Protein 9X2O (pdb70)

Nearest PDB structures (foldseek):
  3ctk-assembly1_A  TM=8.981E-01  e=2.128E-22  unclassified
  2z4u-assembly1_A  TM=8.796E-01  e=2.138E-20  Phytolacca dioica
  1apa-assembly1_A  TM=8.685E-01  e=1.406E-20  Phytolacca americana
  2z53-assembly1_A  TM=8.702E-01  e=8.470E-20  Phytolacca dioica
  1pum-assembly1_A  TM=8.357E-01  e=5.942E-18  Viscum album

B-factor: mean 19.68, std 6.94, range [8.72, 80.98]

Radius of gyration: 30.32 Å; Cα contacts (8 Å, |Δi|>4): 2015; chains: 4; bounding box: 67×70×90 Å

Sequence (1004 aa):
TLETIASLDLNNPTTYLSFITNIRTKVADKTEQCTIQKISKTFTQRYSYIDLIVSSTQKITLAIDMADLYVLGYSDIANNKGRAFFFKDVTEAVANNFFPGATGTNRIKLTFTGSYGDLEKNGGLRKDNPLGIFRLENSIVNIYGKAGDVKKQAKFFLLAIQMVSQAAQFKYISDKIPSEKYEEVTVDEYMTALENNWAKLSTAVYNSKPSTTTATKCQLATSPVTISPWIFKTVEEIKLVMGLLKSSAPTLETIASLDLNNPTTYLSFITNIRTKVADKTEQCTIQKISKTFTQRYSYIDLIVSSTQKITLAIDMADLYVLGYSDIANNKGRAFFFKDVTEAVANNFFPGATGTNRIKLTFTGSYGDLEKNGGLRKDNPLGIFRLENSIVNIYGKAGDVKKQAKFFLLAIQMVSQAAQFKYISDKIPSEKYEEVTVDEYMTALENNWAKLSTAVYNSKPSTTTATKCQLATSPVTISPWIFKTVEEIKLVMGLLKSSHHHHHHAPTLETIASLDLNNPTTYLSFITNIRTKVADKTEQCTIQKISKTFTQRYSYIDLIVSSTQKITLAIDMADLYVLGYSDIANNKGRAFFFKDVTEAVANNFFPGATGTNRIKLTFTGSYGDLEKNGGLRKDNPLGIFRLENSIVNIYGKAGDVKKQAKFFLLAIQMVSQAAQFKYISDKIPSEKYEEVTVDEYMTALENNWAKLSTAVYNSKPSTTTATKCQLATSPVTISPWIFKTVEEIKLVMGLLKSSAPTLETIASLDLNNPTTYLSFITNIRTKVADKTEQCTIQKISKTFTQRYSYIDLIVSSTQKITLAIDMADLYVLGYSDIANNKGRAFFFKDVTEAVANNFFPGATGTNRIKLTFTGSYGDLEKNGGLRKDNPLGIFRLENSIVNIYGKAGDVKKQAKFFLLAIQMVSQAAQFKYISDKIPSEKYEEVTVDEYMTALENNWAKLSTAVYNSKPSTTTATKCQLATSPVTISPWIFKTVEEIKLVMGLLKSS

Solvent-accessible surface area: 41643 Å² total; per-residue (Å²): 183,23,90,65,16,6,56,0,59,0,78,67,15,29,46,7,37,30,5,0,39,76,0,20,98,81,0,19,21,192,78,93,52,14,52,5,64,28,1,15,124,98,51,158,72,102,27,1,20,0,9,0,49,16,45,122,116,48,95,0,17,0,0,0,11,5,30,26,2,117,10,18,0,1,17,4,85,7,126,148,113,21,22,0,5,10,3,110,102,13,81,114,83,39,8,111,64,2,13,118,60,2,91,67,129,28,76,65,102,10,104,5,25,26,60,37,50,37,0,19,102,45,2,28,9,18,48,66,12,28,0,0,0,54,88,0,11,44,10,0,65,67,9,37,34,114,89,55,57,55,105,74,4,0,67,0,0,0,9,0,20,0,0,0,3,14,0,0,5,0,87,12,0,1,17,12,10,10,7,52,40,140,39,75,25,56,2,12,14,6,3,26,8,0,10,91,38,16,49,97,0,3,72,15,0,58,83,18,111,115,10,126,127,35,87,4,121,16,88,17,53,108,63,70,19,49,5,30,19,7,80,4,133,48,0,39,43,0,70,42,6,3,4,0,0,60,31,100,105,61,136,19,88,60,17,6,56,0,50,0,71,69,16,41,51,6,32,28,4,0,50,78,0,25,94,94,0,14,29,182,93,87,50,12,46,5,58,27,1,12,119,106,50,158,57,98,27,0,28,0,8,0,43,17,46,120,110,69,90,0,18,0,0,0,12,6,25,28,1,109,12,19,0,2,14,4,94,16,146,147,120,19,27,0,6,11,4,105,101,17,79,126,77,35,9,96,29,2,13,92,48,3,70,62,134,31,73,55,117,10,109,5,27,24,62,33,55,38,0,37,166,35,2,30,90,15,107,30,5,1,0,0,0,10,74,0,11,40,11,0,44,68,8,30,32,118,91,57,54,53,105,81,6,0,70,0,0,0,8,0,18,0,0,0,4,17,0,0,3,0,53,17,1,0,22,12,8,10,9,4,28,16,38,32,19,21,0,14,101,25,0,28,10,0,7,92,37,15,45,113,0,2,40,12,0,48,57,18,106,116,12,153,128,36,74,2,132,17,95,18,55,99,68,65,20,73,8,88,45,17,100,4,128,54,0,42,47,0,65,40,4,3,5,0,0,72,19,20,104,138,137,153,173,124,72,67,139,13,94,63,18,7,52,1,62,0,78,69,20,50,39,9,47,30,5,0,51,81,0,20,94,76,0,17,40,206,90,96,60,14,45,5,62,26,1,15,138,112,49,153,68,102,26,0,21,0,10,0,47,17,46,120,118,39,95,0,16,0,0,0,11,3,26,26,4,123,12,15,0,1,17,6,87,7,138,148,124,20,24,0,6,13,4,99,102,20,84,134,76,36,10,77,34,0,11,78,58,2,85,69,126,34,75,61,138,10,107,6,17,21,62,34,51,30,0,23,130,38,1,26,13,25,45,63,6,17,0,0,0,68,92,0,11,52,10,0,66,52,6,40,30,104,89,58,61,73,117,81,6,0,63,0,0,0,9,0,20,0,0,1,4,13,0,0,8,0,88,12,0,1,17,17,12,11,12,43,41,155,70,76,30,68,2,10,6,9,2,19,7,0,11,90,40,21,50,105,0,2,70,16,1,54,83,15,102,121,22,125,121,32,72,1,124,13,92,14,57,101,64,63,22,57,5,24,19,4,91,0,134,53,1,40,13,0,62,38,7,3,2,0,0,67,32,85,79,56,142,17,101,59,16,7,57,1,47,0,78,69,13,25,34,7,33,24,5,0,43,77,0,22,95,80,0,15,30,174,83,86,45,12,60,4,60,40,2,14,147,108,46,158,67,99,29,0,23,1,12,0,46,15,39,123,106,78,92,0,18,0,0,0,10,4,23,26,4,121,11,17,0,2,13,2,81,8,142,153,110,16,26,0,6,12,4,103,96,20,82,133,77,37,10,74,28,0,15,85,54,2,74,66,130,37,68,59,143,6,88,2,24,25,63,33,52,42,0,37,172,23,1,30,70,19,87,29,0,6,0,0,0,18,56,0,17,34,9,1,55,62,8,36,36,114,91,62,64,68,104,62,11,0,53,0,0,0,2,0,18,0,0,1,3,14,0,0,7,0,64,25,0,0,28,34,9,9,8,3,49,29,48,35,13,43,0,28,96,27,2,29,8,0,9,88,39,18,44,102,0,2,70,13,0,50,90,16,118,110,17,128,122,42,87,2,114,14,92,16,50,99,75,57,18,64,5,88,40,16,105,4,116,49,0,40,46,0,59,49,7,0,2,0,0,70,33,88

Structure (mmCIF, N/CA/C/O backbone):
data_9X2O
#
_entry.id   9X2O
#
_cell.length_a   214.312
_cell.length_b   60.645
_cell.length_c   79.254
_cell.angle_alpha   90.000
_cell.angle_beta   109.020
_cell.angle_gamma   90.000
#
_symmetry.space_group_name_H-M   'C 1 2 1'
#
loop_
_entity.id
_entity.type
_entity.pdbx_description
1 polymer 'Antiviral protein MAP'
2 non-polymer 'SULFATE ION'
3 water water
#
loop_
_atom_site.group_PDB
_atom_site.id
_atom_site.type_symbol
_atom_site.label_atom_id
_atom_site.label_alt_id
_atom_site.label_comp_id
_atom_site.label_asym_id
_atom_site.label_entity_id
_atom_site.label_seq_id
_atom_site.pdbx_PDB_ins_code
_atom_site.Cartn_x
_atom_site.Cartn_y
_atom_site.Cartn_z
_atom_site.occupancy
_atom_site.B_iso_or_equiv
_atom_site.auth_seq_id
_atom_site.auth_comp_id
_atom_site.auth_asym_id
_atom_site.auth_atom_id
_atom_site.pdbx_PDB_model_num
ATOM 1 N N . THR A 1 3 ? 22.67200 41.58900 -69.67700 1.000 38.63781 3 THR A N 1
ATOM 2 C CA . THR A 1 3 ? 22.32700 40.21100 -69.35600 1.000 38.48990 3 THR A CA 1
ATOM 3 C C . THR A 1 3 ? 23.59100 39.43100 -68.98200 1.000 38.95893 3 THR A C 1
ATOM 4 O O . THR A 1 3 ? 24.62400 39.50600 -69.65500 1.000 39.33265 3 THR A O 1
ATOM 8 N N . LEU A 1 4 ? 23.51900 38.71600 -67.86700 1.000 31.12525 4 LEU A N 1
ATOM 9 C CA . LEU A 1 4 ? 24.67500 38.03000 -67.31700 1.000 24.88366 4 LEU A CA 1
ATOM 10 C C . LEU A 1 4 ? 24.52400 36.53100 -67.50400 1.000 22.55763 4 LEU A C 1
ATOM 11 O O . LEU A 1 4 ? 23.41800 35.98800 -67.45600 1.000 24.15461 4 LEU A O 1
ATOM 16 N N . GLU A 1 5 ? 25.64800 35.86800 -67.71400 1.000 19.70449 5 GLU A N 1
ATOM 17 C CA . GLU A 1 5 ? 25.66000 34.42400 -67.85600 1.000 19.07488 5 GLU A CA 1
ATOM 18 C C . GLU A 1 5 ? 25.50200 33.74400 -66.49800 1.000 17.23561 5 GLU A C 1
ATOM 19 O O . GLU A 1 5 ? 25.89400 34.27700 -65.45900 1.000 16.16667 5 GLU A O 1
ATOM 25 N N . THR A 1 6 ? 24.89000 32.56600 -66.50700 1.000 19.97910 6 THR A N 1
ATOM 26 C CA . THR A 1 6 ? 24.89700 31.68700 -65.34300 1.000 18.05198 6 THR A CA 1
ATOM 27 C C . THR A 1 6 ? 25.97300 30.64600 -65.63300 1.000 18.00660 6 THR A C 1
ATOM 28 O O . THR A 1 6 ? 25.75300 29.71400 -66.40700 1.000 18.50168 6 THR A O 1
ATOM 32 N N . ILE A 1 7 ? 27.15100 30.83200 -65.03200 1.000 18.24653 7 ILE A N 1
ATOM 33 C CA . ILE A 1 7 ? 28.33000 30.04700 -65.40100 1.000 17.29137 7 ILE A CA 1
ATOM 34 C C . ILE A 1 7 ? 28.37200 28.65600 -64.77000 1.000 17.68169 7 ILE A C 1
ATOM 35 O O . ILE A 1 7 ? 29.10100 27.78300 -65.26900 1.000 18.52466 7 ILE A O 1
ATOM 40 N N . ALA A 1 8 ? 27.63600 28.41600 -63.68400 1.000 16.44791 8 ALA A N 1
ATOM 41 C CA . ALA A 1 8 ? 27.56000 27.07500 -63.11300 1.000 17.35443 8 ALA A CA 1
ATOM 42 C C . ALA A 1 8 ? 26.30400 26.97500 -62.25800 1.000 17.34608 8 ALA A C 1
ATOM 43 O O . ALA A 1 8 ? 25.79900 27.98400 -61.75700 1.000 16.32053 8 ALA A O 1
ATOM 45 N N . SER A 1 9 ? 25.80800 25.74900 -62.09800 1.000 16.80071 9 SER A N 1
ATOM 46 C CA . SER A 1 9 ? 24.61000 25.47400 -61.30800 1.000 18.07028 9 SER A CA 1
ATOM 47 C C . SER A 1 9 ? 24.79400 24.15600 -60.56700 1.000 16.04446 9 SER A C 1
ATOM 48 O O . SER A 1 9 ? 25.20200 23.16300 -61.16700 1.000 18.25454 9 SER A O 1
ATOM 51 N N . LEU A 1 10 ? 24.47800 24.14200 -59.27700 1.000 14.50351 10 LEU A N 1
ATOM 52 C CA . LEU A 1 10 ? 24.69000 22.97400 -58.42900 1.000 16.49277 10 LEU A CA 1
ATOM 53 C C . LEU A 1 10 ? 23.34300 22.38400 -58.02500 1.000 16.82502 10 LEU A C 1
ATOM 54 O O . LEU A 1 10 ? 22.57900 23.00900 -57.27900 1.000 14.41948 10 LEU A O 1
ATOM 59 N N . ASP A 1 11 ? 23.05400 21.18300 -58.52100 1.000 15.09727 11 ASP A N 1
ATOM 60 C CA . ASP A 1 11 ? 21.91400 20.41000 -58.04400 1.000 14.96405 11 ASP A CA 1
ATOM 61 C C . ASP A 1 11 ? 22.32200 19.79000 -56.71700 1.000 14.99538 11 ASP A C 1
ATOM 62 O O . ASP A 1 11 ? 23.02400 18.77500 -56.67900 1.000 17.10490 11 ASP A O 1
ATOM 67 N N . LEU A 1 12 ? 21.86400 20.40300 -55.62200 1.000 14.15866 12 LEU A N 1
ATOM 68 C CA . LEU A 1 12 ? 22.18800 19.96800 -54.26700 1.000 16.62744 12 LEU A CA 1
ATOM 69 C C . LEU A 1 12 ? 21.72900 18.54700 -53.96800 1.000 18.82530 12 LEU A C 1
ATOM 70 O O . LEU A 1 12 ? 22.19500 17.95800 -52.98800 1.000 19.24121 12 LEU A O 1
ATOM 75 N N . ASN A 1 13 ? 20.83900 17.98600 -54.78100 1.000 17.04164 13 ASN A N 1
ATOM 76 C CA . ASN A 1 13 ? 20.34500 16.63600 -54.58100 1.000 17.44262 13 ASN A CA 1
ATOM 77 C C . ASN A 1 13 ? 21.07200 15.60300 -55.43900 1.000 18.29294 13 ASN A C 1
ATOM 78 O O . ASN A 1 13 ? 20.82100 14.40100 -55.28300 1.000 18.18325 13 ASN A O 1
ATOM 83 N N . ASN A 1 14 ? 21.95600 16.04500 -56.33900 1.000 17.98020 14 ASN A N 1
ATOM 84 C CA . ASN A 1 14 ? 22.81600 15.17700 -57.14100 1.000 18.43734 14 ASN A CA 1
ATOM 85 C C . ASN A 1 14 ? 24.27200 15.46900 -56.76400 1.000 18.70601 14 ASN A C 1
ATOM 86 O O . ASN A 1 14 ? 25.00800 16.13700 -57.50500 1.000 18.37532 14 ASN A O 1
ATOM 91 N N . PRO A 1 15 ? 24.71400 14.99800 -55.59500 1.000 18.86531 15 PRO A N 1
ATOM 92 C CA . PRO A 1 15 ? 25.99900 15.48100 -55.04700 1.000 19.92925 15 PRO A CA 1
ATOM 93 C C . PRO A 1 15 ? 27.23200 15.01900 -55.81400 1.000 20.87774 15 PRO A C 1
ATOM 94 O O . PRO A 1 15 ? 28.28500 15.65200 -55.69100 1.000 18.93635 15 PRO A O 1
ATOM 98 N N . THR A 1 16 ? 27.14500 13.95300 -56.60900 1.000 21.32444 16 THR A N 1
ATOM 99 C CA . THR A 1 16 ? 28.29500 13.55100 -57.40500 1.000 21.05576 16 THR A CA 1
ATOM 100 C C . THR A 1 16 ? 28.72900 14.64200 -58.37100 1.000 18.69007 16 THR A C 1
ATOM 101 O O . THR A 1 16 ? 29.89600 14.67300 -58.76300 1.000 21.16293 16 THR A O 1
ATOM 105 N N . THR A 1 17 ? 27.83400 15.55300 -58.74300 1.000 18.55170 17 THR A N 1
ATOM 106 C CA . THR A 1 17 ? 28.15700 16.55700 -59.74500 1.000 17.85633 17 THR A CA 1
ATOM 107 C C . THR A 1 17 ? 29.00800 17.70600 -59.20100 1.000 18.06204 17 THR A C 1
ATOM 108 O O . THR A 1 17 ? 29.33400 18.62500 -59.95900 1.000 16.96866 17 THR A O 1
ATOM 112 N N . TYR A 1 18 ? 29.39900 17.66700 -57.92700 1.000 16.21177 18 TYR A N 1
ATOM 113 C CA . TYR A 1 18 ? 29.98000 18.85200 -57.30400 1.000 16.36576 18 TYR A CA 1
ATOM 114 C C . TYR A 1 18 ? 31.31500 19.23700 -57.93200 1.000 15.19363 18 TYR A C 1
ATOM 115 O O . TYR A 1 18 ? 31.55700 20.41900 -58.19000 1.000 15.40687 18 TYR A O 1
ATOM 124 N N . LEU A 1 19 ? 32.19200 18.26700 -58.19800 1.000 16.67889 19 LEU A N 1
ATOM 125 C CA . LEU A 1 19 ? 33.48100 18.61300 -58.80000 1.000 16.72297 19 LEU A CA 1
ATOM 126 C C . LEU A 1 19 ? 33.33800 19.04500 -60.25600 1.000 14.87891 19 LEU A C 1
ATOM 127 O O . LEU A 1 19 ? 34.13900 19.84200 -60.73900 1.000 15.31144 19 LEU A O 1
ATOM 132 N N . SER A 1 20 ? 32.33000 18.55100 -60.96900 1.000 15.93283 20 SER A N 1
ATOM 133 C CA . SER A 1 20 ? 32.01100 19.14000 -62.26800 1.000 17.48416 20 SER A CA 1
ATOM 134 C C . SER A 1 20 ? 31.59800 20.60400 -62.12300 1.000 16.61181 20 SER A C 1
ATOM 135 O O . SER A 1 20 ? 31.98300 21.45400 -62.93500 1.000 14.17989 20 SER A O 1
ATOM 138 N N . PHE A 1 21 ? 30.80800 20.90800 -61.09400 1.000 15.22736 21 PHE A N 1
ATOM 139 C CA . PHE A 1 21 ? 30.34300 22.27100 -60.86600 1.000 15.53377 21 PHE A CA 1
ATOM 140 C C . PHE A 1 21 ? 31.50600 23.19100 -60.49400 1.000 16.09521 21 PHE A C 1
ATOM 141 O O . PHE A 1 21 ? 31.63300 24.29500 -61.04100 1.000 15.30954 21 PHE A O 1
ATOM 149 N N . ILE A 1 22 ? 32.38500 22.74200 -59.60000 1.000 15.94133 22 ILE A N 1
ATOM 150 C CA . ILE A 1 22 ? 33.58900 23.51200 -59.30700 1.000 15.88355 22 ILE A CA 1
ATOM 151 C C . ILE A 1 22 ? 34.44000 23.66600 -60.56600 1.000 15.57511 22 ILE A C 1
ATOM 152 O O . ILE A 1 22 ? 34.91800 24.76400 -60.87500 1.000 14.00919 22 ILE A O 1
ATOM 157 N N . THR A 1 23 ? 34.61400 22.57800 -61.33100 1.000 15.90220 23 THR A N 1
ATOM 158 C CA . THR A 1 23 ? 35.43100 22.65100 -62.54300 1.000 16.78388 23 THR A CA 1
ATOM 159 C C . THR A 1 23 ? 34.84700 23.62100 -63.57100 1.000 15.28624 23 THR A C 1
ATOM 160 O O . THR A 1 23 ? 35.59500 24.27000 -64.30400 1.000 15.07993 23 THR A O 1
ATOM 164 N N . ASN A 1 24 ? 33.51500 23.70600 -63.67000 1.000 16.56097 24 ASN A N 1
ATOM 165 C CA . ASN A 1 24 ? 32.91200 24.68800 -64.57200 1.000 14.59501 24 ASN A CA 1
ATOM 166 C C . ASN A 1 24 ? 33.25900 26.10800 -64.14500 1.000 16.32319 24 ASN A C 1
ATOM 167 O O . ASN A 1 24 ? 33.49000 26.97600 -64.99400 1.000 18.48838 24 ASN A O 1
ATOM 172 N N . ILE A 1 25 ? 33.29600 26.36700 -62.83600 1.000 14.23115 25 ILE A N 1
ATOM 173 C CA . ILE A 1 25 ? 33.70800 27.68700 -62.35500 1.000 15.29585 25 ILE A CA 1
ATOM 174 C C . ILE A 1 25 ? 35.14100 27.97700 -62.78300 1.000 16.50107 25 ILE A C 1
ATOM 175 O O . ILE A 1 25 ? 35.43100 29.01800 -63.38700 1.000 15.93230 25 ILE A O 1
ATOM 180 N N . ARG A 1 26 ? 36.05500 27.04500 -62.48600 1.000 15.38784 26 ARG A N 1
ATOM 181 C CA . ARG A 1 26 ? 37.46100 27.22000 -62.83900 1.000 16.90035 26 ARG A CA 1
ATOM 182 C C . ARG A 1 26 ? 37.64400 27.36100 -64.34500 1.000 16.14640 26 ARG A C 1
ATOM 183 O O . ARG A 1 26 ? 38.45500 28.16900 -64.80200 1.000 15.63235 26 ARG A O 1
ATOM 191 N N . THR A 1 27 ? 36.90900 26.57300 -65.12900 1.000 16.03783 27 THR A N 1
ATOM 192 C CA . THR A 1 27 ? 37.04100 26.65600 -66.57800 1.000 15.97388 27 THR A CA 1
ATOM 193 C C . THR A 1 27 ? 36.53800 27.99600 -67.09400 1.000 17.01814 27 THR A C 1
ATOM 194 O O . THR A 1 27 ? 37.10100 28.55600 -68.04100 1.000 17.53594 27 THR A O 1
ATOM 198 N N . LYS A 1 28 ? 35.49600 28.54000 -66.46600 1.000 17.84512 28 LYS A N 1
ATOM 199 C CA . LYS A 1 28 ? 34.95400 29.81600 -66.92300 1.000 16.02020 28 LYS A CA 1
ATOM 200 C C . LYS A 1 28 ? 35.89100 30.98000 -66.61000 1.000 18.41971 28 LYS A C 1
ATOM 201 O O . LYS A 1 28 ? 36.01100 31.91500 -67.41300 1.000 19.38874 28 LYS A O 1
ATOM 207 N N . VAL A 1 29 ? 36.54600 30.96600 -65.44800 1.000 16.91000 29 VAL A N 1
ATOM 208 C CA . VAL A 1 29 ? 37.29500 32.14300 -65.01600 1.000 19.15089 29 VAL A CA 1
ATOM 209 C C . VAL A 1 29 ? 38.78300 32.06500 -65.31600 1.000 19.18567 29 VAL A C 1
ATOM 210 O O . VAL A 1 29 ? 39.46200 33.10300 -65.27900 1.000 19.42627 29 VAL A O 1
ATOM 214 N N . ALA A 1 30 ? 39.31300 30.89000 -65.62000 1.000 16.76389 30 ALA A N 1
ATOM 215 C CA . ALA A 1 30 ? 40.75300 30.75700 -65.76900 1.000 23.22924 30 ALA A CA 1
ATOM 216 C C . ALA A 1 30 ? 41.21700 31.27800 -67.11900 1.000 25.88098 30 ALA A C 1
ATOM 217 O O . ALA A 1 30 ? 40.55800 31.07300 -68.14400 1.000 23.98019 30 ALA A O 1
ATOM 219 N N . ASP A 1 31 ? 42.37500 31.94400 -67.10500 1.000 27.53151 31 ASP A N 1
ATOM 220 C CA . ASP A 1 31 ? 43.16500 32.21700 -68.30100 1.000 30.53481 31 ASP A CA 1
ATOM 221 C C . ASP A 1 31 ? 43.43600 30.94400 -69.09500 1.000 34.85487 31 ASP A C 1
ATOM 222 O O . ASP A 1 31 ? 43.41500 29.83600 -68.54800 1.000 33.73549 31 ASP A O 1
ATOM 227 N N . LYS A 1 32 ? 43.69600 31.09400 -70.39400 1.000 42.81877 32 LYS A N 1
ATOM 228 C CA . LYS A 1 32 ? 44.01100 29.94700 -71.23600 1.000 42.60242 32 LYS A CA 1
ATOM 229 C C . LYS A 1 32 ? 45.29900 29.25800 -70.81400 1.000 42.05136 32 LYS A C 1
ATOM 230 O O . LYS A 1 32 ? 45.51800 28.09200 -71.16300 1.000 44.61249 32 LYS A O 1
ATOM 236 N N . THR A 1 33 ? 46.16100 29.94800 -70.08300 1.000 36.93866 33 THR A N 1
ATOM 237 C CA . THR A 1 33 ? 47.46100 29.41300 -69.73300 1.000 37.44898 33 THR A CA 1
ATOM 238 C C . THR A 1 33 ? 47.69400 29.52600 -68.24100 1.000 36.75155 33 THR A C 1
ATOM 239 O O . THR A 1 33 ? 47.08100 30.33900 -67.54400 1.000 35.07724 33 THR A O 1
ATOM 243 N N . GLU A 1 34 ? 48.62800 28.70900 -67.78300 1.000 30.80935 34 GLU A N 1
ATOM 244 C CA . GLU A 1 34 ? 48.93300 28.51200 -66.38200 1.000 23.89706 34 GLU A CA 1
ATOM 245 C C . GLU A 1 34 ? 50.20000 29.26300 -66.00300 1.000 24.66011 34 GLU A C 1
ATOM 246 O O . GLU A 1 34 ? 51.04500 29.57700 -66.84700 1.000 23.92352 34 GLU A O 1
ATOM 252 N N . GLN A 1 35 ? 50.30300 29.57700 -64.71700 1.000 22.13745 35 GLN A N 1
ATOM 253 C CA . GLN A 1 35 ? 51.53100 30.08800 -64.12500 1.000 19.87136 35 GLN A CA 1
ATOM 254 C C . GLN A 1 35 ? 52.17700 28.95000 -63.34600 1.000 19.01958 35 GLN A C 1
ATOM 255 O O . GLN A 1 35 ? 51.58100 28.44100 -62.38700 1.000 17.07270 35 GLN A O 1
ATOM 261 N N . CYS A 1 36 ? 53.39200 28.55800 -63.74500 1.000 17.39177 36 CYS A N 1
ATOM 262 C CA . CYS A 1 36 ? 54.09200 27.45300 -63.08800 1.000 18.50224 36 CYS A CA 1
ATOM 263 C C . CYS A 1 36 ? 53.22300 26.20300 -63.09100 1.000 17.48637 36 CYS A C 1
ATOM 264 O O . CYS A 1 36 ? 53.17500 25.46400 -62.10800 1.000 16.91872 36 CYS A O 1
ATOM 267 N N . THR A 1 37 ? 52.49300 26.01500 -64.19500 1.000 18.19370 37 THR A N 1
ATOM 268 C CA . THR A 1 37 ? 51.57000 24.91300 -64.45400 1.000 21.06145 37 THR A CA 1
ATOM 269 C C . THR A 1 37 ? 50.34800 24.93200 -63.53200 1.000 20.30309 37 THR A C 1
ATOM 270 O O . THR A 1 37 ? 49.66300 23.91300 -63.38800 1.000 20.91696 37 THR A O 1
ATOM 274 N N . ILE A 1 38 ? 50.03300 26.07600 -62.92900 1.000 19.09281 38 ILE A N 1
ATOM 275 C CA . ILE A 1 38 ? 48.86100 26.23400 -62.06900 1.000 19.52290 38 ILE A CA 1
ATOM 276 C C . ILE A 1 38 ? 47.85800 27.14400 -62.77100 1.000 19.97192 38 ILE A C 1
ATOM 277 O O . ILE A 1 38 ? 48.22800 28.20700 -63.28300 1.000 19.82057 38 ILE A O 1
ATOM 282 N N . GLN A 1 39 ? 46.58600 26.76000 -62.75800 1.000 18.74433 39 GLN A N 1
ATOM 283 C CA . GLN A 1 39 ? 45.55700 27.64800 -63.29100 1.000 20.08882 39 GLN A CA 1
ATOM 284 C C . GLN A 1 39 ? 45.47000 28.95900 -62.51100 1.000 19.49786 39 GLN A C 1
ATOM 285 O O . GLN A 1 39 ? 45.66000 29.00900 -61.29400 1.000 19.28209 39 GLN A O 1
ATOM 291 N N . LYS A 1 40 ? 45.14600 30.02500 -63.22900 1.000 20.20348 40 LYS A N 1
ATOM 292 C CA . LYS A 1 40 ? 45.04700 31.35500 -62.65400 1.000 19.86456 40 LYS A CA 1
ATOM 293 C C . LYS A 1 40 ? 43.80900 32.04500 -63.21100 1.000 19.82744 40 LYS A C 1
ATOM 294 O O . LYS A 1 40 ? 43.37700 31.76600 -64.33200 1.000 19.80293 40 LYS A O 1
ATOM 300 N N . ILE A 1 41 ? 43.24000 32.95500 -62.41700 1.000 21.55091 41 ILE A N 1
ATOM 301 C CA . ILE A 1 41 ? 42.09400 33.72500 -62.89100 1.000 20.94637 41 ILE A CA 1
ATOM 302 C C . ILE A 1 41 ? 42.53000 34.61700 -64.04200 1.000 22.02227 41 ILE A C 1
ATOM 303 O O . ILE A 1 41 ? 43.65600 35.13000 -64.06700 1.000 23.55101 41 ILE A O 1
ATOM 308 N N . SER A 1 42 ? 41.64700 34.78300 -65.02100 1.000 24.54792 42 SER A N 1
ATOM 309 C CA . SER A 1 42 ? 41.95400 35.63500 -66.15800 1.000 27.31747 42 SER A CA 1
ATOM 310 C C . SER A 1 42 ? 42.03100 37.10300 -65.74000 1.000 27.63766 42 SER A C 1
ATOM 311 O O . SER A 1 42 ? 41.23600 37.58400 -64.92300 1.000 24.33692 42 SER A O 1
ATOM 314 N N . LYS A 1 43 ? 42.99200 37.82200 -66.32600 1.000 28.78464 43 LYS A N 1
ATOM 315 C CA . LYS A 1 43 ? 43.24300 39.20400 -65.92600 1.000 31.82276 43 LYS A CA 1
ATOM 316 C C . LYS A 1 43 ? 42.11500 40.14300 -66.35400 1.000 30.16662 43 LYS A C 1
ATOM 317 O O . LYS A 1 43 ? 41.86700 41.15700 -65.69200 1.000 31.87319 43 LYS A O 1
ATOM 323 N N . THR A 1 44 ? 41.41300 39.81800 -67.43300 1.000 28.86544 44 THR A N 1
ATOM 324 C CA . THR A 1 44 ? 40.34000 40.65500 -67.95200 1.000 32.30061 44 THR A CA 1
ATOM 325 C C . THR A 1 44 ? 39.17100 39.77000 -68.35900 1.000 30.08034 44 THR A C 1
ATOM 326 O O . THR A 1 44 ? 39.32600 38.56700 -68.58100 1.000 29.73385 44 THR A O 1
ATOM 330 N N . PHE A 1 45 ? 37.99400 40.39100 -68.46700 1.000 27.67442 45 PHE A N 1
ATOM 331 C CA . PHE A 1 45 ? 36.75900 39.71400 -68.84700 1.000 28.65013 45 PHE A CA 1
ATOM 332 C C . PHE A 1 45 ? 35.93400 40.64300 -69.72500 1.000 29.28475 45 PHE A C 1
ATOM 333 O O . PHE A 1 45 ? 35.86400 41.84900 -69.46400 1.000 27.20506 45 PHE A O 1
ATOM 341 N N . THR A 1 46 ? 35.28900 40.08600 -70.75400 1.000 26.72851 46 THR A N 1
ATOM 342 C CA . THR A 1 46 ? 34.28400 40.86900 -71.46500 1.000 28.69660 46 THR A CA 1
ATOM 343 C C . THR A 1 46 ? 33.20600 41.33600 -70.49500 1.000 28.45666 46 THR A C 1
ATOM 344 O O . THR A 1 46 ? 32.89300 42.53100 -70.41700 1.000 28.36666 46 THR A O 1
ATOM 348 N N . GLN A 1 47 ? 32.65900 40.40700 -69.71500 1.000 24.93288 47 GLN A N 1
ATOM 349 C CA . GLN A 1 47 ? 31.74800 40.71700 -68.62200 1.000 25.59543 47 GLN A CA 1
ATOM 350 C C . GLN A 1 47 ? 32.27100 40.02900 -67.37000 1.000 23.64237 47 GLN A C 1
ATOM 351 O O . GLN A 1 47 ? 32.32600 38.79800 -67.31900 1.000 23.20879 47 GLN A O 1
ATOM 357 N N . ARG A 1 48 ? 32.65800 40.81400 -66.37000 1.000 21.76337 48 ARG A N 1
ATOM 358 C CA . ARG A 1 48 ? 33.24300 40.21400 -65.18300 1.000 21.45237 48 ARG A CA 1
ATOM 359 C C . ARG A 1 48 ? 32.20700 39.71300 -64.18700 1.000 18.96000 48 ARG A C 1
ATOM 360 O O . ARG A 1 48 ? 32.57100 38.95000 -63.28800 1.000 17.94477 48 ARG A O 1
ATOM 368 N N . TYR A 1 49 ? 30.93700 40.08900 -64.32300 1.000 17.82614 49 TYR A N 1
ATOM 369 C CA . TYR A 1 49 ? 29.90500 39.66200 -63.38400 1.000 17.31073 49 TYR A CA 1
ATOM 370 C C . TYR A 1 49 ? 29.06900 38.52000 -63.95500 1.000 18.93780 49 TYR A C 1
ATOM 371 O O . TYR A 1 49 ? 28.72400 38.51600 -65.13800 1.000 19.07815 49 TYR A O 1
ATOM 380 N N . SER A 1 50 ? 28.73300 37.55200 -63.10600 1.000 15.95265 50 SER A N 1
ATOM 381 C CA . SER A 1 50 ? 27.93200 36.42400 -63.55600 1.000 16.49980 50 SER A CA 1
ATOM 382 C C . SER A 1 50 ? 27.14000 35.87600 -62.37600 1.000 16.06352 50 SER A C 1
ATOM 383 O O . SER A 1 50 ? 27.20800 36.40600 -61.26300 1.000 15.14661 50 SER A O 1
ATOM 386 N N . TYR A 1 51 ? 26.38200 34.80300 -62.63100 1.000 13.84742 51 TYR A N 1
ATOM 387 C CA . TYR A 1 51 ? 25.60700 34.11300 -61.60400 1.000 15.44672 51 TYR A CA 1
ATOM 388 C C . TYR A 1 51 ? 26.09600 32.68600 -61.39000 1.000 15.86915 51 TYR A C 1
ATOM 389 O O . TYR A 1 51 ? 26.61300 32.03600 -62.30700 1.000 15.24192 51 TYR A O 1
ATOM 398 N N . ILE A 1 52 ? 25.85200 32.17900 -60.18200 1.000 14.63785 52 ILE A N 1
ATOM 399 C CA . ILE A 1 52 ? 26.01900 30.76600 -59.87200 1.000 13.82280 52 ILE A CA 1
ATOM 400 C C . ILE A 1 52 ? 24.77200 30.31200 -59.13000 1.000 14.25636 52 ILE A C 1
ATOM 401 O O . ILE A 1 52 ? 24.39100 30.92000 -58.12400 1.000 16.17039 52 ILE A O 1
ATOM 406 N N . ASP A 1 53 ? 24.12500 29.26300 -59.63000 1.000 15.62392 53 ASP A N 1
ATOM 407 C CA . ASP A 1 53 ? 22.88400 28.77700 -59.03800 1.000 15.21456 53 ASP A CA 1
ATOM 408 C C . ASP A 1 53 ? 23.14500 27.65900 -58.04000 1.000 14.98824 53 ASP A C 1
ATOM 409 O O . ASP A 1 53 ? 24.00700 26.80000 -58.25300 1.000 15.46645 53 ASP A O 1
ATOM 414 N N . LEU A 1 54 ? 22.39300 27.69100 -56.94300 1.000 14.80962 54 LEU A N 1
ATOM 415 C CA . LEU A 1 54 ? 22.38300 26.65300 -55.92000 1.000 14.75745 54 LEU A CA 1
ATOM 416 C C . LEU A 1 54 ? 20.95100 26.12300 -55.86100 1.000 15.10096 54 LEU A C 1
ATOM 417 O O . LEU A 1 54 ? 20.07100 26.76200 -55.27700 1.000 14.69178 54 LEU A O 1
ATOM 422 N N . ILE A 1 55 ? 20.72400 24.95600 -56.45800 1.000 14.61473 55 ILE A N 1
ATOM 423 C CA . ILE A 1 55 ? 19.38500 24.45300 -56.75500 1.000 14.68681 55 ILE A CA 1
ATOM 424 C C . ILE A 1 55 ? 18.96900 23.47300 -55.66600 1.000 15.41565 55 ILE A C 1
ATOM 425 O O . ILE A 1 55 ? 19.63600 22.45600 -55.44000 1.000 16.15945 55 ILE A O 1
ATOM 430 N N . VAL A 1 56 ? 17.87600 23.78900 -54.97800 1.000 15.79577 56 VAL A N 1
ATOM 431 C CA . VAL A 1 56 ? 17.31700 22.88000 -53.98700 1.000 15.81931 56 VAL A CA 1
ATOM 432 C C . VAL A 1 56 ? 16.26400 21.96300 -54.61100 1.000 16.99700 56 VAL A C 1
ATOM 433 O O . VAL A 1 56 ? 16.13900 20.80100 -54.21400 1.000 14.21154 56 VAL A O 1
ATOM 437 N N . SER A 1 57 ? 15.50200 22.46000 -55.57700 1.000 15.24231 57 SER A N 1
ATOM 438 C CA . SER A 1 57 ? 14.45700 21.66900 -56.20800 1.000 17.30704 57 SER A CA 1
ATOM 439 C C . SER A 1 57 ? 14.10100 22.32500 -57.53100 1.000 16.71527 57 SER A C 1
ATOM 440 O O . SER A 1 57 ? 14.60600 23.39600 -57.87400 1.000 18.42852 57 SER A O 1
ATOM 443 N N . SER A 1 58 ? 13.20100 21.67600 -58.26500 1.000 16.69723 58 SER A N 1
ATOM 444 C CA . SER A 1 58 ? 12.69400 22.24000 -59.51100 1.000 18.13761 58 SER A CA 1
ATOM 445 C C . SER A 1 58 ? 12.06400 23.61800 -59.31100 1.000 17.18360 58 SER A C 1
ATOM 446 O O . SER A 1 58 ? 12.01300 24.41200 -60.25600 1.000 19.41234 58 SER A O 1
ATOM 449 N N . THR A 1 59 ? 11.55800 23.91200 -58.11400 1.000 15.18319 59 THR A N 1
ATOM 450 C CA . THR A 1 59 ? 10.90900 25.19000 -57.84300 1.000 18.57541 59 THR A CA 1
ATOM 451 C C . THR A 1 59 ? 11.67800 26.07300 -56.86300 1.000 19.15885 59 THR A C 1
ATOM 452 O O . THR A 1 59 ? 11.14700 27.10400 -56.44200 1.000 22.15539 59 THR A O 1
ATOM 456 N N . GLN A 1 60 ? 12.90800 25.71600 -56.49300 1.000 16.67477 60 GLN A N 1
ATOM 457 C CA . GLN A 1 60 ? 13.59300 26.44100 -55.42700 1.000 18.21171 60 GLN A CA 1
ATOM 458 C C . GLN A 1 60 ? 15.08500 26.51700 -55.69900 1.000 17.68803 60 GLN A C 1
ATOM 459 O O . GLN A 1 60 ? 15.74700 25.48100 -55.81500 1.000 15.25224 60 GLN A O 1
ATOM 465 N N . LYS A 1 61 ? 15.61900 27.73600 -55.75300 1.000 17.42386 61 LYS A N 1
ATOM 466 C CA . LYS A 1 61 ? 17.05300 27.91300 -55.91700 1.000 16.30247 61 LYS A CA 1
ATOM 467 C C . LYS A 1 61 ? 17.45200 29.28200 -55.39000 1.000 18.37898 61 LYS A C 1
ATOM 468 O O . LYS A 1 61 ? 16.63200 30.19700 -55.29000 1.000 16.05937 61 LYS A O 1
ATOM 474 N N . ILE A 1 62 ? 18.72900 29.41000 -55.05400 1.000 17.72416 62 ILE A N 1
ATOM 475 C CA . ILE A 1 62 ? 19.31800 30.69500 -54.71100 1.000 14.94059 62 ILE A CA 1
ATOM 476 C C . ILE A 1 62 ? 20.41500 30.98200 -55.72500 1.000 15.11266 62 ILE A C 1
ATOM 477 O O . ILE A 1 62 ? 21.21800 30.10000 -56.04900 1.000 13.84141 62 ILE A O 1
ATOM 482 N N . THR A 1 63 ? 20.41700 32.19700 -56.26100 1.000 16.43763 63 THR A N 1
ATOM 483 C CA . THR A 1 63 ? 21.42200 32.62700 -57.22000 1.000 14.55285 63 THR A CA 1
ATOM 484 C C . THR A 1 63 ? 22.39200 33.58700 -56.55100 1.000 14.33351 63 THR A C 1
ATOM 485 O O . THR A 1 63 ? 21.97300 34.61600 -56.01200 1.000 14.12936 63 THR A O 1
ATOM 489 N N . LEU A 1 64 ? 23.68400 33.27100 -56.62200 1.000 13.32081 64 LEU A N 1
ATOM 490 C CA . LEU A 1 64 ? 24.72500 34.17600 -56.14900 1.000 14.22569 64 LEU A CA 1
ATOM 491 C C . LEU A 1 64 ? 25.14800 35.15700 -57.24100 1.000 13.47366 64 LEU A C 1
ATOM 492 O O . LEU A 1 64 ? 25.21800 34.81800 -58.42400 1.000 12.98940 64 LEU A O 1
ATOM 497 N N . ALA A 1 65 ? 25.46800 36.37900 -56.82100 1.000 13.58439 65 ALA A N 1
ATOM 498 C CA . ALA A 1 65 ? 26.09000 37.35900 -57.69600 1.000 13.33256 65 ALA A CA 1
ATOM 499 C C . ALA A 1 65 ? 27.60200 37.23600 -57.53500 1.000 13.86164 65 ALA A C 1
ATOM 500 O O . ALA A 1 65 ? 28.13000 37.41300 -56.43200 1.000 12.83522 65 ALA A O 1
ATOM 502 N N . ILE A 1 66 ? 28.29300 36.94500 -58.63000 1.000 13.85729 66 ILE A N 1
ATOM 503 C CA . ILE A 1 66 ? 29.71500 36.62700 -58.60800 1.000 14.63778 66 ILE A CA 1
ATOM 504 C C . ILE A 1 66 ? 30.47600 37.69000 -59.39500 1.000 15.13101 66 ILE A C 1
ATOM 505 O O . ILE A 1 66 ? 30.10200 38.02200 -60.52600 1.000 16.00525 66 ILE A O 1
ATOM 510 N N . ASP A 1 67 ? 31.55500 38.20000 -58.80400 1.000 14.22156 67 ASP A N 1
ATOM 511 C CA . ASP A 1 67 ? 32.54500 39.00600 -59.50800 1.000 15.44597 67 ASP A CA 1
ATOM 512 C C . ASP A 1 67 ? 33.66200 38.05500 -59.90800 1.000 15.77834 67 ASP A C 1
ATOM 513 O O . ASP A 1 67 ? 34.44800 37.62800 -59.05700 1.000 16.21997 67 ASP A O 1
ATOM 518 N N . MET A 1 68 ? 33.72900 37.71800 -61.19700 1.000 14.63907 68 MET A N 1
ATOM 519 C CA . MET A 1 68 ? 34.63600 36.67200 -61.65100 1.000 16.97744 68 MET A CA 1
ATOM 520 C C . MET A 1 68 ? 36.09400 37.10100 -61.62000 1.000 18.44078 68 MET A C 1
ATOM 521 O O . MET A 1 68 ? 36.98100 36.24000 -61.66500 1.000 16.70775 68 MET A O 1
ATOM 526 N N . ALA A 1 69 ? 36.36400 38.40700 -61.55200 1.000 18.99435 69 ALA A N 1
ATOM 527 C CA . ALA A 1 69 ? 37.73900 38.86800 -61.47100 1.000 17.74834 69 ALA A CA 1
ATOM 528 C C . ALA A 1 69 ? 38.42600 38.37500 -60.20800 1.000 17.19533 69 ALA A C 1
ATOM 529 O O . ALA A 1 69 ? 39.65300 38.26700 -60.19200 1.000 18.05777 69 ALA A O 1
ATOM 531 N N . ASP A 1 70 ? 37.66100 38.06900 -59.15200 1.000 16.86398 70 ASP A N 1
ATOM 532 C CA . ASP A 1 70 ? 38.25300 37.59900 -57.90400 1.000 16.45701 70 ASP A CA 1
ATOM 533 C C . ASP A 1 70 ? 37.39700 36.53600 -57.21800 1.000 17.38207 70 ASP A C 1
ATOM 534 O O . ASP A 1 70 ? 37.70700 36.15000 -56.08500 1.000 19.51097 70 ASP A O 1
ATOM 539 N N . LEU A 1 71 ? 36.33000 36.06000 -57.86200 1.000 17.59750 71 LEU A N 1
ATOM 540 C CA . LEU A 1 71 ? 35.41100 35.07500 -57.28800 1.000 16.59628 71 LEU A CA 1
ATOM 541 C C . LEU A 1 71 ? 34.76900 35.56000 -55.98900 1.000 17.62259 71 LEU A C 1
ATOM 542 O O . LEU A 1 71 ? 34.41600 34.75100 -55.13000 1.000 18.55741 71 LEU A O 1
ATOM 547 N N . TYR A 1 72 ? 34.60500 36.87200 -55.82600 1.000 17.11666 72 TYR A N 1
ATOM 548 C CA . TYR A 1 72 ? 33.87200 37.37600 -54.67500 1.000 17.64475 72 TYR A CA 1
ATOM 549 C C . TYR A 1 72 ? 32.38800 37.16400 -54.87600 1.000 16.87139 72 TYR A C 1
ATOM 550 O O . TYR A 1 72 ? 31.85000 37.39800 -55.96400 1.000 13.79019 72 TYR A O 1
ATOM 559 N N . VAL A 1 73 ? 31.72900 36.72700 -53.81200 1.000 16.39682 73 VAL A N 1
ATOM 560 C CA . VAL A 1 73 ? 30.27800 36.69100 -53.75500 1.000 14.65558 73 VAL A CA 1
ATOM 561 C C . VAL A 1 73 ? 29.81400 38.06700 -53.28000 1.000 14.60605 73 VAL A C 1
ATOM 562 O O . VAL A 1 73 ? 30.17900 38.50400 -52.18400 1.000 15.67241 73 VAL A O 1
ATOM 566 N N . LEU A 1 74 ? 29.03100 38.76000 -54.11400 1.000 12.87636 74 LEU A N 1
ATOM 567 C CA . LEU A 1 74 ? 28.54000 40.10300 -53.80400 1.000 13.69254 74 LEU A CA 1
ATOM 568 C C . LEU A 1 74 ? 27.14800 40.10900 -53.19100 1.000 15.38747 74 LEU A C 1
ATOM 569 O O . LEU A 1 74 ? 26.77400 41.09000 -52.53800 1.000 14.10533 74 LEU A O 1
ATOM 574 N N . GLY A 1 75 ? 26.38900 39.03600 -53.38300 1.000 12.55455 75 GLY A N 1
ATOM 575 C CA . GLY A 1 75 ? 25.06200 38.92800 -52.82100 1.000 14.54007 75 GLY A CA 1
ATOM 576 C C . GLY A 1 75 ? 24.40400 37.65500 -53.31900 1.000 13.44314 75 GLY A C 1
ATOM 577 O O . GLY A 1 75 ? 25.04500 36.81900 -53.96200 1.000 13.20799 75 GLY A O 1
ATOM 578 N N . TYR A 1 76 ? 23.11600 37.52200 -53.00500 1.000 12.83622 76 TYR A N 1
ATOM 579 C CA . TYR A 1 76 ? 22.31200 36.43100 -53.53700 1.000 14.61626 76 TYR A CA 1
ATOM 580 C C . TYR A 1 76 ? 20.89600 36.92100 -53.79300 1.000 14.77597 76 TYR A C 1
ATOM 581 O O . TYR A 1 76 ? 20.50700 38.02700 -53.40600 1.000 13.71251 76 TYR A O 1
ATOM 590 N N . SER A 1 77 ? 20.12200 36.06200 -54.45300 1.000 15.22583 77 SER A N 1
ATOM 591 C CA . SER A 1 77 ? 18.74100 36.36000 -54.78300 1.000 15.47049 77 SER A CA 1
ATOM 592 C C . SER A 1 77 ? 17.87100 35.14000 -54.53800 1.000 15.52088 77 SER A C 1
ATOM 593 O O . SER A 1 77 ? 18.26100 34.01100 -54.85000 1.000 15.69937 77 SER A O 1
ATOM 596 N N . ASP A 1 78 ? 16.67600 35.38800 -53.99400 1.000 15.19758 78 ASP A N 1
ATOM 597 C CA . ASP A 1 78 ? 15.67900 34.35200 -53.77200 1.000 16.92238 78 ASP A CA 1
ATOM 598 C C . ASP A 1 78 ? 14.32600 34.87700 -54.26000 1.000 17.46802 78 ASP A C 1
ATOM 599 O O . ASP A 1 78 ? 14.23100 35.87200 -54.98800 1.000 14.55101 78 ASP A O 1
ATOM 604 N N . ILE A 1 79 ? 13.24600 34.22200 -53.83700 1.000 16.54263 79 ILE A N 1
ATOM 605 C CA . ILE A 1 79 ? 11.89800 34.73100 -54.04100 1.000 17.94665 79 ILE A CA 1
ATOM 606 C C . ILE A 1 79 ? 11.20300 34.83300 -52.69100 1.000 17.67682 79 ILE A C 1
ATOM 607 O O . ILE A 1 79 ? 11.35200 33.95700 -51.83100 1.000 17.53961 79 ILE A O 1
ATOM 612 N N . ALA A 1 80 ? 10.46400 35.92400 -52.50400 1.000 17.84945 80 ALA A N 1
ATOM 613 C CA . ALA A 1 80 ? 9.70300 36.17800 -51.28900 1.000 19.73510 80 ALA A CA 1
ATOM 614 C C . ALA A 1 80 ? 8.40100 36.85500 -51.68600 1.000 20.41340 80 ALA A C 1
ATOM 615 O O . ALA A 1 80 ? 8.40800 37.78900 -52.49100 1.000 19.71342 80 ALA A O 1
ATOM 617 N N . ASN A 1 81 ? 7.29000 36.36100 -51.14200 1.000 20.35956 81 ASN A N 1
ATOM 618 C CA . ASN A 1 81 ? 5.95700 36.82000 -51.52300 1.000 20.86722 81 ASN A CA 1
ATOM 619 C C . ASN A 1 81 ? 5.79000 36.82700 -53.04300 1.000 20.20837 81 ASN A C 1
ATOM 620 O O . ASN A 1 81 ? 5.28700 37.78500 -53.63100 1.000 19.20970 81 ASN A O 1
ATOM 625 N N . ASN A 1 82 ? 6.24400 35.75300 -53.68800 1.000 18.88306 82 ASN A N 1
ATOM 626 C CA . ASN A 1 82 ? 6.12200 35.57400 -55.13800 1.000 22.03283 82 ASN A CA 1
ATOM 627 C C . ASN A 1 82 ? 6.85100 36.65000 -55.93300 1.000 20.44396 82 ASN A C 1
ATOM 628 O O . ASN A 1 82 ? 6.56100 36.85200 -57.12000 1.000 18.06640 82 ASN A O 1
ATOM 633 N N . LYS A 1 83 ? 7.79500 37.34700 -55.31400 1.000 17.74035 83 LYS A N 1
ATOM 634 C CA . LYS A 1 83 ? 8.54100 38.38900 -56.00100 1.000 18.85283 83 LYS A CA 1
ATOM 635 C C . LYS A 1 83 ? 10.03000 38.14700 -55.84400 1.000 17.39848 83 LYS A C 1
ATOM 636 O O . LYS A 1 83 ? 10.49700 37.75900 -54.76400 1.000 18.09170 83 LYS A O 1
ATOM 642 N N . GLY A 1 84 ? 10.76600 38.36300 -56.93100 1.000 15.97249 84 GLY A N 1
ATOM 643 C CA . GLY A 1 84 ? 12.20700 38.26600 -56.86000 1.000 14.06589 84 GLY A CA 1
ATOM 644 C C . GLY A 1 84 ? 12.76400 39.21300 -55.81900 1.000 18.11356 84 GLY A C 1
ATOM 645 O O . GLY A 1 84 ? 12.24200 40.30900 -55.59600 1.000 17.94937 84 GLY A O 1
ATOM 646 N N . ARG A 1 85 ? 13.83200 38.77400 -55.16300 1.000 16.90519 85 ARG A N 1
ATOM 647 C CA . ARG A 1 85 ? 14.43800 39.53000 -54.08300 1.000 15.17710 85 ARG A CA 1
ATOM 648 C C . ARG A 1 85 ? 15.94600 39.34300 -54.15200 1.000 16.94595 85 ARG A C 1
ATOM 649 O O . ARG A 1 85 ? 16.41800 38.25600 -54.48100 1.000 16.13356 85 ARG A O 1
ATOM 657 N N . ALA A 1 86 ? 16.70000 40.40200 -53.85900 1.000 15.00358 86 ALA A N 1
ATOM 658 C CA . ALA A 1 86 ? 18.15300 40.34700 -53.85000 1.000 15.54597 86 ALA A CA 1
ATOM 659 C C . ALA A 1 86 ? 18.66700 40.97700 -52.56800 1.000 16.23170 86 ALA A C 1
ATOM 660 O O . ALA A 1 86 ? 18.08200 41.94100 -52.06400 1.000 17.58342 86 ALA A O 1
ATOM 662 N N . PHE A 1 87 ? 19.73100 40.39600 -52.01800 1.000 16.78104 87 PHE A N 1
ATOM 663 C CA . PHE A 1 87 ? 20.47600 40.97300 -50.90600 1.000 14.61792 87 PHE A CA 1
ATOM 664 C C . PHE A 1 87 ? 21.91700 41.19500 -51.34500 1.000 15.37944 87 PHE A C 1
ATOM 665 O O . PHE A 1 87 ? 22.49700 40.35700 -52.04100 1.000 14.41499 87 PHE A O 1
ATOM 673 N N . PHE A 1 88 ? 22.49900 42.31000 -50.92000 1.000 15.19181 88 PHE A N 1
ATOM 674 C CA . PHE A 1 88 ? 23.87500 42.64200 -51.25000 1.000 15.60083 88 PHE A CA 1
ATOM 675 C C . PHE A 1 88 ? 24.63900 42.96600 -49.97800 1.000 17.60706 88 PHE A C 1
ATOM 676 O O . PHE A 1 88 ? 24.09800 43.59700 -49.06100 1.000 18.19901 88 PHE A O 1
ATOM 684 N N . PHE A 1 89 ? 25.89900 42.54300 -49.93300 1.000 15.28973 89 PHE A N 1
ATOM 685 C CA . PHE A 1 89 ? 26.73100 42.88600 -48.79400 1.000 18.01788 89 PHE A CA 1
ATOM 686 C C . PHE A 1 89 ? 26.83800 44.39800 -48.66500 1.000 18.03745 89 PHE A C 1
ATOM 687 O O . PHE A 1 89 ? 26.63300 45.15400 -49.62300 1.000 16.77076 89 PHE A O 1
ATOM 695 N N . LYS A 1 90 ? 27.16800 44.83000 -47.44700 1.000 17.83505 90 LYS A N 1
ATOM 696 C CA . LYS A 1 90 ? 27.11400 46.25200 -47.12200 1.000 20.05159 90 LYS A CA 1
ATOM 697 C C . LYS A 1 90 ? 28.02000 47.07400 -48.03200 1.000 20.94249 90 LYS A C 1
ATOM 698 O O . LYS A 1 90 ? 27.62900 48.15100 -48.49300 1.000 23.76581 90 LYS A O 1
ATOM 704 N N . ASP A 1 91 ? 29.21300 46.56000 -48.33600 1.000 20.89673 91 ASP A N 1
ATOM 705 C CA . ASP A 1 91 ? 30.29400 47.29100 -48.99400 1.000 18.53348 91 ASP A CA 1
ATOM 706 C C . ASP A 1 91 ? 30.24800 47.23500 -50.51500 1.000 19.51566 91 ASP A C 1
ATOM 707 O O . ASP A 1 91 ? 31.21900 47.63900 -51.16000 1.000 19.93316 91 ASP A O 1
ATOM 712 N N . VAL A 1 92 ? 29.18300 46.70600 -51.10500 1.000 19.00426 92 VAL A N 1
ATOM 713 C CA . VAL A 1 92 ? 29.06700 46.60600 -52.55400 1.000 19.19720 92 VAL A CA 1
ATOM 714 C C . VAL A 1 92 ? 28.44400 47.89500 -53.08300 1.000 16.69317 92 VAL A C 1
ATOM 715 O O . VAL A 1 92 ? 27.38300 48.30800 -52.61400 1.000 16.35343 92 VAL A O 1
ATOM 719 N N . THR A 1 93 ? 29.09900 48.52900 -54.05800 1.000 18.70311 93 THR A N 1
ATOM 720 C CA . THR A 1 93 ? 28.55900 49.75900 -54.63000 1.000 18.00647 93 THR A CA 1
ATOM 721 C C . THR A 1 93 ? 27.25100 49.47500 -55.34900 1.000 18.32742 93 THR A C 1
ATOM 722 O O . THR A 1 93 ? 27.01600 48.37800 -55.87500 1.000 15.81960 93 THR A O 1
ATOM 726 N N . GLU A 1 94 ? 26.38700 50.47900 -55.37900 1.000 18.15583 94 GLU A N 1
ATOM 727 C CA . GLU A 1 94 ? 25.11400 50.23100 -56.02700 1.000 19.76260 94 GLU A CA 1
ATOM 728 C C . GLU A 1 94 ? 25.29200 50.13600 -57.53500 1.000 18.75367 94 GLU A C 1
ATOM 729 O O . GLU A 1 94 ? 24.53900 49.40100 -58.18200 1.000 18.41024 94 GLU A O 1
ATOM 735 N N . ALA A 1 95 ? 26.35400 50.74500 -58.08300 1.000 18.31405 95 ALA A N 1
ATOM 736 C CA . ALA A 1 95 ? 26.66300 50.55300 -59.49600 1.000 19.31747 95 ALA A CA 1
ATOM 737 C C . ALA A 1 95 ? 27.02000 49.10000 -59.79500 1.000 18.96108 95 ALA A C 1
ATOM 738 O O . ALA A 1 95 ? 26.60300 48.55300 -60.82100 1.000 16.77169 95 ALA A O 1
ATOM 740 N N . VAL A 1 96 ? 27.79600 48.45700 -58.91900 1.000 19.38459 96 VAL A N 1
ATOM 741 C CA . VAL A 1 96 ? 28.11400 47.04600 -59.12600 1.000 17.90670 96 VAL A CA 1
ATOM 742 C C . VAL A 1 96 ? 26.87400 46.18100 -58.89800 1.000 16.33999 96 VAL A C 1
ATOM 743 O O . VAL A 1 96 ? 26.49900 45.37500 -59.75500 1.000 17.59658 96 VAL A O 1
ATOM 747 N N . ALA A 1 97 ? 26.20100 46.36500 -57.75500 1.000 15.70399 97 ALA A N 1
ATOM 748 C CA . ALA A 1 97 ? 25.00000 45.59700 -57.44600 1.000 16.14573 97 ALA A CA 1
ATOM 749 C C . ALA A 1 97 ? 23.94100 45.71900 -58.53700 1.000 17.62412 97 ALA A C 1
ATOM 750 O O . ALA A 1 97 ? 23.15600 44.78300 -58.74600 1.000 17.67656 97 ALA A O 1
ATOM 752 N N . ASN A 1 98 ? 23.90600 46.85100 -59.24500 1.000 16.44266 98 ASN A N 1
ATOM 753 C CA . ASN A 1 98 ? 22.86200 47.08200 -60.23200 1.000 16.86557 98 ASN A CA 1
ATOM 754 C C . ASN A 1 98 ? 22.96100 46.14200 -61.42900 1.000 16.99542 98 ASN A C 1
ATOM 755 O O . ASN A 1 98 ? 21.95100 45.92300 -62.09900 1.000 15.35251 98 ASN A O 1
ATOM 760 N N . ASN A 1 99 ? 24.14000 45.56400 -61.69400 1.000 17.05739 99 ASN A N 1
ATOM 761 C CA . ASN A 1 99 ? 24.30600 44.60500 -62.78900 1.000 15.64034 99 ASN A CA 1
ATOM 762 C C . ASN A 1 99 ? 23.48200 43.32900 -62.62800 1.000 16.86596 99 ASN A C 1
ATOM 763 O O . ASN A 1 99 ? 23.33200 42.58400 -63.60600 1.000 15.68149 99 ASN A O 1
ATOM 768 N N . PHE A 1 100 ? 22.96600 43.04300 -61.43100 1.000 16.21327 100 PHE A N 1
ATOM 769 C CA . PHE A 1 100 ? 22.52300 41.70000 -61.07300 1.000 14.89703 100 PHE A CA 1
ATOM 770 C C . PHE A 1 100 ? 21.01900 41.61700 -60.86000 1.000 17.24327 100 PHE A C 1
ATOM 771 O O . PHE A 1 100 ? 20.41100 42.51700 -60.26900 1.000 18.33531 100 PHE A O 1
ATOM 779 N N . PHE A 1 101 ? 20.43200 40.49600 -61.29900 1.000 17.53305 101 PHE A N 1
ATOM 780 C CA . PHE A 1 101 ? 19.06100 40.12400 -60.97200 1.000 18.60351 101 PHE A CA 1
ATOM 781 C C . PHE A 1 101 ? 18.03900 41.11000 -61.54300 1.000 17.67820 101 PHE A C 1
ATOM 782 O O . PHE A 1 101 ? 17.47800 41.93200 -60.80100 1.000 17.54821 101 PHE A O 1
ATOM 790 N N . PRO A 1 102 ? 17.75400 41.05300 -62.84600 1.000 17.17386 102 PRO A N 1
ATOM 791 C CA . PRO A 1 102 ? 16.62700 41.84000 -63.37800 1.000 20.42032 102 PRO A CA 1
ATOM 792 C C . PRO A 1 102 ? 15.27300 41.39100 -62.84100 1.000 19.88159 102 PRO A C 1
ATOM 793 O O . PRO A 1 102 ? 14.34100 42.20100 -62.81000 1.000 20.29927 102 PRO A O 1
ATOM 797 N N . GLY A 1 103 ? 15.13600 40.13800 -62.40100 1.000 18.93398 103 GLY A N 1
ATOM 798 C CA . GLY A 1 103 ? 13.91000 39.71500 -61.75200 1.000 18.10411 103 GLY A CA 1
ATOM 799 C C . GLY A 1 103 ? 13.69500 40.25200 -60.35000 1.000 18.78638 103 GLY A C 1
ATOM 800 O O . GLY A 1 103 ? 12.65100 39.97300 -59.75500 1.000 17.58347 103 GLY A O 1
ATOM 801 N N . ALA A 1 104 ? 14.64600 41.00000 -59.78900 1.000 17.10652 104 ALA A N 1
ATOM 802 C CA . ALA A 1 104 ? 14.49100 41.58900 -58.45700 1.000 17.60985 104 ALA A CA 1
ATOM 803 C C . ALA A 1 104 ? 14.29800 43.08700 -58.62500 1.000 18.59428 104 ALA A C 1
ATOM 804 O O . ALA A 1 104 ? 15.27400 43.83000 -58.74700 1.000 18.65237 104 ALA A O 1
ATOM 806 N N . THR A 1 105 ? 13.04200 43.53100 -58.61600 1.000 18.24968 105 THR A N 1
ATOM 807 C CA . THR A 1 105 ? 12.76000 44.95900 -58.75200 1.000 19.93013 105 THR A CA 1
ATOM 808 C C . THR A 1 105 ? 12.04900 45.50000 -57.51500 1.000 19.45641 105 THR A C 1
ATOM 809 O O . THR A 1 105 ? 12.08600 44.87900 -56.44500 1.000 17.06372 105 THR A O 1
ATOM 813 N N . GLY A 1 106 ? 11.40900 46.66300 -57.66000 1.000 19.71571 106 GLY A N 1
ATOM 814 C CA . GLY A 1 106 ? 10.60500 47.23200 -56.59100 1.000 16.95633 106 GLY A CA 1
ATOM 815 C C . GLY A 1 106 ? 11.44700 47.56200 -55.37900 1.000 17.87750 106 GLY A C 1
ATOM 816 O O . GLY A 1 106 ? 12.57500 48.05100 -55.48300 1.000 17.72339 106 GLY A O 1
ATOM 817 N N . THR A 1 107 ? 10.89500 47.28500 -54.20500 1.000 18.55775 107 THR A N 1
ATOM 818 C CA . THR A 1 107 ? 11.60800 47.50000 -52.95900 1.000 19.40869 107 THR A CA 1
ATOM 819 C C . THR A 1 107 ? 12.37200 46.25900 -52.51500 1.000 18.39072 107 THR A C 1
ATOM 820 O O . THR A 1 107 ? 12.82200 46.20300 -51.36800 1.000 16.59257 107 THR A O 1
ATOM 824 N N . ASN A 1 108 ? 12.53800 45.27900 -53.40300 1.000 18.08692 108 ASN A N 1
ATOM 825 C CA . ASN A 1 108 ? 13.03300 43.96100 -53.03500 1.000 18.57953 108 ASN A CA 1
ATOM 826 C C . ASN A 1 108 ? 14.53000 43.81100 -53.26700 1.000 18.21573 108 ASN A C 1
ATOM 827 O O . ASN A 1 108 ? 15.01800 42.68600 -53.44000 1.000 15.72088 108 ASN A O 1
ATOM 832 N N . ARG A 1 109 ? 15.25900 44.92200 -53.28100 1.000 18.07833 109 ARG A N 1
ATOM 833 C CA . ARG A 1 109 ? 16.71500 44.93900 -53.36700 1.000 17.40835 109 ARG A CA 1
ATOM 834 C C . ARG A 1 109 ? 17.20700 45.52900 -52.05600 1.000 18.93351 109 ARG A C 1
ATOM 835 O O . ARG A 1 109 ? 16.93500 46.69500 -51.75100 1.000 18.94393 109 ARG A O 1
ATOM 843 N N . ILE A 1 110 ? 17.90000 44.72000 -51.26900 1.000 18.02810 110 ILE A 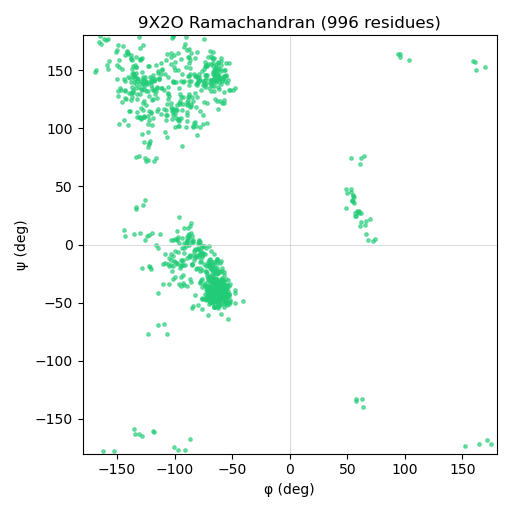N 1
ATOM 844 C CA . ILE A 1 110 ? 18.15800 45.01900 -49.86800 1.000 18.68632 110 ILE A CA 1
ATOM 845 C C . ILE A 1 110 ? 19.66000 45.07300 -49.64300 1.000 19.90618 110 ILE A C 1
ATOM 846 O O . ILE A 1 110 ? 20.40300 44.24400 -50.18100 1.000 17.30606 110 ILE A O 1
ATOM 851 N N . LYS A 1 111 ? 20.11100 46.06500 -48.87400 1.000 18.46762 111 LYS A N 1
ATOM 852 C CA . LYS A 1 111 ? 21.50800 46.14500 -48.46800 1.000 18.66873 111 LYS A CA 1
ATOM 853 C C . LYS A 1 111 ? 21.64500 45.51000 -47.09000 1.000 20.44782 111 LYS A C 1
ATOM 854 O O . LYS A 1 111 ? 20.97900 45.93100 -46.14100 1.000 17.99152 111 LYS A O 1
ATOM 860 N N . LEU A 1 112 ? 22.47200 44.47200 -46.99100 1.000 19.55702 112 LEU A N 1
ATOM 861 C CA . LEU A 1 112 ? 22.70600 43.84400 -45.70300 1.000 19.58975 112 LEU A CA 1
ATOM 862 C C . LEU A 1 112 ? 23.53800 44.76500 -44.80600 1.000 20.26369 112 LEU A C 1
ATOM 863 O O . LEU A 1 112 ? 24.20200 45.70100 -45.26400 1.000 18.63219 112 LEU A O 1
ATOM 868 N N . THR A 1 113 ? 23.48800 44.48800 -43.50700 1.000 19.99366 113 THR A N 1
ATOM 869 C CA . THR A 1 113 ? 24.20200 45.26800 -42.50600 1.000 19.45671 113 THR A CA 1
ATOM 870 C C . THR A 1 113 ? 25.61300 44.75400 -42.24000 1.000 22.21041 113 THR A C 1
ATOM 871 O O . THR A 1 113 ? 26.27700 45.25000 -41.32400 1.000 21.88906 113 THR A O 1
ATOM 875 N N . PHE A 1 114 ? 26.08400 43.77300 -43.00500 1.000 20.17503 114 PHE A N 1
ATOM 876 C CA . PHE A 1 114 ? 27.41600 43.22400 -42.81200 1.000 19.26814 114 PHE A CA 1
ATOM 877 C C . PHE A 1 114 ? 28.02800 42.96600 -44.17700 1.000 17.98707 114 PHE A C 1
ATOM 878 O O . PHE A 1 114 ? 27.34500 42.97300 -45.20200 1.000 17.53543 114 PHE A O 1
ATOM 886 N N . THR A 1 115 ? 29.33400 42.76200 -44.18800 1.000 19.06363 115 THR A N 1
ATOM 887 C CA . THR A 1 115 ? 30.06100 42.49500 -45.41500 1.000 17.39726 115 THR A CA 1
ATOM 888 C C . THR A 1 115 ? 30.35300 41.00400 -45.49500 1.000 16.08237 115 THR A C 1
ATOM 889 O O . THR A 1 115 ? 30.03800 40.23300 -44.58200 1.000 17.43989 115 THR A O 1
ATOM 893 N N . GLY A 1 116 ? 30.97700 40.59700 -46.59300 1.000 16.69357 116 GLY A N 1
ATOM 894 C CA . GLY A 1 116 ? 31.32200 39.20700 -46.81600 1.000 16.19064 116 GLY A CA 1
ATOM 895 C C . GLY A 1 116 ? 32.63500 38.75300 -46.22100 1.000 17.08579 116 GLY A C 1
ATOM 896 O O . GLY A 1 116 ? 33.08900 37.64800 -46.53500 1.000 15.82263 116 GLY A O 1
ATOM 897 N N . SER A 1 117 ? 33.27100 39.57000 -45.38400 1.000 15.39576 117 SER A N 1
ATOM 898 C CA . SER A 1 117 ? 34.53100 39.18000 -44.76900 1.000 17.08564 117 SER A CA 1
ATOM 899 C C . SER A 1 117 ? 34.29800 38.13200 -43.68600 1.000 16.71717 117 SER A C 1
ATOM 900 O O . SER A 1 117 ? 33.22800 38.06600 -43.07600 1.000 17.77675 117 SER A O 1
ATOM 903 N N . TYR A 1 118 ? 35.31900 37.31200 -43.43900 1.000 16.15689 118 TYR A N 1
ATOM 904 C CA . TYR A 1 118 ? 35.16500 36.27400 -42.42800 1.000 16.44427 118 TYR A CA 1
ATOM 905 C C . TYR A 1 118 ? 34.97000 36.87400 -41.04600 1.000 16.76298 118 TYR A C 1
ATOM 906 O O . TYR A 1 118 ? 34.24000 36.30300 -40.22800 1.000 15.62608 118 TYR A O 1
ATOM 915 N N . GLY A 1 119 ? 35.59000 38.02700 -40.77600 1.000 16.76229 119 GLY A N 1
ATOM 916 C CA . GLY A 1 119 ? 35.32800 38.71100 -39.52200 1.000 15.56249 119 GLY A CA 1
ATOM 917 C C . GLY A 1 119 ? 33.85700 39.04500 -39.34600 1.000 17.77719 119 GLY A C 1
ATOM 918 O O . GLY A 1 119 ? 33.28200 38.80800 -38.28300 1.000 17.35280 119 GLY A O 1
ATOM 919 N N . ASP A 1 120 ? 33.22000 39.56300 -40.40100 1.000 16.42191 120 ASP A N 1
ATOM 920 C CA . ASP A 1 120 ? 31.78800 39.84800 -40.33900 1.000 16.88265 120 ASP A CA 1
ATOM 921 C C . ASP A 1 120 ? 30.95800 38.57300 -40.28400 1.000 15.86791 120 ASP A C 1
ATOM 922 O O . ASP A 1 120 ? 30.02500 38.46400 -39.48000 1.000 17.67726 120 ASP A O 1
ATOM 927 N N . LEU A 1 121 ? 31.25500 37.61100 -41.15800 1.000 14.98285 121 LEU A N 1
ATOM 928 C CA . LEU A 1 121 ? 30.40800 36.42500 -41.24000 1.000 15.67038 121 LEU A CA 1
ATOM 929 C C . LEU A 1 121 ? 30.51900 35.57900 -39.98300 1.000 15.51465 121 LEU A C 1
ATOM 930 O O . LEU A 1 121 ? 29.50900 35.08700 -39.48000 1.000 15.15633 121 LEU A O 1
ATOM 935 N N . GLU A 1 122 ? 31.73500 35.39400 -39.46500 1.000 14.47349 122 GLU A N 1
ATOM 936 C CA . GLU A 1 122 ? 31.90700 34.59800 -38.24900 1.000 16.18705 122 GLU A CA 1
ATOM 937 C C . GLU A 1 122 ? 31.31600 35.28700 -37.02300 1.000 15.25593 122 GLU A C 1
ATOM 938 O O . GLU A 1 122 ? 30.79000 34.62100 -36.12700 1.000 14.99641 122 GLU A O 1
ATOM 944 N N . LYS A 1 123 ? 31.42700 36.61300 -36.95000 1.000 15.56994 123 LYS A N 1
ATOM 945 C CA . LYS A 1 123 ? 30.80900 37.35800 -35.85900 1.000 15.89338 123 LYS A CA 1
ATOM 946 C C . LYS A 1 123 ? 29.29800 37.14400 -35.82400 1.000 16.09979 123 LYS A C 1
ATOM 947 O O . LYS A 1 123 ? 28.69900 37.03500 -34.74800 1.000 16.33121 123 LYS A O 1
ATOM 953 N N . ASN A 1 124 ? 28.66600 37.04600 -36.98800 1.000 15.45378 124 ASN A N 1
ATOM 954 C CA . ASN A 1 124 ? 27.21900 36.89100 -37.03300 1.000 16.23094 124 ASN A CA 1
ATOM 955 C C . ASN A 1 124 ? 26.75400 35.44300 -37.15800 1.000 16.01268 124 ASN A C 1
ATOM 956 O O . ASN A 1 124 ? 25.71500 35.09400 -36.59300 1.000 14.75686 124 ASN A O 1
ATOM 961 N N . GLY A 1 125 ? 27.50200 34.59100 -37.85700 1.000 15.03623 125 GLY A N 1
ATOM 962 C CA . GLY A 1 125 ? 27.08000 33.22600 -38.12500 1.000 16.64588 125 GLY A CA 1
ATOM 963 C C . GLY A 1 125 ? 27.84700 32.17000 -37.35400 1.000 15.48989 125 GLY A C 1
ATOM 964 O O . GLY A 1 125 ? 27.49000 30.99200 -37.37600 1.000 14.40276 125 GLY A O 1
ATOM 965 N N . GLY A 1 126 ? 28.89800 32.57500 -36.66200 1.000 16.79514 126 GLY A N 1
ATOM 966 C CA . GLY A 1 126 ? 29.68400 31.63600 -35.89100 1.000 15.18342 126 GLY A CA 1
ATOM 967 C C . GLY A 1 126 ? 30.99800 31.29100 -36.57500 1.000 13.85795 126 GLY A C 1
ATOM 968 O O . GLY A 1 126 ? 31.17300 31.45200 -37.78300 1.000 14.36982 126 GLY A O 1
ATOM 969 N N . LEU A 1 127 ? 31.93900 30.81500 -35.77200 1.000 14.62097 127 LEU A N 1
ATOM 970 C CA . LEU A 1 127 ? 33.25500 30.46700 -36.27800 1.000 16.81457 127 LEU A CA 1
ATOM 971 C C . LEU A 1 127 ? 33.16300 29.43700 -37.40200 1.000 16.65766 127 LEU A C 1
ATOM 972 O O . LEU A 1 127 ? 32.24700 28.61400 -37.45200 1.000 15.13966 127 LEU A O 1
ATOM 977 N N . ARG A 1 128 ? 34.13400 29.49400 -38.31300 1.000 15.07448 128 ARG A N 1
ATOM 978 C CA . ARG A 1 128 ? 34.14200 28.56100 -39.42700 1.000 15.94057 128 ARG A CA 1
ATOM 979 C C . ARG A 1 128 ? 34.20300 27.11600 -38.94700 1.000 16.77580 128 ARG A C 1
ATOM 980 O O . ARG A 1 128 ? 33.59700 26.23200 -39.56700 1.000 16.26331 128 ARG A O 1
ATOM 988 N N . LYS A 1 129 ? 34.90800 26.85400 -37.83800 1.000 15.79402 129 LYS A N 1
ATOM 989 C CA . LYS A 1 129 ? 34.96700 25.49500 -37.31800 1.000 17.37862 129 LYS A CA 1
ATOM 990 C C . LYS A 1 129 ? 33.61800 25.01500 -36.80900 1.000 16.60646 129 LYS A C 1
ATOM 991 O O . LYS A 1 129 ? 33.42100 23.80900 -36.66900 1.000 16.87229 129 LYS A O 1
ATOM 997 N N . ASP A 1 130 ? 32.70000 25.92600 -36.51300 1.000 15.05655 130 ASP A N 1
ATOM 998 C CA . ASP A 1 130 ? 31.38500 25.59000 -35.99700 1.000 15.87171 130 ASP A CA 1
ATOM 999 C C . ASP A 1 130 ? 30.33500 25.55300 -37.08900 1.000 16.48960 130 ASP A C 1
ATOM 1000 O O . ASP A 1 130 ? 29.14900 25.43500 -36.78600 1.000 16.04368 130 ASP A O 1
ATOM 1005 N N . ASN A 1 131 ? 30.74300 25.68100 -38.34800 1.000 16.31150 131 ASN A N 1
ATOM 1006 C CA . ASN A 1 131 ? 29.82800 25.68200 -39.48700 1.000 16.75753 131 ASN A CA 1
ATOM 1007 C C . ASN A 1 131 ? 30.40500 24.70300 -40.49600 1.000 16.55981 131 ASN A C 1
ATOM 1008 O O . ASN A 1 131 ? 30.99600 25.10700 -41.50600 1.000 15.87804 131 ASN A O 1
ATOM 1013 N N . PRO A 1 132 ? 30.26100 23.40400 -40.24800 1.000 16.36246 132 PRO A N 1
ATOM 1014 C CA . PRO A 1 132 ? 30.89000 22.41500 -41.12700 1.000 19.32502 132 PRO A CA 1
ATOM 1015 C C . PRO A 1 132 ? 30.29500 22.46100 -42.52400 1.000 18.62911 132 PRO A C 1
ATOM 1016 O O . PRO A 1 132 ? 29.13300 22.82200 -42.71900 1.000 17.14953 132 PRO A O 1
ATOM 1020 N N . LEU A 1 133 ? 31.13100 22.12700 -43.50200 1.000 18.92899 133 LEU A N 1
ATOM 1021 C CA . LEU A 1 133 ? 30.74400 22.13000 -44.90400 1.000 17.35347 133 LEU A CA 1
ATOM 1022 C C . LEU A 1 133 ? 30.12000 20.79100 -45.28200 1.000 19.70485 133 LEU A C 1
ATOM 1023 O O . LEU A 1 133 ? 30.34100 19.77600 -44.63600 1.000 19.49962 133 LEU A O 1
ATOM 1028 N N . GLY A 1 134 ? 29.35200 20.80100 -46.35800 1.000 18.87217 134 GLY A N 1
ATOM 1029 C CA . GLY A 1 134 ? 28.66600 19.61600 -46.82200 1.000 17.51218 134 GLY A CA 1
ATOM 1030 C C . GLY A 1 134 ? 27.53200 19.98600 -47.74600 1.000 17.48747 134 GLY A C 1
ATOM 1031 O O . GLY A 1 134 ? 27.00800 21.10000 -47.72600 1.000 19.39177 134 GLY A O 1
ATOM 1032 N N . ILE A 1 135 ? 27.15100 19.02600 -48.58600 1.000 19.74692 135 ILE A N 1
ATOM 1033 C CA . ILE A 1 135 ? 26.10500 19.28500 -49.56600 1.000 18.18581 135 ILE A CA 1
ATOM 1034 C C . ILE A 1 135 ? 24.77200 19.53600 -48.87000 1.000 19.01212 135 ILE A C 1
ATOM 1035 O O . ILE A 1 135 ? 24.06500 20.49900 -49.18500 1.000 18.05831 135 ILE A O 1
ATOM 1040 N N . PHE A 1 136 ? 24.41900 18.69800 -47.89000 1.000 17.98878 136 PHE A N 1
ATOM 1041 C CA . PHE A 1 136 ? 23.16100 18.92700 -47.18900 1.000 20.78976 136 PHE A CA 1
ATOM 1042 C C . PHE A 1 136 ? 23.22400 20.17400 -46.31400 1.000 20.28346 136 PHE A C 1
ATOM 1043 O O . PHE A 1 136 ? 22.24200 20.91700 -46.22400 1.000 19.81853 136 PHE A O 1
ATOM 1051 N N . ARG A 1 137 ? 24.34400 20.39400 -45.62200 1.000 19.10150 137 ARG A N 1
ATOM 1052 C CA . ARG A 1 137 ? 24.47100 21.61200 -44.82400 1.000 20.31333 137 ARG A CA 1
ATOM 1053 C C . ARG A 1 137 ? 24.18600 22.84400 -45.67700 1.000 18.56627 137 ARG A C 1
ATOM 1054 O O . ARG A 1 137 ? 23.44400 23.74000 -45.25800 1.000 17.51130 137 ARG A O 1
ATOM 1062 N N . LEU A 1 138 ? 24.74200 22.88300 -46.89400 1.000 17.58939 138 LEU A N 1
ATOM 1063 C CA . LEU A 1 138 ? 24.50000 24.00300 -47.80000 1.000 17.72518 138 LEU A CA 1
ATOM 1064 C C . LEU A 1 138 ? 23.03400 24.08800 -48.19500 1.000 16.92657 138 LEU A C 1
ATOM 1065 O O . LEU A 1 138 ? 22.45400 25.17800 -48.21600 1.000 16.85215 138 LEU A O 1
ATOM 1070 N N . GLU A 1 139 ? 22.42100 22.94500 -48.51400 1.000 16.57636 139 GLU A N 1
ATOM 1071 C CA . GLU A 1 139 ? 21.01600 22.93900 -48.90600 1.000 17.30338 139 GLU A CA 1
ATOM 1072 C C . GLU A 1 139 ? 20.13400 23.40400 -47.76200 1.000 17.88355 139 GLU A C 1
ATOM 1073 O O . GLU A 1 139 ? 19.22900 24.23000 -47.94500 1.000 16.43047 139 GLU A O 1
ATOM 1079 N N . ASN A 1 140 ? 20.40000 22.88500 -46.56700 1.000 17.99987 140 ASN A N 1
ATOM 1080 C CA . ASN A 1 140 ? 19.57500 23.20700 -45.41300 1.000 18.65798 140 ASN A CA 1
ATOM 1081 C C . ASN A 1 140 ? 19.66700 24.68500 -45.06500 1.000 18.69939 140 ASN A C 1
ATOM 1082 O O . ASN A 1 140 ? 18.65900 25.31100 -44.70000 1.000 19.05175 140 ASN A O 1
ATOM 1087 N N . SER A 1 141 ? 20.86800 25.26400 -45.17300 1.000 19.86435 141 SER A N 1
ATOM 1088 C CA . SER A 1 141 ? 21.02900 26.68400 -44.88100 1.000 17.81020 141 SER A CA 1
ATOM 1089 C C . SER A 1 141 ? 20.25900 27.53400 -45.88400 1.000 18.24776 141 SER A C 1
ATOM 1090 O O . SER A 1 141 ? 19.74500 28.60100 -45.52600 1.000 15.83937 141 SER A O 1
ATOM 1093 N N . ILE A 1 142 ? 20.13900 27.06600 -47.13000 1.000 17.23242 142 ILE A N 1
ATOM 1094 C CA . ILE A 1 142 ? 19.30100 27.76500 -48.09800 1.000 16.58218 142 ILE A CA 1
ATOM 1095 C C . ILE A 1 142 ? 17.83400 27.67000 -47.69000 1.000 17.97513 142 ILE A C 1
ATOM 1096 O O . ILE A 1 142 ? 17.11800 28.67500 -47.64300 1.000 18.03614 142 ILE A O 1
ATOM 1101 N N . VAL A 1 143 ? 17.36900 26.45500 -47.37900 1.000 18.53017 143 VAL A N 1
ATOM 1102 C CA . VAL A 1 143 ? 16.00800 26.25800 -46.87700 1.000 18.14618 143 VAL A CA 1
ATOM 1103 C C . VAL A 1 143 ? 15.73300 27.13800 -45.66400 1.000 17.65521 143 VAL A C 1
ATOM 1104 O O . VAL A 1 143 ? 14.60200 27.59000 -45.45200 1.000 17.67422 143 VAL A O 1
ATOM 1108 N N . ASN A 1 144 ? 16.76200 27.42700 -44.86800 1.000 18.47233 144 ASN A N 1
ATOM 1109 C CA . ASN A 1 144 ? 16.57700 28.18800 -43.64300 1.000 16.72368 144 ASN A CA 1
ATOM 1110 C C . ASN A 1 144 ? 16.40400 29.68500 -43.87100 1.000 18.20439 144 ASN A C 1
ATOM 1111 O O . ASN A 1 144 ? 15.96300 30.37400 -42.95100 1.000 17.47440 144 ASN A O 1
ATOM 1116 N N . ILE A 1 145 ? 16.71100 30.20000 -45.05900 1.000 17.56078 145 ILE A N 1
ATOM 1117 C CA . ILE A 1 145 ? 16.52500 31.61800 -45.34400 1.000 18.13641 145 ILE A CA 1
ATOM 1118 C C . ILE A 1 145 ? 15.59500 31.88100 -46.52700 1.000 16.82305 145 ILE A C 1
ATOM 1119 O O . ILE A 1 145 ? 15.07500 33.00100 -46.64900 1.000 17.64118 145 ILE A O 1
ATOM 1124 N N . TYR A 1 146 ? 15.36300 30.90900 -47.40100 1.000 17.54831 146 TYR A N 1
ATOM 1125 C CA . TYR A 1 146 ? 14.65800 31.15200 -48.65300 1.000 16.88903 146 TYR A CA 1
ATOM 1126 C C . TYR A 1 146 ? 13.24300 31.66500 -48.39900 1.000 17.88372 146 TYR A C 1
ATOM 1127 O O . TYR A 1 146 ? 12.44800 31.01400 -47.71400 1.000 17.97040 146 TYR A O 1
ATOM 1136 N N . GLY A 1 147 ? 12.92800 32.83100 -48.96100 1.000 17.27771 147 GLY A N 1
ATOM 1137 C CA . GLY A 1 147 ? 11.61500 33.42400 -48.82800 1.000 16.08534 147 GLY A CA 1
ATOM 1138 C C . GLY A 1 147 ? 11.29700 33.98200 -47.46300 1.000 17.94913 147 GLY A C 1
ATOM 1139 O O . GLY A 1 147 ? 10.17900 34.45200 -47.25200 1.000 19.16644 147 GLY A O 1
ATOM 1140 N N . LYS A 1 148 ? 12.23900 33.95100 -46.53300 1.000 19.47675 148 LYS A N 1
ATOM 1141 C CA . LYS A 1 148 ? 11.99700 34.35500 -45.16300 1.000 17.14194 148 LYS A CA 1
ATOM 1142 C C . LYS A 1 148 ? 12.38200 35.80800 -44.96200 1.000 16.90181 148 LYS A C 1
ATOM 1143 O O . LYS A 1 148 ? 13.14400 36.39200 -45.73400 1.000 16.72403 148 LYS A O 1
ATOM 1149 N N . ALA A 1 149 ? 11.82300 36.39300 -43.91200 1.000 18.62352 149 ALA A N 1
ATOM 1150 C CA . ALA A 1 149 ? 12.29500 37.68100 -43.44600 1.000 20.10580 149 ALA A CA 1
ATOM 1151 C C . ALA A 1 149 ? 13.79400 37.60900 -43.16100 1.000 19.68808 149 ALA A C 1
ATOM 1152 O O . ALA A 1 149 ? 14.32400 36.57000 -42.74600 1.000 19.72318 149 ALA A O 1
ATOM 1154 N N . GLY A 1 150 ? 14.48800 38.71500 -43.42300 1.000 20.01613 150 GLY A N 1
ATOM 1155 C CA . GLY A 1 150 ? 15.92000 38.78000 -43.20400 1.000 19.70622 150 GLY A CA 1
ATOM 1156 C C . GLY A 1 150 ? 16.30900 38.45600 -41.77200 1.000 21.79485 150 GLY A C 1
ATOM 1157 O O . GLY A 1 150 ? 15.82700 39.08900 -40.83100 1.000 22.81954 150 GLY A O 1
ATOM 1158 N N . ASP A 1 151 ? 17.15400 37.44100 -41.59500 1.000 20.42680 151 ASP A N 1
ATOM 1159 C CA . ASP A 1 151 ? 17.66700 37.04200 -40.28700 1.000 20.54441 151 ASP A CA 1
ATOM 1160 C C . ASP A 1 151 ? 19.18000 36.95400 -40.41900 1.000 17.85004 151 ASP A C 1
ATOM 1161 O O . ASP A 1 151 ? 19.69600 36.03500 -41.06400 1.000 17.82713 151 ASP A O 1
ATOM 1166 N N . VAL A 1 152 ? 19.88300 37.92200 -39.82000 1.000 18.64484 152 VAL A N 1
ATOM 1167 C CA . VAL A 1 152 ? 21.30200 38.12600 -40.11400 1.000 20.14120 152 VAL A CA 1
ATOM 1168 C C . VAL A 1 152 ? 22.11900 36.87900 -39.80300 1.000 16.40190 152 VAL A C 1
ATOM 1169 O O . VAL A 1 152 ? 23.04400 36.53200 -40.54500 1.000 16.17698 152 VAL A O 1
ATOM 1173 N N . LYS A 1 153 ? 21.79200 36.19200 -38.70600 1.000 16.27029 153 LYS A N 1
ATOM 1174 C CA . LYS A 1 153 ? 22.54500 35.00900 -38.30500 1.000 16.81801 153 LYS A CA 1
ATOM 1175 C C . LYS A 1 153 ? 22.42200 33.90000 -39.34100 1.000 17.41849 153 LYS A C 1
ATOM 1176 O O . LYS A 1 153 ? 23.42200 33.28400 -39.72500 1.000 17.80221 153 LYS A O 1
ATOM 1182 N N . LYS A 1 154 ? 21.19600 33.62700 -39.79800 1.000 16.58655 154 LYS A N 1
ATOM 1183 C CA . LYS A 1 154 ? 20.99000 32.55500 -40.76600 1.000 16.78138 154 LYS A CA 1
ATOM 1184 C C . LYS A 1 154 ? 21.54800 32.92900 -42.13100 1.000 16.56243 154 LYS A C 1
ATOM 1185 O O . LYS A 1 154 ? 22.07300 32.07200 -42.85200 1.000 15.46794 154 LYS A O 1
ATOM 1191 N N . GLN A 1 155 ? 21.44200 34.20300 -42.50900 1.000 15.36704 155 GLN A N 1
ATOM 1192 C CA . GLN A 1 155 ? 22.08100 34.63900 -43.74500 1.000 15.95627 155 GLN A CA 1
ATOM 1193 C C . GLN A 1 155 ? 23.60000 34.47600 -43.67000 1.000 16.08222 155 GLN A C 1
ATOM 1194 O O . GLN A 1 155 ? 24.22900 34.03800 -44.64400 1.000 13.14137 155 GLN A O 1
ATOM 1200 N N . ALA A 1 156 ? 24.20100 34.79000 -42.51000 1.000 14.15439 156 ALA A N 1
ATOM 1201 C CA . ALA A 1 156 ? 25.65300 34.65600 -42.36600 1.000 15.21369 156 ALA A CA 1
ATOM 1202 C C . ALA A 1 156 ? 26.09000 33.19800 -42.46800 1.000 15.83145 156 ALA A C 1
ATOM 1203 O O . ALA A 1 156 ? 27.13400 32.89000 -43.06200 1.000 12.62767 156 ALA A O 1
ATOM 1205 N N . LYS A 1 157 ? 25.29900 32.28700 -41.89300 1.000 14.04566 157 LYS A N 1
ATOM 1206 C CA . LYS A 1 157 ? 25.58400 30.86200 -42.02700 1.000 15.56718 157 LYS A CA 1
ATOM 1207 C C . LYS A 1 157 ? 25.48500 30.41300 -43.48000 1.000 13.69661 157 LYS A C 1
ATOM 1208 O O . LYS A 1 157 ? 26.26300 29.55700 -43.92600 1.000 13.82148 157 LYS A O 1
ATOM 1214 N N . PHE A 1 158 ? 24.53600 30.97000 -44.23700 1.000 14.60467 158 PHE A N 1
ATOM 1215 C CA . PHE A 1 158 ? 24.45700 30.62600 -45.65600 1.000 12.64935 158 PHE A CA 1
ATOM 1216 C C . PHE A 1 158 ? 25.69800 31.10500 -46.39100 1.000 12.42459 158 PHE A C 1
ATOM 1217 O O . PHE A 1 158 ? 26.31700 30.35500 -47.15500 1.000 12.75822 158 PHE A O 1
ATOM 1225 N N . PHE A 1 159 ? 26.07100 32.36600 -46.16400 1.000 12.38445 159 PHE A N 1
ATOM 1226 C CA . PHE A 1 159 ? 27.22400 32.94300 -46.83800 1.000 12.98280 159 PHE A CA 1
ATOM 1227 C C . PHE A 1 159 ? 28.50700 32.19800 -46.48100 1.000 13.50067 159 PHE A C 1
ATOM 1228 O O . PHE A 1 159 ? 29.35000 31.95700 -47.35200 1.000 13.57950 159 PHE A O 1
ATOM 1236 N N . LEU A 1 160 ? 28.67200 31.82600 -45.20600 1.000 11.56919 160 LEU A N 1
ATOM 1237 C CA . LEU A 1 160 ? 29.83900 31.04300 -44.81400 1.000 13.91813 160 LEU A CA 1
ATOM 1238 C C . LEU A 1 160 ? 29.93600 29.77400 -45.64400 1.000 12.80320 160 LEU A C 1
ATOM 1239 O O . LEU A 1 160 ? 31.00900 29.43500 -46.15600 1.000 14.11091 160 LEU A O 1
ATOM 1244 N N . LEU A 1 161 ? 28.81100 29.07800 -45.81200 1.000 11.80110 161 LEU A N 1
ATOM 1245 C CA . LEU A 1 161 ? 28.81000 27.83600 -46.58300 1.000 14.34850 161 LEU A CA 1
ATOM 1246 C C . LEU A 1 161 ? 29.00700 28.09400 -48.07100 1.000 13.44639 161 LEU A C 1
ATOM 1247 O O . LEU A 1 161 ? 29.76300 27.37400 -48.72700 1.000 13.99862 161 LEU A O 1
ATOM 1252 N N . ALA A 1 162 ? 28.32400 29.10100 -48.62000 1.000 11.99114 162 ALA A N 1
ATOM 1253 C CA . ALA A 1 162 ? 28.36100 29.32500 -50.06200 1.000 14.07933 162 ALA A CA 1
ATOM 1254 C C . ALA A 1 162 ? 29.73500 29.80700 -50.51100 1.000 13.93110 162 ALA A C 1
ATOM 1255 O O . ALA A 1 162 ? 30.30800 29.26900 -51.46500 1.000 12.99964 162 ALA A O 1
ATOM 1257 N N . ILE A 1 163 ? 30.27700 30.82400 -49.84100 1.000 12.74178 163 ILE A N 1
ATOM 1258 C CA . ILE A 1 163 ? 31.58900 31.34700 -50.21900 1.000 13.36378 163 ILE A CA 1
ATOM 1259 C C . ILE A 1 163 ? 32.64300 30.24200 -50.16600 1.000 14.17857 163 ILE A C 1
ATOM 1260 O O . ILE A 1 163 ? 33.43900 30.07300 -51.10100 1.000 12.54399 163 ILE A O 1
ATOM 1265 N N . GLN A 1 164 ? 32.63900 29.44300 -49.09400 1.000 14.37600 164 GLN A N 1
ATOM 1266 C CA . GLN A 1 164 ? 33.64600 28.39400 -48.96900 1.000 13.62519 164 GLN A CA 1
ATOM 1267 C C . GLN A 1 164 ? 33.40600 27.27500 -49.97400 1.000 12.82617 164 GLN A C 1
ATOM 1268 O O . GLN A 1 164 ? 34.35000 26.80600 -50.62000 1.000 11.96073 164 GLN A O 1
ATOM 1274 N N . MET A 1 165 ? 32.15600 26.84000 -50.13200 1.000 11.57345 165 MET A N 1
ATOM 1275 C CA . MET A 1 165 ? 31.88500 25.71900 -51.01600 1.000 12.40791 165 MET A CA 1
ATOM 1276 C C . MET A 1 165 ? 31.78300 26.11700 -52.47800 1.000 12.05462 165 MET A C 1
ATOM 1277 O O . MET A 1 165 ? 31.74900 25.23200 -53.33200 1.000 11.77148 165 MET A O 1
ATOM 1282 N N . VAL A 1 166 ? 31.72300 27.41000 -52.79500 1.000 12.27803 166 VAL A N 1
ATOM 1283 C CA . VAL A 1 166 ? 31.74400 27.84500 -54.19000 1.000 13.32428 166 VAL A CA 1
ATOM 1284 C C . VAL A 1 166 ? 33.07300 28.51800 -54.50900 1.000 12.64256 166 VAL A C 1
ATOM 1285 O O . VAL A 1 166 ? 33.88400 27.97800 -55.27000 1.000 13.40386 166 VAL A O 1
ATOM 1289 N N . SER A 1 167 ? 33.30400 29.69700 -53.92600 1.000 14.09724 167 SER A N 1
ATOM 1290 C CA . SER A 1 167 ? 34.42900 30.53300 -54.33600 1.000 14.19466 167 SER A CA 1
ATOM 1291 C C . SER A 1 167 ? 35.75900 29.93500 -53.90300 1.000 12.99447 167 SER A C 1
ATOM 1292 O O . SER A 1 167 ? 36.61800 29.64100 -54.73800 1.000 14.63717 167 SER A O 1
ATOM 1295 N N . GLN A 1 168 ? 35.95700 29.76000 -52.59600 1.000 12.56202 168 GLN A N 1
ATOM 1296 C CA . GLN A 1 168 ? 37.23700 29.23100 -52.13700 1.000 14.09459 168 GLN A CA 1
ATOM 1297 C C . GLN A 1 168 ? 37.40400 27.77300 -52.53400 1.000 12.76863 168 GLN A C 1
ATOM 1298 O O . GLN A 1 168 ? 38.53300 27.31800 -52.74400 1.000 12.67314 168 GLN A O 1
ATOM 1304 N N . ALA A 1 169 ? 36.29600 27.04500 -52.69300 1.000 12.06117 169 ALA A N 1
ATOM 1305 C CA . ALA A 1 169 ? 36.38100 25.69800 -53.24600 1.000 14.15719 169 ALA A CA 1
ATOM 1306 C C . ALA A 1 169 ? 36.99800 25.73000 -54.63800 1.000 13.74437 169 ALA A C 1
ATOM 1307 O O . ALA A 1 169 ? 37.82500 24.87500 -54.98300 1.000 13.52272 169 ALA A O 1
ATOM 1309 N N . ALA A 1 170 ? 36.64600 26.74500 -55.43300 1.000 12.18120 170 ALA A N 1
ATOM 1310 C CA . ALA A 1 170 ? 37.23700 26.88400 -56.75800 1.000 14.25929 170 ALA A CA 1
ATOM 1311 C C . ALA A 1 170 ? 38.67900 27.36700 -56.67500 1.000 13.19857 170 ALA A C 1
ATOM 1312 O O . ALA A 1 170 ? 39.51600 26.97800 -57.49700 1.000 14.57854 170 ALA A O 1
ATOM 1314 N N . GLN A 1 171 ? 38.98600 28.21800 -55.69500 1.000 12.30189 171 GLN A N 1
ATOM 1315 C CA . GLN A 1 171 ? 40.36000 28.67900 -55.51700 1.000 14.06664 171 GLN A CA 1
ATOM 1316 C C . GLN A 1 171 ? 41.28700 27.57000 -55.01700 1.000 15.08407 171 GLN A C 1
ATOM 1317 O O . GLN A 1 171 ? 42.48200 27.58700 -55.33700 1.000 13.46750 171 GLN A O 1
ATOM 1323 N N . PHE A 1 172 ? 40.76700 26.61400 -54.23400 1.000 13.62868 172 PHE A N 1
ATOM 1324 C CA . PHE A 1 172 ? 41.58900 25.63100 -53.52400 1.000 14.74793 172 PHE A CA 1
ATOM 1325 C C . PHE A 1 172 ? 41.08400 24.21500 -53.77200 1.000 14.05923 172 PHE A C 1
ATOM 1326 O O . PHE A 1 172 ? 40.00400 23.84200 -53.30300 1.000 12.58426 172 PHE A O 1
ATOM 1334 N N . LYS A 1 173 ? 41.86600 23.44000 -54.52400 1.000 14.06648 173 LYS A N 1
ATOM 1335 C CA . LYS A 1 173 ? 41.59200 22.01500 -54.65200 1.000 15.42792 173 LYS A CA 1
ATOM 1336 C C . LYS A 1 173 ? 41.55100 21.35100 -53.28500 1.000 13.98271 173 LYS A C 1
ATOM 1337 O O . LYS A 1 173 ? 40.77800 20.41400 -53.06300 1.000 12.94856 173 LYS A O 1
ATOM 1343 N N . TYR A 1 174 ? 42.39500 21.81800 -52.35900 1.000 14.65375 174 TYR A N 1
ATOM 1344 C CA . TYR A 1 174 ? 42.39200 21.26300 -51.01300 1.000 13.94914 174 TYR A CA 1
ATOM 1345 C C . TYR A 1 174 ? 40.99300 21.28000 -50.41200 1.000 14.22774 174 TYR A C 1
ATOM 1346 O O . TYR A 1 174 ? 40.57000 20.31100 -49.77700 1.000 15.17751 174 TYR A O 1
ATOM 1355 N N . ILE A 1 175 ? 40.26300 22.37300 -50.59600 1.000 14.10446 175 ILE A N 1
ATOM 1356 C CA . ILE A 1 175 ? 38.93800 22.47400 -50.00500 1.000 14.22872 175 ILE A CA 1
ATOM 1357 C C . ILE A 1 175 ? 37.91100 21.71400 -50.83500 1.000 14.40039 175 ILE A C 1
ATOM 1358 O O . ILE A 1 175 ? 37.16700 20.88400 -50.30600 1.000 12.53135 175 ILE A O 1
ATOM 1363 N N . SER A 1 176 ? 37.85100 21.99100 -52.14300 1.000 14.79417 176 SER A N 1
ATOM 1364 C CA . SER A 1 176 ? 36.78400 21.43100 -52.96700 1.000 14.82329 176 SER A CA 1
ATOM 1365 C C . SER A 1 176 ? 36.80200 19.91200 -52.91800 1.000 14.94557 176 SER A C 1
ATOM 1366 O O . SER A 1 176 ? 35.74500 19.27100 -52.91000 1.000 12.29313 176 SER A O 1
ATOM 1369 N N . ASP A 1 177 ? 37.99800 19.32300 -52.87200 1.000 14.37890 177 ASP A N 1
ATOM 1370 C CA . ASP A 1 177 ? 38.13400 17.88000 -52.98000 1.000 14.34746 177 ASP A CA 1
ATOM 1371 C C . ASP A 1 177 ? 37.79200 17.14400 -51.69300 1.000 14.64508 177 ASP A C 1
ATOM 1372 O O . ASP A 1 177 ? 37.73400 15.91100 -51.71100 1.000 15.56815 177 ASP A O 1
ATOM 1377 N N . LYS A 1 178 ? 37.58100 17.85400 -50.58100 1.000 14.69917 178 LYS A N 1
ATOM 1378 C CA . LYS A 1 178 ? 37.11800 17.22500 -49.35500 1.000 13.85332 178 LYS A CA 1
ATOM 1379 C C . LYS A 1 178 ? 35.60900 17.36100 -49.14900 1.000 15.95936 178 LYS A C 1
ATOM 1380 O O . LYS A 1 178 ? 35.11000 16.97500 -48.09100 1.000 14.89031 178 LYS A O 1
ATOM 1386 N N . ILE A 1 179 ? 34.86900 17.92600 -50.09900 1.000 14.39796 179 ILE A N 1
ATOM 1387 C CA . ILE A 1 179 ? 33.42100 17.98600 -49.92200 1.000 15.84999 179 ILE A CA 1
ATOM 1388 C C . ILE A 1 179 ? 32.88900 16.59400 -50.24300 1.000 16.53549 179 ILE A C 1
ATOM 1389 O O . ILE A 1 179 ? 32.99800 16.14500 -51.39100 1.000 17.09665 179 ILE A O 1
ATOM 1394 N N . PRO A 1 180 ? 32.32500 15.87500 -49.27900 1.000 17.65702 180 PRO A N 1
ATOM 1395 C CA . PRO A 1 180 ? 31.96100 14.47100 -49.53100 1.000 21.12035 180 PRO A CA 1
ATOM 1396 C C . PRO A 1 180 ? 30.80300 14.38000 -50.50800 1.000 22.39992 180 PRO A C 1
ATOM 1397 O O . PRO A 1 180 ? 29.85500 15.16400 -50.44200 1.000 19.48965 180 PRO A O 1
ATOM 1401 N N . SER A 1 181 ? 30.88400 13.41300 -51.42800 1.000 20.93108 181 SER A N 1
ATOM 1402 C CA . SER A 1 181 ? 29.74600 13.17400 -52.31200 1.000 22.57382 181 SER A CA 1
ATOM 1403 C C . SER A 1 181 ? 28.56300 12.57600 -51.56000 1.000 23.33386 181 SER A C 1
ATOM 1404 O O . SER A 1 181 ? 27.43700 12.60400 -52.06500 1.000 23.64380 181 SER A O 1
ATOM 1407 N N . GLU A 1 182 ? 28.79200 12.04600 -50.36600 1.000 24.66997 182 GLU A N 1
ATOM 1408 C CA . GLU A 1 182 ? 27.71100 11.64200 -49.47500 1.000 26.69425 182 GLU A CA 1
ATOM 1409 C C . GLU A 1 182 ? 27.05700 12.90300 -48.92600 1.000 27.07842 182 GLU A C 1
ATOM 1410 O O . GLU A 1 182 ? 27.61500 13.57400 -48.05500 1.000 25.48155 182 GLU A O 1
ATOM 1416 N N . LYS A 1 183 ? 25.86700 13.22300 -49.45100 1.000 25.38021 183 LYS A N 1
ATOM 1417 C CA . LYS A 1 183 ? 25.14900 14.45900 -49.13600 1.000 23.38602 183 LYS A CA 1
ATOM 1418 C C . LYS A 1 183 ? 25.21200 14.84400 -47.66100 1.000 25.21117 183 LYS A C 1
ATOM 1419 O O . LYS A 1 183 ? 25.51500 15.99500 -47.31600 1.000 23.39402 183 LYS A O 1
ATOM 1425 N N . TYR A 1 184 ? 24.93400 13.87900 -46.78000 1.000 25.30315 184 TYR A N 1
ATOM 1426 C CA . TYR A 1 184 ? 24.79400 14.10600 -45.34900 1.000 27.01506 184 TYR A CA 1
ATOM 1427 C C . TYR A 1 184 ? 26.11200 14.03000 -44.59400 1.000 24.39263 184 TYR A C 1
ATOM 1428 O O . TYR A 1 184 ? 26.15300 14.38500 -43.41000 1.000 21.91744 184 TYR A O 1
ATOM 1437 N N . GLU A 1 185 ? 27.18000 13.58100 -45.24100 1.000 23.28553 185 GLU A N 1
ATOM 1438 C CA . GLU A 1 185 ? 28.49100 13.69300 -44.63200 1.000 24.43516 185 GLU A CA 1
ATOM 1439 C C . GLU A 1 185 ? 28.92900 15.14900 -44.66000 1.000 21.89028 185 GLU A C 1
ATOM 1440 O O . GLU A 1 185 ? 28.60000 15.90200 -45.57900 1.000 21.08175 185 GLU A O 1
ATOM 1446 N N . GLU A 1 186 ? 29.66100 15.55300 -43.63400 1.000 19.90597 186 GLU A N 1
ATOM 1447 C CA . GLU A 1 186 ? 30.18700 16.90000 -43.60700 1.000 22.99553 186 GLU A CA 1
ATOM 1448 C C . GLU A 1 186 ? 31.68100 16.83700 -43.36500 1.000 22.09131 186 GLU A C 1
ATOM 1449 O O . GLU A 1 186 ? 32.25300 15.76800 -43.14400 1.000 24.85027 186 GLU A O 1
ATOM 1455 N N . VAL A 1 187 ? 32.31600 17.99400 -43.48400 1.000 20.14241 187 VAL A N 1
ATOM 1456 C CA . VAL A 1 187 ? 33.73900 18.14900 -43.22300 1.000 22.51891 187 VAL A CA 1
ATOM 1457 C C . VAL A 1 187 ? 33.91700 19.39500 -42.36400 1.000 24.48689 187 VAL A C 1
ATOM 1458 O O . VAL A 1 187 ? 33.22000 20.40000 -42.55700 1.000 21.91997 187 VAL A O 1
ATOM 1462 N N . THR A 1 188 ? 34.79700 19.30300 -41.37000 1.000 22.47373 188 THR A N 1
ATOM 1463 C CA . THR A 1 188 ? 35.07600 20.44100 -40.51100 1.000 23.14080 188 THR A CA 1
ATOM 1464 C C . THR A 1 188 ? 36.05800 21.37600 -41.20700 1.000 21.15339 188 THR A C 1
ATOM 1465 O O . THR A 1 188 ? 37.00700 20.92800 -41.85200 1.000 20.19596 188 THR A O 1
ATOM 1469 N N . VAL A 1 189 ? 35.81900 22.68200 -41.08900 1.000 19.64536 189 VAL A N 1
ATOM 1470 C CA . VAL A 1 189 ? 36.78200 23.66300 -41.58300 1.000 19.92787 189 VAL A CA 1
ATOM 1471 C C . VAL A 1 189 ? 37.88800 23.81800 -40.54800 1.000 19.49812 189 VAL A C 1
ATOM 1472 O O . VAL A 1 189 ? 37.76500 24.60500 -39.60600 1.000 20.48146 189 VAL A O 1
ATOM 1476 N N . ASP A 1 190 ? 38.97400 23.07200 -40.71000 1.000 19.93726 190 ASP A N 1
ATOM 1477 C CA . ASP A 1 190 ? 40.04000 23.07300 -39.72300 1.000 18.01404 190 ASP A CA 1
ATOM 1478 C C . ASP A 1 190 ? 41.08500 24.15000 -40.04000 1.000 17.36236 190 ASP A C 1
ATOM 1479 O O . ASP A 1 190 ? 41.01400 24.85500 -41.05200 1.000 16.87648 190 ASP A O 1
ATOM 1484 N N . GLU A 1 191 ? 42.09400 24.25500 -39.17000 1.000 17.29676 191 GLU A N 1
ATOM 1485 C CA . GLU A 1 191 ? 43.13200 25.26800 -39.32700 1.000 15.66764 191 GLU A CA 1
ATOM 1486 C C . GLU A 1 191 ? 43.91900 25.12200 -40.63300 1.000 15.66043 191 GLU A C 1
ATOM 1487 O O . GLU A 1 191 ? 44.50000 26.10600 -41.10300 1.000 17.80717 191 GLU A O 1
ATOM 1493 N N . TYR A 1 192 ? 43.95400 23.93900 -41.24300 1.000 13.12688 192 TYR A N 1
ATOM 1494 C CA . TYR A 1 192 ? 44.57900 23.84400 -42.56200 1.000 15.88147 192 TYR A CA 1
ATOM 1495 C C . TYR A 1 192 ? 43.72200 24.50900 -43.62800 1.000 14.87106 192 TYR A C 1
ATOM 1496 O O . TYR A 1 192 ? 44.25100 25.15800 -44.53300 1.000 15.43379 192 TYR A O 1
ATOM 1505 N N . MET A 1 193 ? 42.39900 24.34600 -43.54600 1.000 14.58176 193 MET A N 1
ATOM 1506 C CA . MET A 1 193 ? 41.51200 25.00400 -44.49700 1.000 15.06583 193 MET A CA 1
ATOM 1507 C C . MET A 1 193 ? 41.53700 26.52300 -44.33100 1.000 14.83789 193 MET A C 1
ATOM 1508 O O . MET A 1 193 ? 41.65700 27.26000 -45.31600 1.000 13.43673 193 MET A O 1
ATOM 1513 N N . THR A 1 194 ? 41.42300 27.01300 -43.09500 1.000 13.14669 194 THR A N 1
ATOM 1514 C CA . THR A 1 194 ? 41.35700 28.46000 -42.89900 1.000 15.17498 194 THR A CA 1
ATOM 1515 C C . THR A 1 194 ? 42.68100 29.13500 -43.22100 1.000 15.45089 194 THR A C 1
ATOM 1516 O O . THR A 1 194 ? 42.68400 30.27300 -43.69900 1.000 14.38263 194 THR A O 1
ATOM 1520 N N . ALA A 1 195 ? 43.81100 28.47200 -42.96100 1.000 14.98028 195 ALA A N 1
ATOM 1521 C CA . ALA A 1 195 ? 45.08900 29.04900 -43.36300 1.000 13.91099 195 ALA A CA 1
ATOM 1522 C C . ALA A 1 195 ? 45.11200 29.32500 -44.86300 1.000 15.73551 195 ALA A C 1
ATOM 1523 O O . ALA A 1 195 ? 45.50800 30.41300 -45.29900 1.000 16.81685 195 ALA A O 1
ATOM 1525 N N . LEU A 1 196 ? 44.66800 28.35700 -45.66500 1.000 14.57479 196 LEU A N 1
ATOM 1526 C CA . LEU A 1 196 ? 44.53500 28.57900 -47.10000 1.000 15.41661 196 LEU A CA 1
ATOM 1527 C C . LEU A 1 196 ? 43.53500 29.69500 -47.39200 1.000 14.48563 196 LEU A C 1
ATOM 1528 O O . LEU A 1 196 ? 43.81700 30.61100 -48.17200 1.000 15.00239 196 LEU A O 1
ATOM 1533 N N . GLU A 1 197 ? 42.37200 29.65200 -46.74000 1.000 14.02375 197 GLU A N 1
ATOM 1534 C CA . GLU A 1 197 ? 41.30500 30.60400 -47.02900 1.000 14.52076 197 GLU A CA 1
ATOM 1535 C C . GLU A 1 197 ? 41.73200 32.03400 -46.74100 1.000 16.68296 197 GLU A C 1
ATOM 1536 O O . GLU A 1 197 ? 41.34000 32.96400 -47.46100 1.000 14.01669 197 GLU A O 1
ATOM 1542 N N . ASN A 1 198 ? 42.54300 32.22300 -45.69700 1.000 15.34356 198 ASN A N 1
ATOM 1543 C CA . ASN A 1 198 ? 43.01200 33.52900 -45.28000 1.000 17.36173 198 ASN A CA 1
ATOM 1544 C C . ASN A 1 198 ? 44.19300 34.01900 -46.09900 1.000 16.63175 198 ASN A C 1
ATOM 1545 O O . ASN A 1 198 ? 44.57100 35.18200 -45.95600 1.000 18.71719 198 ASN A O 1
ATOM 1550 N N . ASN A 1 199 ? 44.78200 33.17700 -46.94800 1.000 16.99145 199 ASN A N 1
ATOM 1551 C CA . ASN A 1 199 ? 46.07400 33.50300 -47.53900 1.000 17.76898 199 ASN A CA 1
ATOM 1552 C C . ASN A 1 199 ? 46.11600 33.25600 -49.04000 1.000 16.63445 199 ASN A C 1
ATOM 1553 O O . ASN A 1 199 ? 47.17400 32.93700 -49.59100 1.000 16.97833 199 ASN A O 1
ATOM 1558 N N . TRP A 1 200 ? 44.98700 33.44000 -49.72000 1.000 15.91120 200 TRP A N 1
ATOM 1559 C CA . TRP A 1 200 ? 44.94400 33.21900 -51.16400 1.000 18.10707 200 TRP A CA 1
ATOM 1560 C C . TRP A 1 200 ? 45.89900 34.16200 -51.90100 1.000 19.56259 200 TRP A C 1
ATOM 1561 O O . TRP A 1 200 ? 46.66500 33.73000 -52.77100 1.000 17.78390 200 TRP A O 1
ATOM 1572 N N . ALA A 1 201 ? 45.89600 35.45000 -51.54000 1.000 18.80245 201 ALA A N 1
ATOM 1573 C CA . ALA A 1 201 ? 46.77800 36.40600 -52.20500 1.000 18.00615 201 ALA A CA 1
ATOM 1574 C C . ALA A 1 201 ? 48.23500 36.12300 -51.87500 1.000 17.10931 201 ALA A C 1
ATOM 1575 O O . ALA A 1 201 ? 49.09200 36.15000 -52.75900 1.000 17.36209 201 ALA A O 1
ATOM 1577 N N . LYS A 1 202 ? 48.54400 35.86500 -50.60300 1.000 16.60504 202 LYS A N 1
ATOM 1578 C CA . LYS A 1 202 ? 49.92300 35.53500 -50.25300 1.000 17.63615 202 LYS A CA 1
ATOM 1579 C C . LYS A 1 202 ? 50.42300 34.32800 -51.03800 1.000 17.98169 202 LYS A C 1
ATOM 1580 O O . LYS A 1 202 ? 51.55900 34.31700 -51.52400 1.000 17.56636 202 LYS A O 1
ATOM 1586 N N . LEU A 1 203 ? 49.58800 33.30400 -51.17800 1.000 16.31661 203 LEU A N 1
ATOM 1587 C CA . LEU A 1 203 ? 50.04100 32.09900 -51.85600 1.000 16.24802 203 LEU A CA 1
ATOM 1588 C C . LEU A 1 203 ? 50.18300 32.34600 -53.35500 1.000 17.48681 203 LEU A C 1
ATOM 1589 O O . LEU A 1 203 ? 51.10700 31.82400 -53.99500 1.000 16.79205 203 LEU A O 1
ATOM 1594 N N . SER A 1 204 ? 49.29100 33.16500 -53.92400 1.000 15.03564 204 SER A N 1
ATOM 1595 C CA . SER A 1 204 ? 49.42500 33.55200 -55.32300 1.000 18.63617 204 SER A CA 1
ATOM 1596 C C . SER A 1 204 ? 50.67100 34.39600 -55.53900 1.000 17.54459 204 SER A C 1
ATOM 1597 O O . SER A 1 204 ? 51.39500 34.20200 -56.52000 1.000 17.28665 204 SER A O 1
ATOM 1600 N N . THR A 1 205 ? 50.94200 35.32600 -54.61900 1.000 16.13931 205 THR A N 1
ATOM 1601 C CA . THR A 1 205 ? 52.10400 36.19500 -54.75000 1.000 18.24440 205 THR A CA 1
ATOM 1602 C C . THR A 1 205 ? 53.39400 35.38000 -54.75900 1.000 19.34044 205 THR A C 1
ATOM 1603 O O . THR A 1 205 ? 54.31400 35.66800 -55.53700 1.000 19.23562 205 THR A O 1
ATOM 1607 N N . ALA A 1 206 ? 53.47100 34.33900 -53.92500 1.000 17.32808 206 ALA A N 1
ATOM 1608 C CA . ALA A 1 206 ? 54.66800 33.50200 -53.92000 1.000 18.20682 206 ALA A CA 1
ATOM 1609 C C . ALA A 1 206 ? 54.90100 32.85100 -55.28300 1.000 17.86959 206 ALA A C 1
ATOM 1610 O O . ALA A 1 206 ? 56.04800 32.72000 -55.72900 1.000 16.44546 206 ALA A O 1
ATOM 1612 N N . VAL A 1 207 ? 53.82300 32.44700 -55.96400 1.000 17.63712 207 VAL A N 1
ATOM 1613 C CA . VAL A 1 207 ? 53.97500 31.79400 -57.26100 1.000 16.45409 207 VAL A CA 1
ATOM 1614 C C . VAL A 1 207 ? 54.36600 32.81300 -58.33100 1.000 19.16731 207 VAL A C 1
ATOM 1615 O O . VAL A 1 207 ? 55.23600 32.54800 -59.17200 1.000 18.72927 207 VAL A O 1
ATOM 1619 N N . TYR A 1 208 ? 53.73200 33.98700 -58.32200 1.000 16.46710 208 TYR A N 1
ATOM 1620 C CA . TYR A 1 208 ? 54.09900 35.03500 -59.26800 1.000 19.81831 208 TYR A CA 1
ATOM 1621 C C . TYR A 1 208 ? 55.51600 35.55500 -59.04700 1.000 19.95717 208 TYR A C 1
ATOM 1622 O O . TYR A 1 208 ? 56.13600 36.05600 -59.99000 1.000 20.28351 208 TYR A O 1
ATOM 1631 N N . ASN A 1 209 ? 56.05500 35.43900 -57.84200 1.000 17.63561 209 ASN A N 1
ATOM 1632 C CA . ASN A 1 209 ? 57.41000 35.89400 -57.59100 1.000 18.61269 209 ASN A CA 1
ATOM 1633 C C . ASN A 1 209 ? 58.43200 34.78000 -57.64300 1.000 19.83265 209 ASN A C 1
ATOM 1634 O O . ASN A 1 209 ? 59.61200 35.03400 -57.37900 1.000 19.54501 209 ASN A O 1
ATOM 1639 N N . SER A 1 210 ? 58.01400 33.56100 -57.97500 1.000 17.01484 210 SER A N 1
ATOM 1640 C CA . SER A 1 210 ? 58.95800 32.46200 -58.04500 1.000 19.68218 210 SER A CA 1
ATOM 1641 C C . SER A 1 210 ? 59.90100 32.64500 -59.23700 1.000 21.35520 210 SER A C 1
ATOM 1642 O O . SER A 1 210 ? 59.68400 33.46900 -60.12700 1.000 18.45863 210 SER A O 1
ATOM 1645 N N . LYS A 1 211 ? 60.96900 31.86600 -59.23600 1.000 23.42764 211 LYS A N 1
ATOM 1646 C CA . LYS A 1 211 ? 62.02100 31.94800 -60.22700 1.000 22.76603 211 LYS A CA 1
ATOM 1647 C C . LYS A 1 211 ? 62.01400 30.70300 -61.09300 1.000 22.57281 211 LYS A C 1
ATOM 1648 O O . LYS A 1 211 ? 61.50800 29.65400 -60.68200 1.000 20.44750 211 LYS A O 1
ATOM 1654 N N . PRO A 1 212 ? 62.54100 30.78200 -62.31300 1.000 23.70878 212 PRO A N 1
ATOM 1655 C CA . PRO A 1 212 ? 62.60300 29.58300 -63.15400 1.000 24.40765 212 PRO A CA 1
ATOM 1656 C C . PRO A 1 212 ? 63.46800 28.50700 -62.51400 1.000 23.25706 212 PRO A C 1
ATOM 1657 O O . PRO A 1 212 ? 64.46900 28.79400 -61.85400 1.000 22.55445 212 PRO A O 1
ATOM 1661 N N . SER A 1 213 ? 63.04000 27.26100 -62.67500 1.000 23.41253 213 SER A N 1
ATOM 1662 C CA . SER A 1 213 ? 63.84200 26.11000 -62.30200 1.000 24.66955 213 SER A CA 1
ATOM 1663 C C . SER A 1 213 ? 63.92600 25.16200 -63.48600 1.000 26.14361 213 SER A C 1
ATOM 1664 O O . SER A 1 213 ? 62.96900 25.02100 -64.25200 1.000 24.22980 213 SER A O 1
ATOM 1667 N N . THR A 1 214 ? 65.08200 24.52600 -63.64200 1.000 25.96494 214 THR A N 1
ATOM 1668 C CA . THR A 1 214 ? 65.24800 23.50600 -64.66400 1.000 27.81903 214 THR A CA 1
ATOM 1669 C C . THR A 1 214 ? 65.13100 22.09500 -64.10100 1.000 28.27928 214 THR A C 1
ATOM 1670 O O . THR A 1 214 ? 65.12800 21.13100 -64.87400 1.000 31.41647 214 THR A O 1
ATOM 1674 N N . THR A 1 215 ? 65.00900 21.95100 -62.78300 1.000 27.41092 215 THR A N 1
ATOM 1675 C CA . THR A 1 215 ? 65.00500 20.64400 -62.14700 1.000 28.24771 215 THR A CA 1
ATOM 1676 C C . THR A 1 215 ? 63.68800 20.27900 -61.47900 1.000 26.02132 215 THR A C 1
ATOM 1677 O O . THR A 1 215 ? 63.57000 19.16700 -60.95900 1.000 26.67824 215 THR A O 1
ATOM 1681 N N . THR A 1 216 ? 62.70300 21.16900 -61.46700 1.000 24.79123 216 THR A N 1
ATOM 1682 C CA . THR A 1 216 ? 61.42700 20.89200 -60.83100 1.000 23.53348 216 THR A CA 1
ATOM 1683 C C . THR A 1 216 ? 60.34900 20.67600 -61.87900 1.000 23.06320 216 THR A C 1
ATOM 1684 O O . THR A 1 216 ? 60.46200 21.13000 -63.02200 1.000 23.68594 216 THR A O 1
ATOM 1688 N N . ALA A 1 217 ? 59.28100 19.99000 -61.45900 1.000 23.07990 217 ALA A N 1
ATOM 1689 C CA . ALA A 1 217 ? 58.20500 19.62300 -62.37600 1.000 21.07163 217 ALA A CA 1
ATOM 1690 C C . ALA A 1 217 ? 57.43600 20.84400 -62.86500 1.000 21.18916 217 ALA A C 1
ATOM 1691 O O . ALA A 1 217 ? 57.06700 20.91800 -64.04300 1.000 21.59969 217 ALA A O 1
ATOM 1693 N N . THR A 1 218 ? 57.16000 21.80200 -61.97600 1.000 20.83850 218 THR A N 1
ATOM 1694 C CA . THR A 1 218 ? 56.50500 23.03400 -62.40900 1.000 19.49193 218 THR A CA 1
ATOM 1695 C C . THR A 1 218 ? 57.45000 23.97300 -63.13400 1.000 19.86040 218 THR A C 1
ATOM 1696 O O . THR A 1 218 ? 56.98000 24.98200 -63.67000 1.000 19.81372 218 THR A O 1
ATOM 1700 N N . LYS A 1 219 ? 58.75800 23.67800 -63.13600 1.000 19.87397 219 LYS A N 1
ATOM 1701 C CA . LYS A 1 219 ? 59.78700 24.56200 -63.69400 1.000 22.24101 219 LYS A CA 1
ATOM 1702 C C . LYS A 1 219 ? 59.83200 25.90200 -62.95800 1.000 22.24512 219 LYS A C 1
ATOM 1703 O O . LYS A 1 219 ? 60.22300 26.92500 -63.52100 1.000 21.69508 219 LYS A O 1
ATOM 1709 N N . CYS A 1 220 ? 59.42100 25.90800 -61.69400 1.000 20.33331 220 CYS A N 1
ATOM 1710 C CA . CYS A 1 220 ? 59.52800 27.08200 -60.84900 1.000 20.95262 220 CYS A CA 1
ATOM 1711 C C . CYS A 1 220 ? 60.10800 26.67700 -59.50400 1.000 20.19524 220 CYS A C 1
ATOM 1712 O O . CYS A 1 220 ? 59.95600 25.53800 -59.05500 1.000 18.92015 220 CYS A O 1
ATOM 1715 N N . GLN A 1 221 ? 60.77800 27.62900 -58.86900 1.000 21.50978 221 GLN A N 1
ATOM 1716 C CA . GLN A 1 221 ? 61.24200 27.48100 -57.50000 1.000 21.61712 221 GLN A CA 1
ATOM 1717 C C . GLN A 1 221 ? 60.94300 28.77900 -56.77200 1.000 19.38531 221 GLN A C 1
ATOM 1718 O O . GLN A 1 221 ? 60.95100 29.85100 -57.37600 1.000 18.23238 221 GLN A O 1
ATOM 1724 N N . LEU A 1 222 ? 60.65300 28.67300 -55.47800 1.000 18.38272 222 LEU A N 1
ATOM 1725 C CA . LEU A 1 222 ? 60.30700 29.85300 -54.69600 1.000 19.82423 222 LEU A CA 1
ATOM 1726 C C . LEU A 1 222 ? 61.49200 30.81200 -54.61000 1.000 22.04952 222 LEU A C 1
ATOM 1727 O O . LEU A 1 222 ? 62.64600 30.39300 -54.45900 1.000 19.75321 222 LEU A O 1
ATOM 1732 N N . ALA A 1 223 ? 61.19400 32.11200 -54.69900 1.000 20.42014 223 ALA A N 1
ATOM 1733 C CA . ALA A 1 223 ? 62.23000 33.12400 -54.51900 1.000 22.33596 223 ALA A CA 1
ATOM 1734 C C . ALA A 1 223 ? 62.93100 32.95300 -53.17700 1.000 22.45214 223 ALA A C 1
ATOM 1735 O O . ALA A 1 223 ? 64.16500 32.92800 -53.11300 1.000 25.20667 223 ALA A O 1
ATOM 1737 N N . THR A 1 224 ? 62.16800 32.82500 -52.09200 1.000 21.46033 224 THR A N 1
ATOM 1738 C CA . THR A 1 224 ? 62.72300 32.34200 -50.83200 1.000 27.19044 224 THR A CA 1
ATOM 1739 C C . THR A 1 224 ? 61.81500 31.26300 -50.25700 1.000 25.68096 224 THR A C 1
ATOM 1740 O O . THR A 1 224 ? 60.58500 31.35300 -50.34900 1.000 25.52585 224 THR A O 1
ATOM 1744 N N . SER A 1 225 ? 62.43200 30.23100 -49.68400 1.000 27.10451 225 SER A N 1
ATOM 1745 C CA . SER A 1 225 ? 61.74300 29.10300 -49.08500 1.000 28.07886 225 SER A CA 1
ATOM 1746 C C . SER A 1 225 ? 62.08000 29.01300 -47.60400 1.000 29.55994 225 SER A C 1
ATOM 1747 O O . SER A 1 225 ? 63.18900 29.36100 -47.20000 1.000 32.29145 225 SER A O 1
ATOM 1750 N N . PRO A 1 226 ? 61.13700 28.57400 -46.76700 1.000 30.08023 226 PRO A N 1
ATOM 1751 C CA . PRO A 1 226 ? 59.75100 28.20900 -47.08200 1.000 26.38818 226 PRO A CA 1
ATOM 1752 C C . PRO A 1 226 ? 58.84200 29.41900 -47.19700 1.000 27.22221 226 PRO A C 1
ATOM 1753 O O . PRO A 1 226 ? 59.19900 30.52600 -46.78900 1.000 25.33258 226 PRO A O 1
ATOM 1757 N N . VAL A 1 227 ? 57.65500 29.21300 -47.76100 1.000 25.74620 227 VAL A N 1
ATOM 1758 C CA . VAL A 1 227 ? 56.53100 30.12600 -47.60800 1.000 22.35739 227 VAL A CA 1
ATOM 1759 C C . VAL A 1 227 ? 55.62400 29.53300 -46.54500 1.000 24.46030 227 VAL A C 1
ATOM 1760 O O . VAL A 1 227 ? 55.09000 28.42900 -46.71400 1.000 23.01926 227 VAL A O 1
ATOM 1764 N N . THR A 1 228 ? 55.47600 30.24200 -45.43100 1.000 22.70854 228 THR A N 1
ATOM 1765 C CA . THR A 1 228 ? 54.76700 29.72500 -44.26700 1.000 22.28702 228 THR A CA 1
ATOM 1766 C C . THR A 1 228 ? 53.36800 30.32500 -44.23700 1.000 23.08528 228 THR A C 1
ATOM 1767 O O . THR A 1 228 ? 53.21100 31.54200 -44.07600 1.000 21.99286 228 THR A O 1
ATOM 1771 N N . ILE A 1 229 ? 52.35300 29.48500 -44.41300 1.000 20.13408 229 ILE A N 1
ATOM 1772 C CA . ILE A 1 229 ? 50.99100 29.84500 -44.03300 1.000 18.83147 229 ILE A CA 1
ATOM 1773 C C . ILE A 1 229 ? 50.54900 28.77600 -43.03600 1.000 18.75995 229 ILE A C 1
ATOM 1774 O O . ILE A 1 229 ? 49.93900 27.74900 -43.36100 1.000 18.18762 229 ILE A O 1
ATOM 1779 N N . SER A 1 230 ? 50.88400 29.02100 -41.77900 1.000 19.75983 230 SER A N 1
ATOM 1780 C CA . SER A 1 230 ? 50.90200 27.96500 -40.78400 1.000 22.02507 230 SER A CA 1
ATOM 1781 C C . SER A 1 230 ? 49.49900 27.39900 -40.56300 1.000 18.80370 230 SER A C 1
ATOM 1782 O O . SER A 1 230 ? 48.52000 28.15100 -40.52500 1.000 18.89048 230 SER A O 1
ATOM 1785 N N . PRO A 1 231 ? 49.36600 26.08700 -40.36600 1.000 20.38217 231 PRO A N 1
ATOM 1786 C CA . PRO A 1 231 ? 50.41800 25.07100 -40.20300 1.000 19.52036 231 PRO A CA 1
ATOM 1787 C C . PRO A 1 231 ? 51.06600 24.59600 -41.50500 1.000 17.73898 231 PRO A C 1
ATOM 1788 O O . PRO A 1 231 ? 51.96900 23.78600 -41.44700 1.000 18.00514 231 PRO A O 1
ATOM 1792 N N . TRP A 1 232 ? 50.63100 25.04700 -42.67800 1.000 18.77218 232 TRP A N 1
ATOM 1793 C CA . TRP A 1 232 ? 51.32400 24.70500 -43.91200 1.000 17.53048 232 TRP A CA 1
ATOM 1794 C C . TRP A 1 232 ? 52.71300 25.32900 -43.94200 1.000 21.02231 232 TRP A C 1
ATOM 1795 O O . TRP A 1 232 ? 52.89700 26.50600 -43.60800 1.000 18.28481 232 TRP A O 1
ATOM 1806 N N . ILE A 1 233 ? 53.69000 24.53900 -44.36300 1.000 18.66000 233 ILE A N 1
ATOM 1807 C CA . ILE A 1 233 ? 55.03400 25.02200 -44.64300 1.000 19.35774 233 ILE A CA 1
ATOM 1808 C C . ILE A 1 233 ? 55.33100 24.63600 -46.08300 1.000 19.37857 233 ILE A C 1
ATOM 1809 O O . ILE A 1 233 ? 55.48600 23.45000 -46.39200 1.000 20.93110 233 ILE A O 1
ATOM 1814 N N . PHE A 1 234 ? 55.40200 25.62600 -46.96700 1.000 18.62600 234 PHE A N 1
ATOM 1815 C CA . PHE A 1 234 ? 55.55400 25.38600 -48.39600 1.000 17.84232 234 PHE A CA 1
ATOM 1816 C C . PHE A 1 234 ? 57.00700 25.61400 -48.79100 1.000 20.11212 234 PHE A C 1
ATOM 1817 O O . PHE A 1 234 ? 57.48400 26.75100 -48.79200 1.000 22.56019 234 PHE A O 1
ATOM 1825 N N . LYS A 1 235 ? 57.70400 24.54000 -49.15100 1.000 19.43116 235 LYS A N 1
ATOM 1826 C CA . LYS A 1 235 ? 59.09000 24.65500 -49.56500 1.000 20.56661 235 LYS A CA 1
ATOM 1827 C C . LYS A 1 235 ? 59.27000 24.60900 -51.07700 1.000 19.17965 235 LYS A C 1
ATOM 1828 O O . LYS A 1 235 ? 60.36500 24.91600 -51.55400 1.000 20.15097 235 LYS A O 1
ATOM 1834 N N . THR A 1 236 ? 58.22800 24.27200 -51.84300 1.000 19.49904 236 THR A N 1
ATOM 1835 C CA . THR A 1 236 ? 58.31900 24.18200 -53.29900 1.000 17.99971 236 THR A CA 1
ATOM 1836 C C . THR A 1 236 ? 57.03800 24.71200 -53.94100 1.000 17.45043 236 THR A C 1
ATOM 1837 O O . THR A 1 236 ? 56.00400 24.88200 -53.28800 1.000 16.92190 236 THR A O 1
ATOM 1841 N N . VAL A 1 237 ? 57.11600 24.96400 -55.25000 1.000 18.87029 237 VAL A N 1
ATOM 1842 C CA . VAL A 1 237 ? 55.92700 25.39000 -55.98000 1.000 16.75717 237 VAL A CA 1
ATOM 1843 C C . VAL A 1 237 ? 55.01800 24.19600 -56.26200 1.000 16.11620 237 VAL A C 1
ATOM 1844 O O . VAL A 1 237 ? 53.79100 24.34100 -56.29200 1.000 13.68348 237 VAL A O 1
ATOM 1848 N N . GLU A 1 238 ? 55.59000 23.00300 -56.46000 1.000 15.99719 238 GLU A N 1
ATOM 1849 C CA . GLU A 1 238 ? 54.76700 21.80200 -56.57800 1.000 13.22634 238 GLU A CA 1
ATOM 1850 C C . GLU A 1 238 ? 53.87200 21.62100 -55.35600 1.000 14.72813 238 GLU A C 1
ATOM 1851 O O . GLU A 1 238 ? 52.72700 21.17500 -55.48000 1.000 13.11660 238 GLU A O 1
ATOM 1857 N N . GLU A 1 239 ? 54.37200 21.96700 -54.16400 1.000 14.08622 239 GLU A N 1
ATOM 1858 C CA . GLU A 1 239 ? 53.55700 21.79900 -52.96400 1.000 14.75429 239 GLU A CA 1
ATOM 1859 C C . GLU A 1 239 ? 52.40000 22.78900 -52.94300 1.000 15.00731 239 GLU A C 1
ATOM 1860 O O . GLU A 1 239 ? 51.28400 22.44100 -52.53600 1.000 14.53756 239 GLU A O 1
ATOM 1866 N N . ILE A 1 240 ? 52.65200 24.02100 -53.38800 1.000 14.14282 240 ILE A N 1
ATOM 1867 C CA . ILE A 1 240 ? 51.58200 25.00500 -53.53000 1.000 15.16714 240 ILE A CA 1
ATOM 1868 C C . ILE A 1 240 ? 50.57000 24.53500 -54.56400 1.000 14.66467 240 ILE A C 1
ATOM 1869 O O . ILE A 1 240 ? 49.35700 24.57800 -54.33300 1.000 14.93262 240 ILE A O 1
ATOM 1874 N N . LYS A 1 241 ? 51.06400 24.05000 -55.70800 1.000 13.83358 241 LYS A N 1
ATOM 1875 C CA . LYS A 1 241 ? 50.20300 23.58700 -56.79200 1.000 14.00262 241 LYS A CA 1
ATOM 1876 C C . LYS A 1 241 ? 49.22800 22.50600 -56.33200 1.000 14.37945 241 LYS A C 1
ATOM 1877 O O . LYS A 1 241 ? 48.07400 22.46800 -56.77900 1.000 11.89239 241 LYS A O 1
ATOM 1883 N N . LEU A 1 242 ? 49.67600 21.61100 -55.44800 1.000 13.50914 242 LEU A N 1
ATOM 1884 C CA . LEU A 1 242 ? 48.80200 20.54300 -54.96500 1.000 13.34463 242 LEU A CA 1
ATOM 1885 C C . LEU A 1 242 ? 47.60000 21.06500 -54.18600 1.000 13.83880 242 LEU A C 1
ATOM 1886 O O . LEU A 1 242 ? 46.59300 20.36100 -54.07600 1.000 14.43809 242 LEU A O 1
ATOM 1891 N N . VAL A 1 243 ? 47.67400 22.27300 -53.63400 1.000 13.62435 243 VAL A N 1
ATOM 1892 C CA . VAL A 1 243 ? 46.54800 22.80400 -52.88300 1.000 12.71328 243 VAL A CA 1
ATOM 1893 C C . VAL A 1 243 ? 45.71900 23.80900 -53.68500 1.000 14.27761 243 VAL A C 1
ATOM 1894 O O . VAL A 1 243 ? 44.55400 24.04200 -53.33500 1.000 15.71847 243 VAL A O 1
ATOM 1898 N N . MET A 1 244 ? 46.26300 24.37500 -54.76200 1.000 14.14788 244 MET A N 1
ATOM 1899 C CA . MET A 1 244 ? 45.60200 25.45000 -55.49400 1.000 14.20061 244 MET A CA 1
ATOM 1900 C C . MET A 1 244 ? 44.67700 24.90700 -56.57100 1.000 14.77343 244 MET A C 1
ATOM 1901 O O . MET A 1 244 ? 44.98300 23.90500 -57.22400 1.000 15.61625 244 MET A O 1
ATOM 1906 N N . GLY A 1 245 ? 43.56100 25.60500 -56.77500 1.000 14.81298 245 GLY A N 1
ATOM 1907 C CA . GLY A 1 245 ? 42.68800 25.39600 -57.91300 1.000 15.21294 245 GLY A CA 1
ATOM 1908 C C . GLY A 1 245 ? 42.75200 26.57000 -58.87100 1.000 14.44482 245 GLY A C 1
ATOM 1909 O O . GLY A 1 245 ? 42.64800 26.40300 -60.08600 1.000 16.72822 245 GLY A O 1
ATOM 1910 N N . LEU A 1 246 ? 42.93000 27.76700 -58.32600 1.000 14.99632 246 LEU A N 1
ATOM 1911 C CA . LEU A 1 246 ? 43.07500 28.98200 -59.11600 1.000 16.17583 246 LEU A CA 1
ATOM 1912 C C . LEU A 1 246 ? 43.97700 29.94000 -58.36400 1.000 15.24685 246 LEU A C 1
ATOM 1913 O O . LEU A 1 246 ? 43.71900 30.23600 -57.19700 1.000 17.69213 246 LEU A O 1
ATOM 1918 N N . LEU A 1 247 ? 45.01700 30.42700 -59.03400 1.000 17.37529 247 LEU A N 1
ATOM 1919 C CA . LEU A 1 247 ? 45.76900 31.57400 -58.54100 1.000 17.20647 247 LEU A CA 1
ATOM 1920 C C . LEU A 1 247 ? 44.95500 32.85500 -58.69300 1.000 18.24739 247 LEU A C 1
ATOM 1921 O O . LEU A 1 247 ? 44.19200 33.02200 -59.64700 1.000 18.83858 247 LEU A O 1
ATOM 1926 N N . LYS A 1 248 ? 45.13800 33.76900 -57.74200 1.000 17.84590 248 LYS A N 1
ATOM 1927 C CA . LYS A 1 248 ? 44.62900 35.12600 -57.88700 1.000 20.52641 248 LYS A CA 1
ATOM 1928 C C . LYS A 1 248 ? 45.23500 35.76600 -59.12800 1.000 24.77191 248 LYS A C 1
ATOM 1929 O O . LYS A 1 248 ? 46.41000 35.55500 -59.44400 1.000 23.60289 248 LYS A O 1
ATOM 1935 N N . SER A 1 249 ? 44.41900 36.52200 -59.85300 1.000 24.16554 249 SER A N 1
ATOM 1936 C CA . SER A 1 249 ? 44.86000 37.07600 -61.12400 1.000 29.33188 249 SER A CA 1
ATOM 1937 C C . SER A 1 249 ? 45.94800 38.12100 -60.91200 1.000 38.06967 249 SER A C 1
ATOM 1938 O O . SER A 1 249 ? 45.85000 38.97200 -60.02400 1.000 38.55720 249 SER A O 1
ATOM 1941 N N . SER A 1 250 ? 46.98900 38.05600 -61.73700 1.000 45.71827 250 SER A N 1
ATOM 1942 C CA . SER A 1 250 ? 48.04200 39.06300 -61.68800 1.000 48.27972 250 SER A CA 1
ATOM 1943 C C . SER A 1 250 ? 47.48100 40.44000 -62.05700 1.000 53.23848 250 SER A C 1
ATOM 1944 O O . SER A 1 250 ? 46.46600 40.55600 -62.74300 1.000 55.77796 250 SER A O 1
ATOM 1947 N N . ALA B 1 1 ? 69.12500 -11.72100 -55.08900 1.000 59.20564 1 ALA B N 1
ATOM 1948 C CA . ALA B 1 1 ? 68.04600 -10.75300 -54.91800 1.000 51.65321 1 ALA B CA 1
ATOM 1949 C C . ALA B 1 1 ? 68.32000 -9.51400 -55.76000 1.000 46.05597 1 ALA B C 1
ATOM 1950 O O . ALA B 1 1 ? 69.36100 -8.88200 -55.60100 1.000 46.34283 1 ALA B O 1
ATOM 1952 N N . PRO B 1 2 ? 67.39700 -9.16800 -56.65500 1.000 45.07374 2 PRO B N 1
ATOM 1953 C CA . PRO B 1 2 ? 67.62500 -8.01700 -57.53700 1.000 40.74330 2 PRO B CA 1
ATOM 1954 C C . PRO B 1 2 ? 67.54000 -6.69600 -56.77900 1.000 39.05623 2 PRO B C 1
ATOM 1955 O O . PRO B 1 2 ? 66.90000 -6.58200 -55.73300 1.000 37.37943 2 PRO B O 1
ATOM 1959 N N . THR B 1 3 ? 68.21200 -5.68300 -57.31700 1.000 40.86542 3 THR B N 1
ATOM 1960 C CA . THR B 1 3 ? 68.16200 -4.35800 -56.70300 1.000 42.88142 3 THR B CA 1
ATOM 1961 C C . THR B 1 3 ? 66.82000 -3.70800 -57.02200 1.000 40.95126 3 THR B C 1
ATOM 1962 O O . THR B 1 3 ? 66.53900 -3.37400 -58.18000 1.000 38.37143 3 THR B O 1
ATOM 1966 N N . LEU B 1 4 ? 65.98100 -3.54800 -56.00600 1.000 31.80292 4 LEU B N 1
ATOM 1967 C CA . LEU B 1 4 ? 64.68400 -2.91400 -56.17400 1.000 26.00142 4 LEU B CA 1
ATOM 1968 C C . LEU B 1 4 ? 64.74200 -1.48200 -55.68200 1.000 24.17113 4 LEU B C 1
ATOM 1969 O O . LEU B 1 4 ? 65.35800 -1.19000 -54.65700 1.000 23.45613 4 LEU B O 1
ATOM 1974 N N . GLU B 1 5 ? 64.07600 -0.60000 -56.40800 1.000 22.22595 5 GLU B N 1
ATOM 1975 C CA . GLU B 1 5 ? 64.00100 0.79800 -56.03300 1.000 21.80138 5 GLU B CA 1
ATOM 1976 C C . GLU B 1 5 ? 62.89800 1.01600 -55.00300 1.000 19.59195 5 GLU B C 1
ATOM 1977 O O . GLU B 1 5 ? 61.87200 0.32500 -55.00100 1.000 15.15574 5 GLU B O 1
ATOM 1983 N N . THR B 1 6 ? 63.13000 1.96800 -54.10300 1.000 19.73418 6 THR B N 1
ATOM 1984 C CA . THR B 1 6 ? 62.07700 2.47000 -53.22700 1.000 19.06176 6 THR B CA 1
ATOM 1985 C C . THR B 1 6 ? 61.55200 3.72600 -53.90300 1.000 18.71339 6 THR B C 1
ATOM 1986 O O . THR B 1 6 ? 62.19100 4.77800 -53.86400 1.000 19.18381 6 THR B O 1
ATOM 1990 N N . ILE B 1 7 ? 60.39500 3.60400 -54.55100 1.000 16.99737 7 ILE B N 1
ATOM 1991 C CA . ILE B 1 7 ? 59.95400 4.65300 -55.45400 1.000 16.71015 7 ILE B CA 1
ATOM 1992 C C . ILE B 1 7 ? 59.21900 5.77200 -54.73200 1.000 17.47280 7 ILE B C 1
ATOM 1993 O O . ILE B 1 7 ? 59.07500 6.86400 -55.29800 1.000 15.82869 7 ILE B O 1
ATOM 1998 N N . ALA B 1 8 ? 58.76200 5.54200 -53.50600 1.000 15.17329 8 ALA B N 1
ATOM 1999 C CA . ALA B 1 8 ? 58.17200 6.61500 -52.72400 1.000 15.13779 8 ALA B CA 1
ATOM 2000 C C . ALA B 1 8 ? 58.23900 6.24000 -51.24900 1.000 15.32069 8 ALA B C 1
ATOM 2001 O O . ALA B 1 8 ? 58.23400 5.05600 -50.89200 1.000 16.15841 8 ALA B O 1
ATOM 2003 N N . SER B 1 9 ? 58.32400 7.26000 -50.40100 1.000 15.72846 9 SER B N 1
ATOM 2004 C CA . SER B 1 9 ? 58.28900 7.07300 -48.95800 1.000 16.34088 9 SER B CA 1
ATOM 2005 C C . SER B 1 9 ? 57.38500 8.13300 -48.35500 1.000 13.47348 9 SER B C 1
ATOM 2006 O O . SER B 1 9 ? 57.52800 9.31600 -48.67000 1.000 17.14205 9 SER B O 1
ATOM 2009 N N . LEU B 1 10 ? 56.47000 7.71000 -47.48300 1.000 13.85260 10 LEU B N 1
ATOM 2010 C CA . LEU B 1 10 ? 55.53200 8.60600 -46.81300 1.000 15.29209 10 LEU B CA 1
ATOM 2011 C C . LEU B 1 10 ? 55.98100 8.74000 -45.36900 1.000 16.90334 10 LEU B C 1
ATOM 2012 O O . LEU B 1 10 ? 55.93700 7.77000 -44.60700 1.000 16.59146 10 LEU B O 1
ATOM 2017 N N . ASP B 1 11 ? 56.45400 9.92400 -45.00600 1.000 17.39357 11 ASP B N 1
ATOM 2018 C CA . ASP B 1 11 ? 56.70500 10.21300 -43.60200 1.000 18.13183 11 ASP B CA 1
ATOM 2019 C C . ASP B 1 11 ? 55.36900 10.62400 -43.00800 1.000 15.70230 11 ASP B C 1
ATOM 2020 O O . ASP B 1 11 ? 54.87900 11.72800 -43.25800 1.000 13.79716 11 ASP B O 1
ATOM 2025 N N . LEU B 1 12 ? 54.77400 9.71600 -42.22700 1.000 14.81404 12 LEU B N 1
ATOM 2026 C CA . LEU B 1 12 ? 53.45000 9.91700 -41.65000 1.000 15.63033 12 LEU B CA 1
ATOM 2027 C C . LEU B 1 12 ? 53.42200 11.00200 -40.57900 1.000 16.33575 12 LEU B C 1
ATOM 2028 O O . LEU B 1 12 ? 52.33500 11.41600 -40.16200 1.000 15.51873 12 LEU B O 1
ATOM 2033 N N . ASN B 1 13 ? 54.56600 11.45400 -40.10000 1.000 16.13030 13 ASN B N 1
ATOM 2034 C CA . ASN B 1 13 ? 54.57800 12.59200 -39.19700 1.000 17.19503 13 ASN B CA 1
ATOM 2035 C C . ASN B 1 13 ? 54.69100 13.91100 -39.94200 1.000 17.09256 13 ASN B C 1
ATOM 2036 O O . ASN B 1 13 ? 54.74600 14.96500 -39.30300 1.000 17.77409 13 ASN B O 1
ATOM 2041 N N . ASN B 1 14 ? 54.71800 13.87000 -41.27500 1.000 15.71425 14 ASN B N 1
ATOM 2042 C CA . ASN B 1 14 ? 54.71300 15.06100 -42.12000 1.000 17.18381 14 ASN B CA 1
ATOM 2043 C C . ASN B 1 14 ? 53.51300 14.96200 -43.05200 1.000 13.87461 14 ASN B C 1
ATOM 2044 O O . ASN B 1 14 ? 53.66000 14.68800 -44.25000 1.000 15.49727 14 ASN B O 1
ATOM 2049 N N . PRO B 1 15 ? 52.30300 15.15000 -42.52400 1.000 15.20181 15 PRO B N 1
ATOM 2050 C CA . PRO B 1 15 ? 51.10000 14.84200 -43.32200 1.000 14.91336 15 PRO B CA 1
ATOM 2051 C C . PRO B 1 15 ? 50.92800 15.70100 -44.56700 1.000 14.34289 15 PRO B C 1
ATOM 2052 O O . PRO B 1 15 ? 50.33100 15.23200 -45.54500 1.000 13.05017 15 PRO B O 1
ATOM 2056 N N . THR B 1 16 ? 51.41300 16.94600 -44.57300 1.000 14.56578 16 THR B N 1
ATOM 2057 C CA . THR B 1 16 ? 51.19900 17.75900 -45.76700 1.000 13.83865 16 THR B CA 1
ATOM 2058 C C . THR B 1 16 ? 51.95300 17.23500 -46.98500 1.000 14.62190 16 THR B C 1
ATOM 2059 O O . THR B 1 16 ? 51.63900 17.66500 -48.09900 1.000 12.54067 16 THR B O 1
ATOM 2063 N N . THR B 1 17 ? 52.93300 16.32800 -46.80900 1.000 13.85191 17 THR B N 1
ATOM 2064 C CA . THR B 1 17 ? 53.66700 15.74100 -47.93300 1.000 13.13236 17 THR B CA 1
ATOM 2065 C C . THR B 1 17 ? 52.86500 14.67600 -48.68100 1.000 12.88187 17 THR B C 1
ATOM 2066 O O . THR B 1 17 ? 53.36400 14.15100 -49.68400 1.000 12.23116 17 THR B O 1
ATOM 2070 N N . TYR B 1 18 ? 51.64300 14.36800 -48.23200 1.000 11.63559 18 TYR B N 1
ATOM 2071 C CA . TYR B 1 18 ? 50.92800 13.19200 -48.72600 1.000 12.24642 18 TYR B CA 1
ATOM 2072 C C . TYR B 1 18 ? 50.70400 13.24300 -50.23700 1.000 12.13648 18 TYR B C 1
ATOM 2073 O O . TYR B 1 18 ? 51.00100 12.27800 -50.94800 1.000 12.04805 18 TYR B O 1
ATOM 2082 N N . LEU B 1 19 ? 50.15600 14.34800 -50.74900 1.000 11.03975 19 LEU B N 1
ATOM 2083 C CA . LEU B 1 19 ? 49.96100 14.40700 -52.19100 1.000 12.17687 19 LEU B CA 1
ATOM 2084 C C . LEU B 1 19 ? 51.28500 14.46900 -52.95100 1.000 11.59926 19 LEU B C 1
ATOM 2085 O O . LEU B 1 19 ? 51.33100 14.04500 -54.10400 1.000 12.27734 19 LEU B O 1
ATOM 2090 N N . SER B 1 20 ? 52.36700 14.96000 -52.33900 1.000 11.41721 20 SER B N 1
ATOM 2091 C CA . SER B 1 20 ? 53.66300 14.89300 -53.01400 1.000 12.23536 20 SER B CA 1
ATOM 2092 C C . SER B 1 20 ? 54.11600 13.45200 -53.16700 1.000 12.18814 20 SER B C 1
ATOM 2093 O O . SER B 1 20 ? 54.69900 13.07900 -54.19200 1.000 12.41448 20 SER B O 1
ATOM 2096 N N . PHE B 1 21 ? 53.87900 12.64700 -52.13100 1.000 11.97247 21 PHE B N 1
ATOM 2097 C CA . PHE B 1 21 ? 54.17900 11.22100 -52.14600 1.000 11.15221 21 PHE B CA 1
ATOM 2098 C C . PHE B 1 21 ? 53.35400 10.50200 -53.20100 1.000 11.45139 21 PHE B C 1
ATOM 2099 O O . PHE B 1 21 ? 53.88800 9.71400 -53.99300 1.000 12.75834 21 PHE B O 1
ATOM 2107 N N . ILE B 1 22 ? 52.04100 10.77100 -53.22900 1.000 11.69681 22 ILE B N 1
ATOM 2108 C CA . ILE B 1 22 ? 51.17900 10.16500 -54.24100 1.000 11.01506 22 ILE B CA 1
ATOM 2109 C C . ILE B 1 22 ? 51.62200 10.58600 -55.63200 1.000 12.64531 22 ILE B C 1
ATOM 2110 O O . ILE B 1 22 ? 51.66200 9.76400 -56.56000 1.000 12.82653 22 ILE B O 1
ATOM 2115 N N . THR B 1 23 ? 51.97500 11.87100 -55.79400 1.000 11.90608 23 THR B N 1
ATOM 2116 C CA . THR B 1 23 ? 52.41100 12.36700 -57.09500 1.000 12.34417 23 THR B CA 1
ATOM 2117 C C . THR B 1 23 ? 53.68400 11.66800 -57.55500 1.000 12.07534 23 THR B C 1
ATOM 2118 O O . THR B 1 23 ? 53.81800 11.32800 -58.73900 1.000 12.15141 23 THR B O 1
ATOM 2122 N N . ASN B 1 24 ? 54.62900 11.44400 -56.62800 1.000 11.50385 24 ASN B N 1
ATOM 2123 C CA . ASN B 1 24 ? 55.82900 10.66500 -56.94600 1.000 12.92415 24 ASN B CA 1
ATOM 2124 C C . ASN B 1 24 ? 55.47600 9.28500 -57.51800 1.000 12.51844 24 ASN B C 1
ATOM 2125 O O . ASN B 1 24 ? 56.08000 8.83300 -58.49800 1.000 12.76164 24 ASN B O 1
ATOM 2130 N N . ILE B 1 25 ? 54.48800 8.61200 -56.92900 1.000 11.69846 25 ILE B N 1
ATOM 2131 C CA . ILE B 1 25 ? 54.09200 7.28600 -57.39800 1.000 11.10233 25 ILE B CA 1
ATOM 2132 C C . ILE B 1 25 ? 53.52700 7.36600 -58.81300 1.000 13.41835 25 ILE B C 1
ATOM 2133 O O . ILE B 1 25 ? 53.90300 6.58700 -59.70200 1.000 12.08381 25 ILE B O 1
ATOM 2138 N N . ARG B 1 26 ? 52.60600 8.31100 -59.04200 1.000 12.43102 26 ARG B N 1
ATOM 2139 C CA . ARG B 1 26 ? 52.09000 8.52200 -60.39000 1.000 12.90316 26 ARG B CA 1
ATOM 2140 C C . ARG B 1 26 ? 53.21600 8.81600 -61.37000 1.000 13.89603 26 ARG B C 1
ATOM 2141 O O . ARG B 1 26 ? 53.24600 8.26200 -62.47500 1.000 13.73733 26 ARG B O 1
ATOM 2149 N N . THR B 1 27 ? 54.16600 9.66500 -60.97200 1.000 12.79346 27 THR B N 1
ATOM 2150 C CA . THR B 1 27 ? 55.24200 10.04400 -61.88100 1.000 13.55138 27 THR B CA 1
ATOM 2151 C C . THR B 1 27 ? 56.13100 8.85600 -62.21000 1.000 12.65646 27 THR B C 1
ATOM 2152 O O . THR B 1 27 ? 56.57200 8.70300 -63.35500 1.000 12.72357 27 THR B O 1
ATOM 2156 N N . LYS B 1 28 ? 56.39100 8.00000 -61.22400 1.000 12.66517 28 LYS B N 1
ATOM 2157 C CA . LYS B 1 28 ? 57.26300 6.85500 -61.44800 1.000 13.51542 28 LYS B CA 1
ATOM 2158 C C . LYS B 1 28 ? 56.65300 5.85200 -62.41600 1.000 15.19633 28 LYS B C 1
ATOM 2159 O O . LYS B 1 28 ? 57.37000 5.26400 -63.23100 1.000 17.02501 28 LYS B O 1
ATOM 2165 N N . VAL B 1 29 ? 55.35000 5.59000 -62.31800 1.000 13.51248 29 VAL B N 1
ATOM 2166 C CA . VAL B 1 29 ? 54.79400 4.49100 -63.09900 1.000 16.04811 29 VAL B CA 1
ATOM 2167 C C . VAL B 1 29 ? 54.10600 4.96000 -64.37500 1.000 16.76736 29 VAL B C 1
ATOM 2168 O O . VAL B 1 29 ? 53.88200 4.13700 -65.27200 1.000 16.88082 29 VAL B O 1
ATOM 2172 N N . ALA B 1 30 ? 53.79900 6.25300 -64.50200 1.000 15.93185 30 ALA B N 1
ATOM 2173 C CA . ALA B 1 30 ? 53.00600 6.69100 -65.63600 1.000 16.10296 30 ALA B CA 1
ATOM 2174 C C . ALA B 1 30 ? 53.83200 6.70500 -66.91700 1.000 18.80320 30 ALA B C 1
ATOM 2175 O O . ALA B 1 30 ? 55.05100 6.87100 -66.90400 1.000 18.73604 30 ALA B O 1
ATOM 2177 N N . ASP B 1 31 ? 53.14200 6.48700 -68.02700 1.000 18.43063 31 ASP B N 1
ATOM 2178 C CA . ASP B 1 31 ? 53.69300 6.73400 -69.34300 1.000 22.21865 31 ASP B CA 1
ATOM 2179 C C . ASP B 1 31 ? 54.08200 8.19800 -69.50600 1.000 23.69583 31 ASP B C 1
ATOM 2180 O O . ASP B 1 31 ? 53.62300 9.08800 -68.77700 1.000 20.65618 31 ASP B O 1
ATOM 2185 N N . LYS B 1 32 ? 54.94700 8.42800 -70.49300 1.000 25.69969 32 LYS B N 1
ATOM 2186 C CA . LYS B 1 32 ? 55.22500 9.77400 -70.96200 1.000 25.87252 32 LYS B CA 1
ATOM 2187 C C . LYS B 1 32 ? 54.01200 10.34400 -71.68700 1.000 27.27407 32 LYS B C 1
ATOM 2188 O O . LYS B 1 32 ? 53.63700 11.50200 -71.47000 1.000 26.21480 32 LYS B O 1
ATOM 2194 N N . THR B 1 33 ? 53.36900 9.53700 -72.52900 1.000 25.03085 33 THR B N 1
ATOM 2195 C CA . THR B 1 33 ? 52.20300 9.97700 -73.28700 1.000 28.45558 33 THR B CA 1
ATOM 2196 C C . THR B 1 33 ? 50.93300 9.76500 -72.47300 1.000 25.61695 33 THR B C 1
ATOM 2197 O O . THR B 1 33 ? 50.76000 8.72300 -71.83800 1.000 26.25208 33 THR B O 1
ATOM 2201 N N . GLU B 1 34 ? 50.04500 10.75100 -72.49900 1.000 23.01738 34 GLU B N 1
ATOM 2202 C CA . GLU B 1 34 ? 48.78300 10.65300 -71.78400 1.000 23.59512 34 GLU B CA 1
ATOM 2203 C C . GLU B 1 34 ? 47.68500 10.08400 -72.68400 1.000 25.40715 34 GLU B C 1
ATOM 2204 O O . GLU B 1 34 ? 47.84600 9.92100 -73.89400 1.000 28.37162 34 GLU B O 1
ATOM 2210 N N . GLN B 1 35 ? 46.55300 9.75600 -72.06900 1.000 23.76679 35 GLN B N 1
ATOM 2211 C CA . GLN B 1 35 ? 45.40400 9.23100 -72.79400 1.000 24.23760 35 GLN B CA 1
ATOM 2212 C C . GLN B 1 35 ? 44.21000 10.09200 -72.43200 1.000 22.85421 35 GLN B C 1
ATOM 2213 O O . GLN B 1 35 ? 43.72200 10.02800 -71.29700 1.000 18.93487 35 GLN B O 1
ATOM 2219 N N . CYS B 1 36 ? 43.74000 10.88600 -73.39700 1.000 24.48329 36 CYS B N 1
ATOM 2220 C CA . CYS B 1 36 ? 42.69500 11.87700 -73.15600 1.000 23.25935 36 CYS B CA 1
ATOM 2221 C C . CYS B 1 36 ? 43.09300 12.77500 -71.98900 1.000 22.18857 36 CYS B C 1
ATOM 2222 O O . CYS B 1 36 ? 42.30700 13.05500 -71.08200 1.000 21.90544 36 CYS B O 1
ATOM 2225 N N . THR B 1 37 ? 44.35600 13.20400 -72.02300 1.000 22.42958 37 THR B N 1
ATOM 2226 C CA . THR B 1 37 ? 44.96900 14.05500 -70.99900 1.000 22.97731 37 THR B CA 1
ATOM 2227 C C . THR B 1 37 ? 44.87900 13.42200 -69.61200 1.000 22.05641 37 THR B C 1
ATOM 2228 O O . THR B 1 37 ? 44.86900 14.12300 -68.60300 1.000 19.95498 37 THR B O 1
ATOM 2232 N N . ILE B 1 38 ? 44.82600 12.08900 -69.54700 1.000 21.82693 38 ILE B N 1
ATOM 2233 C CA . ILE B 1 38 ? 44.85500 11.35700 -68.28600 1.000 20.12123 38 ILE B CA 1
ATOM 2234 C C . ILE B 1 38 ? 46.09000 10.46900 -68.28900 1.000 19.37549 38 ILE B C 1
ATOM 2235 O O . ILE B 1 38 ? 46.36500 9.79100 -69.28400 1.000 18.87816 38 ILE B O 1
ATOM 2240 N N . GLN B 1 39 ? 46.84300 10.48700 -67.18900 1.000 16.76983 39 GLN B N 1
ATOM 2241 C CA . GLN B 1 39 ? 48.02500 9.63800 -67.08400 1.000 18.34167 39 GLN B CA 1
ATOM 2242 C C . GLN B 1 39 ? 47.64500 8.15900 -67.08000 1.000 16.63712 39 GLN B C 1
ATOM 2243 O O . GLN B 1 39 ? 46.59700 7.76400 -66.56600 1.000 14.54965 39 GLN B O 1
ATOM 2249 N N . LYS B 1 40 ? 48.51300 7.33400 -67.66800 1.000 18.55362 40 LYS B N 1
ATOM 2250 C CA . LYS B 1 40 ? 48.28800 5.89600 -67.74100 1.000 15.54527 40 LYS B CA 1
ATOM 2251 C C . LYS B 1 40 ? 49.54800 5.15400 -67.32300 1.000 16.60468 40 LYS B C 1
ATOM 2252 O O . LYS B 1 40 ? 50.66500 5.58900 -67.60600 1.000 17.29716 40 LYS B O 1
ATOM 2258 N N . ILE B 1 41 ? 49.35500 4.02900 -66.63400 1.000 16.04395 41 ILE B N 1
ATOM 2259 C CA . ILE B 1 41 ? 50.48300 3.21400 -66.20900 1.000 17.79728 41 ILE B CA 1
ATOM 2260 C C . ILE B 1 41 ? 51.19800 2.67000 -67.43800 1.000 18.77048 41 ILE B C 1
ATOM 2261 O O . ILE B 1 41 ? 50.56200 2.29400 -68.43200 1.000 15.66865 41 ILE B O 1
ATOM 2266 N N . SER B 1 42 ? 52.52900 2.65300 -67.38000 1.000 17.09691 42 SER B N 1
ATOM 2267 C CA . SER B 1 42 ? 53.34000 2.12500 -68.47100 1.000 19.75465 42 SER B CA 1
ATOM 2268 C C . SER B 1 42 ? 53.11400 0.62100 -68.65300 1.000 20.96540 42 SER B C 1
ATOM 2269 O O . SER B 1 42 ? 52.92500 -0.12100 -67.68300 1.000 20.80517 42 SER B O 1
ATOM 2272 N N . LYS B 1 43 ? 53.11600 0.17300 -69.91600 1.000 20.74709 43 LYS B N 1
ATOM 2273 C CA . LYS B 1 43 ? 52.89600 -1.24400 -70.21600 1.000 21.43870 43 LYS B CA 1
ATOM 2274 C C . LYS B 1 43 ? 54.05200 -2.10100 -69.71200 1.000 23.25789 43 LYS B C 1
ATOM 2275 O O . LYS B 1 43 ? 53.84600 -3.24400 -69.29100 1.000 25.26185 43 LYS B O 1
ATOM 2281 N N . THR B 1 44 ? 55.27800 -1.58000 -69.75500 1.000 22.44182 44 THR B N 1
ATOM 2282 C CA . THR B 1 44 ? 56.45100 -2.37100 -69.42500 1.000 24.77110 44 THR B CA 1
ATOM 2283 C C . THR B 1 44 ? 57.36300 -1.60300 -68.48100 1.000 25.54244 44 THR B C 1
ATOM 2284 O O . THR B 1 44 ? 57.38100 -0.37200 -68.47100 1.000 23.90385 44 THR B O 1
ATOM 2288 N N . PHE B 1 45 ? 58.12500 -2.35000 -67.68600 1.000 24.13002 45 PHE B N 1
ATOM 2289 C CA . PHE B 1 45 ? 59.15000 -1.77500 -66.83100 1.000 22.79198 45 PHE B CA 1
ATOM 2290 C C . PHE B 1 45 ? 60.41500 -2.60700 -66.96200 1.000 24.65922 45 PHE B C 1
ATOM 2291 O O . PHE B 1 45 ? 60.34200 -3.83200 -67.11700 1.000 22.65819 45 PHE B O 1
ATOM 2299 N N . THR B 1 46 ? 61.57100 -1.93400 -66.89400 1.000 22.82266 46 THR B N 1
ATOM 2300 C CA . THR B 1 46 ? 62.84200 -2.64300 -66.75200 1.000 24.03497 46 THR B CA 1
ATOM 2301 C C . THR B 1 46 ? 62.78900 -3.60300 -65.57200 1.000 22.90991 46 THR B C 1
ATOM 2302 O O . THR B 1 46 ? 63.14800 -4.78200 -65.68800 1.000 20.30568 46 THR B O 1
ATOM 2306 N N . GLN B 1 47 ? 62.33600 -3.10000 -64.42400 1.000 19.43263 47 GLN B N 1
ATOM 2307 C CA . GLN B 1 47 ? 62.05700 -3.89600 -63.23800 1.000 18.82028 47 GLN B CA 1
ATOM 2308 C C . GLN B 1 47 ? 60.68900 -3.44700 -62.74200 1.000 18.85412 47 GLN B C 1
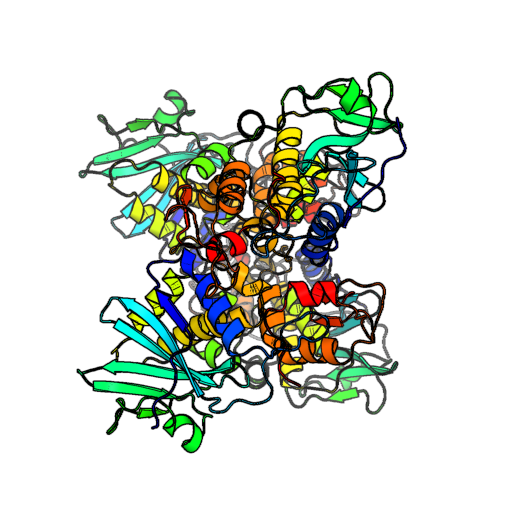ATOM 2309 O O . GLN B 1 47 ? 60.52200 -2.28900 -62.35300 1.000 19.96603 47 GLN B O 1
ATOM 2315 N N . ARG B 1 48 ? 59.69800 -4.33500 -62.79500 1.000 16.68576 48 ARG B N 1
ATOM 2316 C CA . ARG B 1 48 ? 58.34500 -3.93100 -62.43500 1.000 16.09762 48 ARG B CA 1
ATOM 2317 C C . ARG B 1 48 ? 58.10100 -3.93300 -60.93100 1.000 17.29905 48 ARG B C 1
ATOM 2318 O O . ARG B 1 48 ? 57.16500 -3.26900 -60.46900 1.000 15.21140 48 ARG B O 1
ATOM 2326 N N . TYR B 1 49 ? 58.90200 -4.66000 -60.16000 1.000 16.18840 49 TYR B N 1
ATOM 2327 C CA . TYR B 1 49 ? 58.69400 -4.73700 -58.72100 1.000 15.74807 49 TYR B CA 1
ATOM 2328 C C . TYR B 1 49 ? 59.53100 -3.69500 -57.99100 1.000 15.21652 49 TYR B C 1
ATOM 2329 O O . TYR B 1 49 ? 60.64300 -3.36400 -58.40400 1.000 13.96808 49 TYR B O 1
ATOM 2338 N N . SER B 1 50 ? 58.98800 -3.18800 -56.88900 1.000 14.70262 50 SER B N 1
ATOM 2339 C CA . SER B 1 50 ? 59.63500 -2.08800 -56.18400 1.000 15.23932 50 SER B CA 1
ATOM 2340 C C . SER B 1 50 ? 59.00900 -1.95900 -54.80300 1.000 13.73697 50 SER B C 1
ATOM 2341 O O . SER B 1 50 ? 58.02700 -2.63000 -54.47600 1.000 14.29692 50 SER B O 1
ATOM 2344 N N . TYR B 1 51 ? 59.58300 -1.06700 -54.00400 1.000 14.58182 51 TYR B N 1
ATOM 2345 C CA . TYR B 1 51 ? 59.15900 -0.83400 -52.63300 1.000 14.01892 51 TYR B CA 1
ATOM 2346 C C . TYR B 1 51 ? 58.50400 0.53400 -52.49900 1.000 13.70616 51 TYR B C 1
ATOM 2347 O O . TYR B 1 51 ? 58.85500 1.47900 -53.20400 1.000 15.48546 51 TYR B O 1
ATOM 2356 N N . ILE B 1 52 ? 57.57300 0.64100 -51.55500 1.000 14.44799 52 ILE B N 1
ATOM 2357 C CA . ILE B 1 52 ? 57.06300 1.92200 -51.07300 1.000 14.20445 52 ILE B CA 1
ATOM 2358 C C . ILE B 1 52 ? 57.13400 1.87800 -49.55400 1.000 14.38404 52 ILE B C 1
ATOM 2359 O O . ILE B 1 52 ? 56.69200 0.90000 -48.94200 1.000 13.54189 52 ILE B O 1
ATOM 2364 N N . ASP B 1 53 ? 57.71800 2.91000 -48.94900 1.000 14.20272 53 ASP B N 1
ATOM 2365 C CA . ASP B 1 53 ? 57.91900 2.93500 -47.50500 1.000 14.76027 53 ASP B CA 1
ATOM 2366 C C . ASP B 1 53 ? 56.86200 3.78900 -46.82000 1.000 13.52866 53 ASP B C 1
ATOM 2367 O O . ASP B 1 53 ? 56.48600 4.85000 -47.31900 1.000 13.08628 53 ASP B O 1
ATOM 2372 N N . LEU B 1 54 ? 56.38700 3.30900 -45.67500 1.000 13.03604 54 LEU B N 1
ATOM 2373 C CA . LEU B 1 54 ? 55.45100 4.03600 -44.82500 1.000 14.98804 54 LEU B CA 1
ATOM 2374 C C . LEU B 1 54 ? 56.15400 4.19400 -43.48900 1.000 17.41267 54 LEU B C 1
ATOM 2375 O O . LEU B 1 54 ? 56.40400 3.20300 -42.78900 1.000 17.07349 54 LEU B O 1
ATOM 2380 N N . ILE B 1 55 ? 56.48600 5.43300 -43.15200 1.000 17.71058 55 ILE B N 1
ATOM 2381 C CA . ILE B 1 55 ? 57.42800 5.73900 -42.08800 1.000 17.67638 55 ILE B CA 1
ATOM 2382 C C . ILE B 1 55 ? 56.65000 6.25200 -40.88600 1.000 17.87167 55 ILE B C 1
ATOM 2383 O O . ILE B 1 55 ? 55.82000 7.16200 -41.01200 1.000 18.36590 55 ILE B O 1
ATOM 2388 N N . VAL B 1 56 ? 56.92200 5.66700 -39.72100 1.000 18.36258 56 VAL B N 1
ATOM 2389 C CA . VAL B 1 56 ? 56.32700 6.07100 -38.45200 1.000 18.32972 56 VAL B CA 1
ATOM 2390 C C . VAL B 1 56 ? 57.34300 6.84300 -37.61700 1.000 23.61952 56 VAL B C 1
ATOM 2391 O O . VAL B 1 56 ? 56.98300 7.78500 -36.89900 1.000 24.80373 56 VAL B O 1
ATOM 2395 N N . SER B 1 57 ? 58.61800 6.46600 -37.72200 1.000 23.69182 57 SER B N 1
ATOM 2396 C CA . SER B 1 57 ? 59.71500 7.13900 -37.02700 1.000 25.80147 57 SER B CA 1
ATOM 2397 C C . SER B 1 57 ? 61.01500 6.74200 -37.71000 1.000 27.50802 57 SER B C 1
ATOM 2398 O O . SER B 1 57 ? 61.01400 5.96400 -38.67000 1.000 26.71844 57 SER B O 1
ATOM 2401 N N . SER B 1 58 ? 62.13800 7.23400 -37.17300 1.000 29.46044 58 SER B N 1
ATOM 2402 C CA . SER B 1 58 ? 63.44200 6.91700 -37.75300 1.000 30.81648 58 SER B CA 1
ATOM 2403 C C . SER B 1 58 ? 63.78600 5.43200 -37.66600 1.000 33.59425 58 SER B C 1
ATOM 2404 O O . SER B 1 58 ? 64.61600 4.95700 -38.45100 1.000 34.47310 58 SER B O 1
ATOM 2407 N N . THR B 1 59 ? 63.17700 4.68700 -36.73800 1.000 28.10497 59 THR B N 1
ATOM 2408 C CA . THR B 1 59 ? 63.48300 3.27200 -36.56600 1.000 27.37288 59 THR B CA 1
ATOM 2409 C C . THR B 1 59 ? 62.28100 2.36300 -36.77200 1.000 25.71540 59 THR B C 1
ATOM 2410 O O . THR B 1 59 ? 62.36800 1.17200 -36.44900 1.000 25.02886 59 THR B O 1
ATOM 2414 N N . GLN B 1 60 ? 61.15700 2.88100 -37.26300 1.000 22.70832 60 GLN B N 1
ATOM 2415 C CA . GLN B 1 60 ? 59.97800 2.04700 -37.49400 1.000 23.83241 60 GLN B CA 1
ATOM 2416 C C . GLN B 1 60 ? 59.31400 2.45500 -38.80100 1.000 21.44945 60 GLN B C 1
ATOM 2417 O O . GLN B 1 60 ? 58.78600 3.56600 -38.91600 1.000 19.49202 60 GLN B O 1
ATOM 2423 N N . LYS B 1 61 ? 59.31300 1.54100 -39.76400 1.000 19.37909 61 LYS B N 1
ATOM 2424 C CA . LYS B 1 61 ? 58.59300 1.72800 -41.00900 1.000 18.55657 61 LYS B CA 1
ATOM 2425 C C . LYS B 1 61 ? 58.12600 0.36900 -41.51200 1.000 17.08718 61 LYS B C 1
ATOM 2426 O O . LYS B 1 61 ? 58.74900 -0.65900 -41.23500 1.000 17.14052 61 LYS B O 1
ATOM 2432 N N . ILE B 1 62 ? 57.03500 0.37100 -42.26200 1.000 15.09960 62 ILE B N 1
ATOM 2433 C CA . ILE B 1 62 ? 56.61800 -0.79700 -43.01700 1.000 15.23552 62 ILE B CA 1
ATOM 2434 C C . ILE B 1 62 ? 56.92700 -0.54100 -44.48300 1.000 15.52058 62 ILE B C 1
ATOM 2435 O O . ILE B 1 62 ? 56.69200 0.55500 -44.99900 1.000 13.84218 62 ILE B O 1
ATOM 2440 N N . THR B 1 63 ? 57.48300 -1.55000 -45.14000 1.000 15.07703 63 THR B N 1
ATOM 2441 C CA . THR B 1 63 ? 57.86700 -1.48700 -46.54100 1.000 14.63639 63 THR B CA 1
ATOM 2442 C C . THR B 1 63 ? 56.88900 -2.32900 -47.35100 1.000 14.92196 63 THR B C 1
ATOM 2443 O O . THR B 1 63 ? 56.81100 -3.54600 -47.15700 1.000 13.49840 63 THR B O 1
ATOM 2447 N N . LEU B 1 64 ? 56.13400 -1.68400 -48.23800 1.000 13.85202 64 LEU B N 1
ATOM 2448 C CA . LEU B 1 64 ? 55.22000 -2.41200 -49.10700 1.000 13.57808 64 LEU B CA 1
ATOM 2449 C C . LEU B 1 64 ? 55.96800 -3.02500 -50.28800 1.000 12.97723 64 LEU B C 1
ATOM 2450 O O . LEU B 1 64 ? 56.88400 -2.41700 -50.84700 1.000 12.24758 64 LEU B O 1
ATOM 2455 N N . ALA B 1 65 ? 55.58600 -4.25000 -50.63900 1.000 11.89316 65 ALA B N 1
ATOM 2456 C CA . ALA B 1 65 ? 55.99300 -4.87500 -51.88900 1.000 13.22013 65 ALA B CA 1
ATOM 2457 C C . ALA B 1 65 ? 54.99300 -4.49100 -52.97500 1.000 12.79186 65 ALA B C 1
ATOM 2458 O O . ALA B 1 65 ? 53.78300 -4.66700 -52.79900 1.000 14.61275 65 ALA B O 1
ATOM 2460 N N . ILE B 1 66 ? 55.49100 -3.98000 -54.09400 1.000 12.47023 66 ILE B N 1
ATOM 2461 C CA . ILE B 1 66 ? 54.63700 -3.37700 -55.10400 1.000 13.55791 66 ILE B CA 1
ATOM 2462 C C . ILE B 1 66 ? 54.93600 -4.00000 -56.45600 1.000 14.56667 66 ILE B C 1
ATOM 2463 O O . ILE B 1 66 ? 56.10200 -4.20600 -56.81300 1.000 14.53410 66 ILE B O 1
ATOM 2468 N N . ASP B 1 67 ? 53.87900 -4.27500 -57.21600 1.000 12.98852 67 ASP B N 1
ATOM 2469 C CA . ASP B 1 67 ? 53.97400 -4.54400 -58.64800 1.000 14.61951 67 ASP B CA 1
ATOM 2470 C C . ASP B 1 67 ? 53.53300 -3.27600 -59.37400 1.000 15.01089 67 ASP B C 1
ATOM 2471 O O . ASP B 1 67 ? 52.34700 -2.93900 -59.38800 1.000 14.01596 67 ASP B O 1
ATOM 2476 N N . MET B 1 68 ? 54.48300 -2.57900 -59.98600 1.000 14.95130 68 MET B N 1
ATOM 2477 C CA . MET B 1 68 ? 54.14400 -1.31200 -60.61700 1.000 14.58335 68 MET B CA 1
ATOM 2478 C C . MET B 1 68 ? 53.28400 -1.48800 -61.86700 1.000 16.03122 68 MET B C 1
ATOM 2479 O O . MET B 1 68 ? 52.62900 -0.52700 -62.29000 1.000 15.13388 68 MET B O 1
ATOM 2484 N N . ALA B 1 69 ? 53.25200 -2.69200 -62.45100 1.000 16.50389 69 ALA B N 1
ATOM 2485 C CA . ALA B 1 69 ? 52.41800 -2.92800 -63.63000 1.000 17.81195 69 ALA B CA 1
ATOM 2486 C C . ALA B 1 69 ? 50.97000 -2.50200 -63.39100 1.000 15.76035 69 ALA B C 1
ATOM 2487 O O . ALA B 1 69 ? 50.34700 -1.88200 -64.25700 1.000 16.73228 69 ALA B O 1
ATOM 2489 N N . ASP B 1 70 ? 50.42600 -2.82000 -62.21200 1.000 17.21066 70 ASP B N 1
ATOM 2490 C CA . ASP B 1 70 ? 49.05200 -2.49700 -61.84700 1.000 17.20817 70 ASP B CA 1
ATOM 2491 C C . ASP B 1 70 ? 48.96000 -1.82300 -60.48200 1.000 17.45796 70 ASP B C 1
ATOM 2492 O O . ASP B 1 70 ? 47.84900 -1.65400 -59.95800 1.000 17.81770 70 ASP B O 1
ATOM 2497 N N . LEU B 1 71 ? 50.09300 -1.44000 -59.89500 1.000 15.02192 71 LEU B N 1
ATOM 2498 C CA . LEU B 1 71 ? 50.14500 -0.89400 -58.53900 1.000 17.14548 71 LEU B CA 1
ATOM 2499 C C . LEU B 1 71 ? 49.48900 -1.82100 -57.51400 1.000 17.88843 71 LEU B C 1
ATOM 2500 O O . LEU B 1 71 ? 48.84800 -1.36900 -56.56800 1.000 16.69249 71 LEU B O 1
ATOM 2505 N N . TYR B 1 72 ? 49.65100 -3.12900 -57.67800 1.000 16.83229 72 TYR B N 1
ATOM 2506 C CA . TYR B 1 72 ? 49.13800 -4.03500 -56.65400 1.000 17.93949 72 TYR B CA 1
ATOM 2507 C C . TYR B 1 72 ? 50.12100 -4.13300 -55.49400 1.000 15.64973 72 TYR B C 1
ATOM 2508 O O . TYR B 1 72 ? 51.33800 -4.17400 -55.69200 1.000 14.81435 72 TYR B O 1
ATOM 2517 N N . VAL B 1 73 ? 49.58400 -4.12600 -54.28000 1.000 14.62761 73 VAL B N 1
ATOM 2518 C CA . VAL B 1 73 ? 50.36700 -4.44500 -53.09100 1.000 14.59099 73 VAL B CA 1
ATOM 2519 C C . VAL B 1 73 ? 50.46100 -5.96300 -52.98100 1.000 15.23475 73 VAL B C 1
ATOM 2520 O O . VAL B 1 73 ? 49.44200 -6.66100 -53.01600 1.000 12.97942 73 VAL B O 1
ATOM 2524 N N . LEU B 1 74 ? 51.68000 -6.48200 -52.86800 1.000 13.14008 74 LEU B N 1
ATOM 2525 C CA . LEU B 1 74 ? 51.86500 -7.92400 -52.82300 1.000 14.81945 74 LEU B CA 1
ATOM 2526 C C . LEU B 1 74 ? 52.13100 -8.43700 -51.41700 1.000 14.62741 74 LEU B C 1
ATOM 2527 O O . LEU B 1 74 ? 52.13100 -9.65500 -51.20500 1.000 15.33352 74 LEU B O 1
ATOM 2532 N N . GLY B 1 75 ? 52.32200 -7.54200 -50.46900 1.000 13.92116 75 GLY B N 1
ATOM 2533 C CA . GLY B 1 75 ? 52.73300 -7.88600 -49.12600 1.000 14.29119 75 GLY B CA 1
ATOM 2534 C C . GLY B 1 75 ? 53.49300 -6.71300 -48.53700 1.000 13.60517 75 GLY B C 1
ATOM 2535 O O . GLY B 1 75 ? 53.57700 -5.64400 -49.14500 1.000 13.42236 75 GLY B O 1
ATOM 2536 N N . TYR B 1 76 ? 54.05600 -6.93300 -47.34700 1.000 13.69760 76 TYR B N 1
ATOM 2537 C CA . TYR B 1 76 ? 54.80900 -5.88400 -46.66800 1.000 13.68818 76 TYR B CA 1
ATOM 2538 C C . TYR B 1 76 ? 55.90800 -6.50100 -45.81500 1.000 15.99541 76 TYR B C 1
ATOM 2539 O O . TYR B 1 76 ? 55.98100 -7.71800 -45.62100 1.000 15.65814 76 TYR B O 1
ATOM 2548 N N . SER B 1 77 ? 56.75700 -5.62700 -45.28500 1.000 15.32119 77 SER B N 1
ATOM 2549 C CA . SER B 1 77 ? 57.89700 -6.04000 -44.48700 1.000 16.80707 77 SER B CA 1
ATOM 2550 C C . SER B 1 77 ? 58.03600 -5.14400 -43.27000 1.000 15.57245 77 SER B C 1
ATOM 2551 O O . SER B 1 77 ? 57.93700 -3.91800 -43.37200 1.000 16.70582 77 SER B O 1
ATOM 2554 N N . ASP B 1 78 ? 58.27700 -5.76500 -42.11900 1.000 16.43267 78 ASP B N 1
ATOM 2555 C CA . ASP B 1 78 ? 58.61700 -5.01000 -40.92500 1.000 16.99551 78 ASP B CA 1
ATOM 2556 C C . ASP B 1 78 ? 59.89500 -5.57800 -40.31300 1.000 20.75205 78 ASP B C 1
ATOM 2557 O O . ASP B 1 78 ? 60.62600 -6.32500 -40.97700 1.000 20.98448 78 ASP B O 1
ATOM 2562 N N . ILE B 1 79 ? 60.18700 -5.21900 -39.06700 1.000 19.15915 79 ILE B N 1
ATOM 2563 C CA . ILE B 1 79 ? 61.31700 -5.76900 -38.32900 1.000 21.56717 79 ILE B CA 1
ATOM 2564 C C . ILE B 1 79 ? 60.81200 -6.24900 -36.97800 1.000 21.20947 79 ILE B C 1
ATOM 2565 O O . ILE B 1 79 ? 60.04900 -5.54200 -36.30800 1.000 21.53762 79 ILE B O 1
ATOM 2570 N N . ALA B 1 80 ? 61.22400 -7.45400 -36.58700 1.000 23.53571 80 ALA B N 1
ATOM 2571 C CA . ALA B 1 80 ? 60.77200 -8.07000 -35.34300 1.000 24.98208 80 ALA B CA 1
ATOM 2572 C C . ALA B 1 80 ? 61.96100 -8.72300 -34.66500 1.000 25.30398 80 ALA B C 1
ATOM 2573 O O . ALA B 1 80 ? 62.63100 -9.56500 -35.27400 1.000 23.42641 80 ALA B O 1
ATOM 2575 N N . ASN B 1 81 ? 62.20900 -8.34600 -33.40900 1.000 24.40063 81 ASN B N 1
ATOM 2576 C CA . ASN B 1 81 ? 63.30500 -8.92000 -32.63800 1.000 27.36830 81 ASN B CA 1
ATOM 2577 C C . ASN B 1 81 ? 64.58900 -8.88600 -33.46800 1.000 28.93710 81 ASN B C 1
ATOM 2578 O O . ASN B 1 81 ? 65.28600 -9.89100 -33.63700 1.000 29.98856 81 ASN B O 1
ATOM 2583 N N . ASN B 1 82 ? 64.85000 -7.71700 -34.05500 1.000 26.30490 82 ASN B N 1
ATOM 2584 C CA . ASN B 1 82 ? 66.03600 -7.38500 -34.84400 1.000 31.22850 82 ASN B CA 1
ATOM 2585 C C . ASN B 1 82 ? 66.15100 -8.15300 -36.15600 1.000 31.46047 82 ASN B C 1
ATOM 2586 O O . ASN B 1 82 ? 67.19000 -8.06300 -36.83000 1.000 33.60667 82 ASN B O 1
ATOM 2591 N N . LYS B 1 83 ? 65.13000 -8.89700 -36.55700 1.000 29.26065 83 LYS B N 1
ATOM 2592 C CA . LYS B 1 83 ? 65.18400 -9.65100 -37.79900 1.000 27.51761 83 LYS B CA 1
ATOM 2593 C C . LYS B 1 83 ? 64.17100 -9.09000 -38.78700 1.000 23.33805 83 LYS B C 1
ATOM 2594 O O . LYS B 1 83 ? 63.08100 -8.66200 -38.39600 1.000 21.14075 83 LYS B O 1
ATOM 2600 N N . GLY B 1 84 ? 64.55000 -9.07400 -40.06200 1.000 24.29648 84 GLY B N 1
ATOM 2601 C CA . GLY B 1 84 ? 63.62500 -8.65900 -41.10500 1.000 25.80558 84 GLY B CA 1
ATOM 2602 C C . GLY B 1 84 ? 62.56600 -9.72000 -41.36000 1.000 21.84901 84 GLY B C 1
ATOM 2603 O O . GLY B 1 84 ? 62.85300 -10.91600 -41.42600 1.000 21.18323 84 GLY B O 1
ATOM 2604 N N . ARG B 1 85 ? 61.32400 -9.26800 -41.51500 1.000 21.92870 85 ARG B N 1
ATOM 2605 C CA . ARG B 1 85 ? 60.17100 -10.15300 -41.61500 1.000 20.63798 85 ARG B CA 1
ATOM 2606 C C . ARG B 1 85 ? 59.28400 -9.70700 -42.77700 1.000 19.70186 85 ARG B C 1
ATOM 2607 O O . ARG B 1 85 ? 59.02500 -8.51100 -42.93600 1.000 16.45783 85 ARG B O 1
ATOM 2615 N N . ALA B 1 86 ? 58.83800 -10.66100 -43.60200 1.000 17.94839 86 ALA B N 1
ATOM 2616 C CA . ALA B 1 86 ? 58.02500 -10.35900 -44.77300 1.000 17.11760 86 ALA B CA 1
ATOM 2617 C C . ALA B 1 86 ? 56.74200 -11.18000 -44.77300 1.000 17.55834 86 ALA B C 1
ATOM 2618 O O . ALA B 1 86 ? 56.75700 -12.38300 -44.48500 1.000 17.08381 86 ALA B O 1
ATOM 2620 N N . PHE B 1 87 ? 55.63200 -10.52000 -45.09900 1.000 16.19664 87 PHE B N 1
ATOM 2621 C CA . PHE B 1 87 ? 54.31100 -11.13700 -45.17300 1.000 17.67424 87 PHE B CA 1
ATOM 2622 C C . PHE B 1 87 ? 53.78600 -10.97700 -46.59100 1.000 16.37296 87 PHE B C 1
ATOM 2623 O O . PHE B 1 87 ? 53.70700 -9.85500 -47.09200 1.000 13.58930 87 PHE B O 1
ATOM 2631 N N . PHE B 1 88 ? 53.42600 -12.08500 -47.23400 1.000 17.63337 88 PHE B N 1
ATOM 2632 C CA . PHE B 1 88 ? 53.00400 -12.05100 -48.63000 1.000 16.77372 88 PHE B CA 1
ATOM 2633 C C . PHE B 1 88 ? 51.56000 -12.50900 -48.75200 1.000 17.92231 88 PHE B C 1
ATOM 2634 O O . PHE B 1 88 ? 51.11900 -13.40200 -48.02500 1.000 19.13924 88 PHE B O 1
ATOM 2642 N N . PHE B 1 89 ? 50.82000 -11.86500 -49.65200 1.000 17.72673 89 PHE B N 1
ATOM 2643 C CA . PHE B 1 89 ? 49.44100 -12.25300 -49.89100 1.000 18.38258 89 PHE B CA 1
ATOM 2644 C C . PHE B 1 89 ? 49.38900 -13.68700 -50.40100 1.000 20.58638 89 PHE B C 1
ATOM 2645 O O . PHE B 1 89 ? 50.28000 -14.13700 -51.12900 1.000 17.60762 89 PHE B O 1
ATOM 2653 N N . LYS B 1 90 ? 48.34100 -14.40900 -49.99500 1.000 23.56051 90 LYS B N 1
ATOM 2654 C CA . LYS B 1 90 ? 48.27000 -15.84800 -50.25600 1.000 24.29022 90 LYS B CA 1
ATOM 2655 C C . LYS B 1 90 ? 48.48500 -16.17100 -51.72700 1.000 23.92891 90 LYS B C 1
ATOM 2656 O O . LYS B 1 90 ? 49.23400 -17.09300 -52.07000 1.000 26.03531 90 LYS B O 1
ATOM 2662 N N . ASP B 1 91 ? 47.84600 -15.41900 -52.60900 1.000 22.18326 91 ASP B N 1
ATOM 2663 C CA . ASP B 1 91 ? 47.87400 -15.71300 -54.03400 1.000 22.80834 91 ASP B CA 1
ATOM 2664 C C . ASP B 1 91 ? 49.16000 -15.27800 -54.73400 1.000 21.98818 91 ASP B C 1
ATOM 2665 O O . ASP B 1 91 ? 49.24400 -15.42900 -55.95600 1.000 21.81510 91 ASP B O 1
ATOM 2670 N N . VAL B 1 92 ? 50.16200 -14.76100 -54.01600 1.000 22.84886 92 VAL B N 1
ATOM 2671 C CA . VAL B 1 92 ? 51.40200 -14.28900 -54.63400 1.000 21.68147 92 VAL B CA 1
ATOM 2672 C C . VAL B 1 92 ? 52.34400 -15.47800 -54.80700 1.000 21.59712 92 VAL B C 1
ATOM 2673 O O . VAL B 1 92 ? 52.64100 -16.19300 -53.84200 1.000 19.71049 92 VAL B O 1
ATOM 2677 N N . THR B 1 93 ? 52.82800 -15.67900 -56.03200 1.000 19.79443 93 THR B N 1
ATOM 2678 C CA . THR B 1 93 ? 53.67400 -16.83000 -56.31800 1.000 19.98579 93 THR B CA 1
ATOM 2679 C C . THR B 1 93 ? 55.06300 -16.66900 -55.70600 1.000 21.72390 93 THR B C 1
ATOM 2680 O O . THR B 1 93 ? 55.55300 -15.55200 -55.48000 1.000 20.13285 93 THR B O 1
ATOM 2684 N N . GLU B 1 94 ? 55.70000 -17.81500 -55.45500 1.000 19.06115 94 GLU B N 1
ATOM 2685 C CA . GLU B 1 94 ? 57.06600 -17.83800 -54.94600 1.000 21.80340 94 GLU B CA 1
ATOM 2686 C C . GLU B 1 94 ? 58.00500 -17.02900 -55.83200 1.000 19.88882 94 GLU B C 1
ATOM 2687 O O . GLU B 1 94 ? 58.82600 -16.24700 -55.33900 1.000 18.63147 94 GLU B O 1
ATOM 2693 N N . ALA B 1 95 ? 57.89900 -17.20300 -57.15100 1.000 21.53035 95 ALA B N 1
ATOM 2694 C CA . ALA B 1 95 ? 58.79200 -16.49200 -58.06200 1.000 20.35617 95 ALA B CA 1
ATOM 2695 C C . ALA B 1 95 ? 58.64600 -14.97900 -57.92900 1.000 20.45430 95 ALA B C 1
ATOM 2696 O O . ALA B 1 95 ? 59.63900 -14.24400 -58.00200 1.000 18.82418 95 ALA B O 1
ATOM 2698 N N . VAL B 1 96 ? 57.41900 -14.49000 -57.75200 1.000 18.80033 96 VAL B N 1
ATOM 2699 C CA . VAL B 1 96 ? 57.23100 -13.04700 -57.59600 1.000 21.57548 96 VAL B CA 1
ATOM 2700 C C . VAL B 1 96 ? 57.73200 -12.59100 -56.23000 1.000 17.76886 96 VAL B C 1
ATOM 2701 O O . VAL B 1 96 ? 58.46400 -11.59800 -56.11900 1.000 18.11295 96 VAL B O 1
ATOM 2705 N N . ALA B 1 97 ? 57.35000 -13.31700 -55.17500 1.000 17.45920 97 ALA B N 1
ATOM 2706 C CA . ALA B 1 97 ? 57.72900 -12.93400 -53.82200 1.000 17.65658 97 ALA B CA 1
ATOM 2707 C C . ALA B 1 97 ? 59.23700 -12.97900 -53.62200 1.000 17.93067 97 ALA B C 1
ATOM 2708 O O . ALA B 1 97 ? 59.78100 -12.17100 -52.86200 1.000 16.80974 97 ALA B O 1
ATOM 2710 N N . ASN B 1 98 ? 59.92600 -13.91000 -54.29300 1.000 17.01880 98 ASN B N 1
ATOM 2711 C CA . ASN B 1 98 ? 61.37500 -14.02000 -54.16000 1.000 18.12178 98 ASN B CA 1
ATOM 2712 C C . ASN B 1 98 ? 62.10000 -12.73700 -54.55500 1.000 18.67942 98 ASN B C 1
ATOM 2713 O O . ASN B 1 98 ? 63.24300 -12.53900 -54.13600 1.000 15.95675 98 ASN B O 1
ATOM 2718 N N . ASN B 1 99 ? 61.45700 -11.85200 -55.32600 1.000 18.33038 99 ASN B N 1
ATOM 2719 C CA . ASN B 1 99 ? 62.06400 -10.56100 -55.65700 1.000 18.79817 99 ASN B CA 1
ATOM 2720 C C . ASN B 1 99 ? 62.23100 -9.63300 -54.45800 1.000 17.21614 99 ASN B C 1
ATOM 2721 O O . ASN B 1 99 ? 62.99600 -8.66400 -54.54800 1.000 19.41481 99 ASN B O 1
ATOM 2726 N N . PHE B 1 100 ? 61.53700 -9.87600 -53.35300 1.000 16.65079 100 PHE B N 1
ATOM 2727 C CA . PHE B 1 100 ? 61.36000 -8.85200 -52.33600 1.000 16.59603 100 PHE B CA 1
ATOM 2728 C C . PHE B 1 100 ? 62.04100 -9.22600 -51.02700 1.000 16.30928 100 PHE B C 1
ATOM 2729 O O . PHE B 1 100 ? 62.08900 -10.39400 -50.64900 1.000 16.38507 100 PHE B O 1
ATOM 2737 N N . PHE B 1 101 ? 62.52700 -8.19800 -50.32000 1.000 16.14425 101 PHE B N 1
ATOM 2738 C CA . PHE B 1 101 ? 63.01300 -8.22600 -48.93800 1.000 17.18328 101 PHE B CA 1
ATOM 2739 C C . PHE B 1 101 ? 64.08200 -9.29200 -48.69900 1.000 19.35747 101 PHE B C 1
ATOM 2740 O O . PHE B 1 101 ? 63.81900 -10.31300 -48.04700 1.000 16.00591 101 PHE B O 1
ATOM 2748 N N . PRO B 1 102 ? 65.31100 -9.07400 -49.17800 1.000 21.05543 102 PRO B N 1
ATOM 2749 C CA . PRO B 1 102 ? 66.38100 -10.05700 -48.94200 1.000 19.94160 102 PRO B CA 1
ATOM 2750 C C . PRO B 1 102 ? 66.76500 -10.20700 -47.47500 1.000 20.30772 102 PRO B C 1
ATOM 2751 O O . PRO B 1 102 ? 67.43500 -11.18800 -47.13000 1.000 19.55154 102 PRO B O 1
ATOM 2755 N N . GLY B 1 103 ? 66.36000 -9.27800 -46.60800 1.000 22.42576 103 GLY B N 1
ATOM 2756 C CA . GLY B 1 103 ? 66.58700 -9.40500 -45.18100 1.000 22.29285 103 GLY B CA 1
ATOM 2757 C C . GLY B 1 103 ? 65.59200 -10.27100 -44.44000 1.000 22.12631 103 GLY B C 1
ATOM 2758 O O . GLY B 1 103 ? 65.81800 -10.59300 -43.27200 1.000 20.50273 103 GLY B O 1
ATOM 2759 N N . ALA B 1 104 ? 64.49100 -10.64900 -45.08100 1.000 20.28297 104 ALA B N 1
ATOM 2760 C CA . ALA B 1 104 ? 63.56200 -11.60600 -44.49900 1.000 21.31340 104 ALA B CA 1
ATOM 2761 C C . ALA B 1 104 ? 63.92900 -12.99700 -45.00300 1.000 20.43711 104 ALA B C 1
ATOM 2762 O O . ALA B 1 104 ? 63.86500 -13.25900 -46.20900 1.000 18.04204 104 ALA B O 1
ATOM 2764 N N . THR B 1 105 ? 64.33900 -13.88100 -44.09000 1.000 20.67291 105 THR B N 1
ATOM 2765 C CA . THR B 1 105 ? 64.80400 -15.21000 -44.46700 1.000 19.24320 105 THR B CA 1
ATOM 2766 C C . THR B 1 105 ? 64.07100 -16.27400 -43.67100 1.000 19.97833 105 THR B C 1
ATOM 2767 O O . THR B 1 105 ? 63.49400 -16.00100 -42.61800 1.000 20.95091 105 THR B O 1
ATOM 2771 N N . GLY B 1 106 ? 64.10500 -17.50000 -44.19800 1.000 20.51677 106 GLY B N 1
ATOM 2772 C CA . GLY B 1 106 ? 63.63200 -18.65400 -43.44600 1.000 21.39849 106 GLY B CA 1
ATOM 2773 C C . GLY B 1 106 ? 62.19200 -18.49400 -43.00200 1.000 23.10911 106 GLY B C 1
ATOM 2774 O O . GLY B 1 106 ? 61.33000 -18.06100 -43.77600 1.000 23.20435 106 GLY B O 1
ATOM 2775 N N . THR B 1 107 ? 61.92500 -18.81900 -41.72800 1.000 21.44041 107 THR B N 1
ATOM 2776 C CA . THR B 1 107 ? 60.57500 -18.70400 -41.18300 1.000 23.00595 107 THR B CA 1
ATOM 2777 C C . THR B 1 107 ? 60.08500 -17.26900 -41.10800 1.000 22.42219 107 THR B C 1
ATOM 2778 O O . THR B 1 107 ? 58.90800 -17.06000 -40.81200 1.000 22.35665 107 THR B O 1
ATOM 2782 N N . ASN B 1 108 ? 60.94100 -16.28500 -41.36200 1.000 21.42730 108 ASN B N 1
ATOM 2783 C CA . ASN B 1 108 ? 60.49600 -14.90000 -41.39800 1.000 20.77883 108 ASN B CA 1
ATOM 2784 C C . ASN B 1 108 ? 59.91100 -14.49500 -42.74600 1.000 19.77873 108 ASN B C 1
ATOM 2785 O O . ASN B 1 108 ? 59.54700 -13.32900 -42.92100 1.000 20.21386 108 ASN B O 1
ATOM 2790 N N . ARG B 1 109 ? 59.83300 -15.40800 -43.69800 1.000 18.66652 109 ARG B N 1
ATOM 2791 C CA . ARG B 1 109 ? 59.06400 -15.20300 -44.91600 1.000 20.38344 109 ARG B CA 1
ATOM 2792 C C . ARG B 1 109 ? 57.75300 -15.95400 -44.73000 1.000 19.84773 109 ARG B C 1
ATOM 2793 O O . ARG B 1 109 ? 57.74000 -17.18500 -44.59700 1.000 17.84588 109 ARG B O 1
ATOM 2801 N N . ILE B 1 110 ? 56.65200 -15.21000 -44.70600 1.000 17.21533 110 ILE B N 1
ATOM 2802 C CA . ILE B 1 110 ? 55.37600 -15.73200 -44.24500 1.000 18.41714 110 ILE B CA 1
ATOM 2803 C C . ILE B 1 110 ? 54.32400 -15.53400 -45.32600 1.000 18.09336 110 ILE B C 1
ATOM 2804 O O . ILE B 1 110 ? 54.05200 -14.40100 -45.74100 1.000 20.43369 110 ILE B O 1
ATOM 2809 N N . LYS B 1 111 ? 53.73800 -16.63500 -45.78100 1.000 18.47469 111 LYS B N 1
ATOM 2810 C CA . LYS B 1 111 ? 52.58100 -16.58600 -46.66500 1.000 17.68158 111 LYS B CA 1
ATOM 2811 C C . LYS B 1 111 ? 51.33500 -16.37200 -45.81500 1.000 19.38937 111 LYS B C 1
ATOM 2812 O O . LYS B 1 111 ? 51.02100 -17.18900 -44.94600 1.000 20.71523 111 LYS B O 1
ATOM 2818 N N . LEU B 1 112 ? 50.65000 -15.26200 -46.03500 1.000 20.55599 112 LEU B N 1
ATOM 2819 C CA . LEU B 1 112 ? 49.39900 -14.99500 -45.34100 1.000 20.92369 112 LEU B CA 1
ATOM 2820 C C . LEU B 1 112 ? 48.32600 -15.99000 -45.77300 1.000 22.70946 112 LEU B C 1
ATOM 2821 O O . LEU B 1 112 ? 48.37300 -16.56100 -46.86900 1.000 21.56118 112 LEU B O 1
ATOM 2826 N N . THR B 1 113 ? 47.33700 -16.18100 -44.90300 1.000 23.11481 113 THR B N 1
ATOM 2827 C CA . THR B 1 113 ? 46.20100 -17.04600 -45.20600 1.000 24.80015 113 THR B CA 1
ATOM 2828 C C . THR B 1 113 ? 45.09600 -16.33200 -45.98500 1.000 22.79000 113 THR B C 1
ATOM 2829 O O . THR B 1 113 ? 44.03300 -16.91900 -46.21100 1.000 23.17492 113 THR B O 1
ATOM 2833 N N . PHE B 1 114 ? 45.32200 -15.09700 -46.42100 1.000 21.77919 114 PHE B N 1
ATOM 2834 C CA . PHE B 1 114 ? 44.31600 -14.34700 -47.16500 1.000 21.58170 114 PHE B CA 1
ATOM 2835 C C . PHE B 1 114 ? 44.99600 -13.57200 -48.28500 1.000 20.37325 114 PHE B C 1
ATOM 2836 O O . PHE B 1 114 ? 46.21600 -13.39100 -48.28900 1.000 19.69427 114 PHE B O 1
ATOM 2844 N N . THR B 1 115 ? 44.19200 -13.11500 -49.24700 1.000 21.11726 115 THR B N 1
ATOM 2845 C CA . THR B 1 115 ? 44.68600 -12.30100 -50.35000 1.000 20.61364 115 THR B CA 1
ATOM 2846 C C . THR B 1 115 ? 44.37200 -10.83900 -50.08700 1.000 18.10705 115 THR B C 1
ATOM 2847 O O . THR B 1 115 ? 43.85100 -10.46500 -49.03600 1.000 19.03300 115 THR B O 1
ATOM 2851 N N . GLY B 1 116 ? 44.66600 -10.00800 -51.07700 1.000 17.86786 116 GLY B N 1
ATOM 2852 C CA . GLY B 1 116 ? 44.40800 -8.58700 -50.99300 1.000 17.40422 116 GLY B CA 1
ATOM 2853 C C . GLY B 1 116 ? 43.07100 -8.14300 -51.52000 1.000 19.28151 116 GLY B C 1
ATOM 2854 O O . GLY B 1 116 ? 42.79600 -6.93700 -51.50800 1.000 16.65617 116 GLY B O 1
ATOM 2855 N N . SER B 1 117 ? 42.22200 -9.06700 -51.98600 1.000 16.76979 117 SER B N 1
ATOM 2856 C CA . SER B 1 117 ? 40.91000 -8.65500 -52.45300 1.000 18.04320 117 SER B CA 1
ATOM 2857 C C . SER B 1 117 ? 40.15300 -7.98300 -51.31100 1.000 18.43093 117 SER B C 1
ATOM 2858 O O . SER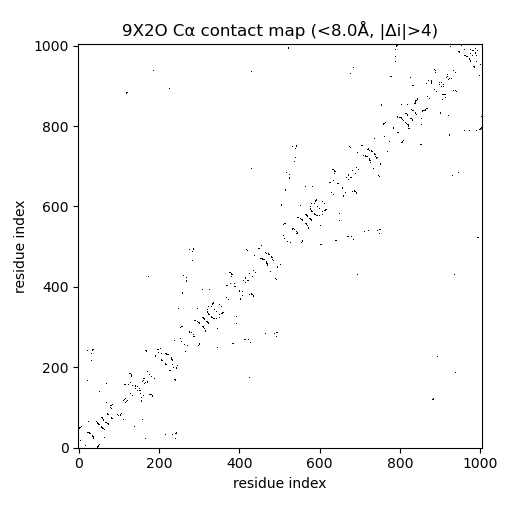 B 1 117 ? 40.43300 -8.22200 -50.13000 1.000 18.08070 117 SER B O 1
ATOM 2861 N N . TYR B 1 118 ? 39.20900 -7.10400 -51.66600 1.000 16.07606 118 TYR B N 1
ATOM 2862 C CA . TYR B 1 118 ? 38.40700 -6.47400 -50.61800 1.000 16.69582 118 TYR B CA 1
ATOM 2863 C C . TYR B 1 118 ? 37.48600 -7.48300 -49.95200 1.000 17.40695 118 TYR B C 1
ATOM 2864 O O . TYR B 1 118 ? 37.17600 -7.34700 -48.76500 1.000 15.44345 118 TYR B O 1
ATOM 2873 N N . GLY B 1 119 ? 37.05500 -8.50400 -50.69200 1.000 17.56374 119 GLY B N 1
ATOM 2874 C CA . GLY B 1 119 ? 36.33800 -9.59700 -50.06300 1.000 18.35030 119 GLY B CA 1
ATOM 2875 C C . GLY B 1 119 ? 37.10400 -10.17400 -48.89200 1.000 16.10996 119 GLY B C 1
ATOM 2876 O O . GLY B 1 119 ? 36.57700 -10.28400 -47.78900 1.000 15.57045 119 GLY B O 1
ATOM 2877 N N . ASP B 1 120 ? 38.37600 -10.51700 -49.11300 1.000 15.12642 120 ASP B N 1
ATOM 2878 C CA . ASP B 1 120 ? 39.17500 -11.12700 -48.05200 1.000 17.90162 120 ASP B CA 1
ATOM 2879 C C . ASP B 1 120 ? 39.54800 -10.11800 -46.97800 1.000 16.94639 120 ASP B C 1
ATOM 2880 O O . ASP B 1 120 ? 39.60000 -10.45500 -45.79000 1.000 17.31855 120 ASP B O 1
ATOM 2885 N N . LEU B 1 121 ? 39.86200 -8.88800 -47.37900 1.000 17.63437 121 LEU B N 1
ATOM 2886 C CA . LEU B 1 121 ? 40.27400 -7.89700 -46.39200 1.000 16.65483 121 LEU B CA 1
ATOM 2887 C C . LEU B 1 121 ? 39.11400 -7.52700 -45.48100 1.000 16.14087 121 LEU B C 1
ATOM 2888 O O . LEU B 1 121 ? 39.27500 -7.48800 -44.25800 1.000 14.88409 121 LEU B O 1
ATOM 2893 N N . GLU B 1 122 ? 37.92200 -7.31500 -46.05600 1.000 15.22389 122 GLU B N 1
ATOM 2894 C CA . GLU B 1 122 ? 36.76400 -6.96100 -45.24600 1.000 16.02689 122 GLU B CA 1
ATOM 2895 C C . GLU B 1 122 ? 36.29400 -8.12500 -44.38900 1.000 17.47885 122 GLU B C 1
ATOM 2896 O O . GLU B 1 122 ? 35.76200 -7.90500 -43.29500 1.000 16.00544 122 GLU B O 1
ATOM 2902 N N . LYS B 1 123 ? 36.47200 -9.36200 -44.86600 1.000 16.43864 123 LYS B N 1
ATOM 2903 C CA . LYS B 1 123 ? 36.14500 -10.51400 -44.03700 1.000 17.54663 123 LYS B CA 1
ATOM 2904 C C . LYS B 1 123 ? 36.96900 -10.51700 -42.75400 1.000 19.72572 123 LYS B C 1
ATOM 2905 O O . LYS B 1 123 ? 36.47400 -10.91100 -41.69300 1.000 19.93286 123 LYS B O 1
ATOM 2911 N N . ASN B 1 124 ? 38.20800 -10.04800 -42.82000 1.000 19.64528 124 ASN B N 1
ATOM 2912 C CA . ASN B 1 124 ? 39.09900 -10.10500 -41.67200 1.000 17.58654 124 ASN B CA 1
ATOM 2913 C C . ASN B 1 124 ? 39.19300 -8.79300 -40.90400 1.000 17.21329 124 ASN B C 1
ATOM 2914 O O . ASN B 1 124 ? 39.43900 -8.82500 -39.69600 1.000 16.67652 124 ASN B O 1
ATOM 2919 N N . GLY B 1 125 ? 38.99300 -7.64600 -41.56000 1.000 15.79158 125 GLY B N 1
ATOM 2920 C CA . GLY B 1 125 ? 39.18000 -6.35500 -40.91800 1.000 15.04294 125 GLY B CA 1
ATOM 2921 C C . GLY B 1 125 ? 37.95900 -5.45400 -40.93300 1.000 15.82140 125 GLY B C 1
ATOM 2922 O O . GLY B 1 125 ? 38.04600 -4.28200 -40.55300 1.000 18.50617 125 GLY B O 1
ATOM 2923 N N . GLY B 1 126 ? 36.81700 -5.98000 -41.37000 1.000 17.94712 126 GLY B N 1
ATOM 2924 C CA . GLY B 1 126 ? 35.57900 -5.23000 -41.37400 1.000 14.03602 126 GLY B CA 1
ATOM 2925 C C . GLY B 1 126 ? 35.32100 -4.54400 -42.70300 1.000 15.04347 126 GLY B C 1
ATOM 2926 O O . GLY B 1 126 ? 36.20300 -4.40000 -43.54900 1.000 15.41172 126 GLY B O 1
ATOM 2927 N N . LEU B 1 127 ? 34.06800 -4.13300 -42.89300 1.000 15.46526 127 LEU B N 1
ATOM 2928 C CA . LEU B 1 127 ? 33.69800 -3.43500 -44.11900 1.000 15.36109 127 LEU B CA 1
ATOM 2929 C C . LEU B 1 127 ? 34.50100 -2.14600 -44.28300 1.000 14.70803 127 LEU B C 1
ATOM 2930 O O . LEU B 1 127 ? 34.89100 -1.49600 -43.30700 1.000 14.15471 127 LEU B O 1
ATOM 2935 N N . ARG B 1 128 ? 34.74800 -1.78100 -45.54400 1.000 14.23191 128 ARG B N 1
ATOM 2936 C CA . ARG B 1 128 ? 35.50200 -0.56400 -45.82800 1.000 14.76899 128 ARG B CA 1
ATOM 2937 C C . ARG B 1 128 ? 34.89400 0.64600 -45.13000 1.000 14.87401 128 ARG B C 1
ATOM 2938 O O . ARG B 1 128 ? 35.62100 1.48800 -44.59200 1.000 14.42895 128 ARG B O 1
ATOM 2946 N N . LYS B 1 129 ? 33.55800 0.74000 -45.10500 1.000 14.59096 129 LYS B N 1
ATOM 2947 C CA . LYS B 1 129 ? 32.90500 1.86400 -44.44400 1.000 15.51841 129 LYS B CA 1
ATOM 2948 C C . LYS B 1 129 ? 33.18300 1.91500 -42.94800 1.000 15.71230 129 LYS B C 1
ATOM 2949 O O . LYS B 1 129 ? 32.89700 2.94200 -42.31800 1.000 14.71538 129 LYS B O 1
ATOM 2955 N N . ASP B 1 130 ? 33.72500 0.84700 -42.36300 1.000 13.91869 130 ASP B N 1
ATOM 2956 C CA . ASP B 1 130 ? 34.06400 0.82500 -40.94800 1.000 16.38028 130 ASP B CA 1
ATOM 2957 C C . ASP B 1 130 ? 35.55700 1.02500 -40.69200 1.000 15.88960 130 ASP B C 1
ATOM 2958 O O . ASP B 1 130 ? 35.99800 0.96500 -39.53800 1.000 12.38520 130 ASP B O 1
ATOM 2963 N N . ASN B 1 131 ? 36.34300 1.26800 -41.74100 1.000 15.35707 131 ASN B N 1
ATOM 2964 C CA . ASN B 1 131 ? 37.77400 1.53500 -41.62700 1.000 15.03817 131 ASN B CA 1
ATOM 2965 C C . ASN B 1 131 ? 38.05000 2.88900 -42.27600 1.000 14.10682 131 ASN B C 1
ATOM 2966 O O . ASN B 1 131 ? 38.43000 2.95900 -43.45000 1.000 13.71069 131 ASN B O 1
ATOM 2971 N N . PRO B 1 132 ? 37.86400 3.98200 -41.54500 1.000 16.23484 132 PRO B N 1
ATOM 2972 C CA . PRO B 1 132 ? 38.09600 5.30500 -42.14200 1.000 15.07438 132 PRO B CA 1
ATOM 2973 C C . PRO B 1 132 ? 39.56800 5.52100 -42.48900 1.000 16.62916 132 PRO B C 1
ATOM 2974 O O . PRO B 1 132 ? 40.47900 5.02800 -41.81700 1.000 13.99400 132 PRO B O 1
ATOM 2978 N N . LEU B 1 133 ? 39.79200 6.24800 -43.57500 1.000 15.14580 133 LEU B N 1
ATOM 2979 C CA . LEU B 1 133 ? 41.13900 6.58800 -43.99800 1.000 15.90126 133 LEU B CA 1
ATOM 2980 C C . LEU B 1 133 ? 41.59000 7.87300 -43.30600 1.000 14.95952 133 LEU B C 1
ATOM 2981 O O . LEU B 1 133 ? 40.78100 8.65700 -42.80200 1.000 15.68011 133 LEU B O 1
ATOM 2986 N N . GLY B 1 134 ? 42.89600 8.07600 -43.29200 1.000 13.92126 134 GLY B N 1
ATOM 2987 C CA . GLY B 1 134 ? 43.51200 9.22800 -42.66600 1.000 14.36281 134 GLY B CA 1
ATOM 2988 C C . GLY B 1 134 ? 44.96700 8.95100 -42.37000 1.000 14.72766 134 GLY B C 1
ATOM 2989 O O . GLY B 1 134 ? 45.40800 7.79900 -42.29600 1.000 15.75075 134 GLY B O 1
ATOM 2990 N N . ILE B 1 135 ? 45.73500 10.03400 -42.23100 1.000 13.52232 135 ILE B N 1
ATOM 2991 C CA . ILE B 1 135 ? 47.18300 9.89800 -42.07900 1.000 15.63208 135 ILE B CA 1
ATOM 2992 C C . ILE B 1 135 ? 47.50300 9.17300 -40.78300 1.000 14.97421 135 ILE B C 1
ATOM 2993 O O . ILE B 1 135 ? 48.20300 8.15200 -40.77500 1.000 13.37594 135 ILE B O 1
ATOM 2998 N N . PHE B 1 136 ? 46.97900 9.67900 -39.66600 1.000 15.40998 136 PHE B N 1
ATOM 2999 C CA . PHE B 1 136 ? 47.22000 9.00300 -38.40100 1.000 15.97851 136 PHE B CA 1
ATOM 3000 C C . PHE B 1 136 ? 46.55900 7.62900 -38.37000 1.000 14.77983 136 PHE B C 1
ATOM 3001 O O . PHE B 1 136 ? 47.12600 6.69500 -37.80400 1.000 13.64455 136 PHE B O 1
ATOM 3009 N N . ARG B 1 137 ? 45.34400 7.49800 -38.92200 1.000 14.98865 137 ARG B N 1
ATOM 3010 C CA . ARG B 1 137 ? 44.73400 6.17300 -39.04500 1.000 14.74020 137 ARG B CA 1
ATOM 3011 C C . ARG B 1 137 ? 45.72200 5.17000 -39.62700 1.000 14.89915 137 ARG B C 1
ATOM 3012 O O . ARG B 1 137 ? 45.92100 4.08300 -39.07400 1.000 14.51255 137 ARG B O 1
ATOM 3020 N N . LEU B 1 138 ? 46.36300 5.53400 -40.74300 1.000 12.96927 138 LEU B N 1
ATOM 3021 C CA . LEU B 1 138 ? 47.35600 4.65600 -41.34700 1.000 14.37536 138 LEU B CA 1
ATOM 3022 C C . LEU B 1 138 ? 48.53200 4.43900 -40.40200 1.000 14.03076 138 LEU B C 1
ATOM 3023 O O . LEU B 1 138 ? 48.99800 3.30700 -40.21200 1.000 14.35928 138 LEU B O 1
ATOM 3028 N N . GLU B 1 139 ? 49.00800 5.51300 -39.78400 1.000 13.29451 139 GLU B N 1
ATOM 3029 C CA . GLU B 1 139 ? 50.12400 5.38300 -38.86500 1.000 14.40318 139 GLU B CA 1
ATOM 3030 C C . GLU B 1 139 ? 49.77400 4.45700 -37.71300 1.000 14.08312 139 GLU B C 1
ATOM 3031 O O . GLU B 1 139 ? 50.56500 3.58200 -37.33900 1.000 14.92545 139 GLU B O 1
ATOM 3037 N N . ASN B 1 140 ? 48.57900 4.62100 -37.15500 1.000 13.04179 140 ASN B N 1
ATOM 3038 C CA . ASN B 1 140 ? 48.19100 3.81200 -36.01400 1.000 16.98878 140 ASN B CA 1
ATOM 3039 C C . ASN B 1 140 ? 48.02300 2.35700 -36.41800 1.000 14.69747 140 ASN B C 1
ATOM 3040 O O . ASN B 1 140 ? 48.37600 1.45400 -35.65100 1.000 16.17038 140 ASN B O 1
ATOM 3045 N N . SER B 1 141 ? 47.49400 2.10700 -37.62100 1.000 14.02569 141 SER B N 1
ATOM 3046 C CA . SER B 1 141 ? 47.38200 0.72400 -38.07200 1.000 13.12409 141 SER B CA 1
ATOM 3047 C C . SER B 1 141 ? 48.76000 0.08200 -38.20800 1.000 15.35415 141 SER B C 1
ATOM 3048 O O . SER B 1 141 ? 48.89900 -1.13500 -38.02700 1.000 14.90045 141 SER B O 1
ATOM 3051 N N . ILE B 1 142 ? 49.78600 0.88500 -38.51500 1.000 13.26067 142 ILE B N 1
ATOM 3052 C CA . ILE B 1 142 ? 51.14600 0.36700 -38.57600 1.000 16.22985 142 ILE B CA 1
ATOM 3053 C C . ILE B 1 142 ? 51.67600 0.08300 -37.17700 1.000 16.34218 142 ILE B C 1
ATOM 3054 O O . ILE B 1 142 ? 52.28500 -0.96100 -36.92800 1.000 15.50721 142 ILE B O 1
ATOM 3059 N N . VAL B 1 143 ? 51.45800 1.01400 -36.24700 1.000 17.24945 143 VAL B N 1
ATOM 3060 C CA . VAL B 1 143 ? 51.88400 0.80300 -34.86600 1.000 17.23346 143 VAL B CA 1
ATOM 3061 C C . VAL B 1 143 ? 51.28900 -0.49200 -34.31700 1.000 18.07099 143 VAL B C 1
ATOM 3062 O O . VAL B 1 143 ? 51.95300 -1.24100 -33.59200 1.000 17.27977 143 VAL B O 1
ATOM 3066 N N . ASN B 1 144 ? 50.05200 -0.80500 -34.69300 1.000 15.66064 144 ASN B N 1
ATOM 3067 C CA . ASN B 1 144 ? 49.37700 -1.95600 -34.10300 1.000 19.00607 144 ASN B CA 1
ATOM 3068 C C . ASN B 1 144 ? 49.83500 -3.29900 -34.66100 1.000 17.94672 144 ASN B C 1
ATOM 3069 O O . ASN B 1 144 ? 49.42900 -4.33300 -34.12600 1.000 18.18272 144 ASN B O 1
ATOM 3074 N N . ILE B 1 145 ? 50.65000 -3.32300 -35.71200 1.000 17.79366 145 ILE B N 1
ATOM 3075 C CA . ILE B 1 145 ? 51.19600 -4.58000 -36.20600 1.000 15.30059 145 ILE B CA 1
ATOM 3076 C C . ILE B 1 145 ? 52.71600 -4.60900 -36.22000 1.000 17.85314 145 ILE B C 1
ATOM 3077 O O . ILE B 1 145 ? 53.28800 -5.70900 -36.28400 1.000 18.49190 145 ILE B O 1
ATOM 3082 N N . TYR B 1 146 ? 53.40000 -3.46300 -36.15800 1.000 17.39315 146 TYR B N 1
ATOM 3083 C CA . TYR B 1 146 ? 54.84300 -3.44800 -36.38100 1.000 19.68027 146 TYR B CA 1
ATOM 3084 C C . TYR B 1 146 ? 55.57000 -4.23400 -35.29200 1.000 19.16845 146 TYR B C 1
ATOM 3085 O O . TYR B 1 146 ? 55.39400 -3.98000 -34.09800 1.000 18.07830 146 TYR B O 1
ATOM 3094 N N . GLY B 1 147 ? 56.37900 -5.20300 -35.71100 1.000 19.38219 147 GLY B N 1
ATOM 3095 C CA . GLY B 1 147 ? 57.12800 -6.02300 -34.77200 1.000 19.32691 147 GLY B CA 1
ATOM 3096 C C . GLY B 1 147 ? 56.30700 -6.95700 -33.90800 1.000 19.21992 147 GLY B C 1
ATOM 3097 O O . GLY B 1 147 ? 56.87700 -7.63600 -33.05300 1.000 19.39493 147 GLY B O 1
ATOM 3098 N N . LYS B 1 148 ? 54.99400 -7.02900 -34.11300 1.000 18.46769 148 LYS B N 1
ATOM 3099 C CA . LYS B 1 148 ? 54.08500 -7.81200 -33.28400 1.000 18.69576 148 LYS B CA 1
ATOM 3100 C C . LYS B 1 148 ? 53.80100 -9.17800 -33.90500 1.000 18.03183 148 LYS B C 1
ATOM 3101 O O . LYS B 1 148 ? 54.04000 -9.41500 -35.09000 1.000 17.13699 148 LYS B O 1
ATOM 3107 N N . ALA B 1 149 ? 53.25500 -10.07400 -33.09100 1.000 18.49898 149 ALA B N 1
ATOM 3108 C CA . ALA B 1 149 ? 52.81300 -11.36100 -33.61400 1.000 19.73289 149 ALA B CA 1
ATOM 3109 C C . ALA B 1 149 ? 51.72500 -11.14200 -34.65600 1.000 17.66767 149 ALA B C 1
ATOM 3110 O O . ALA B 1 149 ? 50.89500 -10.24000 -34.52500 1.000 15.05275 149 ALA B O 1
ATOM 3112 N N . GLY B 1 150 ? 51.74800 -11.95700 -35.70600 1.000 18.79149 150 GLY B N 1
ATOM 3113 C CA . GLY B 1 150 ? 50.80000 -11.82100 -36.79400 1.000 17.95637 150 GLY B CA 1
ATOM 3114 C C . GLY B 1 150 ? 49.35000 -11.95300 -36.36600 1.000 18.38530 150 GLY B C 1
ATOM 3115 O O . GLY B 1 150 ? 48.93900 -12.97000 -35.79700 1.000 17.71578 150 GLY B O 1
ATOM 3116 N N . ASP B 1 151 ? 48.56900 -10.91300 -36.63700 1.000 17.66920 151 ASP B N 1
ATOM 3117 C CA . ASP B 1 151 ? 47.15000 -10.85600 -36.29600 1.000 18.31013 151 ASP B CA 1
ATOM 3118 C C . ASP B 1 151 ? 46.39500 -10.51100 -37.57300 1.000 16.15137 151 ASP B C 1
ATOM 3119 O O . ASP B 1 151 ? 46.47300 -9.37400 -38.04500 1.000 17.15463 151 ASP B O 1
ATOM 3124 N N . VAL B 1 152 ? 45.64800 -11.48000 -38.11300 1.000 17.73495 152 VAL B N 1
ATOM 3125 C CA . VAL B 1 152 ? 45.00800 -11.30100 -39.41400 1.000 16.20243 152 VAL B CA 1
ATOM 3126 C C . VAL B 1 152 ? 44.08100 -10.09000 -39.40800 1.000 16.88550 152 VAL B C 1
ATOM 3127 O O . VAL B 1 152 ? 44.02000 -9.33500 -40.38500 1.000 17.07379 152 VAL B O 1
ATOM 3131 N N . LYS B 1 153 ? 43.35500 -9.87600 -38.31000 1.000 15.71894 153 LYS B N 1
ATOM 3132 C CA . LYS B 1 153 ? 42.41000 -8.76800 -38.25600 1.000 16.10793 153 LYS B CA 1
ATOM 3133 C C . LYS B 1 153 ? 43.12800 -7.42900 -38.37800 1.000 17.77500 153 LYS B C 1
ATOM 3134 O O . LYS B 1 153 ? 42.70100 -6.54700 -39.13400 1.000 15.56933 153 LYS B O 1
ATOM 3140 N N . LYS B 1 154 ? 44.23800 -7.27300 -37.65500 1.000 16.53699 154 LYS B N 1
ATOM 3141 C CA . LYS B 1 154 ? 44.99100 -6.02700 -37.66800 1.000 15.21982 154 LYS B CA 1
ATOM 3142 C C . LYS B 1 154 ? 45.83800 -5.89400 -38.92600 1.000 16.01178 154 LYS B C 1
ATOM 3143 O O . LYS B 1 154 ? 46.03000 -4.77900 -39.42800 1.000 16.80513 154 LYS B O 1
ATOM 3149 N N . GLN B 1 155 ? 46.33700 -7.00900 -39.45700 1.000 14.98173 155 GLN B N 1
ATOM 3150 C CA . GLN B 1 155 ? 46.97500 -6.96600 -40.76300 1.000 15.53877 155 GLN B CA 1
ATOM 3151 C C . GLN B 1 155 ? 45.98100 -6.52500 -41.82700 1.000 15.66927 155 GLN B C 1
ATOM 3152 O O . GLN B 1 155 ? 46.30700 -5.69100 -42.68000 1.000 12.75831 155 GLN B O 1
ATOM 3158 N N . ALA B 1 156 ? 44.74900 -7.04700 -41.76700 1.000 15.52576 156 ALA B N 1
ATOM 3159 C CA . ALA B 1 156 ? 43.73900 -6.67800 -42.75600 1.000 15.38593 156 ALA B CA 1
ATOM 3160 C C . ALA B 1 156 ? 43.37400 -5.20200 -42.65000 1.000 14.74646 156 ALA B C 1
ATOM 3161 O O . ALA B 1 156 ? 43.18100 -4.53000 -43.66900 1.000 13.86355 156 ALA B O 1
ATOM 3163 N N . LYS B 1 157 ? 43.25400 -4.69000 -41.42400 1.000 14.70263 157 LYS B N 1
ATOM 3164 C CA . LYS B 1 157 ? 42.93800 -3.27700 -41.24000 1.000 14.06918 157 LYS B CA 1
ATOM 3165 C C . LYS B 1 157 ? 44.05900 -2.39700 -41.75800 1.000 15.06591 157 LYS B C 1
ATOM 3166 O O . LYS B 1 157 ? 43.80600 -1.31200 -42.29800 1.000 13.06070 157 LYS B O 1
ATOM 3172 N N . PHE B 1 158 ? 45.30900 -2.82600 -41.55900 1.000 14.30599 158 PHE B N 1
ATOM 3173 C CA . PHE B 1 158 ? 46.42700 -2.10800 -42.15100 1.000 13.64460 158 PHE B CA 1
ATOM 3174 C C . PHE B 1 158 ? 46.35800 -2.16600 -43.67100 1.000 12.88210 158 PHE B C 1
ATOM 3175 O O . PHE B 1 158 ? 46.50900 -1.14500 -44.34600 1.000 13.23417 158 PHE B O 1
ATOM 3183 N N . PHE B 1 159 ? 46.14200 -3.36300 -44.23000 1.000 13.44268 159 PHE B N 1
ATOM 3184 C CA . PHE B 1 159 ? 46.11500 -3.50800 -45.68400 1.000 12.92822 159 PHE B CA 1
ATOM 3185 C C . PHE B 1 159 ? 45.00100 -2.68000 -46.30600 1.000 11.73377 159 PHE B C 1
ATOM 3186 O O . PHE B 1 159 ? 45.17700 -2.12100 -47.39500 1.000 12.28148 159 PHE B O 1
ATOM 3194 N N . LEU B 1 160 ? 43.84400 -2.59700 -45.63800 1.000 11.92352 160 LEU B N 1
ATOM 3195 C CA . LEU B 1 160 ? 42.76500 -1.75400 -46.14900 1.000 13.64545 160 LEU B CA 1
ATOM 3196 C C . LEU B 1 160 ? 43.22000 -0.30900 -46.25200 1.000 12.07068 160 LEU B C 1
ATOM 3197 O O . LEU B 1 160 ? 42.96300 0.35800 -47.25700 1.000 11.96126 160 LEU B O 1
ATOM 3202 N N . LEU B 1 161 ? 43.91300 0.18800 -45.22600 1.000 11.59429 161 LEU B N 1
ATOM 3203 C CA . LEU B 1 161 ? 44.36000 1.57300 -45.26400 1.000 13.38764 161 LEU B CA 1
ATOM 3204 C C . LEU B 1 161 ? 45.44000 1.76200 -46.31500 1.000 12.18386 161 LEU B C 1
ATOM 3205 O O . LEU B 1 161 ? 45.40600 2.73400 -47.07700 1.000 11.75429 161 LEU B O 1
ATOM 3210 N N . ALA B 1 162 ? 46.39200 0.82800 -46.38400 1.000 11.33118 162 ALA B N 1
ATOM 3211 C CA . ALA B 1 162 ? 47.56100 1.01800 -47.23100 1.000 11.13009 162 ALA B CA 1
ATOM 3212 C C . ALA B 1 162 ? 47.19600 0.90300 -48.69900 1.000 11.37995 162 ALA B C 1
ATOM 3213 O O . ALA B 1 162 ? 47.64500 1.70700 -49.51800 1.000 12.13030 162 ALA B O 1
ATOM 3215 N N . ILE B 1 163 ? 46.39900 -0.10300 -49.05100 1.000 11.78824 163 ILE B N 1
ATOM 3216 C CA . ILE B 1 163 ? 45.97400 -0.27500 -50.43800 1.000 12.37904 163 ILE B CA 1
ATOM 3217 C C . ILE B 1 163 ? 45.14900 0.91800 -50.90200 1.000 11.34125 163 ILE B C 1
ATOM 3218 O O . ILE B 1 163 ? 45.30200 1.39000 -52.03800 1.000 12.27590 163 ILE B O 1
ATOM 3223 N N . GLN B 1 164 ? 44.25800 1.42300 -50.04500 1.000 11.39497 164 GLN B N 1
ATOM 3224 C CA . GLN B 1 164 ? 43.40800 2.53300 -50.47500 1.000 12.38641 164 GLN B CA 1
ATOM 3225 C C . GLN B 1 164 ? 44.15800 3.86200 -50.49800 1.000 11.73666 164 GLN B C 1
ATOM 3226 O O . GLN B 1 164 ? 43.92400 4.69300 -51.38700 1.000 11.62737 164 GLN B O 1
ATOM 3232 N N . MET B 1 165 ? 45.06200 4.08200 -49.54700 1.000 9.18573 165 MET B N 1
ATOM 3233 C CA . MET B 1 165 ? 45.74100 5.37000 -49.44100 1.000 11.22921 165 MET B CA 1
ATOM 3234 C C . MET B 1 165 ? 47.05400 5.42400 -50.21900 1.000 11.02764 165 MET B C 1
ATOM 3235 O O . MET B 1 165 ? 47.64500 6.50000 -50.31900 1.000 11.69510 165 MET B O 1
ATOM 3240 N N . VAL B 1 166 ? 47.52400 4.30000 -50.76600 1.000 11.43730 166 VAL B N 1
ATOM 3241 C CA . VAL B 1 166 ? 48.71700 4.29600 -51.60800 1.000 12.01253 166 VAL B CA 1
ATOM 3242 C C . VAL B 1 166 ? 48.31500 3.90600 -53.03200 1.000 11.93068 166 VAL B C 1
ATOM 3243 O O . VAL B 1 166 ? 48.31500 4.75700 -53.92900 1.000 12.69950 166 VAL B O 1
ATOM 3247 N N . SER B 1 167 ? 47.92600 2.63400 -53.23600 1.000 11.95783 167 SER B N 1
ATOM 3248 C CA . SER B 1 167 ? 47.66500 2.12300 -54.58300 1.000 12.95811 167 SER B CA 1
ATOM 3249 C C . SER B 1 167 ? 46.46500 2.80300 -55.22600 1.000 12.90234 167 SER B C 1
ATOM 3250 O O . SER B 1 167 ? 46.54300 3.29800 -56.35900 1.000 12.43036 167 SER B O 1
ATOM 3253 N N . GLN B 1 168 ? 45.33400 2.78800 -54.54900 1.000 12.14260 168 GLN B N 1
ATOM 3254 C CA . GLN B 1 168 ? 44.13900 3.30200 -55.18200 1.000 12.66890 168 GLN B CA 1
ATOM 3255 C C . GLN B 1 168 ? 44.03900 4.80700 -55.02600 1.000 11.63800 168 GLN B C 1
ATOM 3256 O O . GLN B 1 168 ? 43.29400 5.44500 -55.77200 1.000 12.56194 168 GLN B O 1
ATOM 3262 N N . ALA B 1 169 ? 44.79900 5.38500 -54.09400 1.000 12.42415 169 ALA B N 1
ATOM 3263 C CA . ALA B 1 169 ? 44.94700 6.83300 -54.06300 1.000 11.62193 169 ALA B CA 1
ATOM 3264 C C . ALA B 1 169 ? 45.71600 7.32200 -55.28200 1.000 12.53605 169 ALA B C 1
ATOM 3265 O O . ALA B 1 169 ? 45.40700 8.39100 -55.82900 1.000 11.48163 169 ALA B O 1
ATOM 3267 N N . ALA B 1 170 ? 46.72200 6.55200 -55.72400 1.000 11.46766 170 ALA B N 1
ATOM 3268 C CA . ALA B 1 170 ? 47.42400 6.90400 -56.95300 1.000 13.32951 170 ALA B CA 1
ATOM 3269 C C . ALA B 1 170 ? 46.51800 6.72200 -58.15900 1.000 12.30452 170 ALA B C 1
ATOM 3270 O O . ALA B 1 170 ? 46.53300 7.53700 -59.08800 1.000 12.56047 170 ALA B O 1
ATOM 3272 N N . GLN B 1 171 ? 45.71900 5.65600 -58.15300 1.000 12.95514 171 GLN B N 1
ATOM 3273 C CA . GLN B 1 171 ? 44.82600 5.37700 -59.26500 1.000 12.14825 171 GLN B CA 1
ATOM 3274 C C . GLN B 1 171 ? 43.72000 6.41400 -59.37300 1.000 14.46385 171 GLN B C 1
ATOM 3275 O O . GLN B 1 171 ? 43.28400 6.72800 -60.48800 1.000 16.55426 171 GLN B O 1
ATOM 3281 N N . PHE B 1 172 ? 43.26000 6.95400 -58.24300 1.000 12.21990 172 PHE B N 1
ATOM 3282 C CA . PHE B 1 172 ? 42.07800 7.81300 -58.19700 1.000 13.85637 172 PHE B CA 1
ATOM 3283 C C . PHE B 1 172 ? 42.40400 9.10200 -57.45600 1.000 14.40597 172 PHE B C 1
ATOM 3284 O O . PHE B 1 172 ? 42.58000 9.09600 -56.22900 1.000 12.45872 172 PHE B O 1
ATOM 3292 N N . LYS B 1 173 ? 42.47700 10.19500 -58.21200 1.000 13.46889 173 LYS B N 1
ATOM 3293 C CA . LYS B 1 173 ? 42.46900 11.53500 -57.63700 1.000 15.23645 173 LYS B CA 1
ATOM 3294 C C . LYS B 1 173 ? 41.35400 11.69500 -56.61300 1.000 13.36038 173 LYS B C 1
ATOM 3295 O O . LYS B 1 173 ? 41.53300 12.34400 -55.57900 1.000 11.70231 173 LYS B O 1
ATOM 3301 N N . TYR B 1 174 ? 40.18900 11.11500 -56.90200 1.000 13.19375 174 TYR B N 1
ATOM 3302 C CA . TYR B 1 174 ? 39.04700 11.20500 -56.00500 1.000 14.18924 174 TYR B CA 1
ATOM 3303 C C . TYR B 1 174 ? 39.36600 10.65400 -54.62000 1.000 13.73823 174 TYR B C 1
ATOM 3304 O O . TYR B 1 174 ? 38.81700 11.13300 -53.62000 1.000 14.29337 174 TYR B O 1
ATOM 3313 N N . ILE B 1 175 ? 40.23400 9.65100 -54.53100 1.000 11.20835 175 ILE B N 1
ATOM 3314 C CA . ILE B 1 175 ? 40.60300 9.12800 -53.22000 1.000 12.98853 175 ILE B CA 1
ATOM 3315 C C . ILE B 1 175 ? 41.72400 9.94900 -52.60200 1.000 12.79373 175 ILE B C 1
ATOM 3316 O O . ILE B 1 175 ? 41.59100 10.44700 -51.48200 1.000 13.40387 175 ILE B O 1
ATOM 3321 N N . SER B 1 176 ? 42.83900 10.10400 -53.32200 1.000 11.84906 176 SER B N 1
ATOM 3322 C CA . SER B 1 176 ? 44.00400 10.77500 -52.74800 1.000 12.49211 176 SER B CA 1
ATOM 3323 C C . SER B 1 176 ? 43.65100 12.16900 -52.23300 1.000 11.59866 176 SER B C 1
ATOM 3324 O O . SER B 1 176 ? 44.12800 12.58400 -51.17500 1.000 12.97668 176 SER B O 1
ATOM 3327 N N . ASP B 1 177 ? 42.78000 12.88700 -52.95000 1.000 12.07545 177 ASP B N 1
ATOM 3328 C CA . ASP B 1 177 ? 42.51900 14.29500 -52.67500 1.000 12.89186 177 ASP B CA 1
ATOM 3329 C C . ASP B 1 177 ? 41.59700 14.51700 -51.48300 1.000 12.94029 177 ASP B C 1
ATOM 3330 O O . ASP B 1 177 ? 41.43800 15.66400 -51.04900 1.000 12.55129 177 ASP B O 1
ATOM 3335 N N . LYS B 1 178 ? 41.00500 13.44900 -50.94500 1.000 12.45800 178 LYS B N 1
ATOM 3336 C CA . LYS B 1 178 ? 40.18500 13.52200 -49.74400 1.000 13.53392 178 LYS B CA 1
ATOM 3337 C C . LYS B 1 178 ? 40.99200 13.44900 -48.45400 1.000 12.85950 178 LYS B C 1
ATOM 3338 O O . LYS B 1 178 ? 40.46500 13.79900 -47.40100 1.000 15.67313 178 LYS B O 1
ATOM 3344 N N . ILE B 1 179 ? 42.23500 12.98400 -48.49300 1.000 12.25773 179 ILE B N 1
ATOM 3345 C CA . ILE B 1 179 ? 42.97000 12.74700 -47.25000 1.000 14.71629 179 ILE B CA 1
ATOM 3346 C C . ILE B 1 179 ? 43.40200 14.08100 -46.64500 1.000 12.35926 179 ILE B C 1
ATOM 3347 O O . ILE B 1 179 ? 44.09700 14.85900 -47.30400 1.000 13.44893 179 ILE B O 1
ATOM 3352 N N . PRO B 1 180 ? 43.01900 14.38800 -45.40800 1.000 13.91252 180 PRO B N 1
ATOM 3353 C CA . PRO B 1 180 ? 43.34500 15.70300 -44.84100 1.000 14.10858 180 PRO B CA 1
ATOM 3354 C C . PRO B 1 180 ? 44.80600 15.80600 -44.43600 1.000 14.48082 180 PRO B C 1
ATOM 3355 O O . PRO B 1 180 ? 45.38300 14.86700 -43.88500 1.000 15.80705 180 PRO B O 1
ATOM 3359 N N . SER B 1 181 ? 45.39500 16.97800 -44.68600 1.000 13.24755 181 SER B N 1
ATOM 3360 C CA . SER B 1 181 ? 46.67600 17.30900 -44.08200 1.000 14.28321 181 SER B CA 1
ATOM 3361 C C . SER B 1 181 ? 46.56800 17.50500 -42.57500 1.000 15.44515 181 SER B C 1
ATOM 3362 O O . SER B 1 181 ? 47.60400 17.56500 -41.89700 1.000 15.52851 181 SER B O 1
ATOM 3365 N N . GLU B 1 182 ? 45.35400 17.64900 -42.04400 1.000 16.63741 182 GLU B N 1
ATOM 3366 C CA . GLU B 1 182 ? 45.13900 17.54700 -40.60100 1.000 16.11768 182 GLU B CA 1
ATOM 3367 C C . GLU B 1 182 ? 45.21300 16.06300 -40.27600 1.000 16.83371 182 GLU B C 1
ATOM 3368 O O . GLU B 1 182 ? 44.28100 15.30200 -40.55600 1.000 14.90978 182 GLU B O 1
ATOM 3374 N N . LYS B 1 183 ? 46.34900 15.66500 -39.69600 1.000 13.61183 183 LYS B N 1
ATOM 3375 C CA . LYS B 1 183 ? 46.72200 14.26100 -39.54100 1.000 15.58682 183 LYS B CA 1
ATOM 3376 C C . LYS B 1 183 ? 45.64000 13.42400 -38.86400 1.000 16.43466 183 LYS B C 1
ATOM 3377 O O . LYS B 1 183 ? 45.45300 12.24600 -39.19700 1.000 15.81620 183 LYS B O 1
ATOM 3383 N N . TYR B 1 184 ? 44.92700 13.99900 -37.90700 1.000 16.01629 184 TYR B N 1
ATOM 3384 C CA . TYR B 1 184 ? 43.99300 13.21600 -37.10800 1.000 18.33157 184 TYR B CA 1
ATOM 3385 C C . TYR B 1 184 ? 42.58700 13.17200 -37.69200 1.000 20.08227 184 TYR B C 1
ATOM 3386 O O . TYR B 1 184 ? 41.72000 12.48400 -37.14100 1.000 20.47294 184 TYR B O 1
ATOM 3395 N N . GLU B 1 185 ? 42.34100 13.84800 -38.80700 1.000 20.15098 185 GLU B N 1
ATOM 3396 C CA . GLU B 1 185 ? 41.01500 13.81800 -39.40200 1.000 19.33844 185 GLU B CA 1
ATOM 3397 C C . GLU B 1 185 ? 40.85600 12.62800 -40.33800 1.000 18.97256 185 GLU B C 1
ATOM 3398 O O . GLU B 1 185 ? 41.80700 12.19500 -40.99400 1.000 21.18804 185 GLU B O 1
ATOM 3404 N N . GLU B 1 186 ? 39.64000 12.09800 -40.38500 1.000 17.68211 186 GLU B N 1
ATOM 3405 C CA . GLU B 1 186 ? 39.36000 10.84900 -41.07000 1.000 19.83775 186 GLU B CA 1
ATOM 3406 C C . GLU B 1 186 ? 38.29500 11.05000 -42.13500 1.000 18.92010 186 GLU B C 1
ATOM 3407 O O . GLU B 1 186 ? 37.45900 11.95400 -42.04000 1.000 20.62517 186 GLU B O 1
ATOM 3413 N N . VAL B 1 187 ? 38.33300 10.18800 -43.15100 1.000 16.33640 187 VAL B N 1
ATOM 3414 C CA . VAL B 1 187 ? 37.33800 10.15600 -44.21400 1.000 18.22855 187 VAL B CA 1
ATOM 3415 C C . VAL B 1 187 ? 36.65900 8.79300 -44.18300 1.000 17.87990 187 VAL B C 1
ATOM 3416 O O . VAL B 1 187 ? 37.33100 7.75600 -44.20000 1.000 17.71156 187 VAL B O 1
ATOM 3420 N N . THR B 1 188 ? 35.33700 8.79700 -44.09000 1.000 18.76903 188 THR B N 1
ATOM 3421 C CA . THR B 1 188 ? 34.57700 7.56300 -44.22000 1.000 17.53213 188 THR B CA 1
ATOM 3422 C C . THR B 1 188 ? 34.66700 7.06700 -45.65100 1.000 17.38715 188 THR B C 1
ATOM 3423 O O . THR B 1 188 ? 34.59500 7.85300 -46.59600 1.000 17.17799 188 THR B O 1
ATOM 3427 N N . VAL B 1 189 ? 34.85000 5.76100 -45.81600 1.000 15.90575 189 VAL B N 1
ATOM 3428 C CA . VAL B 1 189 ? 34.87200 5.15600 -47.14600 1.000 16.07912 189 VAL B CA 1
ATOM 3429 C C . VAL B 1 189 ? 33.43100 4.76800 -47.47000 1.000 17.20654 189 VAL B C 1
ATOM 3430 O O . VAL B 1 189 ? 32.92600 3.76400 -46.97900 1.000 19.36980 189 VAL B O 1
ATOM 3434 N N . ASP B 1 190 ? 32.75700 5.58300 -48.28000 1.000 17.39725 190 ASP B N 1
ATOM 3435 C CA . ASP B 1 190 ? 31.34700 5.38000 -48.59700 1.000 18.84244 190 ASP B CA 1
ATOM 3436 C C . ASP B 1 190 ? 31.18900 4.63800 -49.93000 1.000 18.04975 190 ASP B C 1
ATOM 3437 O O . ASP B 1 190 ? 32.16400 4.22400 -50.57100 1.000 17.62551 190 ASP B O 1
ATOM 3442 N N . GLU B 1 191 ? 29.92800 4.46600 -50.34700 1.000 18.90811 191 GLU B N 1
ATOM 3443 C CA . GLU B 1 191 ? 29.62200 3.71800 -51.56700 1.000 19.09005 191 GLU B CA 1
ATOM 3444 C C . GLU B 1 191 ? 30.12700 4.43200 -52.82100 1.000 18.87874 191 GLU B C 1
ATOM 3445 O O . GLU B 1 191 ? 30.38500 3.78000 -53.83900 1.000 19.18196 191 GLU B O 1
ATOM 3451 N N . TYR B 1 192 ? 30.25100 5.76200 -52.78300 1.000 19.14865 192 TYR B N 1
ATOM 3452 C CA . TYR B 1 192 ? 30.83300 6.48400 -53.91300 1.000 19.11546 192 TYR B CA 1
ATOM 3453 C C . TYR B 1 192 ? 32.31300 6.16200 -54.05500 1.000 17.85900 192 TYR B C 1
ATOM 3454 O O . TYR B 1 192 ? 32.83100 6.04600 -55.17300 1.000 18.10148 192 TYR B O 1
ATOM 3463 N N . MET B 1 193 ? 33.00700 6.01000 -52.93100 1.000 16.42993 193 MET B N 1
ATOM 3464 C CA . MET B 1 193 ? 34.41800 5.65800 -52.97800 1.000 16.01145 193 MET B CA 1
ATOM 3465 C C . MET B 1 193 ? 34.60200 4.20100 -53.39800 1.000 16.10408 193 MET B C 1
ATOM 3466 O O . MET B 1 193 ? 35.40000 3.89900 -54.29400 1.000 13.93125 193 MET B O 1
ATOM 3471 N N . THR B 1 194 ? 33.84500 3.28400 -52.78500 1.000 14.78489 194 THR B N 1
ATOM 3472 C CA . THR B 1 194 ? 33.99300 1.86800 -53.13000 1.000 17.30835 194 THR B CA 1
ATOM 3473 C C . THR B 1 194 ? 33.64100 1.61000 -54.59200 1.000 16.41261 194 THR B C 1
ATOM 3474 O O . THR B 1 194 ? 34.26300 0.76000 -55.24100 1.000 16.91428 194 THR B O 1
ATOM 3478 N N . ALA B 1 195 ? 32.64200 2.32800 -55.12100 1.000 17.18212 195 ALA B N 1
ATOM 3479 C CA . ALA B 1 195 ? 32.25900 2.18900 -56.52600 1.000 18.38646 195 ALA B CA 1
ATOM 3480 C C . ALA B 1 195 ? 33.44700 2.41600 -57.45400 1.000 17.23057 195 ALA B C 1
ATOM 3481 O O . ALA B 1 195 ? 33.69800 1.62600 -58.37400 1.000 16.52587 195 ALA B O 1
ATOM 3483 N N . LEU B 1 196 ? 34.18200 3.50600 -57.23400 1.000 14.41763 196 LEU B N 1
ATOM 3484 C CA . LEU B 1 196 ? 35.38700 3.74600 -58.02200 1.000 15.27546 196 LEU B CA 1
ATOM 3485 C C . LEU B 1 196 ? 36.43800 2.67200 -57.76400 1.000 14.62161 196 LEU B C 1
ATOM 3486 O O . LEU B 1 196 ? 37.02200 2.12300 -58.70500 1.000 15.11630 196 LEU B O 1
ATOM 3491 N N . GLU B 1 197 ? 36.68900 2.35900 -56.48800 1.000 14.20542 197 GLU B N 1
ATOM 3492 C CA . GLU B 1 197 ? 37.73400 1.39800 -56.13500 1.000 14.95193 197 GLU B CA 1
ATOM 3493 C C . GLU B 1 197 ? 37.51800 0.05000 -56.81300 1.000 14.73224 197 GLU B C 1
ATOM 3494 O O . GLU B 1 197 ? 38.48600 -0.59100 -57.24400 1.000 15.42541 197 GLU B O 1
ATOM 3500 N N . ASN B 1 198 ? 36.26000 -0.39800 -56.92100 1.000 14.76744 198 ASN B N 1
ATOM 3501 C CA . ASN B 1 198 ? 35.96500 -1.69200 -57.53200 1.000 15.65904 198 ASN B CA 1
ATOM 3502 C C . ASN B 1 198 ? 35.89700 -1.65100 -59.05100 1.000 15.54702 198 ASN B C 1
ATOM 3503 O O . ASN B 1 198 ? 35.71500 -2.70700 -59.66700 1.000 15.89216 198 ASN B O 1
ATOM 3508 N N . ASN B 1 199 ? 35.99300 -0.47600 -59.67600 1.000 15.10150 199 ASN B N 1
ATOM 3509 C CA . ASN B 1 199 ? 35.75400 -0.39500 -61.11400 1.000 17.71218 199 ASN B CA 1
ATOM 3510 C C . ASN B 1 199 ? 36.89700 0.29100 -61.84400 1.000 17.19408 199 ASN B C 1
ATOM 3511 O O . ASN B 1 199 ? 36.68000 0.97200 -62.85300 1.000 16.23438 199 ASN B O 1
ATOM 3516 N N . TRP B 1 200 ? 38.12300 0.08800 -61.36400 1.000 15.72083 200 TRP B N 1
ATOM 3517 C CA . TRP B 1 200 ? 39.27000 0.74700 -61.97200 1.000 16.23631 200 TRP B CA 1
ATOM 3518 C C . TRP B 1 200 ? 39.45000 0.32700 -63.42800 1.000 17.60883 200 TRP B C 1
ATOM 3519 O O . TRP B 1 200 ? 39.69100 1.17400 -64.29700 1.000 16.66970 200 TRP B O 1
ATOM 3530 N N . ALA B 1 201 ? 39.31000 -0.97000 -63.72200 1.000 17.19589 201 ALA B N 1
ATOM 3531 C CA . ALA B 1 201 ? 39.52100 -1.43100 -65.09300 1.000 17.11085 201 ALA B CA 1
ATOM 3532 C C . ALA B 1 201 ? 38.38800 -0.98600 -66.00700 1.000 19.01117 201 ALA B C 1
ATOM 3533 O O . ALA B 1 201 ? 38.62500 -0.61300 -67.16500 1.000 18.92711 201 ALA B O 1
ATOM 3535 N N . LYS B 1 202 ? 37.15100 -1.01600 -65.50200 1.000 18.41509 202 LYS B N 1
ATOM 3536 C CA . LYS B 1 202 ? 36.00700 -0.61800 -66.31700 1.000 17.63759 202 LYS B CA 1
ATOM 3537 C C . LYS B 1 202 ? 36.13200 0.83200 -66.75500 1.000 18.31417 202 LYS B C 1
ATOM 3538 O O . LYS B 1 202 ? 35.91100 1.15200 -67.93000 1.000 19.99687 202 LYS B O 1
ATOM 3544 N N . LEU B 1 203 ? 36.52500 1.71700 -65.83200 1.000 18.03770 203 LEU B N 1
ATOM 3545 C CA . LEU B 1 203 ? 36.72900 3.12000 -66.18000 1.000 18.61800 203 LEU B CA 1
ATOM 3546 C C . LEU B 1 203 ? 37.88900 3.30000 -67.14700 1.000 17.49646 203 LEU B C 1
ATOM 3547 O O . LEU B 1 203 ? 37.82600 4.14100 -68.05100 1.000 17.14538 203 LEU B O 1
ATOM 3552 N N . SER B 1 204 ? 38.98100 2.56300 -66.94800 1.000 17.94503 204 SER B N 1
ATOM 3553 C CA . SER B 1 204 ? 40.12300 2.72900 -67.83800 1.000 18.44279 204 SER B CA 1
ATOM 3554 C C . SER B 1 204 ? 39.74300 2.34300 -69.26000 1.000 18.43084 204 SER B C 1
ATOM 3555 O O . SER B 1 204 ? 40.03500 3.07000 -70.22000 1.000 19.19375 204 SER B O 1
ATOM 3558 N N . THR B 1 205 ? 39.06300 1.20500 -69.39900 1.000 17.88218 205 THR B N 1
ATOM 3559 C CA . THR B 1 205 ? 38.57600 0.75200 -70.69500 1.000 21.14715 205 THR B CA 1
ATOM 3560 C C . THR B 1 205 ? 37.67100 1.78900 -71.35300 1.000 21.48918 205 THR B C 1
ATOM 3561 O O . THR B 1 205 ? 37.71200 1.96800 -72.57600 1.000 21.04565 205 THR B O 1
ATOM 3565 N N . ALA B 1 206 ? 36.85900 2.49800 -70.55800 1.000 19.05649 206 ALA B N 1
ATOM 3566 C CA . ALA B 1 206 ? 35.97200 3.49700 -71.14300 1.000 19.51621 206 ALA B CA 1
ATOM 3567 C C . ALA B 1 206 ? 36.75600 4.66700 -71.73100 1.000 21.59807 206 ALA B C 1
ATOM 3568 O O . ALA B 1 206 ? 36.31500 5.28400 -72.70800 1.000 19.59048 206 ALA B O 1
ATOM 3570 N N . VAL B 1 207 ? 37.90700 4.99600 -71.15000 1.000 18.92245 207 VAL B N 1
ATOM 3571 C CA . VAL B 1 207 ? 38.76100 6.02000 -71.73900 1.000 20.23807 207 VAL B CA 1
ATOM 3572 C C . VAL B 1 207 ? 39.39200 5.49200 -73.01900 1.000 20.80733 207 VAL B C 1
ATOM 3573 O O . VAL B 1 207 ? 39.43600 6.18000 -74.04500 1.000 22.24414 207 VAL B O 1
ATOM 3577 N N . TYR B 1 208 ? 39.88400 4.25500 -72.97200 1.000 20.30485 208 TYR B N 1
ATOM 3578 C CA . TYR B 1 208 ? 40.54900 3.67400 -74.13000 1.000 22.42044 208 TYR B CA 1
ATOM 3579 C C . TYR B 1 208 ? 39.60300 3.56200 -75.31700 1.000 23.44136 208 TYR B C 1
ATOM 3580 O O . TYR B 1 208 ? 39.98800 3.86800 -76.45100 1.000 21.72146 208 TYR B O 1
ATOM 3589 N N . ASN B 1 209 ? 38.36200 3.12900 -75.07400 1.000 22.97855 209 ASN B N 1
ATOM 3590 C CA . ASN B 1 209 ? 37.36200 2.99000 -76.12700 1.000 23.18878 209 ASN B CA 1
ATOM 3591 C C . ASN B 1 209 ? 36.78100 4.31700 -76.58100 1.000 25.40717 209 ASN B C 1
ATOM 3592 O O . ASN B 1 209 ? 36.00600 4.33100 -77.54100 1.000 27.99659 209 ASN B O 1
ATOM 3597 N N . SER B 1 210 ? 37.10100 5.42400 -75.92100 1.000 22.67554 210 SER B N 1
ATOM 3598 C CA . SER B 1 210 ? 36.48500 6.66700 -76.34100 1.000 25.74076 210 SER B CA 1
ATOM 3599 C C . SER B 1 210 ? 37.01500 7.06300 -77.72100 1.000 25.66822 210 SER B C 1
ATOM 3600 O O . SER B 1 210 ? 38.02600 6.54200 -78.20200 1.000 22.85493 210 SER B O 1
ATOM 3603 N N . LYS B 1 211 ? 36.28800 7.96100 -78.38000 1.000 28.15710 211 LYS B N 1
ATOM 3604 C CA . LYS B 1 211 ? 36.61100 8.46600 -79.70600 1.000 30.68791 211 LYS B CA 1
ATOM 3605 C C . LYS B 1 211 ? 37.28400 9.82300 -79.61400 1.000 31.26727 211 LYS B C 1
ATOM 3606 O O . LYS B 1 211 ? 37.12700 10.53700 -78.62200 1.000 29.30857 211 LYS B O 1
ATOM 3612 N N . PRO B 1 212 ? 38.04700 10.21900 -80.63400 1.000 32.91795 212 PRO B N 1
ATOM 3613 C CA . PRO B 1 212 ? 38.63200 11.56500 -80.62600 1.000 33.49956 212 PRO B CA 1
ATOM 3614 C C . PRO B 1 212 ? 37.57800 12.61900 -80.91900 1.000 35.11730 212 PRO B C 1
ATOM 3615 O O . PRO B 1 212 ? 36.71100 12.44200 -81.77800 1.000 37.99661 212 PRO B O 1
ATOM 3619 N N . SER B 1 213 ? 37.65500 13.72000 -80.18100 1.000 37.63415 213 SER B N 1
ATOM 3620 C CA . SER B 1 213 ? 36.72700 14.83100 -80.32800 1.000 39.10842 213 SER B CA 1
ATOM 3621 C C . SER B 1 213 ? 37.53300 16.10100 -80.52500 1.000 44.77954 213 SER B C 1
ATOM 3622 O O . SER B 1 213 ? 38.36200 16.45200 -79.68100 1.000 42.89500 213 SER B O 1
ATOM 3625 N N . THR B 1 214 ? 37.29800 16.78300 -81.63900 1.000 59.86188 214 THR B N 1
ATOM 3626 C CA . THR B 1 214 ? 38.01600 18.01600 -81.91400 1.000 63.49555 214 THR B CA 1
ATOM 3627 C C . THR B 1 214 ? 37.48100 19.19400 -81.11300 1.000 62.66237 214 THR B C 1
ATOM 3628 O O . THR B 1 214 ? 38.08600 20.27000 -81.14900 1.000 65.30669 214 THR B O 1
ATOM 3632 N N . THR B 1 215 ? 36.38600 19.01200 -80.37100 1.000 54.38021 215 THR B N 1
ATOM 3633 C CA . THR B 1 215 ? 35.72100 20.11500 -79.69200 1.000 54.16975 215 THR B CA 1
ATOM 3634 C C . THR B 1 215 ? 35.85300 20.09400 -78.17500 1.000 47.27912 215 THR B C 1
ATOM 3635 O O . THR B 1 215 ? 35.61900 21.12900 -77.54400 1.000 51.07171 215 THR B O 1
ATOM 3639 N N . THR B 1 216 ? 36.23400 18.96700 -77.58100 1.000 43.02773 216 THR B N 1
ATOM 3640 C CA . THR B 1 216 ? 36.13300 18.75300 -76.14400 1.000 36.75498 216 THR B CA 1
ATOM 3641 C C . THR B 1 216 ? 37.48500 18.94700 -75.44600 1.000 33.71793 216 THR B C 1
ATOM 3642 O O . THR B 1 216 ? 38.55200 18.93500 -76.06900 1.000 33.63484 216 THR B O 1
ATOM 3646 N N . ALA B 1 217 ? 37.42500 19.11700 -74.12400 1.000 28.15435 217 ALA B N 1
ATOM 3647 C CA . ALA B 1 217 ? 38.62300 19.46100 -73.35900 1.000 28.66527 217 ALA B CA 1
ATOM 3648 C C . ALA B 1 217 ? 39.64900 18.33000 -73.37100 1.000 32.62433 217 ALA B C 1
ATOM 3649 O O . ALA B 1 217 ? 40.81900 18.54400 -73.71500 1.000 32.94042 217 ALA B O 1
ATOM 3651 N N . THR B 1 218 ? 39.23200 17.11500 -72.99200 1.000 30.61697 218 THR B N 1
ATOM 3652 C CA . THR B 1 218 ? 40.11800 15.95800 -73.02500 1.000 27.81797 218 THR B CA 1
ATOM 3653 C C . THR B 1 218 ? 40.45400 15.51700 -74.43700 1.000 28.42935 218 THR B C 1
ATOM 3654 O O . THR B 1 218 ? 41.21500 14.55700 -74.59600 1.000 27.27984 218 THR B O 1
ATOM 3658 N N . LYS B 1 219 ? 39.90200 16.18700 -75.45100 1.000 28.54788 219 LYS B N 1
ATOM 3659 C CA . LYS B 1 219 ? 40.04500 15.82800 -76.85900 1.000 29.90129 219 LYS B CA 1
ATOM 3660 C C . LYS B 1 219 ? 39.47600 14.44400 -77.15700 1.000 29.64657 219 LYS B C 1
ATOM 3661 O O . LYS B 1 219 ? 39.76600 13.86600 -78.20900 1.000 28.88101 219 LYS B O 1
ATOM 3667 N N . CYS B 1 220 ? 38.65600 13.90700 -76.24700 1.000 30.36989 220 CYS B N 1
ATOM 3668 C CA . CYS B 1 220 ? 38.01100 12.61100 -76.42200 1.000 28.79064 220 CYS B CA 1
ATOM 3669 C C . CYS B 1 220 ? 36.54100 12.68700 -76.03800 1.000 27.83989 220 CYS B C 1
ATOM 3670 O O . CYS B 1 220 ? 36.13200 13.50300 -75.20900 1.000 26.23322 220 CYS B O 1
ATOM 3673 N N . GLN B 1 221 ? 35.76100 11.78600 -76.61900 1.000 29.11632 221 GLN B N 1
ATOM 3674 C CA . GLN B 1 221 ? 34.35500 11.62300 -76.30000 1.000 27.72323 221 GLN B CA 1
ATOM 3675 C C . GLN B 1 221 ? 34.08300 10.13900 -76.14100 1.000 26.04155 221 GLN B C 1
ATOM 3676 O O . GLN B 1 221 ? 34.64100 9.32000 -76.87100 1.000 26.73154 221 GLN B O 1
ATOM 3682 N N . LEU B 1 222 ? 33.23400 9.79100 -75.18500 1.000 26.73109 222 LEU B N 1
ATOM 3683 C CA . LEU B 1 222 ? 32.96700 8.38600 -74.93100 1.000 25.70863 222 LEU B CA 1
ATOM 3684 C C . LEU B 1 222 ? 32.39000 7.72200 -76.17100 1.000 28.04685 222 LEU B C 1
ATOM 3685 O O . LEU B 1 222 ? 31.56200 8.30400 -76.87700 1.000 29.30566 222 LEU B O 1
ATOM 3690 N N . ALA B 1 223 ? 32.85500 6.50400 -76.45400 1.000 25.56395 223 ALA B N 1
ATOM 3691 C CA . ALA B 1 223 ? 32.22200 5.70900 -77.50000 1.000 27.72306 223 ALA B CA 1
ATOM 3692 C C . ALA B 1 223 ? 30.73600 5.55300 -77.22500 1.000 30.23328 223 ALA B C 1
ATOM 3693 O O . ALA B 1 223 ? 29.90700 5.68800 -78.13100 1.000 32.08548 223 ALA B O 1
ATOM 3695 N N . THR B 1 224 ? 30.38800 5.27400 -75.97600 1.000 27.91396 224 THR B N 1
ATOM 3696 C CA . THR B 1 224 ? 29.01400 5.14500 -75.52700 1.000 28.41398 224 THR B CA 1
ATOM 3697 C C . THR B 1 224 ? 28.85600 5.94800 -74.24400 1.000 28.32653 224 THR B C 1
ATOM 3698 O O . THR B 1 224 ? 29.66300 5.80700 -73.31900 1.000 27.75621 224 THR B O 1
ATOM 3702 N N . SER B 1 225 ? 27.83800 6.80900 -74.19900 1.000 27.42017 225 SER B N 1
ATOM 3703 C CA . SER B 1 225 ? 27.50500 7.54900 -72.99500 1.000 29.00531 225 SER B CA 1
ATOM 3704 C C . SER B 1 225 ? 26.10300 7.18900 -72.51200 1.000 30.40975 225 SER B C 1
ATOM 3705 O O . SER B 1 225 ? 25.19300 7.00800 -73.32600 1.000 27.86762 225 SER B O 1
ATOM 3708 N N . PRO B 1 226 ? 25.90000 7.06900 -71.19700 1.000 29.54598 226 PRO B N 1
ATOM 3709 C CA . PRO B 1 226 ? 26.87900 7.24600 -70.13300 1.000 26.63314 226 PRO B CA 1
ATOM 3710 C C . PRO B 1 226 ? 27.60100 5.93900 -69.79900 1.000 27.74486 226 PRO B C 1
ATOM 3711 O O . PRO B 1 226 ? 27.21300 4.85600 -70.24400 1.000 27.39892 226 PRO B O 1
ATOM 3715 N N . VAL B 1 227 ? 28.68500 6.05000 -69.03700 1.000 25.01784 227 VAL B N 1
ATOM 3716 C CA . VAL B 1 227 ? 29.32500 4.92400 -68.37300 1.000 26.71043 227 VAL B CA 1
ATOM 3717 C C . VAL B 1 227 ? 28.78900 4.90100 -66.94700 1.000 24.48657 227 VAL B C 1
ATOM 3718 O O . VAL B 1 227 ? 29.11400 5.77100 -66.13600 1.000 23.82234 227 VAL B O 1
ATOM 3722 N N . THR B 1 228 ? 27.94700 3.92300 -66.63800 1.000 24.21868 228 THR B N 1
ATOM 3723 C CA . THR B 1 228 ? 27.30800 3.83400 -65.33400 1.000 25.61975 228 THR B CA 1
ATOM 3724 C C . THR B 1 228 ? 28.07800 2.85000 -64.46500 1.000 25.86493 228 THR B C 1
ATOM 3725 O O . THR B 1 228 ? 28.17300 1.66400 -64.79400 1.000 26.59940 228 THR B O 1
ATOM 3729 N N . ILE B 1 229 ? 28.66000 3.35400 -63.38100 1.000 27.69974 229 ILE B N 1
ATOM 3730 C CA . ILE B 1 229 ? 29.18400 2.51400 -62.30500 1.000 28.53480 229 ILE B CA 1
ATOM 3731 C C . ILE B 1 229 ? 28.52700 3.03600 -61.02900 1.000 27.11700 229 ILE B C 1
ATOM 3732 O O . ILE B 1 229 ? 29.05700 3.92000 -60.34700 1.000 28.66762 229 ILE B O 1
ATOM 3737 N N . SER B 1 230 ? 27.35600 2.49100 -60.71400 1.000 24.34043 230 SER B N 1
ATOM 3738 C CA . SER B 1 230 ? 26.45300 3.10300 -59.75200 1.000 24.93098 230 SER B CA 1
ATOM 3739 C C . SER B 1 230 ? 27.18100 3.36400 -58.43300 1.000 23.78578 230 SER B C 1
ATOM 3740 O O . SER B 1 230 ? 28.00000 2.54100 -58.00600 1.000 22.39022 230 SER B O 1
ATOM 3743 N N . PRO B 1 231 ? 26.91200 4.49200 -57.76300 1.000 23.99880 231 PRO B N 1
ATOM 3744 C CA . PRO B 1 231 ? 25.95100 5.53800 -58.12900 1.000 22.46025 231 PRO B CA 1
ATOM 3745 C C . PRO B 1 231 ? 26.51200 6.60300 -59.06300 1.000 23.04472 231 PRO B C 1
ATOM 3746 O O . PRO B 1 231 ? 25.90700 7.65600 -59.19300 1.000 23.12124 231 PRO B O 1
ATOM 3750 N N . TRP B 1 232 ? 27.64700 6.39500 -59.72500 1.000 22.96623 232 TRP B N 1
ATOM 3751 C CA . TRP B 1 232 ? 28.17400 7.39700 -60.64300 1.000 21.82570 232 TRP B CA 1
ATOM 3752 C C . TRP B 1 232 ? 27.55500 7.21900 -62.02400 1.000 23.09998 232 TRP B C 1
ATOM 3753 O O . TRP B 1 232 ? 27.34500 6.09300 -62.48900 1.000 22.81587 232 TRP B O 1
ATOM 3764 N N . ILE B 1 233 ? 27.25700 8.33300 -62.67300 1.000 21.87463 233 ILE B N 1
ATOM 3765 C CA . ILE B 1 233 ? 26.84600 8.33400 -64.06900 1.000 22.06502 233 ILE B CA 1
ATOM 3766 C C . ILE B 1 233 ? 27.82700 9.23000 -64.80800 1.000 24.39215 233 ILE B C 1
ATOM 3767 O O . ILE B 1 233 ? 27.79900 10.46000 -64.65300 1.000 24.12502 233 ILE B O 1
ATOM 3772 N N . PHE B 1 234 ? 28.71000 8.61900 -65.59400 1.000 21.95174 234 PHE B N 1
ATOM 3773 C CA . PHE B 1 234 ? 29.76600 9.34800 -66.29200 1.000 23.61460 234 PHE B CA 1
ATOM 3774 C C . PHE B 1 234 ? 29.31600 9.64000 -67.71800 1.000 22.87088 234 PHE B C 1
ATOM 3775 O O . PHE B 1 234 ? 29.24600 8.73600 -68.55600 1.000 24.07758 234 PHE B O 1
ATOM 3783 N N . LYS B 1 235 ? 29.01200 10.90400 -67.98700 1.000 23.16328 235 LYS B N 1
ATOM 3784 C CA . LYS B 1 235 ? 28.53100 11.31200 -69.29700 1.000 22.80042 235 LYS B CA 1
ATOM 3785 C C . LYS B 1 235 ? 29.64300 11.77400 -70.22100 1.000 22.26610 235 LYS B C 1
ATOM 3786 O O . LYS B 1 235 ? 29.48500 11.68100 -71.44200 1.000 22.01533 235 LYS B O 1
ATOM 3792 N N . THR B 1 236 ? 30.75800 12.26000 -69.67000 1.000 20.64574 236 THR B N 1
ATOM 3793 C CA . THR B 1 236 ? 31.88800 12.72200 -70.45700 1.000 21.67531 236 THR B CA 1
ATOM 3794 C C . THR B 1 236 ? 33.17900 12.10500 -69.94900 1.000 20.41844 236 THR B C 1
ATOM 3795 O O . THR B 1 236 ? 33.28000 11.66400 -68.80400 1.000 20.26017 236 THR B O 1
ATOM 3799 N N . VAL B 1 237 ? 34.18500 12.11900 -70.81900 1.000 20.72427 237 VAL B N 1
ATOM 3800 C CA . VAL B 1 237 ? 35.52300 11.72800 -70.40300 1.000 21.66586 237 VAL B CA 1
ATOM 3801 C C . VAL B 1 237 ? 36.07400 12.73400 -69.40200 1.000 20.82276 237 VAL B C 1
ATOM 3802 O O . VAL B 1 237 ? 36.82300 12.36300 -68.49500 1.000 18.08396 237 VAL B O 1
ATOM 3806 N N . GLU B 1 238 ? 35.70200 14.01200 -69.53400 1.000 19.13023 238 GLU B N 1
ATOM 3807 C CA . GLU B 1 238 ? 36.10100 15.00500 -68.54000 1.000 21.03754 238 GLU B CA 1
ATOM 3808 C C . GLU B 1 238 ? 35.67400 14.58700 -67.13300 1.000 19.50098 238 GLU B C 1
ATOM 3809 O O . GLU B 1 238 ? 36.46200 14.67200 -66.18400 1.000 17.37722 238 GLU B O 1
ATOM 3815 N N . GLU B 1 239 ? 34.43900 14.10600 -66.97800 1.000 17.65158 239 GLU B N 1
ATOM 3816 C CA . GLU B 1 239 ? 33.99000 13.70700 -65.65200 1.000 18.96196 239 GLU B CA 1
ATOM 3817 C C . GLU B 1 239 ? 34.78000 12.51500 -65.13800 1.000 19.41326 239 GLU B C 1
ATOM 3818 O O . GLU B 1 239 ? 34.96000 12.37400 -63.91900 1.000 19.10802 239 GLU B O 1
ATOM 3824 N N . ILE B 1 240 ? 35.27200 11.66600 -66.04500 1.000 19.20135 240 ILE B N 1
ATOM 3825 C CA . ILE B 1 240 ? 36.12600 10.55100 -65.64200 1.000 20.47483 240 ILE B CA 1
ATOM 3826 C C . ILE B 1 240 ? 37.48900 11.06200 -65.20600 1.000 18.24059 240 ILE B C 1
ATOM 3827 O O . ILE B 1 240 ? 38.04700 10.60500 -64.20200 1.000 17.05815 240 ILE B O 1
ATOM 3832 N N . LYS B 1 241 ? 38.03700 12.02800 -65.94500 1.000 17.94331 241 LYS B N 1
ATOM 3833 C CA . LYS B 1 241 ? 39.32900 12.60100 -65.59100 1.000 19.59166 241 LYS B CA 1
ATOM 3834 C C . LYS B 1 241 ? 39.32000 13.20300 -64.18900 1.000 19.43432 241 LYS B C 1
ATOM 3835 O O . LYS B 1 241 ? 40.32600 13.11600 -63.47000 1.000 19.54023 241 LYS B O 1
ATOM 3841 N N . LEU B 1 242 ? 38.18700 13.76700 -63.76300 1.000 17.33523 242 LEU B N 1
ATOM 3842 C CA . LEU B 1 242 ? 38.11600 14.39000 -62.44600 1.000 16.94830 242 LEU B CA 1
ATOM 3843 C C . LEU B 1 242 ? 38.33100 13.39900 -61.30200 1.000 17.39281 242 LEU B C 1
ATOM 3844 O O . LEU B 1 242 ? 38.72300 13.81100 -60.20700 1.000 21.15442 242 LEU B O 1
ATOM 3849 N N . VAL B 1 243 ? 38.06400 12.11300 -61.50400 1.000 18.39738 243 VAL B N 1
ATOM 3850 C CA . VAL B 1 243 ? 38.29900 11.14200 -60.43900 1.000 16.47174 243 VAL B CA 1
ATOM 3851 C C . VAL B 1 243 ? 39.57200 10.32700 -60.64800 1.000 15.81710 243 VAL B C 1
ATOM 3852 O O . VAL B 1 243 ? 40.12300 9.81500 -59.66300 1.000 16.12747 243 VAL B O 1
ATOM 3856 N N . MET B 1 244 ? 40.05700 10.20500 -61.88500 1.000 16.27765 244 MET B N 1
ATOM 3857 C CA . MET B 1 244 ? 41.14900 9.30000 -62.22300 1.000 18.30526 244 MET B CA 1
ATOM 3858 C C . MET B 1 244 ? 42.49200 9.97700 -62.01500 1.000 19.77038 244 MET B C 1
ATOM 3859 O O . MET B 1 244 ? 42.73200 11.06600 -62.54400 1.000 19.04830 244 MET B O 1
ATOM 3864 N N . GLY B 1 245 ? 43.37700 9.30100 -61.28800 1.000 16.57787 245 GLY B N 1
ATOM 3865 C CA . GLY B 1 245 ? 44.77100 9.69000 -61.23700 1.000 15.71335 245 GLY B CA 1
ATOM 3866 C C . GLY B 1 245 ? 45.61300 8.93000 -62.24700 1.000 15.44403 245 GLY B C 1
ATOM 3867 O O . GLY B 1 245 ? 46.56300 9.49200 -62.80000 1.000 15.68659 245 GLY B O 1
ATOM 3868 N N . LEU B 1 246 ? 45.28500 7.65400 -62.48600 1.000 14.20822 246 LEU B N 1
ATOM 3869 C CA . LEU B 1 246 ? 46.01300 6.81500 -63.43700 1.000 15.22715 246 LEU B CA 1
ATOM 3870 C C . LEU B 1 246 ? 45.05200 5.83100 -64.08300 1.000 16.05869 246 LEU B C 1
ATOM 3871 O O . LEU B 1 246 ? 44.25100 5.19900 -63.39000 1.000 13.99268 246 LEU B O 1
ATOM 3876 N N . LEU B 1 247 ? 45.14900 5.68300 -65.39900 1.000 14.24058 247 LEU B N 1
ATOM 3877 C CA . LEU B 1 247 ? 44.46900 4.58800 -66.07400 1.000 16.48185 247 LEU B CA 1
ATOM 3878 C C . LEU B 1 247 ? 45.26200 3.30200 -65.89900 1.000 15.37968 247 LEU B C 1
ATOM 3879 O O . LEU B 1 247 ? 46.49900 3.30900 -65.86900 1.000 16.22877 247 LEU B O 1
ATOM 3884 N N . LYS B 1 248 ? 44.54300 2.19900 -65.76000 1.000 15.05145 248 LYS B N 1
ATOM 3885 C CA . LYS B 1 248 ? 45.15500 0.89900 -65.96700 1.000 15.51461 248 LYS B CA 1
ATOM 3886 C C . LYS B 1 248 ? 45.72900 0.84900 -67.37200 1.000 16.29810 248 LYS B C 1
ATOM 3887 O O . LYS B 1 248 ? 45.15300 1.40400 -68.30800 1.000 15.87513 248 LYS B O 1
ATOM 3893 N N . SER B 1 249 ? 46.87700 0.20200 -67.51700 1.000 15.75639 249 SER B N 1
ATOM 3894 C CA . SER B 1 249 ? 47.50000 0.12500 -68.82700 1.000 18.32473 249 SER B CA 1
ATOM 3895 C C . SER B 1 249 ? 46.71400 -0.82200 -69.72500 1.000 18.65012 249 SER B C 1
ATOM 3896 O O . SER B 1 249 ? 46.03200 -1.73300 -69.25700 1.000 18.17653 249 SER B O 1
ATOM 3899 N N . SER B 1 250 ? 46.81400 -0.59200 -71.02700 1.000 19.70873 250 SER B N 1
ATOM 3900 C CA . SER B 1 250 ? 46.21800 -1.45700 -72.03600 1.000 24.04150 250 SER B CA 1
ATOM 3901 C C . SER B 1 250 ? 47.31400 -2.09600 -72.87500 1.000 26.63577 250 SER B C 1
ATOM 3902 O O . SER B 1 250 ? 48.16100 -1.39100 -73.43900 1.000 27.84376 250 SER B O 1
ATOM 3905 N N . HIS B 1 251 ? 47.29100 -3.42200 -72.96700 1.000 27.59778 251 HIS B N 1
ATOM 3906 C CA . HIS B 1 251 ? 48.25100 -4.14700 -73.78200 1.000 30.64249 251 HIS B CA 1
ATOM 3907 C C . HIS B 1 251 ? 47.81200 -4.29000 -75.23100 1.000 30.14468 251 HIS B C 1
ATOM 3908 O O . HIS B 1 251 ? 48.62100 -4.72800 -76.05600 1.000 26.38663 251 HIS B O 1
ATOM 3915 N N . HIS B 1 252 ? 46.56500 -3.91900 -75.55000 1.000 27.42477 252 HIS B N 1
ATOM 3916 C CA . HIS B 1 252 ? 46.02500 -3.99400 -76.91000 1.000 29.99318 252 HIS B CA 1
ATOM 3917 C C . HIS B 1 252 ? 46.15300 -5.40200 -77.49400 1.000 29.19754 252 HIS B C 1
ATOM 3918 O O . HIS B 1 252 ? 46.51300 -5.59600 -78.65800 1.000 26.79177 252 HIS B O 1
ATOM 3925 N N . HIS B 1 253 ? 45.87600 -6.39700 -76.66000 1.000 32.10712 253 HIS B N 1
ATOM 3926 C CA . HIS B 1 253 ? 45.86200 -7.78600 -77.08300 1.000 33.97537 253 HIS B CA 1
ATOM 3927 C C . HIS B 1 253 ? 44.45800 -8.33400 -77.26900 1.000 38.04636 253 HIS B C 1
ATOM 3928 O O . HIS B 1 253 ? 44.29600 -9.36100 -77.93700 1.000 34.97559 253 HIS B O 1
ATOM 3935 N N . HIS B 1 254 ? 43.44900 -7.67100 -76.70800 1.000 39.06404 254 HIS B N 1
ATOM 3936 C CA . HIS B 1 254 ? 42.06600 -8.11900 -76.75900 1.000 42.77704 254 HIS B CA 1
ATOM 3937 C C . HIS B 1 254 ? 41.18300 -6.95800 -77.20400 1.000 42.95606 254 HIS B C 1
ATOM 3938 O O . HIS B 1 254 ? 41.65200 -5.83900 -77.43200 1.000 40.73928 254 HIS B O 1
ATOM 3945 N N . HIS B 1 255 ? 39.89100 -7.22800 -77.33300 1.000 47.51450 255 HIS B N 1
ATOM 3946 C CA . HIS B 1 255 ? 38.95300 -6.30000 -77.94400 1.000 52.31752 255 HIS B CA 1
ATOM 3947 C C . HIS B 1 255 ? 37.96600 -5.79500 -76.90300 1.000 60.05404 255 HIS B C 1
ATOM 3948 O O . HIS B 1 255 ? 37.54400 -6.54600 -76.01500 1.000 62.19802 255 HIS B O 1
ATOM 3955 N N . HIS B 1 256 ? 37.60700 -4.52000 -77.01300 1.000 62.28785 256 HIS B N 1
ATOM 3956 C CA . HIS B 1 256 ? 36.73100 -3.87900 -76.03500 1.000 61.81301 256 HIS B CA 1
ATOM 3957 C C . HIS B 1 256 ? 35.71000 -2.96500 -76.71200 1.000 59.49692 256 HIS B C 1
ATOM 3958 O O . HIS B 1 256 ? 35.39100 -3.13400 -77.88800 1.000 61.85808 256 HIS B O 1
ATOM 3965 N N . ALA C 1 1 ? 14.07900 -9.67900 -9.28500 1.000 28.31365 1 ALA C N 1
ATOM 3966 C CA . ALA C 1 1 ? 15.05600 -8.59700 -9.15700 1.000 29.54131 1 ALA C CA 1
ATOM 3967 C C . ALA C 1 1 ? 14.94500 -7.89900 -7.79700 1.000 30.54793 1 ALA C C 1
ATOM 3968 O O . ALA C 1 1 ? 13.85000 -7.55900 -7.35800 1.000 29.50409 1 ALA C O 1
ATOM 3970 N N . PRO C 1 2 ? 16.07700 -7.69800 -7.13300 1.000 28.45413 2 PRO C N 1
ATOM 3971 C CA . PRO C 1 2 ? 16.09800 -6.92300 -5.88800 1.000 31.47404 2 PRO C CA 1
ATOM 3972 C C . PRO C 1 2 ? 15.95600 -5.43600 -6.19300 1.000 26.92735 2 PRO C C 1
ATOM 3973 O O . PRO C 1 2 ? 15.89600 -5.02000 -7.34800 1.000 24.91934 2 PRO C O 1
ATOM 3977 N N . THR C 1 3 ? 15.89200 -4.63500 -5.13300 1.000 29.34071 3 THR C N 1
ATOM 3978 C CA . THR C 1 3 ? 15.80700 -3.18500 -5.26800 1.000 27.78951 3 THR C CA 1
ATOM 3979 C C . THR C 1 3 ? 17.22400 -2.62000 -5.31800 1.000 25.25619 3 THR C C 1
ATOM 3980 O O . THR C 1 3 ? 17.92900 -2.57800 -4.30300 1.000 25.94375 3 THR C O 1
ATOM 3984 N N . LEU C 1 4 ? 17.64200 -2.20200 -6.50400 1.000 21.25993 4 LEU C N 1
ATOM 3985 C CA . LEU C 1 4 ? 18.96000 -1.63600 -6.72500 1.000 19.66815 4 LEU C CA 1
ATOM 3986 C C . LEU C 1 4 ? 18.95200 -0.12000 -6.53800 1.000 21.08715 4 LEU C C 1
ATOM 3987 O O . LEU C 1 4 ? 17.93600 0.56000 -6.73400 1.000 18.69897 4 LEU C O 1
ATOM 3992 N N . GLU C 1 5 ? 20.11500 0.39600 -6.16800 1.000 19.20418 5 GLU C N 1
ATOM 3993 C CA . GLU C 1 5 ? 20.32100 1.83100 -6.05000 1.000 19.84837 5 GLU C CA 1
ATOM 3994 C C . GLU C 1 5 ? 20.39900 2.48600 -7.42500 1.000 16.50930 5 GLU C C 1
ATOM 3995 O O . GLU C 1 5 ? 20.99900 1.94200 -8.35700 1.000 15.64593 5 GLU C O 1
ATOM 4001 N N . THR C 1 6 ? 19.77600 3.65800 -7.55000 1.000 15.55118 6 THR C N 1
ATOM 4002 C CA . THR C 1 6 ? 20.00500 4.56100 -8.67500 1.000 16.73757 6 THR C CA 1
ATOM 4003 C C . THR C 1 6 ? 21.06700 5.55700 -8.22600 1.000 17.35223 6 THR C C 1
ATOM 4004 O O . THR C 1 6 ? 20.79400 6.43000 -7.39300 1.000 15.92687 6 THR C O 1
ATOM 4008 N N . ILE C 1 7 ? 22.28000 5.43400 -8.77300 1.000 15.48459 7 ILE C N 1
ATOM 4009 C CA . ILE C 1 7 ? 23.40900 6.18600 -8.22100 1.000 16.27698 7 ILE C CA 1
ATOM 4010 C C . ILE C 1 7 ? 23.59700 7.56900 -8.83500 1.000 15.17152 7 ILE C C 1
ATOM 4011 O O . ILE C 1 7 ? 24.38300 8.36500 -8.30000 1.000 16.35165 7 ILE C O 1
ATOM 4016 N N . ALA C 1 8 ? 22.91100 7.88500 -9.93000 1.000 14.25836 8 ALA C N 1
ATOM 4017 C CA . ALA C 1 8 ? 23.04300 9.18600 -10.57700 1.000 13.99792 8 ALA C CA 1
ATOM 4018 C C . ALA C 1 8 ? 21.94300 9.33900 -11.62000 1.000 13.21121 8 ALA C C 1
ATOM 4019 O O . ALA C 1 8 ? 21.51700 8.35800 -12.23400 1.000 14.27446 8 ALA C O 1
ATOM 4021 N N . SER C 1 9 ? 21.49700 10.58000 -11.82100 1.000 13.66999 9 SER C N 1
ATOM 4022 C CA . SER C 1 9 ? 20.49600 10.89900 -12.82800 1.000 13.02538 9 SER C CA 1
ATOM 4023 C C . SER C 1 9 ? 20.87600 12.19900 -13.51300 1.000 13.67657 9 SER C C 1
ATOM 4024 O O . SER C 1 9 ? 21.16800 13.19200 -12.83900 1.000 15.78494 9 SER C O 1
ATOM 4027 N N . LEU C 1 10 ? 20.87700 12.19000 -14.84200 1.000 13.24683 10 LEU C N 1
ATOM 4028 C CA . LEU C 1 10 ? 21.19400 13.36900 -15.64000 1.000 13.63500 10 LEU C CA 1
ATOM 4029 C C . LEU C 1 10 ? 19.90200 13.98100 -16.18800 1.000 13.97220 10 LEU C C 1
ATOM 4030 O O . LEU C 1 10 ? 19.18000 13.34000 -16.96300 1.000 13.47737 10 LEU C O 1
ATOM 4035 N N . ASP C 1 11 ? 19.60900 15.21100 -15.76900 1.000 13.04245 11 ASP C N 1
ATOM 4036 C CA . ASP C 1 11 ? 18.49400 15.98300 -16.30700 1.000 13.63206 11 ASP C CA 1
ATOM 4037 C C . ASP C 1 11 ? 18.97400 16.59700 -17.61900 1.000 15.12900 11 ASP C C 1
ATOM 4038 O O . ASP C 1 11 ? 19.70900 17.59000 -17.63100 1.000 13.85726 11 ASP C O 1
ATOM 4043 N N . LEU C 1 12 ? 18.55600 15.99400 -18.73000 1.000 13.19688 12 LEU C N 1
ATOM 4044 C CA . LEU C 1 12 ? 18.99500 16.38000 -20.06700 1.000 15.08238 12 LEU C CA 1
ATOM 4045 C C . LEU C 1 12 ? 18.48400 17.74800 -20.50600 1.000 15.05416 12 LEU C C 1
ATOM 4046 O O . LEU C 1 12 ? 18.86900 18.22600 -21.57500 1.000 15.58916 12 LEU C O 1
ATOM 4051 N N . ASN C 1 13 ? 17.63700 18.39500 -19.73100 1.000 13.92216 13 ASN C N 1
ATOM 4052 C CA . ASN C 1 13 ? 17.26200 19.76400 -20.02400 1.000 15.67996 13 ASN C CA 1
ATOM 4053 C C . ASN C 1 13 ? 17.96700 20.76200 -19.11900 1.000 15.74244 13 ASN C C 1
ATOM 4054 O O . ASN C 1 13 ? 17.69200 21.95800 -19.20600 1.000 15.93928 13 ASN C O 1
ATOM 4059 N N . ASN C 1 14 ? 18.87400 20.29600 -18.25900 1.000 16.21085 14 ASN C N 1
ATOM 4060 C CA . ASN C 1 14 ? 19.71500 21.15100 -17.42600 1.000 15.00995 14 ASN C CA 1
ATOM 4061 C C . ASN C 1 14 ? 21.16900 20.77600 -17.70100 1.000 14.73019 14 ASN C C 1
ATOM 4062 O O . ASN C 1 14 ? 21.84000 20.17100 -16.85500 1.000 13.68557 14 ASN C O 1
ATOM 4067 N N . PRO C 1 15 ? 21.68500 21.13400 -18.88200 1.000 14.94678 15 PRO C N 1
ATOM 4068 C CA . PRO C 1 15 ? 22.98800 20.60200 -19.32000 1.000 13.79998 15 PRO C CA 1
ATOM 4069 C C . PRO C 1 15 ? 24.17900 20.99500 -18.45700 1.000 15.78045 15 PRO C C 1
ATOM 4070 O O . PRO C 1 15 ? 25.18200 20.26900 -18.45000 1.000 16.28860 15 PRO C O 1
ATOM 4074 N N . THR C 1 16 ? 24.12800 22.11700 -17.74600 1.000 15.62854 16 THR C N 1
ATOM 4075 C CA . THR C 1 16 ? 25.29300 22.44500 -16.92900 1.000 15.85353 16 THR C CA 1
ATOM 4076 C C . THR C 1 16 ? 25.39900 21.58300 -15.68600 1.000 15.83285 16 THR C C 1
ATOM 4077 O O . THR C 1 16 ? 26.37600 21.74400 -14.95100 1.000 15.94200 16 THR C O 1
ATOM 4081 N N . THR C 1 17 ? 24.45300 20.67200 -15.44100 1.000 13.97341 17 THR C N 1
ATOM 4082 C CA . THR C 1 17 ? 24.57200 19.73900 -14.32500 1.000 14.65341 17 THR C CA 1
ATOM 4083 C C . THR C 1 17 ? 25.39700 18.51400 -14.67900 1.000 15.11238 17 THR C C 1
ATOM 4084 O O . THR C 1 17 ? 25.56400 17.63000 -13.82800 1.000 16.21081 17 THR C O 1
ATOM 4088 N N . TYR C 1 18 ? 25.93100 18.45700 -15.89700 1.000 13.36981 18 TYR C N 1
ATOM 4089 C CA . TYR C 1 18 ? 26.49900 17.21500 -16.40100 1.000 13.34718 18 TYR C CA 1
ATOM 4090 C C . TYR C 1 18 ? 27.65300 16.73700 -15.53600 1.000 13.35962 18 TYR C C 1
ATOM 4091 O O . TYR C 1 18 ? 27.71100 15.56100 -15.16100 1.000 13.62961 18 TYR C O 1
ATOM 4100 N N . LEU C 1 19 ? 28.59300 17.63500 -15.21900 1.000 14.01101 19 LEU C N 1
ATOM 4101 C CA . LEU C 1 19 ? 29.76900 17.22800 -14.45600 1.000 13.87241 19 LEU C CA 1
ATOM 4102 C C . LEU C 1 19 ? 29.42800 16.92800 -12.99700 1.000 12.65022 19 LEU C C 1
ATOM 4103 O O . LEU C 1 19 ? 30.11500 16.11700 -12.36800 1.000 12.91123 19 LEU C O 1
ATOM 4108 N N . SER C 1 20 ? 28.38200 17.54800 -12.43800 1.000 13.29587 20 SER C N 1
ATOM 4109 C CA . SER C 1 20 ? 27.88500 17.08900 -11.13700 1.000 14.25942 20 SER C CA 1
ATOM 4110 C C . SER C 1 20 ? 27.41700 15.63900 -11.21500 1.000 14.84693 20 SER C C 1
ATOM 4111 O O . SER C 1 20 ? 27.69600 14.82800 -10.32000 1.000 14.87627 20 SER C O 1
ATOM 4114 N N . PHE C 1 21 ? 26.69600 15.30600 -12.28100 1.000 13.19923 21 PHE C N 1
ATOM 4115 C CA . PHE C 1 21 ? 26.24100 13.94200 -12.51900 1.000 13.91229 21 PHE C CA 1
ATOM 4116 C C . PHE C 1 21 ? 27.42300 12.97700 -12.67200 1.000 15.35755 21 PHE C C 1
ATOM 4117 O O . PHE C 1 21 ? 27.42100 11.89200 -12.08100 1.000 9.00072 21 PHE C O 1
ATOM 4125 N N . ILE C 1 22 ? 28.45600 13.36800 -13.43200 1.000 12.45800 22 ILE C N 1
ATOM 4126 C CA . ILE C 1 22 ? 29.62700 12.50300 -13.61000 1.000 13.75938 22 ILE C CA 1
ATOM 4127 C C . ILE C 1 22 ? 30.39700 12.37800 -12.30300 1.000 13.43787 22 ILE C C 1
ATOM 4128 O O . ILE C 1 22 ? 30.84900 11.29100 -11.93700 1.000 12.85820 22 ILE C O 1
ATOM 4133 N N . THR C 1 23 ? 30.53900 13.48300 -11.57000 1.000 14.13195 23 THR C N 1
ATOM 4134 C CA . THR C 1 23 ? 31.18300 13.43600 -10.26400 1.000 15.10136 23 THR C CA 1
ATOM 4135 C C . THR C 1 23 ? 30.44200 12.49400 -9.32300 1.000 15.33025 23 THR C C 1
ATOM 4136 O O . THR C 1 23 ? 31.06600 11.74700 -8.55400 1.000 14.43164 23 THR C O 1
ATOM 4140 N N . ASN C 1 24 ? 29.10600 12.51600 -9.37700 1.000 14.75975 24 ASN C N 1
ATOM 4141 C CA . ASN C 1 24 ? 28.30600 11.62600 -8.54000 1.000 14.52901 24 ASN C CA 1
ATOM 4142 C C . ASN C 1 24 ? 28.59000 10.16400 -8.86100 1.000 14.35361 24 ASN C C 1
ATOM 4143 O O . ASN C 1 24 ? 28.64500 9.32600 -7.95700 1.000 13.79293 24 ASN C O 1
ATOM 4148 N N . ILE C 1 25 ? 28.76800 9.84000 -10.14200 1.000 12.96642 25 ILE C N 1
ATOM 4149 C CA . ILE C 1 25 ? 29.14000 8.47500 -10.49900 1.000 13.03896 25 ILE C CA 1
ATOM 4150 C C . ILE C 1 25 ? 30.50100 8.14100 -9.91300 1.000 15.15430 25 ILE C C 1
ATOM 4151 O O . ILE C 1 25 ? 30.66900 7.12500 -9.22500 1.000 15.84362 25 ILE C O 1
ATOM 4156 N N . ARG C 1 26 ? 31.49200 8.99800 -10.17500 1.000 14.41055 26 ARG C N 1
ATOM 4157 C CA . ARG C 1 26 ? 32.84300 8.74200 -9.69100 1.000 15.08116 26 ARG C CA 1
ATOM 4158 C C . ARG C 1 26 ? 32.84800 8.53400 -8.18500 1.000 15.03745 26 ARG C C 1
ATOM 4159 O O . ARG C 1 26 ? 33.46000 7.58200 -7.68500 1.000 14.95323 26 ARG C O 1
ATOM 4167 N N . THR C 1 27 ? 32.14400 9.40300 -7.44700 1.000 14.19808 27 THR C N 1
ATOM 4168 C CA . THR C 1 27 ? 32.13100 9.31100 -5.98800 1.000 14.55016 27 THR C CA 1
ATOM 4169 C C . THR C 1 27 ? 31.56800 7.97100 -5.52100 1.000 16.60114 27 THR C C 1
ATOM 4170 O O . THR C 1 27 ? 32.09600 7.36200 -4.58100 1.000 17.53347 27 THR C O 1
ATOM 4174 N N . LYS C 1 28 ? 30.50500 7.49100 -6.17400 1.000 13.93871 28 LYS C N 1
ATOM 4175 C CA . LYS C 1 28 ? 29.89200 6.23100 -5.77200 1.000 16.57850 28 LYS C CA 1
ATOM 4176 C C . LYS C 1 28 ? 30.86500 5.06000 -5.91800 1.000 16.09862 28 LYS C C 1
ATOM 4177 O O . LYS C 1 28 ? 31.00400 4.24000 -5.00400 1.000 15.89864 28 LYS C O 1
ATOM 4183 N N . VAL C 1 29 ? 31.55000 4.96500 -7.05800 1.000 13.88989 29 VAL C N 1
ATOM 4184 C CA . VAL C 1 29 ? 32.29600 3.74800 -7.37000 1.000 15.92735 29 VAL C CA 1
ATOM 4185 C C . VAL C 1 29 ? 33.75600 3.79100 -6.93000 1.000 16.51831 29 VAL C C 1
ATOM 4186 O O . VAL C 1 29 ? 34.39400 2.73100 -6.83100 1.000 17.90688 29 VAL C O 1
ATOM 4190 N N . ALA C 1 30 ? 34.30300 4.97100 -6.65200 1.000 16.47389 30 ALA C N 1
ATOM 4191 C CA . ALA C 1 30 ? 35.71500 5.07400 -6.31500 1.000 18.00376 30 ALA C CA 1
ATOM 4192 C C . ALA C 1 30 ? 35.98200 4.53700 -4.91400 1.000 19.15349 30 ALA C C 1
ATOM 4193 O O . ALA C 1 30 ? 35.18100 4.72000 -3.99600 1.000 19.63574 30 ALA C O 1
ATOM 4195 N N . ASP C 1 31 ? 37.11900 3.85800 -4.76600 1.000 20.88051 31 ASP C N 1
ATOM 4196 C CA . ASP C 1 31 ? 37.63600 3.48000 -3.46200 1.000 22.71780 31 ASP C CA 1
ATOM 4197 C C . ASP C 1 31 ? 38.00000 4.70800 -2.63900 1.000 25.58505 31 ASP C C 1
ATOM 4198 O O . ASP C 1 31 ? 38.34400 5.76600 -3.17000 1.000 25.62219 31 ASP C O 1
ATOM 4203 N N . LYS C 1 32 ? 37.97000 4.53200 -1.31700 1.000 37.81512 32 LYS C N 1
ATOM 4204 C CA . LYS C 1 32 ? 38.47300 5.56100 -0.41100 1.000 38.22337 32 LYS C CA 1
ATOM 4205 C C . LYS C 1 32 ? 39.92800 5.90100 -0.71400 1.000 34.68550 32 LYS C C 1
ATOM 4206 O O . LYS C 1 32 ? 40.31400 7.07600 -0.71000 1.000 34.11437 32 LYS C O 1
ATOM 4212 N N . THR C 1 33 ? 40.74400 4.88700 -0.99900 1.000 28.23013 33 THR C N 1
ATOM 4213 C CA . THR C 1 33 ? 42.17300 5.06300 -1.20400 1.000 28.91107 33 THR C CA 1
ATOM 4214 C C . THR C 1 33 ? 42.48200 5.21700 -2.69300 1.000 26.36944 33 THR C C 1
ATOM 4215 O O . THR C 1 33 ? 42.04200 4.40600 -3.51700 1.000 25.47367 33 THR C O 1
ATOM 4219 N N . GLU C 1 34 ? 43.24500 6.25500 -3.02600 1.000 21.89896 34 GLU C N 1
ATOM 4220 C CA . GLU C 1 34 ? 43.68300 6.53000 -4.38600 1.000 20.92789 34 GLU C CA 1
ATOM 4221 C C . GLU C 1 34 ? 44.96700 5.76900 -4.73100 1.000 21.91520 34 GLU C C 1
ATOM 4222 O O . GLU C 1 34 ? 45.68100 5.26100 -3.86400 1.000 22.21459 34 GLU C O 1
ATOM 4228 N N . GLN C 1 35 ? 45.26100 5.70700 -6.02500 1.000 19.98564 35 GLN C N 1
ATOM 4229 C CA . GLN C 1 35 ? 46.48800 5.09800 -6.52800 1.000 20.25475 35 GLN C CA 1
ATOM 4230 C C . GLN C 1 35 ? 47.24000 6.18400 -7.28600 1.000 18.56799 35 GLN C C 1
ATOM 4231 O O . GLN C 1 35 ? 46.76000 6.67300 -8.31800 1.000 15.09612 35 GLN C O 1
ATOM 4237 N N . CYS C 1 36 ? 48.40300 6.57400 -6.76700 1.000 16.73581 36 CYS C N 1
ATOM 4238 C CA . CYS C 1 36 ? 49.17400 7.67000 -7.34600 1.000 19.55037 36 CYS C CA 1
ATOM 4239 C C . CYS C 1 36 ? 48.33300 8.93100 -7.43000 1.000 17.82165 36 CYS C C 1
ATOM 4240 O O . CYS C 1 36 ? 48.36100 9.63900 -8.43900 1.000 18.20610 36 CYS C O 1
ATOM 4243 N N . THR C 1 37 ? 47.55400 9.17500 -6.37200 1.000 18.84764 37 THR C N 1
ATOM 4244 C CA . THR C 1 37 ? 46.64200 10.31800 -6.25300 1.000 20.22717 37 THR C CA 1
ATOM 4245 C C . THR C 1 37 ? 45.57300 10.33800 -7.34900 1.000 22.08641 37 THR C C 1
ATOM 4246 O O . THR C 1 37 ? 45.07600 11.40600 -7.72600 1.000 23.97067 37 THR C O 1
ATOM 4250 N N . ILE C 1 38 ? 45.19500 9.16600 -7.85600 1.000 18.83149 38 ILE C N 1
ATOM 4251 C CA . ILE C 1 38 ? 44.12900 9.02000 -8.84300 1.000 19.39150 38 ILE C CA 1
ATOM 4252 C C . ILE C 1 38 ? 43.05800 8.11900 -8.24600 1.000 20.19532 38 ILE C C 1
ATOM 4253 O O . ILE C 1 38 ? 43.38000 7.12100 -7.59500 1.000 19.26846 38 ILE C O 1
ATOM 4258 N N . GLN C 1 39 ? 41.79100 8.45900 -8.47200 1.000 18.49796 39 GLN C N 1
ATOM 4259 C CA . GLN C 1 39 ? 40.70100 7.61800 -7.99000 1.000 20.06897 39 GLN C CA 1
ATOM 4260 C C . GLN C 1 39 ? 40.65500 6.30600 -8.76100 1.000 16.04731 39 GLN C C 1
ATOM 4261 O O . GLN C 1 39 ? 40.87800 6.27000 -9.97300 1.000 14.62686 39 GLN C O 1
ATOM 4267 N N . LYS C 1 40 ? 40.35800 5.21900 -8.05200 1.000 17.60969 40 LYS C N 1
ATOM 4268 C CA . LYS C 1 40 ? 40.22200 3.91000 -8.67200 1.000 15.40774 40 LYS C CA 1
ATOM 4269 C C . LYS C 1 40 ? 38.90300 3.27000 -8.25900 1.000 16.49092 40 LYS C C 1
ATOM 4270 O O . LYS C 1 40 ? 38.40500 3.49100 -7.15300 1.000 15.75743 40 LYS C O 1
ATOM 4276 N N . ILE C 1 41 ? 38.34100 2.47100 -9.16500 1.000 16.37393 41 ILE C N 1
ATOM 4277 C CA . ILE C 1 41 ? 37.07700 1.79600 -8.89600 1.000 15.93877 41 ILE C CA 1
ATOM 4278 C C . ILE C 1 41 ? 37.28200 0.78900 -7.77200 1.000 17.95844 41 ILE C C 1
ATOM 4279 O O . ILE C 1 41 ? 38.26300 0.03700 -7.76500 1.000 18.32049 41 ILE C O 1
ATOM 4284 N N . SER C 1 42 ? 36.38300 0.80500 -6.78900 1.000 17.23123 42 SER C N 1
ATOM 4285 C CA . SER C 1 42 ? 36.49500 -0.11500 -5.66900 1.000 20.20447 42 SER C CA 1
ATOM 4286 C C . SER C 1 42 ? 36.55600 -1.55500 -6.16400 1.000 20.55852 42 SER C C 1
ATOM 4287 O O . SER C 1 42 ? 35.96800 -1.90700 -7.18600 1.000 17.00897 42 SER C O 1
ATOM 4290 N N . LYS C 1 43 ? 37.31900 -2.38300 -5.44700 1.000 20.37587 43 LYS C N 1
ATOM 4291 C CA . LYS C 1 43 ? 37.42000 -3.79400 -5.79500 1.000 25.20842 43 LYS C CA 1
ATOM 4292 C C . LYS C 1 43 ? 36.17700 -4.56200 -5.37700 1.000 24.91317 43 LYS C C 1
ATOM 4293 O O . LYS C 1 43 ? 35.81700 -5.54800 -6.02500 1.000 24.49979 43 LYS C O 1
ATOM 4299 N N . THR C 1 44 ? 35.51400 -4.11700 -4.31200 1.000 23.93496 44 THR C N 1
ATOM 4300 C CA . THR C 1 44 ? 34.38000 -4.81200 -3.72400 1.000 23.85487 44 THR C CA 1
ATOM 4301 C C . THR C 1 44 ? 33.18200 -3.87900 -3.62600 1.000 19.47342 44 THR C C 1
ATOM 4302 O O . THR C 1 44 ? 33.33000 -2.68000 -3.37200 1.000 21.52574 44 THR C O 1
ATOM 4306 N N . PHE C 1 45 ? 32.00300 -4.44800 -3.84200 1.000 19.13865 45 PHE C N 1
ATOM 4307 C CA . PHE C 1 45 ? 30.72600 -3.79500 -3.61100 1.000 18.05405 45 PHE C CA 1
ATOM 4308 C C . PHE C 1 45 ? 29.82700 -4.76100 -2.86300 1.000 18.11331 45 PHE C C 1
ATOM 4309 O O . PHE C 1 45 ? 29.92100 -5.97500 -3.04100 1.000 18.49592 45 PHE C O 1
ATOM 4317 N N . THR C 1 46 ? 28.95700 -4.22100 -2.01500 1.000 17.39940 46 THR C N 1
ATOM 4318 C CA . THR C 1 46 ? 27.88700 -5.05900 -1.50000 1.000 19.84478 46 THR C CA 1
ATOM 4319 C C . THR C 1 46 ? 26.95300 -5.46200 -2.62700 1.000 19.48602 46 THR C C 1
ATOM 4320 O O . THR C 1 46 ? 26.51300 -6.61300 -2.70500 1.000 19.24219 46 THR C O 1
ATOM 4324 N N . GLN C 1 47 ? 26.67300 -4.53600 -3.53100 1.000 17.32863 47 GLN C N 1
ATOM 4325 C CA . GLN C 1 47 ? 25.82200 -4.80200 -4.68300 1.000 18.64583 47 GLN C CA 1
ATOM 4326 C C . GLN C 1 47 ? 26.46000 -4.06400 -5.85200 1.000 17.72135 47 GLN C C 1
ATOM 4327 O O . GLN C 1 47 ? 26.33900 -2.84100 -5.94900 1.000 17.93562 47 GLN C O 1
ATOM 4333 N N . ARG C 1 48 ? 27.14500 -4.80600 -6.72300 1.000 16.90645 48 ARG C N 1
ATOM 4334 C CA . ARG C 1 48 ? 27.82400 -4.19000 -7.85700 1.000 14.49997 48 ARG C CA 1
ATOM 4335 C C . ARG C 1 48 ? 26.85800 -3.63100 -8.89000 1.000 13.19471 48 ARG C C 1
ATOM 4336 O O . ARG C 1 48 ? 27.25800 -2.79200 -9.69600 1.000 14.78490 48 ARG C O 1
ATOM 4344 N N . TYR C 1 49 ? 25.60400 -4.05700 -8.88400 1.000 14.82643 49 TYR C N 1
ATOM 4345 C CA . TYR C 1 49 ? 24.66200 -3.70500 -9.93400 1.000 14.00978 49 TYR C CA 1
ATOM 4346 C C . TYR C 1 49 ? 23.82700 -2.51100 -9.50400 1.000 14.53158 49 TYR C C 1
ATOM 4347 O O . TYR C 1 49 ? 23.35000 -2.45900 -8.36900 1.000 15.76851 49 TYR C O 1
ATOM 4356 N N . SER C 1 50 ? 23.66200 -1.54400 -10.40500 1.000 13.49392 50 SER C N 1
ATOM 4357 C CA . SER C 1 50 ? 22.92600 -0.33700 -10.04500 1.000 13.99486 50 SER C CA 1
ATOM 4358 C C . SER C 1 50 ? 22.39800 0.34900 -11.30400 1.000 14.17834 50 SER C C 1
ATOM 4359 O O . SER C 1 50 ? 22.64800 -0.07900 -12.43600 1.000 12.04599 50 SER C O 1
ATOM 4362 N N . TYR C 1 51 ? 21.65800 1.42800 -11.08500 1.000 14.13418 51 TYR C N 1
ATOM 4363 C CA . TYR C 1 51 ? 21.00400 2.16900 -12.15000 1.000 14.94916 51 TYR C CA 1
ATOM 4364 C C . TYR C 1 51 ? 21.63400 3.54400 -12.30700 1.000 13.46283 51 TYR C C 1
ATOM 4365 O O . TYR C 1 51 ? 22.05900 4.16300 -11.32600 1.000 11.88317 51 TYR C O 1
ATOM 4374 N N . ILE C 1 52 ? 21.65900 4.02100 -13.55300 1.000 13.05890 52 ILE C N 1
ATOM 4375 C CA . ILE C 1 52 ? 21.91100 5.42500 -13.87800 1.000 12.40431 52 ILE C CA 1
ATOM 4376 C C . ILE C 1 52 ? 20.76900 5.91800 -14.76700 1.000 13.72555 52 ILE C C 1
ATOM 4377 O O . ILE C 1 52 ? 20.50200 5.32800 -15.81900 1.000 14.15143 52 ILE C O 1
ATOM 4382 N N . ASP C 1 53 ? 20.09000 6.98400 -14.34600 1.000 12.97336 53 ASP C N 1
ATOM 4383 C CA . ASP C 1 53 ? 18.93700 7.49200 -15.08100 1.000 15.39075 53 ASP C CA 1
ATOM 4384 C C . ASP C 1 53 ? 19.35300 8.57200 -16.07600 1.000 14.43380 53 ASP C C 1
ATOM 4385 O O . ASP C 1 53 ? 20.19400 9.42200 -15.77300 1.000 15.69794 53 ASP C O 1
ATOM 4390 N N . LEU C 1 54 ? 18.75100 8.53900 -17.26500 1.000 14.77509 54 LEU C N 1
ATOM 4391 C CA . LEU C 1 54 ? 18.88700 9.61200 -18.25000 1.000 14.98360 54 LEU C CA 1
ATOM 4392 C C . LEU C 1 54 ? 17.49100 10.18200 -18.50600 1.000 15.00177 54 LEU C C 1
ATOM 4393 O O . LEU C 1 54 ? 16.64400 9.51500 -19.10800 1.000 15.96212 54 LEU C O 1
ATOM 4398 N N . ILE C 1 55 ? 17.24200 11.40100 -18.03500 1.000 14.51110 55 ILE C N 1
ATOM 4399 C CA . ILE C 1 55 ? 15.88600 11.92300 -17.89300 1.000 15.27483 55 ILE C CA 1
ATOM 4400 C C . ILE C 1 55 ? 15.57600 12.91500 -19.01500 1.000 15.47933 55 ILE C C 1
ATOM 4401 O O . ILE C 1 55 ? 16.27200 13.92300 -19.19400 1.000 15.97130 55 ILE C O 1
ATOM 4406 N N . VAL C 1 56 ? 14.52500 12.61700 -19.77000 1.000 16.60160 56 VAL C N 1
ATOM 4407 C CA . VAL C 1 56 ? 14.04400 13.48500 -20.83600 1.000 16.30498 56 VAL C CA 1
ATOM 4408 C C . VAL C 1 56 ? 12.96500 14.43900 -20.32800 1.000 15.91507 56 VAL C C 1
ATOM 4409 O O . VAL C 1 56 ? 12.89400 15.58700 -20.77400 1.000 16.94778 56 VAL C O 1
ATOM 4413 N N . SER C 1 57 ? 12.16200 14.00100 -19.36900 1.000 17.14025 57 SER C N 1
ATOM 4414 C CA . SER C 1 57 ? 11.06900 14.78500 -18.81500 1.000 17.53511 57 SER C CA 1
ATOM 4415 C C . SER C 1 57 ? 10.62900 14.12500 -17.51100 1.000 17.68038 57 SER C C 1
ATOM 4416 O O . SER C 1 57 ? 11.14400 13.07500 -17.11700 1.000 16.20823 57 SER C O 1
ATOM 4419 N N . SER C 1 58 ? 9.63000 14.73200 -16.86400 1.000 15.65277 58 SER C N 1
ATOM 4420 C CA . SER C 1 58 ? 9.07000 14.15500 -15.64900 1.000 18.07849 58 SER C CA 1
ATOM 4421 C C . SER C 1 58 ? 8.51600 12.74500 -15.85900 1.000 19.78352 58 SER C C 1
ATOM 4422 O O . SER C 1 58 ? 8.41100 11.98300 -14.89300 1.000 22.82375 58 SER C O 1
ATOM 4425 N N . THR C 1 59 ? 8.17200 12.36800 -17.08800 1.000 18.99765 59 THR C N 1
ATOM 4426 C CA . THR C 1 59 ? 7.52800 11.08100 -17.33600 1.000 19.82477 59 THR C CA 1
ATOM 4427 C C . THR C 1 59 ? 8.28200 10.21400 -18.33600 1.000 18.72258 59 THR C C 1
ATOM 4428 O O . THR C 1 59 ? 7.76200 9.16700 -18.74600 1.000 20.63984 59 THR C O 1
ATOM 4432 N N . GLN C 1 60 ? 9.47500 10.62100 -18.76000 1.000 18.05262 60 GLN C N 1
ATOM 4433 C CA . GLN C 1 60 ? 10.19900 9.89700 -19.80100 1.000 17.82196 60 GLN C CA 1
ATOM 4434 C C . GLN C 1 60 ? 11.66900 9.83200 -19.43500 1.000 17.10695 60 GLN C C 1
ATOM 4435 O O . GLN C 1 60 ? 12.34800 10.86300 -19.38800 1.000 14.97509 60 GLN C O 1
ATOM 4441 N N . LYS C 1 61 ? 12.15700 8.62100 -19.18600 1.000 16.69817 61 LYS C N 1
ATOM 4442 C CA . LYS C 1 61 ? 13.56500 8.42900 -18.90200 1.000 15.39639 61 LYS C CA 1
ATOM 4443 C C . LYS C 1 61 ? 13.98100 7.06100 -19.41800 1.000 16.24793 61 LYS C C 1
ATOM 4444 O O . LYS C 1 61 ? 13.15200 6.17200 -19.63400 1.000 15.52148 61 LYS C O 1
ATOM 4450 N N . ILE C 1 62 ? 15.28000 6.90200 -19.62900 1.000 14.25805 62 ILE C N 1
ATOM 4451 C CA . ILE C 1 62 ? 15.87400 5.59300 -19.85100 1.000 15.15445 62 ILE C CA 1
ATOM 4452 C C . ILE C 1 62 ? 16.74800 5.28900 -18.65000 1.000 14.61418 62 ILE C C 1
ATOM 4453 O O . ILE C 1 62 ? 17.46500 6.17100 -18.15800 1.000 14.54303 62 ILE C O 1
ATOM 4458 N N . THR C 1 63 ? 16.64400 4.06500 -18.13900 1.000 14.26960 63 THR C N 1
ATOM 4459 C CA . THR C 1 63 ? 17.46300 3.62000 -17.01900 1.000 14.30473 63 THR C CA 1
ATOM 4460 C C . THR C 1 63 ? 18.51900 2.65500 -17.54500 1.000 14.25796 63 THR C C 1
ATOM 4461 O O . THR C 1 63 ? 18.17300 1.62700 -18.13600 1.000 12.44178 63 THR C O 1
ATOM 4465 N N . LEU C 1 64 ? 19.79500 2.99500 -17.34000 1.000 12.82970 64 LEU C N 1
ATOM 4466 C CA . LEU C 1 64 ? 20.89300 2.10800 -17.70700 1.000 12.90249 64 LEU C CA 1
ATOM 4467 C C . LEU C 1 64 ? 21.07300 1.02500 -16.65400 1.000 11.91939 64 LEU C C 1
ATOM 4468 O O . LEU C 1 64 ? 20.95100 1.28100 -15.45500 1.000 12.47172 64 LEU C O 1
ATOM 4473 N N . ALA C 1 65 ? 21.34000 -0.19400 -17.10800 1.000 12.97135 65 ALA C N 1
ATOM 4474 C CA . ALA C 1 65 ? 21.79900 -1.27100 -16.23900 1.000 12.31870 65 ALA C CA 1
ATOM 4475 C C . ALA C 1 65 ? 23.32400 -1.21800 -16.17100 1.000 12.11263 65 ALA C C 1
ATOM 4476 O O . ALA C 1 65 ? 23.99700 -1.36000 -17.19500 1.000 12.85199 65 ALA C O 1
ATOM 4478 N N . ILE C 1 66 ? 23.86400 -1.03100 -14.96900 1.000 13.35494 66 ILE C N 1
ATOM 4479 C CA . ILE C 1 66 ? 25.28300 -0.75300 -14.77000 1.000 11.64966 66 ILE C CA 1
ATOM 4480 C C . ILE C 1 66 ? 25.90500 -1.84200 -13.90600 1.000 12.05217 66 ILE C C 1
ATOM 4481 O O . ILE C 1 66 ? 25.34200 -2.22900 -12.87200 1.000 12.88598 66 ILE C O 1
ATOM 4486 N N . ASP C 1 67 ? 27.07300 -2.31800 -14.31900 1.000 12.23721 67 ASP C N 1
ATOM 4487 C CA . ASP C 1 67 ? 27.96000 -3.08100 -13.44700 1.000 12.99955 67 ASP C CA 1
ATOM 4488 C C . ASP C 1 67 ? 28.98600 -2.09100 -12.91600 1.000 12.87857 67 ASP C C 1
ATOM 4489 O O . ASP C 1 67 ? 29.85800 -1.64800 -13.66300 1.000 12.10478 67 ASP C O 1
ATOM 4494 N N . MET C 1 68 ? 28.87800 -1.73000 -11.63200 1.000 13.83224 68 MET C N 1
ATOM 4495 C CA . MET C 1 68 ? 29.77900 -0.72800 -11.06200 1.000 14.42729 68 MET C CA 1
ATOM 4496 C C . MET C 1 68 ? 31.21400 -1.23200 -10.91200 1.000 15.85355 68 MET C C 1
ATOM 4497 O O . MET C 1 68 ? 32.12300 -0.41200 -10.71200 1.000 14.37888 68 MET C O 1
ATOM 4502 N N . ALA C 1 69 ? 31.43900 -2.54800 -11.03500 1.000 13.61873 69 ALA C N 1
ATOM 4503 C CA . ALA C 1 69 ? 32.79000 -3.09300 -10.92300 1.000 15.60835 69 ALA C CA 1
ATOM 4504 C C . ALA C 1 69 ? 33.68600 -2.60300 -12.04600 1.000 14.75555 69 ALA C C 1
ATOM 4505 O O . ALA C 1 69 ? 34.88600 -2.40700 -11.84100 1.000 14.98483 69 ALA C O 1
ATOM 4507 N N . ASP C 1 70 ? 33.13100 -2.41000 -13.23700 1.000 14.64987 70 ASP C N 1
ATOM 4508 C CA . ASP C 1 70 ? 33.91800 -1.94600 -14.36700 1.000 14.69369 70 ASP C CA 1
ATOM 4509 C C . ASP C 1 70 ? 33.19800 -0.84200 -15.12700 1.000 14.16323 70 ASP C C 1
ATOM 4510 O O . ASP C 1 70 ? 33.65700 -0.44600 -16.20400 1.000 13.45019 70 ASP C O 1
ATOM 4515 N N . LEU C 1 71 ? 32.09400 -0.33700 -14.58000 1.000 13.53818 71 LEU C N 1
ATOM 4516 C CA . LEU C 1 71 ? 31.21700 0.63100 -15.23600 1.000 13.96118 71 LEU C CA 1
ATOM 4517 C C . LEU C 1 71 ? 30.71900 0.12900 -16.59300 1.000 16.32221 71 LEU C C 1
ATOM 4518 O O . LEU C 1 71 ? 30.56000 0.91100 -17.53300 1.000 14.72962 71 LEU C O 1
ATOM 4523 N N . TYR C 1 72 ? 30.46800 -1.17500 -16.71100 1.000 13.36707 72 TYR C N 1
ATOM 4524 C CA . TYR C 1 72 ? 29.89200 -1.70900 -17.93600 1.000 14.34272 72 TYR C CA 1
ATOM 4525 C C . TYR C 1 72 ? 28.41700 -1.34300 -18.04300 1.000 14.09866 72 TYR C C 1
ATOM 4526 O O . TYR C 1 72 ? 27.65700 -1.43900 -17.07600 1.000 14.42505 72 TYR C O 1
ATOM 4535 N N . VAL C 1 73 ? 28.00900 -0.91300 -19.22400 1.000 13.29727 73 VAL C N 1
ATOM 4536 C CA . VAL C 1 73 ? 26.59200 -0.82500 -19.54100 1.000 14.58021 73 VAL C CA 1
ATOM 4537 C C . VAL C 1 73 ? 26.16600 -2.17200 -20.09700 1.000 12.96939 73 VAL C C 1
ATOM 4538 O O . VAL C 1 73 ? 26.74500 -2.66600 -21.07000 1.000 12.56493 73 VAL C O 1
ATOM 4542 N N . LEU C 1 74 ? 25.15400 -2.76700 -19.46900 1.000 12.66695 74 LEU C N 1
ATOM 4543 C CA . LEU C 1 74 ? 24.68500 -4.09800 -19.81700 1.000 13.06121 74 LEU C CA 1
ATOM 4544 C C . LEU C 1 74 ? 23.36000 -4.08400 -20.56400 1.000 13.10137 74 LEU C C 1
ATOM 4545 O O . LEU C 1 74 ? 23.01400 -5.09100 -21.19800 1.000 12.02693 74 LEU C O 1
ATOM 4550 N N . GLY C 1 75 ? 22.63700 -2.97300 -20.51100 1.000 11.04628 75 GLY C N 1
ATOM 4551 C CA . GLY C 1 75 ? 21.33600 -2.85500 -21.13100 1.000 13.27096 75 GLY C CA 1
ATOM 4552 C C . GLY C 1 75 ? 20.62500 -1.63200 -20.58000 1.000 13.61286 75 GLY C C 1
ATOM 4553 O O . GLY C 1 75 ? 21.20400 -0.84400 -19.83900 1.000 11.87931 75 GLY C O 1
ATOM 4554 N N . TYR C 1 76 ? 19.35000 -1.50400 -20.94300 1.000 13.28462 76 TYR C N 1
ATOM 4555 C CA . TYR C 1 76 ? 18.56300 -0.36800 -20.48000 1.000 13.63161 76 TYR C CA 1
ATOM 4556 C C . TYR C 1 76 ? 17.09600 -0.75600 -20.38800 1.000 11.75059 76 TYR C C 1
ATOM 4557 O O . TYR C 1 76 ? 16.66100 -1.76600 -20.93800 1.000 12.61594 76 TYR C O 1
ATOM 4566 N N . SER C 1 77 ? 16.33400 0.08300 -19.70300 1.000 13.17895 77 SER C N 1
ATOM 4567 C CA . SER C 1 77 ? 14.90200 -0.11000 -19.56100 1.000 12.97204 77 SER C CA 1
ATOM 4568 C C . SER C 1 77 ? 14.17400 1.14900 -20.00100 1.000 14.03659 77 SER C C 1
ATOM 4569 O O . SER C 1 77 ? 14.63000 2.27000 -19.74900 1.000 13.33558 77 SER C O 1
ATOM 4572 N N . ASP C 1 78 ? 13.05100 0.94800 -20.67900 1.000 15.22119 78 ASP C N 1
ATOM 4573 C CA . ASP C 1 78 ? 12.13700 2.02600 -21.02400 1.000 14.20263 78 ASP C CA 1
ATOM 4574 C C . ASP C 1 78 ? 10.73000 1.53700 -20.72100 1.000 14.43899 78 ASP C C 1
ATOM 4575 O O . ASP C 1 78 ? 10.52800 0.59400 -19.94800 1.000 17.25046 78 ASP C O 1
ATOM 4580 N N . ILE C 1 79 ? 9.75500 2.17500 -21.35700 1.000 15.75463 79 ILE C N 1
ATOM 4581 C CA . ILE C 1 79 ? 8.34800 1.81800 -21.26300 1.000 16.90272 79 ILE C CA 1
ATOM 4582 C C . ILE C 1 79 ? 7.81500 1.74300 -22.68200 1.000 17.63912 79 ILE C C 1
ATOM 4583 O O . ILE C 1 79 ? 8.11100 2.61900 -23.50200 1.000 16.61138 79 ILE C O 1
ATOM 4588 N N . ALA C 1 80 ? 7.04800 0.70100 -22.97500 1.000 16.73391 80 ALA C N 1
ATOM 4589 C CA . ALA C 1 80 ? 6.43600 0.56700 -24.28900 1.000 18.72465 80 ALA C CA 1
ATOM 4590 C C . ALA C 1 80 ? 5.09600 -0.12500 -24.11100 1.000 20.81801 80 ALA C C 1
ATOM 4591 O O . ALA C 1 80 ? 5.01200 -1.13000 -23.39700 1.000 16.24164 80 ALA C O 1
ATOM 4593 N N . ASN C 1 81 ? 4.05800 0.41900 -24.74900 1.000 19.70329 81 ASN C N 1
ATOM 4594 C CA . ASN C 1 81 ? 2.70300 -0.12000 -24.62200 1.000 21.06162 81 ASN C CA 1
ATOM 4595 C C . ASN C 1 81 ? 2.29400 -0.19500 -23.16100 1.000 20.17908 81 ASN C C 1
ATOM 4596 O O . ASN C 1 81 ? 1.74600 -1.20100 -22.69900 1.000 16.93730 81 ASN C O 1
ATOM 4601 N N . ASN C 1 82 ? 2.61300 0.86400 -22.41900 1.000 19.81516 82 ASN C N 1
ATOM 4602 C CA . ASN C 1 82 ? 2.23800 0.96300 -21.01600 1.000 20.23911 82 ASN C CA 1
ATOM 4603 C C . ASN C 1 82 ? 2.83400 -0.17600 -20.18000 1.000 18.55170 82 ASN C C 1
ATOM 4604 O O . ASN C 1 82 ? 2.28200 -0.56400 -19.14900 1.000 22.24393 82 ASN C O 1
ATOM 4609 N N . LYS C 1 83 ? 3.97100 -0.73000 -20.59500 1.000 19.04960 83 LYS C N 1
ATOM 4610 C CA . LYS C 1 83 ? 4.61500 -1.78700 -19.82800 1.000 18.25845 83 LYS C CA 1
ATOM 4611 C C . LYS C 1 83 ? 6.11500 -1.54200 -19.72400 1.000 15.96834 83 LYS C C 1
ATOM 4612 O O . LYS C 1 83 ? 6.75200 -1.11000 -20.68600 1.000 16.41538 83 LYS C O 1
ATOM 4618 N N . GLY C 1 84 ? 6.66900 -1.81800 -18.54500 1.000 16.96908 84 GLY C N 1
ATOM 4619 C CA . GLY C 1 84 ? 8.10700 -1.81300 -18.37000 1.000 16.27897 84 GLY C CA 1
ATOM 4620 C C . GLY C 1 84 ? 8.77000 -2.77800 -19.32900 1.000 15.87897 84 GLY C C 1
ATOM 4621 O O . GLY C 1 84 ? 8.32900 -3.92300 -19.48300 1.000 14.20669 84 GLY C O 1
ATOM 4622 N N . ARG C 1 85 ? 9.80300 -2.31200 -20.01000 1.000 14.47360 85 ARG C N 1
ATOM 4623 C CA . ARG C 1 85 ? 10.50700 -3.11000 -21.00200 1.000 16.88644 85 ARG C CA 1
ATOM 4624 C C . ARG C 1 85 ? 12.00700 -2.92600 -20.80700 1.000 15.78518 85 ARG C C 1
ATOM 4625 O O . ARG C 1 85 ? 12.45800 -1.83400 -20.44500 1.000 12.51380 85 ARG C O 1
ATOM 4633 N N . ALA C 1 86 ? 12.77500 -4.00100 -21.03200 1.000 15.24028 86 ALA C N 1
ATOM 4634 C CA . ALA C 1 86 ? 14.22500 -3.97600 -20.87600 1.000 13.75835 86 ALA C CA 1
ATOM 4635 C C . ALA C 1 86 ? 14.89900 -4.66500 -22.05200 1.000 12.95021 86 ALA C C 1
ATOM 4636 O O . ALA C 1 86 ? 14.36400 -5.60800 -22.64200 1.000 14.40203 86 ALA C O 1
ATOM 4638 N N . PHE C 1 87 ? 16.07000 -4.15000 -22.40100 1.000 13.74410 87 PHE C N 1
ATOM 4639 C CA . PHE C 1 87 ? 16.95200 -4.72300 -23.40100 1.000 12.53116 87 PHE C CA 1
ATOM 4640 C C . PHE C 1 87 ? 18.28400 -5.03900 -22.73200 1.000 13.38552 87 PHE C C 1
ATOM 4641 O O . PHE C 1 87 ? 18.75000 -4.28100 -21.87600 1.000 13.35748 87 PHE C O 1
ATOM 4649 N N . PHE C 1 88 ? 18.87800 -6.17300 -23.09400 1.000 13.65115 88 PHE C N 1
ATOM 4650 C CA . PHE C 1 88 ? 20.19100 -6.54900 -22.59100 1.000 14.72170 88 PHE C CA 1
ATOM 4651 C C . PHE C 1 88 ? 21.07800 -6.94300 -23.75800 1.000 15.47820 88 PHE C C 1
ATOM 4652 O O . PHE C 1 88 ? 20.62700 -7.62900 -24.67800 1.000 17.70214 88 PHE C O 1
ATOM 4660 N N . PHE C 1 89 ? 22.34000 -6.51800 -23.70900 1.000 14.93573 89 PHE C N 1
ATOM 4661 C CA . PHE C 1 89 ? 23.30700 -6.89800 -24.72900 1.000 17.38232 89 PHE C CA 1
ATOM 4662 C C . PHE C 1 89 ? 23.38500 -8.41900 -24.85100 1.000 18.39874 89 PHE C C 1
ATOM 4663 O O . PHE C 1 89 ? 23.06300 -9.16900 -23.91900 1.000 16.46547 89 PHE C O 1
ATOM 4671 N N . LYS C 1 90 ? 23.82000 -8.87000 -26.03100 1.000 18.56562 90 LYS C N 1
ATOM 4672 C CA . LYS C 1 90 ? 23.75100 -10.29300 -26.36200 1.000 20.24199 90 LYS C CA 1
ATOM 4673 C C . LYS C 1 90 ? 24.55500 -11.15000 -25.38300 1.000 21.81765 90 LYS C C 1
ATOM 4674 O O . LYS C 1 90 ? 24.09300 -12.21700 -24.95300 1.000 24.07316 90 LYS C O 1
ATOM 4680 N N . ASP C 1 91 ? 25.74700 -10.69600 -25.00700 1.000 19.47159 91 ASP C N 1
ATOM 4681 C CA . ASP C 1 91 ? 26.69500 -11.50500 -24.24600 1.000 21.52653 91 ASP C CA 1
ATOM 4682 C C . ASP C 1 91 ? 26.51700 -11.41200 -22.73200 1.000 21.48020 91 ASP C C 1
ATOM 4683 O O . ASP C 1 91 ? 27.42100 -11.81300 -21.99600 1.000 24.98596 91 ASP C O 1
ATOM 4688 N N . VAL C 1 92 ? 25.39800 -10.88600 -22.24200 1.000 20.91946 92 VAL C N 1
ATOM 4689 C CA . VAL C 1 92 ? 25.17200 -10.72700 -20.80800 1.000 21.11726 92 VAL C CA 1
ATOM 4690 C C . VAL C 1 92 ? 24.40700 -11.93700 -20.29600 1.000 22.44519 92 VAL C C 1
ATOM 4691 O O . VAL C 1 92 ? 23.34100 -12.27500 -20.82900 1.000 20.64508 92 VAL C O 1
ATOM 4695 N N . THR C 1 93 ? 24.94000 -12.58400 -19.25900 1.000 20.28056 93 THR C N 1
ATOM 4696 C CA . THR C 1 93 ? 24.31100 -13.79300 -18.73600 1.000 23.90734 93 THR C CA 1
ATOM 4697 C C . THR C 1 93 ? 22.92900 -13.48900 -18.15800 1.000 22.18713 93 THR C C 1
ATOM 4698 O O . THR C 1 93 ? 22.64800 -12.37500 -17.69500 1.000 19.75386 93 THR C O 1
ATOM 4702 N N . GLU C 1 94 ? 22.06100 -14.50700 -18.18300 1.000 21.78054 94 GLU C N 1
ATOM 4703 C CA . GLU C 1 94 ? 20.73700 -14.36000 -17.59000 1.000 20.44424 94 GLU C CA 1
ATOM 4704 C C . GLU C 1 94 ? 20.82900 -14.02700 -16.10900 1.000 19.05362 94 GLU C C 1
ATOM 4705 O O . GLU C 1 94 ? 20.10500 -13.15700 -15.61400 1.000 19.79951 94 GLU C O 1
ATOM 4711 N N . ALA C 1 95 ? 21.72000 -14.70400 -15.38500 1.000 19.26182 95 ALA C N 1
ATOM 4712 C CA . ALA C 1 95 ? 21.85600 -14.46100 -13.95300 1.000 19.62877 95 ALA C CA 1
ATOM 4713 C C . ALA C 1 95 ? 22.16600 -12.99500 -13.66800 1.000 19.39806 95 ALA C C 1
ATOM 4714 O O . ALA C 1 95 ? 21.58400 -12.39600 -12.75500 1.000 18.42908 95 ALA C O 1
ATOM 4716 N N . VAL C 1 96 ? 23.06500 -12.39400 -14.44700 1.000 17.58877 96 VAL C N 1
ATOM 4717 C CA . VAL C 1 96 ? 23.38400 -10.98700 -14.23700 1.000 18.65069 96 VAL C CA 1
ATOM 4718 C C . VAL C 1 96 ? 22.18000 -10.11000 -14.57900 1.000 17.55554 96 VAL C C 1
ATOM 4719 O O . VAL C 1 96 ? 21.77200 -9.26000 -13.77900 1.000 16.18705 96 VAL C O 1
ATOM 4723 N N . ALA C 1 97 ? 21.57600 -10.32700 -15.75900 1.000 18.26646 97 ALA C N 1
ATOM 4724 C CA . ALA C 1 97 ? 20.49200 -9.45600 -16.21000 1.000 16.40315 97 ALA C CA 1
ATOM 4725 C C . ALA C 1 97 ? 19.29700 -9.49100 -15.26500 1.000 15.94784 97 ALA C C 1
ATOM 4726 O O . ALA C 1 97 ? 18.63300 -8.46200 -15.07000 1.000 15.40182 97 ALA C O 1
ATOM 4728 N N . ASN C 1 98 ? 19.00500 -10.65200 -14.66600 1.000 17.01208 98 ASN C N 1
ATOM 4729 C CA . ASN C 1 98 ? 17.86500 -10.78300 -13.75400 1.000 17.53515 98 ASN C CA 1
ATOM 4730 C C . ASN C 1 98 ? 17.98000 -9.91700 -12.50500 1.000 17.21147 98 ASN C C 1
ATOM 4731 O O . ASN C 1 98 ? 16.98800 -9.77500 -11.78200 1.000 17.35983 98 ASN C O 1
ATOM 4736 N N . ASN C 1 99 ? 19.15000 -9.34100 -12.22900 1.000 15.92521 99 ASN C N 1
ATOM 4737 C CA . ASN C 1 99 ? 19.26400 -8.38700 -11.12900 1.000 18.86823 99 ASN C CA 1
ATOM 4738 C C . ASN C 1 99 ? 18.55300 -7.06200 -11.41000 1.000 16.03132 99 ASN C C 1
ATOM 4739 O O . ASN C 1 99 ? 18.30300 -6.30100 -10.47200 1.000 18.84464 99 ASN C O 1
ATOM 4744 N N . PHE C 1 100 ? 18.20000 -6.77800 -12.65900 1.000 15.30883 100 PHE C N 1
ATOM 4745 C CA . PHE C 1 100 ? 17.76100 -5.44600 -13.05300 1.000 15.45095 100 PHE C CA 1
ATOM 4746 C C . PHE C 1 100 ? 16.27500 -5.40400 -13.39700 1.000 16.93532 100 PHE C C 1
ATOM 4747 O O . PHE C 1 100 ? 15.69700 -6.38800 -13.87200 1.000 14.00816 100 PHE C O 1
ATOM 4755 N N . PHE C 1 101 ? 15.67600 -4.22800 -13.17300 1.000 16.60967 101 PHE C N 1
ATOM 4756 C CA . PHE C 1 101 ? 14.38400 -3.81900 -13.72000 1.000 16.67400 101 PHE C CA 1
ATOM 4757 C C . PHE C 1 101 ? 13.25100 -4.72600 -13.25000 1.000 17.41283 101 PHE C C 1
ATOM 4758 O O . PHE C 1 101 ? 12.75200 -5.54800 -14.02500 1.000 17.38868 101 PHE C O 1
ATOM 4766 N N . PRO C 1 102 ? 12.81600 -4.60600 -11.99300 1.000 19.38250 102 PRO C N 1
ATOM 4767 C CA . PRO C 1 102 ? 11.72700 -5.46900 -11.51300 1.000 18.89680 102 PRO C CA 1
ATOM 4768 C C . PRO C 1 102 ? 10.38400 -5.16600 -12.15100 1.000 19.59057 102 PRO C C 1
ATOM 4769 O O . PRO C 1 102 ? 9.51000 -6.03900 -12.13900 1.000 19.89483 102 PRO C O 1
ATOM 4773 N N . GLY C 1 103 ? 10.18900 -3.97400 -12.70600 1.000 18.69769 103 GLY C N 1
ATOM 4774 C CA . GLY C 1 103 ? 8.98100 -3.64100 -13.42300 1.000 16.47394 103 GLY C CA 1
ATOM 4775 C C . GLY C 1 103 ? 8.99100 -3.97700 -14.90200 1.000 19.16328 103 GLY C C 1
ATOM 4776 O O . GLY C 1 103 ? 8.04600 -3.61700 -15.61300 1.000 17.11671 103 GLY C O 1
ATOM 4777 N N . ALA C 1 104 ? 10.03500 -4.63200 -15.40500 1.000 16.83589 104 ALA C N 1
ATOM 4778 C CA . ALA C 1 104 ? 10.04900 -5.11700 -16.78700 1.000 17.25839 104 ALA C CA 1
ATOM 4779 C C . ALA C 1 104 ? 9.87200 -6.62800 -16.70400 1.000 18.73902 104 ALA C C 1
ATOM 4780 O O . ALA C 1 104 ? 10.84000 -7.37300 -16.53800 1.000 16.81770 104 ALA C O 1
ATOM 4782 N N . THR C 1 105 ? 8.62200 -7.07600 -16.78700 1.000 18.38987 105 THR C N 1
ATOM 4783 C CA . THR C 1 105 ? 8.33900 -8.49500 -16.61500 1.000 19.11048 105 THR C CA 1
ATOM 4784 C C . THR C 1 105 ? 7.71400 -9.10900 -17.85900 1.000 16.14864 105 THR C C 1
ATOM 4785 O O . THR C 1 105 ? 7.82400 -8.55900 -18.96200 1.000 16.14552 105 THR C O 1
ATOM 4789 N N . GLY C 1 106 ? 7.06700 -10.25900 -17.68300 1.000 18.83513 106 GLY C N 1
ATOM 4790 C CA . GLY C 1 106 ? 6.42800 -10.93900 -18.79600 1.000 16.64212 106 GLY C CA 1
ATOM 4791 C C . GLY C 1 106 ? 7.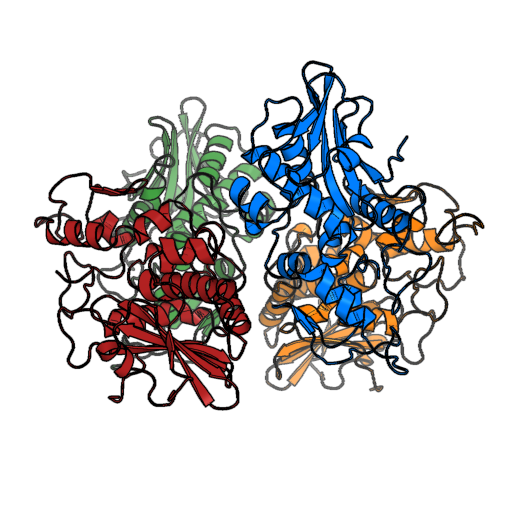43000 -11.24000 -19.88800 1.000 17.16329 106 GLY C C 1
ATOM 4792 O O . GLY C 1 106 ? 8.54000 -11.72600 -19.63400 1.000 18.85975 106 GLY C O 1
ATOM 4793 N N . THR C 1 107 ? 7.04100 -10.92100 -21.11900 1.000 17.75207 107 THR C N 1
ATOM 4794 C CA . THR C 1 107 ? 7.87000 -11.09500 -22.30300 1.000 18.96766 107 THR C CA 1
ATOM 4795 C C . THR C 1 107 ? 8.65500 -9.84000 -22.65700 1.000 15.58292 107 THR C C 1
ATOM 4796 O O . THR C 1 107 ? 9.32100 -9.81300 -23.69500 1.000 16.82007 107 THR C O 1
ATOM 4800 N N . ASN C 1 108 ? 8.59600 -8.81100 -21.81700 1.000 15.79229 108 ASN C N 1
ATOM 4801 C CA . ASN C 1 108 ? 9.18600 -7.51400 -22.11100 1.000 16.43402 108 ASN C CA 1
ATOM 4802 C C . ASN C 1 108 ? 10.67000 -7.42400 -21.73300 1.000 16.03853 108 ASN C C 1
ATOM 4803 O O . ASN C 1 108 ? 11.21700 -6.31900 -21.60000 1.000 16.91304 108 ASN C O 1
ATOM 4808 N N . ARG C 1 109 ? 11.33500 -8.55200 -21.55900 1.000 16.46659 109 ARG C N 1
ATOM 4809 C CA . ARG C 1 109 ? 12.77800 -8.56600 -21.38900 1.000 15.97725 109 ARG C CA 1
ATOM 4810 C C . ARG C 1 109 ? 13.36000 -9.15900 -22.66100 1.000 15.42153 109 ARG C C 1
ATOM 4811 O O . ARG C 1 109 ? 13.06700 -10.31000 -23.01100 1.000 18.35633 109 ARG C O 1
ATOM 4819 N N . ILE C 1 110 ? 14.13300 -8.35400 -23.37200 1.000 12.90423 110 ILE C N 1
ATOM 4820 C CA . ILE C 1 110 ? 14.55300 -8.64100 -24.73300 1.000 13.88122 110 ILE C CA 1
ATOM 4821 C C . ILE C 1 110 ? 16.06600 -8.82100 -24.75900 1.000 16.38721 110 ILE C C 1
ATOM 4822 O O . ILE C 1 110 ? 16.80800 -8.04900 -24.13800 1.000 14.37289 110 ILE C O 1
ATOM 4827 N N . LYS C 1 111 ? 16.50900 -9.85900 -25.46600 1.000 14.54121 111 LYS C N 1
ATOM 4828 C CA . LYS C 1 111 ? 17.91200 -10.07900 -25.77800 1.000 17.13974 111 LYS C CA 1
ATOM 4829 C C . LYS C 1 111 ? 18.26400 -9.29900 -27.04200 1.000 17.20917 111 LYS C C 1
ATOM 4830 O O . LYS C 1 111 ? 17.65900 -9.51500 -28.09800 1.000 16.22193 111 LYS C O 1
ATOM 4836 N N . LEU C 1 112 ? 19.22900 -8.39100 -26.94100 1.000 17.91384 112 LEU C N 1
ATOM 4837 C CA . LEU C 1 112 ? 19.67700 -7.69200 -28.13400 1.000 18.24246 112 LEU C CA 1
ATOM 4838 C C . LEU C 1 112 ? 20.51300 -8.63100 -28.99700 1.000 18.73558 112 LEU C C 1
ATOM 4839 O O . LEU C 1 112 ? 21.09200 -9.59800 -28.51100 1.000 18.81402 112 LEU C O 1
ATOM 4844 N N . THR C 1 113 ? 20.58400 -8.32400 -30.29200 1.000 18.88122 113 THR C N 1
ATOM 4845 C CA . THR C 1 113 ? 21.33600 -9.13500 -31.24100 1.000 20.27319 113 THR C CA 1
ATOM 4846 C C . THR C 1 113 ? 22.78700 -8.70700 -31.38200 1.000 23.11215 113 THR C C 1
ATOM 4847 O O . THR C 1 113 ? 23.50100 -9.26500 -32.22400 1.000 26.91732 113 THR C O 1
ATOM 4851 N N . PHE C 1 114 ? 23.23200 -7.72300 -30.60900 1.000 20.00449 114 PHE C N 1
ATOM 4852 C CA . PHE C 1 114 ? 24.59900 -7.23700 -30.67200 1.000 20.89017 114 PHE C CA 1
ATOM 4853 C C . PHE C 1 114 ? 25.09500 -7.00900 -29.25500 1.000 19.75805 114 PHE C C 1
ATOM 4854 O O . PHE C 1 114 ? 24.30500 -6.92800 -28.31400 1.000 16.61422 114 PHE C O 1
ATOM 4862 N N . THR C 1 115 ? 26.41500 -6.89400 -29.10800 1.000 21.44744 115 THR C N 1
ATOM 4863 C CA . THR C 1 115 ? 27.00600 -6.55400 -27.82200 1.000 18.97360 115 THR C CA 1
ATOM 4864 C C . THR C 1 115 ? 27.39000 -5.07800 -27.79200 1.000 19.37676 115 THR C C 1
ATOM 4865 O O . THR C 1 115 ? 27.24900 -4.33700 -28.77700 1.000 17.54970 115 THR C O 1
ATOM 4869 N N . GLY C 1 116 ? 27.92500 -4.66700 -26.64100 1.000 18.87624 116 GLY C N 1
ATOM 4870 C CA . GLY C 1 116 ? 28.34900 -3.31600 -26.34500 1.000 17.19819 116 GLY C CA 1
ATOM 4871 C C . GLY C 1 116 ? 29.76400 -2.97500 -26.74000 1.000 18.28970 116 GLY C C 1
ATOM 4872 O O . GLY C 1 116 ? 30.19800 -1.84600 -26.51000 1.000 18.29634 116 GLY C O 1
ATOM 4873 N N . SER C 1 117 ? 30.51200 -3.91400 -27.31200 1.000 18.29052 117 SER C N 1
ATOM 4874 C CA . SER C 1 117 ? 31.81800 -3.57800 -27.85900 1.000 20.21695 117 SER C CA 1
ATOM 4875 C C . SER C 1 117 ? 31.67000 -2.53100 -28.95700 1.000 18.93664 117 SER C C 1
ATOM 4876 O O . SER C 1 117 ? 30.64400 -2.45000 -29.63800 1.000 17.56966 117 SER C O 1
ATOM 4879 N N . TYR C 1 118 ? 32.71400 -1.71800 -29.12000 1.000 16.90586 118 TYR C N 1
ATOM 4880 C CA . TYR C 1 118 ? 32.66900 -0.67400 -30.13100 1.000 18.87066 118 TYR C CA 1
ATOM 4881 C C . TYR C 1 118 ? 32.54500 -1.26000 -31.52700 1.000 17.94535 118 TYR C C 1
ATOM 4882 O O . TYR C 1 118 ? 31.87500 -0.67300 -32.38400 1.000 19.32794 118 TYR C O 1
ATOM 4891 N N . GLY C 1 119 ? 33.15700 -2.42100 -31.76600 1.000 18.60874 119 GLY C N 1
ATOM 4892 C CA . GLY C 1 119 ? 32.98000 -3.09300 -33.04800 1.000 21.09308 119 GLY C CA 1
ATOM 4893 C C . GLY C 1 119 ? 31.52200 -3.35800 -33.37300 1.000 21.72816 119 GLY C C 1
ATOM 4894 O O . GLY C 1 119 ? 31.04700 -3.02600 -34.46000 1.000 21.94438 119 GLY C O 1
ATOM 4895 N N . ASP C 1 120 ? 30.78500 -3.93300 -32.41600 1.000 20.18193 120 ASP C N 1
ATOM 4896 C CA . ASP C 1 120 ? 29.36900 -4.23600 -32.62500 1.000 20.21560 120 ASP C CA 1
ATOM 4897 C C . ASP C 1 120 ? 28.52300 -2.96900 -32.70200 1.000 19.95487 120 ASP C C 1
ATOM 4898 O O . ASP C 1 120 ? 27.58000 -2.88900 -33.50300 1.000 19.72093 120 ASP C O 1
ATOM 4903 N N . LEU C 1 121 ? 28.82000 -1.98200 -31.85800 1.000 17.58324 121 LEU C N 1
ATOM 4904 C CA . LEU C 1 121 ? 28.02500 -0.76100 -31.86100 1.000 20.05814 121 LEU C CA 1
ATOM 4905 C C . LEU C 1 121 ? 28.27300 0.06300 -33.10900 1.000 18.04783 121 LEU C C 1
ATOM 4906 O O . LEU C 1 121 ? 27.37300 0.77600 -33.56700 1.000 17.88090 121 LEU C O 1
ATOM 4911 N N . GLU C 1 122 ? 29.47500 -0.01200 -33.67200 1.000 17.68807 122 GLU C N 1
ATOM 4912 C CA . GLU C 1 122 ? 29.77500 0.82800 -34.81800 1.000 19.14316 122 GLU C CA 1
ATOM 4913 C C . GLU C 1 122 ? 29.34300 0.20500 -36.13100 1.000 18.69942 122 GLU C C 1
ATOM 4914 O O . GLU C 1 122 ? 28.96600 0.93700 -37.05200 1.000 18.64241 122 GLU C O 1
ATOM 4920 N N . LYS C 1 123 ? 29.37600 -1.12400 -36.25300 1.000 19.52023 123 LYS C N 1
ATOM 4921 C CA . LYS C 1 123 ? 28.81800 -1.71200 -37.46300 1.000 21.77488 123 LYS C CA 1
ATOM 4922 C C . LYS C 1 123 ? 27.32800 -1.41100 -37.57500 1.000 18.02756 123 LYS C C 1
ATOM 4923 O O . LYS C 1 123 ? 26.82500 -1.22100 -38.68200 1.000 17.63463 123 LYS C O 1
ATOM 4929 N N . ASN C 1 124 ? 26.62300 -1.30500 -36.44600 1.000 19.89642 124 ASN C N 1
ATOM 4930 C CA . ASN C 1 124 ? 25.20100 -0.99400 -36.47200 1.000 17.72189 124 ASN C CA 1
ATOM 4931 C C . ASN C 1 124 ? 24.91400 0.50100 -36.43600 1.000 18.11095 124 ASN C C 1
ATOM 4932 O O . ASN C 1 124 ? 23.95900 0.95000 -37.07300 1.000 20.11862 124 ASN C O 1
ATOM 4937 N N . GLY C 1 125 ? 25.70800 1.29100 -35.72100 1.000 18.38252 125 GLY C N 1
ATOM 4938 C CA . GLY C 1 125 ? 25.36400 2.69400 -35.54800 1.000 17.31243 125 GLY C CA 1
ATOM 4939 C C . GLY C 1 125 ? 26.32800 3.69300 -36.15500 1.000 15.25992 125 GLY C C 1
ATOM 4940 O O . GLY C 1 125 ? 26.10900 4.90700 -36.05500 1.000 15.23405 125 GLY C O 1
ATOM 4941 N N . GLY C 1 126 ? 27.40000 3.21000 -36.77300 1.000 17.23007 126 GLY C N 1
ATOM 4942 C CA . GLY C 1 126 ? 28.37100 4.08000 -37.40600 1.000 17.86393 126 GLY C CA 1
ATOM 4943 C C . GLY C 1 126 ? 29.57000 4.39000 -36.52000 1.000 15.44526 126 GLY C C 1
ATOM 4944 O O . GLY C 1 126 ? 29.55900 4.19700 -35.30600 1.000 17.90040 126 GLY C O 1
ATOM 4945 N N . LEU C 1 127 ? 30.62000 4.90100 -37.15900 1.000 18.86604 127 LEU C N 1
ATOM 4946 C CA . LEU C 1 127 ? 31.88600 5.15800 -36.48200 1.000 18.12978 127 LEU C CA 1
ATOM 4947 C C . LEU C 1 127 ? 31.71800 6.18200 -35.36900 1.000 17.90797 127 LEU C C 1
ATOM 4948 O O . LEU C 1 127 ? 30.85800 7.06600 -35.43700 1.000 16.46195 127 LEU C O 1
ATOM 4953 N N . ARG C 1 128 ? 32.58500 6.08100 -34.35100 1.000 18.43669 128 ARG C N 1
ATOM 4954 C CA . ARG C 1 128 ? 32.55000 7.05400 -33.26300 1.000 18.93491 128 ARG C CA 1
ATOM 4955 C C . ARG C 1 128 ? 32.65200 8.47900 -33.78700 1.000 17.07120 128 ARG C C 1
ATOM 4956 O O . ARG C 1 128 ? 32.00600 9.38800 -33.25000 1.000 16.80176 128 ARG C O 1
ATOM 4964 N N . LYS C 1 129 ? 33.41900 8.68500 -34.86000 1.000 16.94560 129 LYS C N 1
ATOM 4965 C CA . LYS C 1 129 ? 33.59800 10.01600 -35.42500 1.000 16.32969 129 LYS C CA 1
ATOM 4966 C C . LYS C 1 129 ? 32.31400 10.58400 -36.01900 1.000 17.32228 129 LYS C C 1
ATOM 4967 O O . LYS C 1 129 ? 32.18700 11.80700 -36.14100 1.000 16.13167 129 LYS 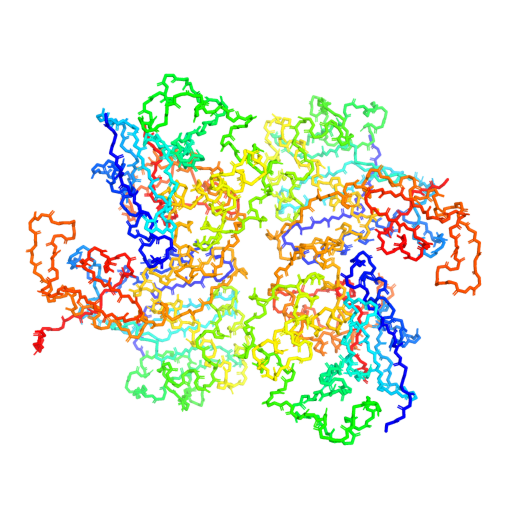C O 1
ATOM 4973 N N . ASP C 1 130 ? 31.36300 9.73100 -36.38200 1.000 18.29124 130 ASP C N 1
ATOM 4974 C CA . ASP C 1 130 ? 30.12600 10.15000 -37.02300 1.000 16.23111 130 ASP C CA 1
ATOM 4975 C C . ASP C 1 130 ? 28.96300 10.22500 -36.04100 1.000 16.78843 130 ASP C C 1
ATOM 4976 O O . ASP C 1 130 ? 27.82000 10.47200 -36.46000 1.000 14.96656 130 ASP C O 1
ATOM 4981 N N . ASN C 1 131 ? 29.23200 9.99800 -34.75300 1.000 14.61144 131 ASN C N 1
ATOM 4982 C CA . ASN C 1 131 ? 28.23200 10.08800 -33.68600 1.000 16.40293 131 ASN C CA 1
ATOM 4983 C C . ASN C 1 131 ? 28.72300 11.05100 -32.60500 1.000 16.61993 131 ASN C C 1
ATOM 4984 O O . ASN C 1 131 ? 29.12300 10.63700 -31.50900 1.000 16.86235 131 ASN C O 1
ATOM 4989 N N . PRO C 1 132 ? 28.68100 12.34900 -32.87000 1.000 16.78445 132 PRO C N 1
ATOM 4990 C CA . PRO C 1 132 ? 29.21500 13.30900 -31.89400 1.000 18.26603 132 PRO C CA 1
ATOM 4991 C C . PRO C 1 132 ? 28.42600 13.26900 -30.59300 1.000 16.92163 132 PRO C C 1
ATOM 4992 O O . PRO C 1 132 ? 27.23000 12.96800 -30.57400 1.000 16.15317 132 PRO C O 1
ATOM 4996 N N . LEU C 1 133 ? 29.11900 13.57600 -29.50200 1.000 17.39384 133 LEU C N 1
ATOM 4997 C CA . LEU C 1 133 ? 28.54100 13.61900 -28.16500 1.000 14.97497 133 LEU C CA 1
ATOM 4998 C C . LEU C 1 133 ? 27.94500 14.99000 -27.88800 1.000 16.69084 133 LEU C C 1
ATOM 4999 O O . LEU C 1 133 ? 28.40600 16.00500 -28.40700 1.000 17.66604 133 LEU C O 1
ATOM 5004 N N . GLY C 1 134 ? 26.93400 15.01300 -27.02900 1.000 16.94217 134 GLY C N 1
ATOM 5005 C CA . GLY C 1 134 ? 26.30000 16.25500 -26.64500 1.000 15.95891 134 GLY C CA 1
ATOM 5006 C C . GLY C 1 134 ? 25.03100 15.98000 -25.87600 1.000 16.07913 134 GLY C C 1
ATOM 5007 O O . GLY C 1 134 ? 24.42100 14.92100 -26.04800 1.000 15.60585 134 GLY C O 1
ATOM 5008 N N . ILE C 1 135 ? 24.63600 16.90700 -25.00500 1.000 16.20815 135 ILE C N 1
ATOM 5009 C CA . ILE C 1 135 ? 23.43000 16.69300 -24.21100 1.000 16.60113 135 ILE C CA 1
ATOM 5010 C C . ILE C 1 135 ? 22.23300 16.44600 -25.12400 1.000 15.42175 135 ILE C C 1
ATOM 5011 O O . ILE C 1 135 ? 21.54500 15.42800 -25.01000 1.000 14.75533 135 ILE C O 1
ATOM 5016 N N . PHE C 1 136 ? 21.99400 17.34900 -26.07400 1.000 16.36488 136 PHE C N 1
ATOM 5017 C CA . PHE C 1 136 ? 20.86800 17.14500 -26.97900 1.000 16.61485 136 PHE C CA 1
ATOM 5018 C C . PHE C 1 136 ? 21.04700 15.89100 -27.82800 1.000 16.82729 136 PHE C C 1
ATOM 5019 O O . PHE C 1 136 ? 20.07300 15.18200 -28.10300 1.000 17.69293 136 PHE C O 1
ATOM 5027 N N . ARG C 1 137 ? 22.27200 15.60700 -28.27000 1.000 15.84289 137 ARG C N 1
ATOM 5028 C CA . ARG C 1 137 ? 22.49200 14.39800 -29.05400 1.000 17.12230 137 ARG C CA 1
ATOM 5029 C C . ARG C 1 137 ? 22.08500 13.16000 -28.26700 1.000 15.74000 137 ARG C C 1
ATOM 5030 O O . ARG C 1 137 ? 21.40100 12.27500 -28.79300 1.000 16.76483 137 ARG C O 1
ATOM 5038 N N . LEU C 1 138 ? 22.47000 13.09300 -26.99500 1.000 16.99290 138 LEU C N 1
ATOM 5039 C CA . LEU C 1 138 ? 22.01500 12.00200 -26.14000 1.000 14.94316 138 LEU C CA 1
ATOM 5040 C C . LEU C 1 138 ? 20.49700 12.00900 -25.99900 1.000 15.49042 138 LEU C C 1
ATOM 5041 O O . LEU C 1 138 ? 19.83600 10.98200 -26.20800 1.000 16.34705 138 LEU C O 1
ATOM 5046 N N . GLU C 1 139 ? 19.92700 13.16200 -25.63600 1.000 15.46943 139 GLU C N 1
ATOM 5047 C CA . GLU C 1 139 ? 18.48800 13.24800 -25.39800 1.000 16.63696 139 GLU C CA 1
ATOM 5048 C C . GLU C 1 139 ? 17.69900 12.81100 -26.62600 1.000 15.51772 139 GLU C C 1
ATOM 5049 O O . GLU C 1 139 ? 16.78000 11.98500 -26.53300 1.000 16.02497 139 GLU C O 1
ATOM 5055 N N . ASN C 1 140 ? 18.07100 13.35300 -27.78600 1.000 14.68168 140 ASN C N 1
ATOM 5056 C CA . ASN C 1 140 ? 17.45800 12.99800 -29.06300 1.000 17.58232 140 ASN C CA 1
ATOM 5057 C C . ASN C 1 140 ? 17.53700 11.49900 -29.34400 1.000 17.10947 140 ASN C C 1
ATOM 5058 O O . ASN C 1 140 ? 16.57600 10.90500 -29.84700 1.000 16.73912 140 ASN C O 1
ATOM 5063 N N . SER C 1 141 ? 18.68700 10.88000 -29.07300 1.000 16.09106 141 SER C N 1
ATOM 5064 C CA . SER C 1 141 ? 18.80900 9.45200 -29.34200 1.000 17.93591 141 SER C CA 1
ATOM 5065 C C . SER C 1 141 ? 17.91400 8.63700 -28.41900 1.000 15.36568 141 SER C C 1
ATOM 5066 O O . SER C 1 141 ? 17.46400 7.54700 -28.79400 1.000 14.20615 141 SER C O 1
ATOM 5069 N N . ILE C 1 142 ? 17.64000 9.14900 -27.21900 1.000 16.04435 142 ILE C N 1
ATOM 5070 C CA . ILE C 1 142 ? 16.67300 8.49600 -26.34100 1.000 15.41990 142 ILE C CA 1
ATOM 5071 C C . ILE C 1 142 ? 15.26700 8.60800 -26.92200 1.000 17.11196 142 ILE C C 1
ATOM 5072 O O . ILE C 1 142 ? 14.51800 7.62500 -26.97400 1.000 17.16146 142 ILE C O 1
ATOM 5077 N N . VAL C 1 143 ? 14.88900 9.81100 -27.36500 1.000 16.03837 143 VAL C N 1
ATOM 5078 C CA . VAL C 1 143 ? 13.57900 10.00800 -27.98200 1.000 18.60058 143 VAL C CA 1
ATOM 5079 C C . VAL C 1 143 ? 13.42000 9.12900 -29.21600 1.000 17.26243 143 VAL C C 1
ATOM 5080 O O . VAL C 1 143 ? 12.31900 8.66100 -29.51600 1.000 17.06312 143 VAL C O 1
ATOM 5084 N N . ASN C 1 144 ? 14.51000 8.86500 -29.93800 1.000 17.99231 144 ASN C N 1
ATOM 5085 C CA . ASN C 1 144 ? 14.39200 8.08400 -31.16200 1.000 17.51501 144 ASN C CA 1
ATOM 5086 C C . ASN C 1 144 ? 14.14600 6.60000 -30.90500 1.000 16.87163 144 ASN C C 1
ATOM 5087 O O . ASN C 1 144 ? 13.89100 5.87600 -31.87500 1.000 15.58273 144 ASN C O 1
ATOM 5092 N N . ILE C 1 145 ? 14.22600 6.14100 -29.66900 1.000 16.73518 145 ILE C N 1
ATOM 5093 C CA . ILE C 1 145 ? 13.98400 4.71800 -29.35800 1.000 16.88325 145 ILE C CA 1
ATOM 5094 C C . ILE C 1 145 ? 12.97500 4.51300 -28.24100 1.000 16.85653 145 ILE C C 1
ATOM 5095 O O . ILE C 1 145 ? 12.41000 3.40600 -28.12900 1.000 16.76999 145 ILE C O 1
ATOM 5100 N N . TYR C 1 146 ? 12.70700 5.50100 -27.39300 1.000 17.54491 146 TYR C N 1
ATOM 5101 C CA . TYR C 1 146 ? 11.91500 5.26900 -26.19500 1.000 17.39245 146 TYR C CA 1
ATOM 5102 C C . TYR C 1 146 ? 10.50800 4.80100 -26.56400 1.000 18.47762 146 TYR C C 1
ATOM 5103 O O . TYR C 1 146 ? 9.74200 5.53400 -27.20200 1.000 16.36394 146 TYR C O 1
ATOM 5112 N N . GLY C 1 147 ? 10.18300 3.57000 -26.16400 1.000 16.65354 147 GLY C N 1
ATOM 5113 C CA . GLY C 1 147 ? 8.89400 2.97400 -26.44100 1.000 17.47299 147 GLY C CA 1
ATOM 5114 C C . GLY C 1 147 ? 8.68200 2.53200 -27.86900 1.000 17.50192 147 GLY C C 1
ATOM 5115 O O . GLY C 1 147 ? 7.57800 2.11500 -28.20500 1.000 17.10827 147 GLY C O 1
ATOM 5116 N N . LYS C 1 148 ? 9.69400 2.62800 -28.72000 1.000 17.19105 148 LYS C N 1
ATOM 5117 C CA . LYS C 1 148 ? 9.56800 2.27400 -30.12400 1.000 18.35402 148 LYS C CA 1
ATOM 5118 C C . LYS C 1 148 ? 9.86400 0.79300 -30.33000 1.000 19.40603 148 LYS C C 1
ATOM 5119 O O . LYS C 1 148 ? 10.50000 0.13600 -29.50500 1.000 18.71811 148 LYS C O 1
ATOM 5125 N N . ALA C 1 149 ? 9.41600 0.27600 -31.46800 1.000 22.14164 149 ALA C N 1
ATOM 5126 C CA . ALA C 1 149 ? 9.80200 -1.07400 -31.84600 1.000 22.98916 149 ALA C CA 1
ATOM 5127 C C . ALA C 1 149 ? 11.30600 -1.11600 -32.07100 1.000 22.07822 149 ALA C C 1
ATOM 5128 O O . ALA C 1 149 ? 11.92300 -0.11600 -32.45200 1.000 18.16058 149 ALA C O 1
ATOM 5130 N N . GLY C 1 150 ? 11.89600 -2.28200 -31.79400 1.000 23.35122 150 GLY C N 1
ATOM 5131 C CA . GLY C 1 150 ? 13.32600 -2.49000 -31.89100 1.000 19.84130 150 GLY C CA 1
ATOM 5132 C C . GLY C 1 150 ? 13.90800 -2.01100 -33.20100 1.000 19.84629 150 GLY C C 1
ATOM 5133 O O . GLY C 1 150 ? 13.35200 -2.27300 -34.27100 1.000 20.17148 150 GLY C O 1
ATOM 5134 N N . ASP C 1 151 ? 15.01800 -1.27800 -33.13000 1.000 17.89163 151 ASP C N 1
ATOM 5135 C CA . ASP C 1 151 ? 15.63200 -0.69100 -34.32000 1.000 19.16882 151 ASP C CA 1
ATOM 5136 C C . ASP C 1 151 ? 17.12900 -0.66800 -34.02600 1.000 20.19580 151 ASP C C 1
ATOM 5137 O O . ASP C 1 151 ? 17.59000 0.16800 -33.24400 1.000 19.12141 151 ASP C O 1
ATOM 5142 N N . VAL C 1 152 ? 17.87200 -1.59800 -34.63200 1.000 19.87636 152 VAL C N 1
ATOM 5143 C CA . VAL C 1 152 ? 19.22800 -1.85500 -34.16000 1.000 20.04342 152 VAL C CA 1
ATOM 5144 C C . VAL C 1 152 ? 20.11000 -0.63900 -34.38900 1.000 18.47456 152 VAL C C 1
ATOM 5145 O O . VAL C 1 152 ? 20.96900 -0.32300 -33.55800 1.000 17.95241 152 VAL C O 1
ATOM 5149 N N . LYS C 1 153 ? 19.89500 0.07800 -35.49500 1.000 19.63863 153 LYS C N 1
ATOM 5150 C CA . LYS C 1 153 ? 20.71600 1.24800 -35.79500 1.000 19.02458 153 LYS C CA 1
ATOM 5151 C C . LYS C 1 153 ? 20.50700 2.34000 -34.75500 1.000 18.36119 153 LYS C C 1
ATOM 5152 O O . LYS C 1 153 ? 21.47200 2.86300 -34.18700 1.000 16.77779 153 LYS C O 1
ATOM 5158 N N . LYS C 1 154 ? 19.24800 2.69700 -34.48700 1.000 17.97300 154 LYS C N 1
ATOM 5159 C CA . LYS C 1 154 ? 18.99000 3.77200 -33.53500 1.000 18.19056 154 LYS C CA 1
ATOM 5160 C C . LYS C 1 154 ? 19.38900 3.37000 -32.12100 1.000 17.68425 154 LYS C C 1
ATOM 5161 O O . LYS C 1 154 ? 19.93300 4.19000 -31.36900 1.000 15.63336 154 LYS C O 1
ATOM 5167 N N . GLN C 1 155 ? 19.12200 2.11500 -31.74100 1.000 16.56290 155 GLN C N 1
ATOM 5168 C CA . GLN C 1 155 ? 19.52300 1.65100 -30.41700 1.000 17.83005 155 GLN C CA 1
ATOM 5169 C C . GLN C 1 155 ? 21.03900 1.67400 -30.26900 1.000 15.71277 155 GLN C C 1
ATOM 5170 O O . GLN C 1 155 ? 21.56000 2.08100 -29.22600 1.000 15.78702 155 GLN C O 1
ATOM 5176 N N . ALA C 1 156 ? 21.76200 1.23900 -31.30500 1.000 19.11914 156 ALA C N 1
ATOM 5177 C CA . ALA C 1 156 ? 23.22200 1.24200 -31.24800 1.000 18.39300 156 ALA C CA 1
ATOM 5178 C C . ALA C 1 156 ? 23.76500 2.66100 -31.17200 1.000 16.64439 156 ALA C C 1
ATOM 5179 O O . ALA C 1 156 ? 24.73100 2.92100 -30.44300 1.000 17.12577 156 ALA C O 1
ATOM 5181 N N . LYS C 1 157 ? 23.15200 3.59500 -31.90400 1.000 14.93846 157 LYS C N 1
ATOM 5182 C CA . LYS C 1 157 ? 23.54500 4.99600 -31.78300 1.000 14.89033 157 LYS C CA 1
ATOM 5183 C C . LYS C 1 157 ? 23.30400 5.51400 -30.37100 1.000 15.56221 157 LYS C C 1
ATOM 5184 O O . LYS C 1 157 ? 24.10200 6.30000 -29.85200 1.000 15.25080 157 LYS C O 1
ATOM 5190 N N . PHE C 1 158 ? 22.20400 5.10100 -29.73400 1.000 14.73431 158 PHE C N 1
ATOM 5191 C CA . PHE C 1 158 ? 21.98100 5.52500 -28.35500 1.000 14.93306 158 PHE C CA 1
ATOM 5192 C C . PHE C 1 158 ? 23.06200 4.97700 -27.43000 1.000 13.73769 158 PHE C C 1
ATOM 5193 O O . PHE C 1 158 ? 23.57200 5.69900 -26.56300 1.000 14.74957 158 PHE C O 1
ATOM 5201 N N . PHE C 1 159 ? 23.43500 3.70600 -27.60700 1.000 13.50790 159 PHE C N 1
ATOM 5202 C CA . PHE C 1 159 ? 24.45300 3.10300 -26.75000 1.000 13.99738 159 PHE C CA 1
ATOM 5203 C C . PHE C 1 159 ? 25.81100 3.77900 -26.92300 1.000 12.72247 159 PHE C C 1
ATOM 5204 O O . PHE C 1 159 ? 26.56100 3.93100 -25.95500 1.000 12.26415 159 PHE C O 1
ATOM 5212 N N . LEU C 1 160 ? 26.15000 4.18300 -28.14500 1.000 12.32346 160 LEU C N 1
ATOM 5213 C CA . LEU C 1 160 ? 27.40800 4.89300 -28.34800 1.000 14.39281 160 LEU C CA 1
ATOM 5214 C C . LEU C 1 160 ? 27.43300 6.19600 -27.54400 1.000 13.17807 160 LEU C C 1
ATOM 5215 O O . LEU C 1 160 ? 28.40500 6.49100 -26.84600 1.000 13.67624 160 LEU C O 1
ATOM 5220 N N . LEU C 1 161 ? 26.36300 6.98000 -27.61700 1.000 11.54874 161 LEU C N 1
ATOM 5221 C CA . LEU C 1 161 ? 26.30300 8.20000 -26.82000 1.000 14.09171 161 LEU C CA 1
ATOM 5222 C C . LEU C 1 161 ? 26.28200 7.89200 -25.32600 1.000 13.39094 161 LEU C C 1
ATOM 5223 O O . LEU C 1 161 ? 26.92000 8.59100 -24.53300 1.000 12.62689 161 LEU C O 1
ATOM 5228 N N . ALA C 1 162 ? 25.54900 6.85400 -24.92000 1.000 12.64479 162 ALA C N 1
ATOM 5229 C CA . ALA C 1 162 ? 25.38100 6.58900 -23.49400 1.000 12.98374 162 ALA C CA 1
ATOM 5230 C C . ALA C 1 162 ? 26.66700 6.05700 -22.86600 1.000 12.67067 162 ALA C C 1
ATOM 5231 O O . ALA C 1 162 ? 27.08100 6.51200 -21.79400 1.000 11.34256 162 ALA C O 1
ATOM 5233 N N . ILE C 1 163 ? 27.30700 5.08200 -23.51300 1.000 12.09506 163 ILE C N 1
ATOM 5234 C CA . ILE C 1 163 ? 28.52200 4.49900 -22.94900 1.000 14.21558 163 ILE C CA 1
ATOM 5235 C C . ILE C 1 163 ? 29.63100 5.54500 -22.88800 1.000 13.20005 163 ILE C C 1
ATOM 5236 O O . ILE C 1 163 ? 30.36100 5.64400 -21.89400 1.000 13.78731 163 ILE C O 1
ATOM 5241 N N . GLN C 1 164 ? 29.73900 6.37200 -23.92700 1.000 12.69527 164 GLN C N 1
ATOM 5242 C CA . GLN C 1 164 ? 30.80900 7.35700 -23.96500 1.000 13.55414 164 GLN C CA 1
ATOM 5243 C C . GLN C 1 164 ? 30.56800 8.52100 -23.01300 1.000 12.19342 164 GLN C C 1
ATOM 5244 O O . GLN C 1 164 ? 31.52800 9.03800 -22.43800 1.000 12.71981 164 GLN C O 1
ATOM 5250 N N . MET C 1 165 ? 29.31400 8.94000 -22.81800 1.000 11.83368 165 MET C N 1
ATOM 5251 C CA . MET C 1 165 ? 29.01900 10.12400 -22.01700 1.000 11.10815 165 MET C CA 1
ATOM 5252 C C . MET C 1 165 ? 28.73400 9.80000 -20.56000 1.000 11.43271 165 MET C C 1
ATOM 5253 O O . MET C 1 165 ? 28.71200 10.70800 -19.72700 1.000 11.76418 165 MET C O 1
ATOM 5258 N N . VAL C 1 166 ? 28.48900 8.53700 -20.23400 1.000 13.86120 166 VAL C N 1
ATOM 5259 C CA . VAL C 1 166 ? 28.29700 8.13200 -18.85000 1.000 12.31062 166 VAL C CA 1
ATOM 5260 C C . VAL C 1 166 ? 29.55500 7.37500 -18.44000 1.000 13.41903 166 VAL C C 1
ATOM 5261 O O . VAL C 1 166 ? 30.43800 7.93500 -17.78600 1.000 13.14876 166 VAL C O 1
ATOM 5265 N N . SER C 1 167 ? 29.66500 6.11800 -18.88300 1.000 12.46476 167 SER C N 1
ATOM 5266 C CA . SER C 1 167 ? 30.73100 5.23000 -18.43500 1.000 14.19996 167 SER C CA 1
ATOM 5267 C C . SER C 1 167 ? 32.11300 5.77800 -18.76800 1.000 14.25688 167 SER C C 1
ATOM 5268 O O . SER C 1 167 ? 32.95600 5.96200 -17.88200 1.000 13.71118 167 SER C O 1
ATOM 5271 N N . GLN C 1 168 ? 32.38300 5.99400 -20.05300 1.000 13.69115 168 GLN C N 1
ATOM 5272 C CA . GLN C 1 168 ? 33.72000 6.40400 -20.45800 1.000 14.08337 168 GLN C CA 1
ATOM 5273 C C . GLN C 1 168 ? 34.03500 7.80800 -19.97500 1.000 13.70547 168 GLN C C 1
ATOM 5274 O O . GLN C 1 168 ? 35.20200 8.13300 -19.71800 1.000 12.85552 168 GLN C O 1
ATOM 5280 N N . ALA C 1 169 ? 33.01400 8.65000 -19.85300 1.000 13.76431 169 ALA C N 1
ATOM 5281 C CA . ALA C 1 169 ? 33.23700 9.99900 -19.35400 1.000 12.26456 169 ALA C CA 1
ATOM 5282 C C . ALA C 1 169 ? 33.65100 9.96900 -17.89100 1.000 13.33356 169 ALA C C 1
ATOM 5283 O O . ALA C 1 169 ? 34.57000 10.68700 -17.48300 1.000 13.03897 169 ALA C O 1
ATOM 5285 N N . ALA C 1 170 ? 32.97800 9.14400 -17.08900 1.000 12.45238 170 ALA C N 1
ATOM 5286 C CA . ALA C 1 170 ? 33.38400 8.96600 -15.70000 1.000 13.70535 170 ALA C CA 1
ATOM 5287 C C . ALA C 1 170 ? 34.80300 8.42500 -15.59300 1.000 12.31184 170 ALA C C 1
ATOM 5288 O O . ALA C 1 170 ? 35.52700 8.77200 -14.65900 1.000 14.30960 170 ALA C O 1
ATOM 5290 N N . GLN C 1 171 ? 35.21900 7.58200 -16.53400 1.000 13.06015 171 GLN C N 1
ATOM 5291 C CA . GLN C 1 171 ? 36.55500 7.00200 -16.47900 1.000 13.56346 171 GLN C CA 1
ATOM 5292 C C . GLN C 1 171 ? 37.62500 7.98200 -16.92000 1.000 13.83765 171 GLN C C 1
ATOM 5293 O O . GLN C 1 171 ? 38.76500 7.90100 -16.45100 1.000 14.49264 171 GLN C O 1
ATOM 5299 N N . PHE C 1 172 ? 37.28700 8.89700 -17.82200 1.000 14.35482 172 PHE C N 1
ATOM 5300 C CA . PHE C 1 172 ? 38.24900 9.84000 -18.38200 1.000 13.33085 172 PHE C CA 1
ATOM 5301 C C . PHE C 1 172 ? 37.72700 11.25800 -18.20500 1.000 13.93691 172 PHE C C 1
ATOM 5302 O O . PHE C 1 172 ? 36.74000 11.64600 -18.84300 1.000 12.46099 172 PHE C O 1
ATOM 5310 N N . LYS C 1 173 ? 38.38400 12.01800 -17.32300 1.000 12.87415 173 LYS C N 1
ATOM 5311 C CA . LYS C 1 173 ? 38.18100 13.46300 -17.27100 1.000 14.60252 173 LYS C CA 1
ATOM 5312 C C . LYS C 1 173 ? 38.41800 14.10700 -18.62800 1.000 13.11636 173 LYS C C 1
ATOM 5313 O O . LYS C 1 173 ? 37.75500 15.09600 -18.97700 1.000 12.55571 173 LYS C O 1
ATOM 5319 N N . TYR C 1 174 ? 39.36500 13.57800 -19.40000 1.000 11.36750 174 TYR C N 1
ATOM 5320 C CA . TYR C 1 174 ? 39.62000 14.16800 -20.70200 1.000 14.12602 174 TYR C CA 1
ATOM 5321 C C . TYR C 1 174 ? 38.36200 14.18000 -21.55600 1.000 14.45345 174 TYR C C 1
ATOM 5322 O O . TYR C 1 174 ? 38.15700 15.11800 -22.33500 1.000 13.68767 174 TYR C O 1
ATOM 5331 N N . ILE C 1 175 ? 37.51400 13.15300 -21.41700 1.000 12.55962 175 ILE C N 1
ATOM 5332 C CA . ILE C 1 175 ? 36.28400 13.06000 -22.20000 1.000 12.64158 175 ILE C CA 1
ATOM 5333 C C . ILE C 1 175 ? 35.16200 13.85700 -21.54800 1.000 13.68279 175 ILE C C 1
ATOM 5334 O O . ILE C 1 175 ? 34.52300 14.68900 -22.19500 1.000 13.92559 175 ILE C O 1
ATOM 5339 N N . SER C 1 176 ? 34.90300 13.60900 -20.25600 1.000 13.86231 176 SER C N 1
ATOM 5340 C CA . SER C 1 176 ? 33.79600 14.27600 -19.57200 1.000 12.17939 176 SER C CA 1
ATOM 5341 C C . SER C 1 176 ? 33.89200 15.79200 -19.67800 1.000 12.48661 176 SER C C 1
ATOM 5342 O O . SER C 1 176 ? 32.87000 16.47200 -19.82500 1.000 12.22162 176 SER C O 1
ATOM 5345 N N . ASP C 1 177 ? 35.10900 16.34000 -19.59700 1.000 12.29160 177 ASP C N 1
ATOM 5346 C CA . ASP C 1 177 ? 35.32700 17.78700 -19.57200 1.000 12.15425 177 ASP C CA 1
ATOM 5347 C C . ASP C 1 177 ? 35.24800 18.43400 -20.95000 1.000 14.32639 177 ASP C C 1
ATOM 5348 O O . ASP C 1 177 ? 35.43700 19.65300 -21.06100 1.000 14.25884 177 ASP C O 1
ATOM 5353 N N . LYS C 1 178 ? 34.97400 17.65800 -21.99800 1.000 13.20349 178 LYS C N 1
ATOM 5354 C CA . LYS C 1 178 ? 34.78300 18.19500 -23.33800 1.000 14.29758 178 LYS C CA 1
ATOM 5355 C C . LYS C 1 178 ? 33.32300 18.24900 -23.75100 1.000 13.50873 178 LYS C C 1
ATOM 5356 O O . LYS C 1 178 ? 33.00700 18.88400 -24.75900 1.000 17.08148 178 LYS C O 1
ATOM 5362 N N . ILE C 1 179 ? 32.43500 17.58200 -23.02300 1.000 14.89969 179 ILE C N 1
ATOM 5363 C CA . ILE C 1 179 ? 31.00100 17.70500 -23.27200 1.000 15.33201 179 ILE C CA 1
ATOM 5364 C C . ILE C 1 179 ? 30.60600 19.17700 -23.15100 1.000 14.90111 179 ILE C C 1
ATOM 5365 O O . ILE C 1 179 ? 30.87000 19.79800 -22.11700 1.000 15.32686 179 ILE C O 1
ATOM 5370 N N . PRO C 1 180 ? 29.99400 19.77400 -24.17700 1.000 15.53267 180 PRO C N 1
ATOM 5371 C CA . PRO C 1 180 ? 29.65600 21.20500 -24.10900 1.000 17.41700 180 PRO C CA 1
ATOM 5372 C C . PRO C 1 180 ? 28.57900 21.50300 -23.07500 1.000 16.67684 180 PRO C C 1
ATOM 5373 O O . PRO C 1 180 ? 27.62300 20.74300 -22.89900 1.000 16.82379 180 PRO C O 1
ATOM 5377 N N . SER C 1 181 ? 28.74400 22.63100 -22.38200 1.000 16.56266 181 SER C N 1
ATOM 5378 C CA . SER C 1 181 ? 27.73200 23.04200 -21.42500 1.000 17.83308 181 SER C CA 1
ATOM 5379 C C . SER C 1 181 ? 26.46600 23.55300 -22.11500 1.000 18.19110 181 SER C C 1
ATOM 5380 O O . SER C 1 181 ? 25.40300 23.57600 -21.49200 1.000 14.88859 181 SER C O 1
ATOM 5383 N N . GLU C 1 182 ? 26.53800 23.92100 -23.39200 1.000 18.78903 182 GLU C N 1
ATOM 5384 C CA . GLU C 1 182 ? 25.32800 24.25500 -24.13300 1.000 20.26989 182 GLU C CA 1
ATOM 5385 C C . GLU C 1 182 ? 24.66900 22.97800 -24.64400 1.000 18.35093 182 GLU C C 1
ATOM 5386 O O . GLU C 1 182 ? 25.32800 22.12400 -25.24400 1.000 16.84306 182 GLU C O 1
ATOM 5392 N N . LYS C 1 183 ? 23.36600 22.85400 -24.39100 1.000 17.89284 183 LYS C N 1
ATOM 5393 C CA . LYS C 1 183 ? 22.64900 21.62000 -24.68500 1.000 18.23417 183 LYS C CA 1
ATOM 5394 C C . LYS C 1 183 ? 22.81100 21.20100 -26.13800 1.000 19.74324 183 LYS C C 1
ATOM 5395 O O . LYS C 1 183 ? 23.01800 20.01600 -26.42800 1.000 19.08592 183 LYS C O 1
ATOM 5401 N N . TYR C 1 184 ? 22.73400 22.16100 -27.06400 1.000 19.72776 184 TYR C N 1
ATOM 5402 C CA . TYR C 1 184 ? 22.66400 21.88200 -28.48900 1.000 19.80860 184 TYR C CA 1
ATOM 5403 C C . TYR C 1 184 ? 24.01500 21.94400 -29.18500 1.000 19.21339 184 TYR C C 1
ATOM 5404 O O . TYR C 1 184 ? 24.07300 21.75100 -30.39900 1.000 20.38673 184 TYR C O 1
ATOM 5413 N N . GLU C 1 185 ? 25.09500 22.20500 -28.46200 1.000 19.99596 185 GLU C N 1
ATOM 5414 C CA . GLU C 1 185 ? 26.42800 22.06900 -29.02700 1.000 20.56783 185 GLU C CA 1
ATOM 5415 C C . GLU C 1 185 ? 26.93400 20.63400 -28.86000 1.000 20.85093 185 GLU C C 1
ATOM 5416 O O . GLU C 1 185 ? 26.49400 19.88800 -27.97800 1.000 17.49962 185 GLU C O 1
ATOM 5422 N N . GLU C 1 186 ? 27.87300 20.25100 -29.72400 1.000 20.19162 186 GLU C N 1
ATOM 5423 C CA . GLU C 1 186 ? 28.37300 18.88400 -29.73500 1.000 21.19458 186 GLU C CA 1
ATOM 5424 C C . GLU C 1 186 ? 29.87200 18.88600 -29.99000 1.000 21.39894 186 GLU C C 1
ATOM 5425 O O . GLU C 1 186 ? 30.46100 19.89800 -30.37900 1.000 19.21452 186 GLU C O 1
ATOM 5431 N N . VAL C 1 187 ? 30.48800 17.73000 -29.75400 1.000 21.72036 187 VAL C N 1
ATOM 5432 C CA . VAL C 1 187 ? 31.93300 17.56400 -29.86800 1.000 19.18657 187 VAL C CA 1
ATOM 5433 C C . VAL C 1 187 ? 32.20900 16.24800 -30.58500 1.000 19.14788 187 VAL C C 1
ATOM 5434 O O . VAL C 1 187 ? 31.68500 15.19600 -30.19700 1.000 19.24953 187 VAL C O 1
ATOM 5438 N N . THR C 1 188 ? 33.00800 16.31600 -31.65100 1.000 22.00610 188 THR C N 1
ATOM 5439 C CA . THR C 1 188 ? 33.46400 15.12600 -32.36700 1.000 19.26313 188 THR C CA 1
ATOM 5440 C C . THR C 1 188 ? 34.29600 14.22600 -31.46000 1.000 18.27255 188 THR C C 1
ATOM 5441 O O . THR C 1 188 ? 35.12300 14.70400 -30.67900 1.000 18.90178 188 THR C O 1
ATOM 5445 N N . VAL C 1 189 ? 34.09700 12.91400 -31.58400 1.000 18.39467 189 VAL C N 1
ATOM 5446 C CA . VAL C 1 189 ? 34.94200 11.93300 -30.89800 1.000 16.07972 189 VAL C CA 1
ATOM 5447 C C . VAL C 1 189 ? 36.17500 11.72300 -31.76900 1.000 16.61003 189 VAL C C 1
ATOM 5448 O O . VAL C 1 189 ? 36.11600 11.02900 -32.78200 1.000 18.87949 189 VAL C O 1
ATOM 5452 N N . ASP C 1 190 ? 37.29200 12.33300 -31.38500 1.000 16.71342 190 ASP C N 1
ATOM 5453 C CA . ASP C 1 190 ? 38.50800 12.26000 -32.17300 1.000 18.56374 190 ASP C CA 1
ATOM 5454 C C . ASP C 1 190 ? 39.37300 11.07100 -31.73900 1.000 19.33961 190 ASP C C 1
ATOM 5455 O O . ASP C 1 190 ? 39.01000 10.26900 -30.87000 1.000 16.47563 190 ASP C O 1
ATOM 5460 N N . GLU C 1 191 ? 40.54500 10.96400 -32.37200 1.000 23.21970 191 GLU C N 1
ATOM 5461 C CA . GLU C 1 191 ? 41.44300 9.84300 -32.14400 1.000 22.19381 191 GLU C CA 1
ATOM 5462 C C . GLU C 1 191 ? 42.13100 9.91600 -30.79000 1.000 20.72031 191 GLU C C 1
ATOM 5463 O O . GLU C 1 191 ? 42.53700 8.87500 -30.26400 1.000 22.13143 191 GLU C O 1
ATOM 5469 N N . TYR C 1 192 ? 42.25800 11.10900 -30.20400 1.000 18.40243 192 TYR C N 1
ATOM 5470 C CA . TYR C 1 192 ? 42.73500 11.19000 -28.82500 1.000 17.97030 192 TYR C CA 1
ATOM 5471 C C . TYR C 1 192 ? 41.73500 10.55600 -27.86600 1.000 16.65165 192 TYR C C 1
ATOM 5472 O O . TYR C 1 192 ? 42.10300 9.72200 -27.02900 1.000 16.88344 192 TYR C O 1
ATOM 5481 N N . MET C 1 193 ? 40.45500 10.91600 -27.99700 1.000 16.16482 193 MET C N 1
ATOM 5482 C CA . MET C 1 193 ? 39.41700 10.31800 -27.16200 1.000 15.60732 193 MET C CA 1
ATOM 5483 C C . MET C 1 193 ? 39.30000 8.81100 -27.39600 1.000 14.72674 193 MET C C 1
ATOM 5484 O O . MET C 1 193 ? 39.25000 8.02800 -26.43900 1.000 13.71048 193 MET C O 1
ATOM 5489 N N . THR C 1 194 ? 39.23700 8.38300 -28.66400 1.000 14.88597 194 THR C N 1
ATOM 5490 C CA . THR C 1 194 ? 39.08100 6.95500 -28.94800 1.000 16.34922 194 THR C CA 1
ATOM 5491 C C . THR C 1 194 ? 40.26700 6.14800 -28.44500 1.000 16.15406 194 THR C C 1
ATOM 5492 O O . THR C 1 194 ? 40.11300 4.97500 -28.08600 1.000 16.89174 194 THR C O 1
ATOM 5496 N N . ALA C 1 195 ? 41.45900 6.74300 -28.43100 1.000 15.99271 195 ALA C N 1
ATOM 5497 C CA . ALA C 1 195 ? 42.61300 6.04400 -27.88300 1.000 16.70470 195 ALA C CA 1
ATOM 5498 C C . ALA C 1 195 ? 42.41600 5.74800 -26.40200 1.000 16.39039 195 ALA C C 1
ATOM 5499 O O . ALA C 1 195 ? 42.71800 4.64300 -25.93400 1.000 14.53328 195 ALA C O 1
ATOM 5501 N N . LEU C 1 196 ? 41.90400 6.72700 -25.65100 1.000 14.71761 196 LEU C N 1
ATOM 5502 C CA . LEU C 1 196 ? 41.61000 6.51000 -24.24200 1.000 14.45062 196 LEU C CA 1
ATOM 5503 C C . LEU C 1 196 ? 40.54100 5.43900 -24.07800 1.000 15.81629 196 LEU C C 1
ATOM 5504 O O . LEU C 1 196 ? 40.70900 4.48600 -23.30800 1.000 13.98176 196 LEU C O 1
ATOM 5509 N N . GLU C 1 197 ? 39.44800 5.56300 -24.83400 1.000 14.46370 197 GLU C N 1
ATOM 5510 C CA . GLU C 1 197 ? 38.34300 4.61600 -24.71900 1.000 16.07273 197 GLU C CA 1
ATOM 5511 C C . GLU C 1 197 ? 38.79200 3.18600 -24.97500 1.000 16.23414 197 GLU C C 1
ATOM 5512 O O . GLU C 1 197 ? 38.31900 2.26200 -24.31100 1.000 16.51276 197 GLU C O 1
ATOM 5518 N N . ASN C 1 198 ? 39.69100 2.98200 -25.94200 1.000 17.04425 198 ASN C N 1
ATOM 5519 C CA . ASN C 1 198 ? 40.15200 1.64200 -26.28400 1.000 17.09196 198 ASN C CA 1
ATOM 5520 C C . ASN C 1 198 ? 41.19200 1.08900 -25.31000 1.000 17.10374 198 ASN C C 1
ATOM 5521 O O . ASN C 1 198 ? 41.53100 -0.09500 -25.40800 1.000 16.95889 198 ASN C O 1
ATOM 5526 N N . ASN C 1 199 ? 41.73800 1.90400 -24.40300 1.000 15.43460 199 ASN C N 1
ATOM 5527 C CA . ASN C 1 199 ? 42.92000 1.49400 -23.64800 1.000 16.59353 199 ASN C CA 1
ATOM 5528 C C . ASN C 1 199 ? 42.79200 1.78500 -22.15600 1.000 17.37439 199 ASN C C 1
ATOM 5529 O O . ASN C 1 199 ? 43.79600 2.03100 -21.47700 1.000 16.65105 199 ASN C O 1
ATOM 5534 N N . TRP C 1 200 ? 41.57000 1.74100 -21.62700 1.000 15.08913 200 TRP C N 1
ATOM 5535 C CA . TRP C 1 200 ? 41.36500 1.99600 -20.20400 1.000 15.96803 200 TRP C CA 1
ATOM 5536 C C . TRP C 1 200 ? 42.16400 1.02100 -19.34200 1.000 17.75770 200 TRP C C 1
ATOM 5537 O O . TRP C 1 200 ? 42.83800 1.42900 -18.38400 1.000 16.14118 200 TRP C O 1
ATOM 5548 N N . ALA C 1 201 ? 42.10200 -0.27300 -19.67000 1.000 15.74414 201 ALA C N 1
ATOM 5549 C CA . ALA C 1 201 ? 42.85200 -1.27900 -18.91500 1.000 18.53542 201 ALA C CA 1
ATOM 5550 C C . ALA C 1 201 ? 44.36200 -1.05400 -19.02400 1.000 18.65297 201 ALA C C 1
ATOM 5551 O O . ALA C 1 201 ? 45.08900 -1.11600 -18.02500 1.000 16.77210 201 ALA C O 1
ATOM 5553 N N . LYS C 1 202 ? 44.85800 -0.80800 -20.23900 1.000 16.89943 202 LYS C N 1
ATOM 5554 C CA . LYS C 1 202 ? 46.29700 -0.64200 -20.41800 1.000 16.53659 202 LYS C CA 1
ATOM 5555 C C . LYS C 1 202 ? 46.81100 0.55400 -19.62700 1.000 18.33968 202 LYS C C 1
ATOM 5556 O O . LYS C 1 202 ? 47.83300 0.45100 -18.93200 1.000 17.90263 202 LYS C O 1
ATOM 5562 N N . LEU C 1 203 ? 46.09100 1.68900 -19.69700 1.000 16.88062 203 LEU C N 1
ATOM 5563 C CA . LEU C 1 203 ? 46.50000 2.89900 -18.98800 1.000 16.79504 203 LEU C CA 1
ATOM 5564 C C . LEU C 1 203 ? 46.44600 2.70900 -17.47800 1.000 16.97068 203 LEU C C 1
ATOM 5565 O O . LEU C 1 203 ? 47.33900 3.17400 -16.76100 1.000 18.32171 203 LEU C O 1
ATOM 5570 N N . SER C 1 204 ? 45.38900 2.06500 -16.97200 1.000 17.01025 204 SER C N 1
ATOM 5571 C CA . SER C 1 204 ? 45.29200 1.82300 -15.53500 1.000 15.43147 204 SER C CA 1
ATOM 5572 C C . SER C 1 204 ? 46.43300 0.92900 -15.07100 1.000 17.97423 204 SER C C 1
ATOM 5573 O O . SER C 1 204 ? 47.08500 1.20300 -14.05500 1.000 17.34964 204 SER C O 1
ATOM 5576 N N . THR C 1 205 ? 46.70200 -0.13700 -15.83400 1.000 16.66953 205 THR C N 1
ATOM 5577 C CA . THR C 1 205 ? 47.80900 -1.03500 -15.53300 1.000 17.28769 205 THR C CA 1
ATOM 5578 C C . THR C 1 205 ? 49.13300 -0.28100 -15.47000 1.000 18.96521 205 THR C C 1
ATOM 5579 O O . THR C 1 205 ? 49.97700 -0.56800 -14.61200 1.000 17.97799 205 THR C O 1
ATOM 5583 N N . ALA C 1 206 ? 49.32800 0.69400 -16.36600 1.000 19.28272 206 ALA C N 1
ATOM 5584 C CA . ALA C 1 206 ? 50.57100 1.46100 -16.36200 1.000 18.01742 206 ALA C CA 1
ATOM 5585 C C . ALA C 1 206 ? 50.73100 2.23800 -15.06300 1.000 17.44257 206 ALA C C 1
ATOM 5586 O O . ALA C 1 206 ? 51.83900 2.34600 -14.52600 1.000 18.25310 206 ALA C O 1
ATOM 5588 N N . VAL C 1 207 ? 49.62900 2.77600 -14.53700 1.000 18.52472 207 VAL C N 1
ATOM 5589 C CA . VAL C 1 207 ? 49.66900 3.42100 -13.22800 1.000 17.91521 207 VAL C CA 1
ATOM 5590 C C . VAL C 1 207 ? 49.98600 2.40200 -12.13800 1.000 19.26481 207 VAL C C 1
ATOM 5591 O O . VAL C 1 207 ? 50.77300 2.67400 -11.22600 1.000 17.59795 207 VAL C O 1
ATOM 5595 N N . TYR C 1 208 ? 49.38000 1.21400 -12.20600 1.000 19.35268 208 TYR C N 1
ATOM 5596 C CA . TYR C 1 208 ? 49.60000 0.23300 -11.14900 1.000 19.14791 208 TYR C CA 1
ATOM 5597 C C . TYR C 1 208 ? 51.04500 -0.24100 -11.11500 1.000 19.44939 208 TYR C C 1
ATOM 5598 O O . TYR C 1 208 ? 51.57700 -0.50900 -10.03200 1.000 17.06010 208 TYR C O 1
ATOM 5607 N N . ASN C 1 209 ? 51.70000 -0.31900 -12.27600 1.000 18.06244 209 ASN C N 1
ATOM 5608 C CA . ASN C 1 209 ? 53.09700 -0.72500 -12.37000 1.000 20.13835 209 ASN C CA 1
ATOM 5609 C C . ASN C 1 209 ? 54.07500 0.39400 -12.02200 1.000 21.42896 209 ASN C C 1
ATOM 5610 O O . ASN C 1 209 ? 55.28400 0.14700 -11.98800 1.000 23.11438 209 ASN C O 1
ATOM 5615 N N . SER C 1 210 ? 53.59400 1.60000 -11.75100 1.000 19.85945 210 SER C N 1
ATOM 5616 C CA . SER C 1 210 ? 54.48700 2.72400 -11.51800 1.000 22.03983 210 SER C CA 1
ATOM 5617 C C . SER C 1 210 ? 55.18100 2.60700 -10.16600 1.000 21.40246 210 SER C C 1
ATOM 5618 O O . SER C 1 210 ? 54.66600 2.00000 -9.22800 1.000 22.48223 210 SER C O 1
ATOM 5621 N N . LYS C 1 211 ? 56.35000 3.20600 -10.07500 1.000 21.58677 211 LYS C N 1
ATOM 5622 C CA . LYS C 1 211 ? 57.17400 3.09100 -8.88700 1.000 22.57672 211 LYS C CA 1
ATOM 5623 C C . LYS C 1 211 ? 56.97300 4.28900 -7.96300 1.000 20.82833 211 LYS C C 1
ATOM 5624 O O . LYS C 1 211 ? 56.68800 5.40100 -8.41700 1.000 22.22515 211 LYS C O 1
ATOM 5630 N N . PRO C 1 212 ? 57.13400 4.08900 -6.66200 1.000 20.00953 212 PRO C N 1
ATOM 5631 C CA . PRO C 1 212 ? 56.95000 5.19400 -5.71800 1.000 22.34169 212 PRO C CA 1
ATOM 5632 C C . PRO C 1 212 ? 58.02000 6.27000 -5.88300 1.000 23.38713 212 PRO C C 1
ATOM 5633 O O . PRO C 1 212 ? 59.16900 6.00200 -6.24100 1.000 24.60296 212 PRO C O 1
ATOM 5637 N N . SER C 1 213 ? 57.62500 7.50500 -5.60400 1.000 22.70764 213 SER C N 1
ATOM 5638 C CA . SER C 1 213 ? 58.51600 8.64600 -5.74700 1.000 25.10833 213 SER C CA 1
ATOM 5639 C C . SER C 1 213 ? 58.12300 9.70700 -4.74000 1.000 27.52874 213 SER C C 1
ATOM 5640 O O . SER C 1 213 ? 56.93700 9.92800 -4.48700 1.000 26.54291 213 SER C O 1
ATOM 5643 N N . THR C 1 214 ? 59.12700 10.37100 -4.18900 1.000 31.69177 214 THR C N 1
ATOM 5644 C CA . THR C 1 214 ? 58.92000 11.43400 -3.22000 1.000 32.90321 214 THR C CA 1
ATOM 5645 C C . THR C 1 214 ? 58.85700 12.81400 -3.85700 1.000 34.90560 214 THR C C 1
ATOM 5646 O O . THR C 1 214 ? 58.42500 13.76100 -3.19600 1.000 37.75961 214 THR C O 1
ATOM 5650 N N . THR C 1 215 ? 59.24900 12.93900 -5.12700 1.000 38.23346 215 THR C N 1
ATOM 5651 C CA . THR C 1 215 ? 59.43500 14.22500 -5.78700 1.000 37.52125 215 THR C CA 1
ATOM 5652 C C . THR C 1 215 ? 58.32200 14.59800 -6.76700 1.000 38.78886 215 THR C C 1
ATOM 5653 O O . THR C 1 215 ? 58.28600 15.74600 -7.22500 1.000 39.47659 215 THR C O 1
ATOM 5657 N N . THR C 1 216 ? 57.43400 13.67600 -7.12100 1.000 34.34351 216 THR C N 1
ATOM 5658 C CA . THR C 1 216 ? 56.37400 13.97500 -8.07500 1.000 29.96080 216 THR C CA 1
ATOM 5659 C C . THR C 1 216 ? 55.06300 14.23000 -7.34600 1.000 29.86877 216 THR C C 1
ATOM 5660 O O . THR C 1 216 ? 54.84000 13.72200 -6.24300 1.000 30.45415 216 THR C O 1
ATOM 5664 N N . ALA C 1 217 ? 54.19100 15.02800 -7.97700 1.000 28.64922 217 ALA C N 1
ATOM 5665 C CA . ALA C 1 217 ? 52.91900 15.38400 -7.35200 1.000 27.80930 217 ALA C CA 1
ATOM 5666 C C . ALA C 1 217 ? 52.01900 14.16800 -7.15200 1.000 26.06162 217 ALA C C 1
ATOM 5667 O O . ALA C 1 217 ? 51.24300 14.12500 -6.18500 1.000 24.89915 217 ALA C O 1
ATOM 5669 N N . THR C 1 218 ? 52.10200 13.17800 -8.04600 1.000 25.18534 218 THR C N 1
ATOM 5670 C CA . THR C 1 218 ? 51.32800 11.95100 -7.87600 1.000 22.88355 218 THR C CA 1
ATOM 5671 C C . THR C 1 218 ? 52.00400 10.96900 -6.93800 1.000 22.30077 218 THR C C 1
ATOM 5672 O O . THR C 1 218 ? 51.41700 9.92300 -6.64300 1.000 20.55161 218 THR C O 1
ATOM 5676 N N . LYS C 1 219 ? 53.21300 11.29100 -6.47200 1.000 22.53155 219 LYS C N 1
ATOM 5677 C CA . LYS C 1 219 ? 54.07800 10.37300 -5.73500 1.000 22.72075 219 LYS C CA 1
ATOM 5678 C C . LYS C 1 219 ? 54.37800 9.09500 -6.53000 1.000 22.15094 219 LYS C C 1
ATOM 5679 O O . LYS C 1 219 ? 54.70100 8.05300 -5.95500 1.000 20.44523 219 LYS C O 1
ATOM 5685 N N . CYS C 1 220 ? 54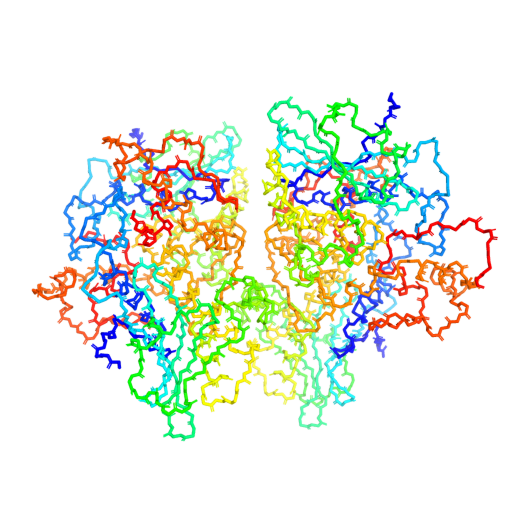.29800 9.15700 -7.86300 1.000 21.12209 220 CYS C N 1
ATOM 5686 C CA . CYS C 1 220 ? 54.59600 7.99900 -8.69400 1.000 21.47350 220 CYS C CA 1
ATOM 5687 C C . CYS C 1 220 ? 55.45200 8.40800 -9.88200 1.000 21.63238 220 CYS C C 1
ATOM 5688 O O . CYS C 1 220 ? 55.42300 9.55700 -10.32400 1.000 21.24383 220 CYS C O 1
ATOM 5691 N N . GLN C 1 221 ? 56.22000 7.44500 -10.39100 1.000 20.83499 221 GLN C N 1
ATOM 5692 C CA . GLN C 1 221 ? 56.98800 7.62500 -11.60900 1.000 22.50763 221 GLN C CA 1
ATOM 5693 C C . GLN C 1 221 ? 56.81000 6.39000 -12.46900 1.000 22.95199 221 GLN C C 1
ATOM 5694 O O . GLN C 1 221 ? 56.68900 5.27200 -11.95900 1.000 23.22057 221 GLN C O 1
ATOM 5700 N N . LEU C 1 222 ? 56.79600 6.60500 -13.78000 1.000 22.90373 222 LEU C N 1
ATOM 5701 C CA . LEU C 1 222 ? 56.58600 5.50800 -14.71200 1.000 24.36710 222 LEU C CA 1
ATOM 5702 C C . LEU C 1 222 ? 57.70500 4.48100 -14.58700 1.000 26.34601 222 LEU C C 1
ATOM 5703 O O . LEU C 1 222 ? 58.88500 4.83400 -14.49800 1.000 24.66727 222 LEU C O 1
ATOM 5708 N N . ALA C 1 223 ? 57.32400 3.19700 -14.56200 1.000 26.45469 223 ALA C N 1
ATOM 5709 C CA . ALA C 1 223 ? 58.32200 2.12900 -14.57100 1.000 28.75640 223 ALA C CA 1
ATOM 5710 C C . ALA C 1 223 ? 59.14700 2.17300 -15.85500 1.000 28.16865 223 ALA C C 1
ATOM 5711 O O . ALA C 1 223 ? 60.37700 2.09700 -15.82100 1.000 27.59639 223 ALA C O 1
ATOM 5713 N N . THR C 1 224 ? 58.48500 2.30000 -16.99700 1.000 29.20799 224 THR C N 1
ATOM 5714 C CA . THR C 1 224 ? 59.14500 2.59500 -18.25800 1.000 30.10893 224 THR C CA 1
ATOM 5715 C C . THR C 1 224 ? 58.50800 3.84300 -18.84400 1.000 30.70102 224 THR C C 1
ATOM 5716 O O . THR C 1 224 ? 57.29400 4.03700 -18.73800 1.000 31.21376 224 THR C O 1
ATOM 5720 N N . SER C 1 225 ? 59.32800 4.70400 -19.43900 1.000 29.29470 225 SER C N 1
ATOM 5721 C CA . SER C 1 225 ? 58.82000 5.91500 -20.05600 1.000 27.08040 225 SER C CA 1
ATOM 5722 C C . SER C 1 225 ? 59.31300 5.98500 -21.49300 1.000 29.37913 225 SER C C 1
ATOM 5723 O O . SER C 1 225 ? 60.51000 5.77400 -21.75200 1.000 32.37324 225 SER C O 1
ATOM 5726 N N . PRO C 1 226 ? 58.44300 6.29900 -22.44800 1.000 27.83712 226 PRO C N 1
ATOM 5727 C CA . PRO C 1 226 ? 57.03900 6.67100 -22.26200 1.000 26.82686 226 PRO C CA 1
ATOM 5728 C C . PRO C 1 226 ? 56.08000 5.49400 -22.23700 1.000 25.57468 226 PRO C C 1
ATOM 5729 O O . PRO C 1 226 ? 56.42800 4.35300 -22.53800 1.000 27.15952 226 PRO C O 1
ATOM 5733 N N . VAL C 1 227 ? 54.85100 5.77600 -21.83200 1.000 24.20014 227 VAL C N 1
ATOM 5734 C CA . VAL C 1 227 ? 53.71400 4.90000 -22.06800 1.000 24.61834 227 VAL C CA 1
ATOM 5735 C C . VAL C 1 227 ? 53.00200 5.46400 -23.28900 1.000 24.32758 227 VAL C C 1
ATOM 5736 O O . VAL C 1 227 ? 52.40600 6.54500 -23.23200 1.000 22.13752 227 VAL C O 1
ATOM 5740 N N . THR C 1 228 ? 53.09500 4.76700 -24.41200 1.000 24.22468 228 THR C N 1
ATOM 5741 C CA . THR C 1 228 ? 52.55300 5.27300 -25.66700 1.000 25.01097 228 THR C CA 1
ATOM 5742 C C . THR C 1 228 ? 51.23400 4.57800 -25.94400 1.000 21.46081 228 THR C C 1
ATOM 5743 O O . THR C 1 228 ? 51.19600 3.36100 -26.14100 1.000 22.60579 228 THR C O 1
ATOM 5747 N N . ILE C 1 229 ? 50.15200 5.34000 -25.94000 1.000 22.50079 229 ILE C N 1
ATOM 5748 C CA . ILE C 1 229 ? 48.87400 4.86000 -26.45400 1.000 21.45879 229 ILE C CA 1
ATOM 5749 C C . ILE C 1 229 ? 48.48000 5.83800 -27.56000 1.000 21.61384 229 ILE C C 1
ATOM 5750 O O . ILE C 1 229 ? 47.77100 6.82900 -27.34400 1.000 18.98213 229 ILE C O 1
ATOM 5755 N N . SER C 1 230 ? 48.95900 5.54300 -28.77600 1.000 21.65418 230 SER C N 1
ATOM 5756 C CA . SER C 1 230 ? 48.94800 6.48900 -29.88100 1.000 20.85687 230 SER C CA 1
ATOM 5757 C C . SER C 1 230 ? 47.54800 7.04800 -30.09800 1.000 20.05604 230 SER C C 1
ATOM 5758 O O . SER C 1 230 ? 46.58100 6.27600 -30.17000 1.000 17.70625 230 SER C O 1
ATOM 5761 N N . PRO C 1 231 ? 47.40200 8.36700 -30.25500 1.000 21.12234 231 PRO C N 1
ATOM 5762 C CA . PRO C 1 231 ? 48.47100 9.37400 -30.37800 1.000 19.81724 231 PRO C CA 1
ATOM 5763 C C . PRO C 1 231 ? 49.06800 9.84600 -29.04400 1.000 20.28874 231 PRO C C 1
ATOM 5764 O O . PRO C 1 231 ? 50.02400 10.61900 -29.02700 1.000 20.43647 231 PRO C O 1
ATOM 5768 N N . TRP C 1 232 ? 48.53400 9.39900 -27.91000 1.000 20.35536 232 TRP C N 1
ATOM 5769 C CA . TRP C 1 232 ? 49.04500 9.82300 -26.61200 1.000 20.33736 232 TRP C CA 1
ATOM 5770 C C . TRP C 1 232 ? 50.44200 9.26700 -26.36000 1.000 21.02782 232 TRP C C 1
ATOM 5771 O O . TRP C 1 232 ? 50.69300 8.07200 -26.53800 1.000 21.32914 232 TRP C O 1
ATOM 5782 N N . ILE C 1 233 ? 51.34600 10.13400 -25.92200 1.000 19.57168 233 ILE C N 1
ATOM 5783 C CA . ILE C 1 233 ? 52.67300 9.73900 -25.46400 1.000 22.99924 233 ILE C CA 1
ATOM 5784 C C . ILE C 1 233 ? 52.80400 10.26500 -24.03900 1.000 19.18944 233 ILE C C 1
ATOM 5785 O O . ILE C 1 233 ? 52.99000 11.46600 -23.82900 1.000 20.04046 233 ILE C O 1
ATOM 5790 N N . PHE C 1 234 ? 52.68900 9.37700 -23.05800 1.000 17.58730 234 PHE C N 1
ATOM 5791 C CA . PHE C 1 234 ? 52.70100 9.74600 -21.64500 1.000 19.48385 234 PHE C CA 1
ATOM 5792 C C . PHE C 1 234 ? 54.10400 9.58400 -21.07000 1.000 21.74555 234 PHE C C 1
ATOM 5793 O O . PHE C 1 234 ? 54.65900 8.48100 -21.09200 1.000 24.45784 234 PHE C O 1
ATOM 5801 N N . LYS C 1 235 ? 54.67000 10.66600 -20.52600 1.000 18.67461 235 LYS C N 1
ATOM 5802 C CA . LYS C 1 235 ? 55.98300 10.57500 -19.89800 1.000 20.53620 235 LYS C CA 1
ATOM 5803 C C . LYS C 1 235 ? 55.94700 10.67700 -18.37600 1.000 20.56757 235 LYS C C 1
ATOM 5804 O O . LYS C 1 235 ? 56.92200 10.29900 -17.72200 1.000 20.71098 235 LYS C O 1
ATOM 5810 N N . THR C 1 236 ? 54.85300 11.14700 -17.79200 1.000 19.40335 236 THR C N 1
ATOM 5811 C CA . THR C 1 236 ? 54.72100 11.23900 -16.34600 1.000 18.41167 236 THR C CA 1
ATOM 5812 C C . THR C 1 236 ? 53.39700 10.60800 -15.94200 1.000 17.62194 236 THR C C 1
ATOM 5813 O O . THR C 1 236 ? 52.46900 10.49000 -16.75300 1.000 15.00983 236 THR C O 1
ATOM 5817 N N . VAL C 1 237 ? 53.30500 10.20300 -14.67400 1.000 16.49752 237 VAL C N 1
ATOM 5818 C CA . VAL C 1 237 ? 52.00700 9.76000 -14.18300 1.000 17.45563 237 VAL C CA 1
ATOM 5819 C C . VAL C 1 237 ? 51.09600 10.96000 -13.99900 1.000 16.70354 237 VAL C C 1
ATOM 5820 O O . VAL C 1 237 ? 49.87200 10.81200 -14.02500 1.000 14.63030 237 VAL C O 1
ATOM 5824 N N . GLU C 1 238 ? 51.67200 12.15600 -13.83800 1.000 16.11071 238 GLU C N 1
ATOM 5825 C CA . GLU C 1 238 ? 50.85800 13.35900 -13.71600 1.000 16.33886 238 GLU C CA 1
ATOM 5826 C C . GLU C 1 238 ? 50.02000 13.58000 -14.97000 1.000 13.88889 238 GLU C C 1
ATOM 5827 O O . GLU C 1 238 ? 48.82500 13.87700 -14.87600 1.000 12.88982 238 GLU C O 1
ATOM 5833 N N . GLU C 1 239 ? 50.62500 13.40400 -16.15200 1.000 14.63382 239 GLU C N 1
ATOM 5834 C CA . GLU C 1 239 ? 49.89200 13.48400 -17.41400 1.000 14.38776 239 GLU C CA 1
ATOM 5835 C C . GLU C 1 239 ? 48.79300 12.42600 -17.52600 1.000 14.95233 239 GLU C C 1
ATOM 5836 O O . GLU C 1 239 ? 47.77000 12.66900 -18.18100 1.000 13.92720 239 GLU C O 1
ATOM 5842 N N . ILE C 1 240 ? 48.98900 11.23700 -16.94300 1.000 14.49675 240 ILE C N 1
ATOM 5843 C CA . ILE C 1 240 ? 47.91200 10.24700 -16.96200 1.000 15.84559 240 ILE C CA 1
ATOM 5844 C C . ILE C 1 240 ? 46.82800 10.62700 -15.96200 1.000 15.17398 240 ILE C C 1
ATOM 5845 O O . ILE C 1 240 ? 45.63300 10.61300 -16.28200 1.000 14.23985 240 ILE C O 1
ATOM 5850 N N . LYS C 1 241 ? 47.22700 10.99100 -14.74200 1.000 14.29406 241 LYS C N 1
ATOM 5851 C CA . LYS C 1 241 ? 46.25700 11.46100 -13.75500 1.000 15.20200 241 LYS C CA 1
ATOM 5852 C C . LYS C 1 241 ? 45.31100 12.51200 -14.33500 1.000 14.64028 241 LYS C C 1
ATOM 5853 O O . LYS C 1 241 ? 44.09900 12.47300 -14.09300 1.000 16.66413 241 LYS C O 1
ATOM 5859 N N . LEU C 1 242 ? 45.83900 13.44300 -15.12600 1.000 13.84086 242 LEU C N 1
ATOM 5860 C CA . LEU C 1 242 ? 45.01100 14.55000 -15.59400 1.000 16.83623 242 LEU C CA 1
ATOM 5861 C C . LEU C 1 242 ? 44.03400 14.13300 -16.68700 1.000 16.02948 242 LEU C C 1
ATOM 5862 O O . LEU C 1 242 ? 43.06300 14.85400 -16.93200 1.000 14.75997 242 LEU C O 1
ATOM 5867 N N . VAL C 1 243 ? 44.23800 12.97900 -17.32600 1.000 15.48840 243 VAL C N 1
ATOM 5868 C CA . VAL C 1 243 ? 43.20900 12.47300 -18.22700 1.000 17.25820 243 VAL C CA 1
ATOM 5869 C C . VAL C 1 243 ? 42.26600 11.47800 -17.55900 1.000 14.92037 243 VAL C C 1
ATOM 5870 O O . VAL C 1 243 ? 41.16200 11.25400 -18.07400 1.000 14.13209 243 VAL C O 1
ATOM 5874 N N . MET C 1 244 ? 42.64900 10.89500 -16.42600 1.000 17.31819 244 MET C N 1
ATOM 5875 C CA . MET C 1 244 ? 41.90700 9.78100 -15.84800 1.000 19.23931 244 MET C CA 1
ATOM 5876 C C . MET C 1 244 ? 40.92600 10.28600 -14.80100 1.000 19.90709 244 MET C C 1
ATOM 5877 O O . MET C 1 244 ? 41.32900 10.93800 -13.83500 1.000 20.96034 244 MET C O 1
ATOM 5882 N N . GLY C 1 245 ? 39.64800 9.96900 -14.98500 1.000 16.77884 245 GLY C N 1
ATOM 5883 C CA . GLY C 1 245 ? 38.66600 10.12300 -13.92700 1.000 15.93128 245 GLY C CA 1
ATOM 5884 C C . GLY C 1 245 ? 38.66500 8.95500 -12.95400 1.000 15.79548 245 GLY C C 1
ATOM 5885 O O . GLY C 1 245 ? 38.59300 9.16100 -11.74100 1.000 14.73012 245 GLY C O 1
ATOM 5886 N N . LEU C 1 246 ? 38.73900 7.72400 -13.47300 1.000 13.54821 246 LEU C N 1
ATOM 5887 C CA . LEU C 1 246 ? 38.71800 6.51500 -12.65300 1.000 14.98172 246 LEU C CA 1
ATOM 5888 C C . LEU C 1 246 ? 39.64800 5.46000 -13.23600 1.000 14.32873 246 LEU C C 1
ATOM 5889 O O . LEU C 1 246 ? 39.52400 5.10800 -14.41200 1.000 16.38393 246 LEU C O 1
ATOM 5894 N N . LEU C 1 247 ? 40.56300 4.95200 -12.41300 1.000 15.30348 247 LEU C N 1
ATOM 5895 C CA . LEU C 1 247 ? 41.33600 3.77700 -12.79200 1.000 15.57036 247 LEU C CA 1
ATOM 5896 C C . LEU C 1 247 ? 40.46400 2.52800 -12.74700 1.000 15.96079 247 LEU C C 1
ATOM 5897 O O . LEU C 1 247 ? 39.61400 2.37600 -11.86900 1.000 14.15244 247 LEU C O 1
ATOM 5902 N N . LYS C 1 248 ? 40.69400 1.62100 -13.68900 1.000 15.01762 248 LYS C N 1
ATOM 5903 C CA . LYS C 1 248 ? 40.18900 0.26400 -13.55400 1.000 16.70990 248 LYS C CA 1
ATOM 5904 C C . LYS C 1 248 ? 40.69700 -0.32400 -12.24400 1.000 20.68821 248 LYS C C 1
ATOM 5905 O O . LYS C 1 248 ? 41.83400 -0.07200 -11.84200 1.000 18.47314 248 LYS C O 1
ATOM 5911 N N . SER C 1 249 ? 39.84600 -1.08500 -11.55600 1.000 21.25222 249 SER C N 1
ATOM 5912 C CA . SER C 1 249 ? 40.29300 -1.65000 -10.29200 1.000 22.27127 249 SER C CA 1
ATOM 5913 C C . SER C 1 249 ? 41.37800 -2.68300 -10.55400 1.000 27.51799 249 SER C C 1
ATOM 5914 O O . SER C 1 249 ? 41.53900 -3.18700 -11.67600 1.000 27.48804 249 SER C O 1
ATOM 5917 N N . SER C 1 250 ? 42.14700 -2.98000 -9.50900 1.000 35.15270 250 SER C N 1
ATOM 5918 C CA . SER C 1 250 ? 43.26600 -3.90600 -9.64800 1.000 39.42396 250 SER C CA 1
ATOM 5919 C C . SER C 1 250 ? 42.80400 -5.36500 -9.58000 1.000 47.50088 250 SER C C 1
ATOM 5920 O O . SER C 1 250 ? 41.72100 -5.67000 -9.07600 1.000 46.15538 250 SER C O 1
ATOM 5923 N N . ALA D 1 1 ? 66.95900 44.94400 -12.39500 1.000 37.29693 1 ALA D N 1
ATOM 5924 C CA . ALA D 1 1 ? 65.87900 43.99000 -12.16000 1.000 33.82325 1 ALA D CA 1
ATOM 5925 C C . ALA D 1 1 ? 66.34600 42.82200 -11.29000 1.000 32.08756 1 ALA D C 1
ATOM 5926 O O . ALA D 1 1 ? 67.47500 42.34300 -11.43400 1.000 33.44739 1 ALA D O 1
ATOM 5928 N N . PRO D 1 2 ? 65.48400 42.35600 -10.38800 1.000 33.71349 2 PRO D N 1
ATOM 5929 C CA . PRO D 1 2 ? 65.79600 41.13500 -9.63100 1.000 30.74026 2 PRO D CA 1
ATOM 5930 C C . PRO D 1 2 ? 65.82000 39.92500 -10.55600 1.000 27.57353 2 PRO D C 1
ATOM 5931 O O . PRO D 1 2 ? 65.38100 39.97500 -11.70600 1.000 29.50290 2 PRO D O 1
ATOM 5935 N N . THR D 1 3 ? 66.36900 38.82300 -10.05600 1.000 27.85814 3 THR D N 1
ATOM 5936 C CA . THR D 1 3 ? 66.38200 37.57600 -10.81500 1.000 27.58598 3 THR D CA 1
ATOM 5937 C C . THR D 1 3 ? 65.10900 36.81400 -10.47800 1.000 24.64165 3 THR D C 1
ATOM 5938 O O . THR D 1 3 ? 64.93500 36.35500 -9.34800 1.000 23.90789 3 THR D O 1
ATOM 5942 N N . LEU D 1 4 ? 64.21200 36.69700 -11.44900 1.000 23.35532 4 LEU D N 1
ATOM 5943 C CA . LEU D 1 4 ? 62.89000 36.13400 -11.21600 1.000 23.31893 4 LEU D CA 1
ATOM 5944 C C . LEU D 1 4 ? 62.85200 34.67500 -11.66400 1.000 23.20979 4 LEU D C 1
ATOM 5945 O O . LEU D 1 4 ? 63.56800 34.26500 -12.58200 1.000 21.73670 4 LEU D O 1
ATOM 5950 N N . GLU D 1 5 ? 62.00500 33.89700 -10.99600 1.000 22.22212 5 GLU D N 1
ATOM 5951 C CA . GLU D 1 5 ? 61.82400 32.49300 -11.33100 1.000 20.95862 5 GLU D CA 1
ATOM 5952 C C . GLU D 1 5 ? 60.91300 32.34500 -12.54600 1.000 19.03295 5 GLU D C 1
ATOM 5953 O O . GLU D 1 5 ? 60.01600 33.15700 -12.78200 1.000 17.19062 5 GLU D O 1
ATOM 5959 N N . THR D 1 6 ? 61.18800 31.31700 -13.34000 1.000 19.54464 6 THR D N 1
ATOM 5960 C CA . THR D 1 6 ? 60.30000 30.86700 -14.40400 1.000 19.77811 6 THR D CA 1
ATOM 5961 C C . THR D 1 6 ? 59.50100 29.70600 -13.81900 1.000 19.63764 6 THR D C 1
ATOM 5962 O O . THR D 1 6 ? 60.00900 28.59200 -13.68300 1.000 22.71076 6 THR D O 1
ATOM 5966 N N . ILE D 1 7 ? 58.25200 29.97800 -13.43700 1.000 17.32140 7 ILE D N 1
ATOM 5967 C CA . ILE D 1 7 ? 57.49200 29.01200 -12.65100 1.000 20.17896 7 ILE D CA 1
ATOM 5968 C C . ILE D 1 7 ? 56.80600 27.95400 -13.50400 1.000 19.00117 7 ILE D C 1
ATOM 5969 O O . ILE D 1 7 ? 56.28900 26.97400 -12.95200 1.000 18.92504 7 ILE D O 1
ATOM 5974 N N . ALA D 1 8 ? 56.80000 28.10700 -14.82600 1.000 17.44771 8 ALA D N 1
ATOM 5975 C CA . ALA D 1 8 ? 56.21500 27.10500 -15.71100 1.000 17.26260 8 ALA D CA 1
ATOM 5976 C C . ALA D 1 8 ? 56.61500 27.42100 -17.14500 1.000 16.63510 8 ALA D C 1
ATOM 5977 O O . ALA D 1 8 ? 56.82000 28.58200 -17.49900 1.000 17.03641 8 ALA D O 1
ATOM 5979 N N . SER D 1 9 ? 56.71900 26.37800 -17.96100 1.000 15.90950 9 SER D N 1
ATOM 5980 C CA . SER D 1 9 ? 57.06500 26.52600 -19.36700 1.000 19.31445 9 SER D CA 1
ATOM 5981 C C . SER D 1 9 ? 56.25600 25.52000 -20.16600 1.000 17.51579 9 SER D C 1
ATOM 5982 O O . SER D 1 9 ? 56.28800 24.32200 -19.87800 1.000 17.49510 9 SER D O 1
ATOM 5985 N N . LEU D 1 10 ? 55.53300 26.01800 -21.16300 1.000 18.02076 10 LEU D N 1
ATOM 5986 C CA . LEU D 1 10 ? 54.70600 25.19800 -22.03400 1.000 16.29215 10 LEU D CA 1
ATOM 5987 C C . LEU D 1 10 ? 55.43800 24.97000 -23.35200 1.000 17.81927 10 LEU D C 1
ATOM 5988 O O . LEU D 1 10 ? 55.70800 25.92300 -24.09100 1.000 16.13515 10 LEU D O 1
ATOM 5993 N N . ASP D 1 11 ? 55.76000 23.71500 -23.63900 1.000 17.96097 11 ASP D N 1
ATOM 5994 C CA . ASP D 1 11 ? 56.28400 23.32100 -24.94400 1.000 17.67525 11 ASP D CA 1
ATOM 5995 C C . ASP D 1 11 ? 55.09300 23.09400 -25.86200 1.000 18.81024 11 ASP D C 1
ATOM 5996 O O . ASP D 1 11 ? 54.44200 22.04800 -25.80600 1.000 18.11187 11 ASP D O 1
ATOM 6001 N N . LEU D 1 12 ? 54.80900 24.07700 -26.72000 1.000 17.35831 12 LEU D N 1
ATOM 6002 C CA . LEU D 1 12 ? 53.60900 24.02000 -27.54600 1.000 19.23770 12 LEU D CA 1
ATOM 6003 C C . LEU D 1 12 ? 53.60600 22.84900 -28.51600 1.000 20.46311 12 LEU D C 1
ATOM 6004 O O . LEU D 1 12 ? 52.55300 22.54300 -29.08800 1.000 19.19002 12 LEU D O 1
ATOM 6009 N N . ASN D 1 13 ? 54.74000 22.18000 -28.69600 1.000 19.49082 13 ASN D N 1
ATOM 6010 C CA . ASN D 1 13 ? 54.83700 21.01200 -29.55500 1.000 21.09995 13 ASN D CA 1
ATOM 6011 C C . ASN D 1 13 ? 54.61500 19.70200 -28.81700 1.000 21.22285 13 ASN D C 1
ATOM 6012 O O . ASN D 1 13 ? 54.62600 18.64600 -29.45500 1.000 20.85453 13 ASN D O 1
ATOM 6017 N N . ASN D 1 14 ? 54.41900 19.74600 -27.49900 1.000 20.28632 14 ASN D N 1
ATOM 6018 C CA . ASN D 1 14 ? 54.03700 18.58700 -26.69400 1.000 21.24975 14 ASN D CA 1
ATOM 6019 C C . ASN D 1 14 ? 52.67100 18.90000 -26.08900 1.000 19.28785 14 ASN D C 1
ATOM 6020 O O . ASN D 1 14 ? 52.55600 19.15600 -24.88500 1.000 16.87198 14 ASN D O 1
ATOM 6025 N N . PRO D 1 15 ? 51.61400 18.90800 -26.90000 1.000 20.42761 15 PRO D N 1
ATOM 6026 C CA . PRO D 1 15 ? 50.31900 19.39800 -26.39100 1.000 18.40271 15 PRO D CA 1
ATOM 6027 C C . PRO D 1 15 ? 49.79900 18.61100 -25.20100 1.000 18.56305 15 PRO D C 1
ATOM 6028 O O . PRO D 1 15 ? 49.10500 19.18000 -24.34600 1.000 16.98011 15 PRO D O 1
ATOM 6032 N N . THR D 1 16 ? 50.13800 17.32200 -25.10600 1.000 19.03440 16 THR D N 1
ATOM 6033 C CA . THR D 1 16 ? 49.71400 16.50500 -23.97500 1.000 17.43406 16 THR D CA 1
ATOM 6034 C C . THR D 1 16 ? 50.17700 17.09400 -22.64700 1.000 17.85520 16 THR D C 1
ATOM 6035 O O . THR D 1 16 ? 49.54500 16.84900 -21.61600 1.000 16.12550 16 THR D O 1
ATOM 6039 N N . THR D 1 17 ? 51.23800 17.89800 -22.64700 1.000 18.31403 17 THR D N 1
ATOM 6040 C CA . THR D 1 17 ? 51.75500 18.46400 -21.40500 1.000 16.43076 17 THR D CA 1
ATOM 6041 C C . THR D 1 17 ? 50.92500 19.62100 -20.86600 1.000 14.52655 17 THR D C 1
ATOM 6042 O O . THR D 1 17 ? 51.26600 20.14900 -19.80200 1.000 13.78323 17 THR D O 1
ATOM 6046 N N . TYR D 1 18 ? 49.85200 20.02100 -21.55200 1.000 14.60755 18 TYR D N 1
ATOM 6047 C CA . TYR D 1 18 ? 49.21300 21.30600 -21.26100 1.000 14.70072 18 TYR D CA 1
ATOM 6048 C C . TYR D 1 18 ? 48.67900 21.35900 -19.83000 1.000 13.43398 18 TYR D C 1
ATOM 6049 O O . TYR D 1 18 ? 49.00700 22.27400 -19.06400 1.000 11.46842 18 TYR D O 1
ATOM 6058 N N . LEU D 1 19 ? 47.87800 20.36500 -19.44300 1.000 12.92869 19 LEU D N 1
ATOM 6059 C CA . LEU D 1 19 ? 47.31400 20.34600 -18.09700 1.000 13.39490 19 LEU D CA 1
ATOM 6060 C C . LEU D 1 19 ? 48.38700 20.24000 -17.02200 1.000 13.56022 19 LEU D C 1
ATOM 6061 O O . LEU D 1 19 ? 48.21600 20.80300 -15.93500 1.000 14.64977 19 LEU D O 1
ATOM 6066 N N . SER D 1 20 ? 49.50000 19.54600 -17.29600 1.000 12.92832 20 SER D N 1
ATOM 6067 C CA . SER D 1 20 ? 50.61800 19.56500 -16.35100 1.000 13.91511 20 SER D CA 1
ATOM 6068 C C . SER D 1 20 ? 51.17500 20.97600 -16.17800 1.000 14.01091 20 SER D C 1
ATOM 6069 O O . SER D 1 20 ? 51.47800 21.40000 -15.05800 1.000 14.82940 20 SER D O 1
ATOM 6072 N N . PHE D 1 21 ? 51.34900 21.69500 -17.28700 1.000 13.53505 21 PHE D N 1
ATOM 6073 C CA . PHE D 1 21 ? 51.75400 23.09800 -17.26100 1.000 14.29638 21 PHE D CA 1
ATOM 6074 C C . PHE D 1 21 ? 50.81400 23.93000 -16.39000 1.000 13.79496 21 PHE D C 1
ATOM 6075 O O . PHE D 1 21 ? 51.25500 24.64400 -15.48200 1.000 14.15773 21 PHE D O 1
ATOM 6083 N N . ILE D 1 22 ? 49.50400 23.83600 -16.64500 1.000 13.62098 22 ILE D N 1
ATOM 6084 C CA . ILE D 1 22 ? 48.53100 24.56600 -15.83000 1.000 12.47322 22 ILE D CA 1
ATOM 6085 C C . ILE D 1 22 ? 48.65700 24.17500 -14.36200 1.000 14.18807 22 ILE D C 1
ATOM 6086 O O . ILE D 1 22 ? 48.62100 25.03000 -13.46500 1.000 14.54137 22 ILE D O 1
ATOM 6091 N N . THR D 1 23 ? 48.80800 22.87700 -14.09700 1.000 13.20254 23 THR D N 1
ATOM 6092 C CA . THR D 1 23 ? 48.96600 22.40900 -12.72500 1.000 14.99296 23 THR D CA 1
ATOM 6093 C C . THR D 1 23 ? 50.18800 23.03500 -12.06200 1.000 14.50168 23 THR D C 1
ATOM 6094 O O . THR D 1 23 ? 50.13700 23.40200 -10.88300 1.000 15.12168 23 THR D O 1
ATOM 6098 N N . ASN D 1 24 ? 51.28500 23.18200 -12.80900 1.000 13.70068 24 ASN D N 1
ATOM 6099 C CA . ASN D 1 24 ? 52.49100 23.79100 -12.25300 1.000 14.28191 24 ASN D CA 1
ATOM 6100 C C . ASN D 1 24 ? 52.22800 25.21500 -11.79000 1.000 15.67793 24 ASN D C 1
ATOM 6101 O O . ASN D 1 24 ? 52.73000 25.63400 -10.73400 1.000 14.83145 24 ASN D O 1
ATOM 6106 N N . ILE D 1 25 ? 51.44700 25.97600 -12.56600 1.000 13.14949 25 ILE D N 1
ATOM 6107 C CA . ILE D 1 25 ? 51.09200 27.33600 -12.15800 1.000 13.73442 25 ILE D CA 1
ATOM 6108 C C . ILE D 1 25 ? 50.26900 27.31000 -10.87500 1.000 14.42096 25 ILE D C 1
ATOM 6109 O O . ILE D 1 25 ? 50.51400 28.08200 -9.93700 1.000 14.15048 25 ILE D O 1
ATOM 6114 N N . ARG D 1 26 ? 49.25600 26.44600 -10.82700 1.000 15.47232 26 ARG D N 1
ATOM 6115 C CA . ARG D 1 26 ? 48.39600 26.38900 -9.64900 1.000 14.82668 26 ARG D CA 1
ATOM 6116 C C . ARG D 1 26 ? 49.20300 26.00100 -8.41700 1.000 15.05597 26 ARG D C 1
ATOM 6117 O O . ARG D 1 26 ? 49.09500 26.64200 -7.36700 1.000 15.22584 26 ARG D O 1
ATOM 6125 N N . THR D 1 27 ? 50.03700 24.97000 -8.53800 1.000 13.13347 27 THR D N 1
ATOM 6126 C CA . THR D 1 27 ? 50.87800 24.55000 -7.41900 1.000 13.69169 27 THR D CA 1
ATOM 6127 C C . THR D 1 27 ? 51.75500 25.70000 -6.93100 1.000 15.49299 27 THR D C 1
ATOM 6128 O O . THR D 1 27 ? 51.84300 25.96100 -5.72400 1.000 14.26820 27 THR D O 1
ATOM 6132 N N . LYS D 1 28 ? 52.37800 26.42400 -7.86300 1.000 14.18936 28 LYS D N 1
ATOM 6133 C CA . LYS D 1 28 ? 53.29000 27.50600 -7.48900 1.000 14.82186 28 LYS D CA 1
ATOM 6134 C C . LYS D 1 28 ? 52.58400 28.60100 -6.69700 1.000 15.57325 28 LYS D C 1
ATOM 6135 O O . LYS D 1 28 ? 53.10700 29.09200 -5.68900 1.000 15.88825 28 LYS D O 1
ATOM 6141 N N . VAL D 1 29 ? 51.39900 29.01800 -7.14900 1.000 14.82495 29 VAL D N 1
ATOM 6142 C CA . VAL D 1 29 ? 50.74800 30.17600 -6.54700 1.000 15.80564 29 VAL D CA 1
ATOM 6143 C C . VAL D 1 29 ? 49.76000 29.80800 -5.44900 1.000 16.34762 29 VAL D C 1
ATOM 6144 O O . VAL D 1 29 ? 49.32100 30.70000 -4.70200 1.000 15.74375 29 VAL D O 1
ATOM 6148 N N . ALA D 1 30 ? 49.38200 28.53800 -5.33000 1.000 16.57027 30 ALA D N 1
ATOM 6149 C CA . ALA D 1 30 ? 48.28800 28.17200 -4.44300 1.000 17.20727 30 ALA D CA 1
ATOM 6150 C C . ALA D 1 30 ? 48.75600 28.11800 -3.00200 1.000 19.17932 30 ALA D C 1
ATOM 6151 O O . ALA D 1 30 ? 49.87500 27.69700 -2.70100 1.000 18.57027 30 ALA D O 1
ATOM 6153 N N . ASP D 1 31 ? 47.88200 28.55400 -2.11600 1.000 19.52335 31 ASP D N 1
ATOM 6154 C CA . ASP D 1 31 ? 48.12600 28.41100 -0.69800 1.000 21.82826 31 ASP D CA 1
ATOM 6155 C C . ASP D 1 31 ? 48.12300 26.93700 -0.30900 1.000 24.97693 31 ASP D C 1
ATOM 6156 O O . ASP D 1 31 ? 47.47400 26.10300 -0.94300 1.000 23.82003 31 ASP D O 1
ATOM 6161 N N . LYS D 1 32 ? 48.89200 26.61400 0.72900 1.000 28.50737 32 LYS D N 1
ATOM 6162 C CA . LYS D 1 32 ? 48.81300 25.28900 1.33400 1.000 28.57824 32 LYS D CA 1
ATOM 6163 C C . LYS D 1 32 ? 47.37800 24.97900 1.75700 1.000 25.92225 32 LYS D C 1
ATOM 6164 O O . LYS D 1 32 ? 46.83600 23.91400 1.43900 1.000 23.89231 32 LYS D O 1
ATOM 6170 N N . THR D 1 33 ? 46.73800 25.93100 2.43800 1.000 26.33277 33 THR D N 1
ATOM 6171 C CA . THR D 1 33 ? 45.36200 25.80600 2.90400 1.000 26.85260 33 THR D CA 1
ATOM 6172 C C . THR D 1 33 ? 44.36500 26.10900 1.78500 1.000 25.43913 33 THR D C 1
ATOM 6173 O O . THR D 1 33 ? 44.52400 27.07900 1.03800 1.000 24.10929 33 THR D O 1
ATOM 6177 N N . GLU D 1 34 ? 43.31700 25.29300 1.69900 1.000 23.85501 34 GLU D N 1
ATOM 6178 C CA . GLU D 1 34 ? 42.24300 25.46500 0.73000 1.000 22.10541 34 GLU D CA 1
ATOM 6179 C C . GLU D 1 34 ? 40.99700 26.06100 1.38400 1.000 22.93247 34 GLU D C 1
ATOM 6180 O O . GLU D 1 34 ? 40.85300 26.08600 2.60600 1.000 23.19159 34 GLU D O 1
ATOM 6186 N N . GLN D 1 35 ? 40.08700 26.54600 0.54100 1.000 21.10381 35 GLN D N 1
ATOM 6187 C CA . GLN D 1 35 ? 38.83900 27.17400 0.96200 1.000 19.57899 35 GLN D CA 1
ATOM 6188 C C . GLN D 1 35 ? 37.68000 26.40700 0.33900 1.000 17.53647 35 GLN D C 1
ATOM 6189 O O . GLN D 1 35 ? 37.52800 26.40400 -0.88600 1.000 15.43752 35 GLN D O 1
ATOM 6195 N N . CYS D 1 36 ? 36.86400 25.76500 1.17100 1.000 16.72569 36 CYS D N 1
ATOM 6196 C CA . CYS D 1 36 ? 35.79200 24.89400 0.66800 1.000 18.85795 36 CYS D CA 1
ATOM 6197 C C . CYS D 1 36 ? 36.34200 23.83600 -0.29200 1.000 18.44959 36 CYS D C 1
ATOM 6198 O O . CYS D 1 36 ? 35.71500 23.50300 -1.30100 1.000 18.26518 36 CYS D O 1
ATOM 6201 N N . THR D 1 37 ? 37.53000 23.31000 0.03200 1.000 16.55866 37 THR D N 1
ATOM 6202 C CA . THR D 1 37 ? 38.29800 22.37600 -0.79300 1.000 19.06076 37 THR D CA 1
ATOM 6203 C C . THR D 1 37 ? 38.60000 22.92600 -2.18700 1.000 19.14521 37 THR D C 1
ATOM 6204 O O . THR D 1 37 ? 38.81300 22.15800 -3.12900 1.000 20.98671 37 THR D O 1
ATOM 6208 N N . ILE D 1 38 ? 38.62400 24.24100 -2.35300 1.000 18.80380 38 ILE D N 1
ATOM 6209 C CA . ILE D 1 38 ? 39.11700 24.86500 -3.57700 1.000 19.48601 38 ILE D CA 1
ATOM 6210 C C . ILE D 1 38 ? 40.48000 25.47300 -3.27100 1.000 16.68535 38 ILE D C 1
ATOM 6211 O O . ILE D 1 38 ? 40.71100 25.95400 -2.16000 1.000 17.95635 38 ILE D O 1
ATOM 6216 N N . GLN D 1 39 ? 41.39100 25.42100 -4.23700 1.000 16.46265 39 GLN D N 1
ATOM 6217 C CA . GLN D 1 39 ? 42.68000 26.06800 -4.04100 1.000 19.03398 39 GLN D CA 1
ATOM 6218 C C . GLN D 1 39 ? 42.51900 27.58200 -4.14800 1.000 16.17490 39 GLN D C 1
ATOM 6219 O O . GLN D 1 39 ? 41.68400 28.08900 -4.89800 1.000 14.36819 39 GLN D O 1
ATOM 6225 N N . LYS D 1 40 ? 43.31400 28.30300 -3.36700 1.000 16.51748 40 LYS D N 1
ATOM 6226 C CA . LYS D 1 40 ? 43.24000 29.75500 -3.35100 1.000 15.31687 40 LYS D CA 1
ATOM 6227 C C . LYS D 1 40 ? 44.63000 30.31600 -3.54900 1.000 16.01053 40 LYS D C 1
ATOM 6228 O O . LYS D 1 40 ? 45.60600 29.76400 -3.03100 1.000 20.26313 40 LYS D O 1
ATOM 6234 N N . ILE D 1 41 ? 44.72600 31.40000 -4.32200 1.000 16.19244 41 ILE D N 1
ATOM 6235 C CA . ILE D 1 41 ? 46.02100 32.03700 -4.49200 1.000 17.33253 41 ILE D CA 1
ATOM 6236 C C . ILE D 1 41 ? 46.51300 32.52600 -3.14300 1.000 18.38591 41 ILE D C 1
ATOM 6237 O O . ILE D 1 41 ? 45.76500 33.14100 -2.37000 1.000 16.65211 41 ILE D O 1
ATOM 6242 N N . SER D 1 42 ? 47.77900 32.24400 -2.86100 1.000 16.98350 42 SER D N 1
ATOM 6243 C CA . SER D 1 42 ? 48.43100 32.70500 -1.64800 1.000 19.60329 42 SER D CA 1
ATOM 6244 C C . SER D 1 42 ? 48.32200 34.22400 -1.49900 1.000 18.51051 42 SER D C 1
ATOM 6245 O O . SER D 1 42 ? 48.41300 34.97400 -2.47000 1.000 16.13062 42 SER D O 1
ATOM 6248 N N . LYS D 1 43 ? 48.06400 34.66600 -0.26800 1.000 18.09074 43 LYS D N 1
ATOM 6249 C CA . LYS D 1 43 ? 47.97100 36.09100 0.01600 1.000 19.41664 43 LYS D CA 1
ATOM 6250 C C . LYS D 1 43 ? 49.28700 36.81400 -0.25100 1.000 19.30463 43 LYS D C 1
ATOM 6251 O O . LYS D 1 43 ? 49.27400 37.97900 -0.66600 1.000 18.53701 43 LYS D O 1
ATOM 6257 N N . THR D 1 44 ? 50.43000 36.15700 -0.02200 1.000 18.33650 44 THR D N 1
ATOM 6258 C CA . THR D 1 44 ? 51.71600 36.83700 -0.11900 1.000 18.85467 44 THR D CA 1
ATOM 6259 C C . THR D 1 44 ? 52.73200 35.96600 -0.84500 1.000 19.41493 44 THR D C 1
ATOM 6260 O O . THR D 1 44 ? 52.60700 34.74100 -0.91300 1.000 19.04345 44 THR D O 1
ATOM 6264 N N . PHE D 1 45 ? 53.75700 36.62800 -1.37800 1.000 17.12766 45 PHE D N 1
ATOM 6265 C CA . PHE D 1 45 ? 54.91500 35.97600 -1.96500 1.000 20.78132 45 PHE D CA 1
ATOM 6266 C C . PHE D 1 45 ? 56.16200 36.71500 -1.51100 1.000 23.82776 45 PHE D C 1
ATOM 6267 O O . PHE D 1 45 ? 56.13300 37.93200 -1.30900 1.000 22.21441 45 PHE D O 1
ATOM 6275 N N . THR D 1 46 ? 57.26100 35.97600 -1.33800 1.000 24.96368 46 THR D N 1
ATOM 6276 C CA . THR D 1 46 ? 58.52800 36.66400 -1.11500 1.000 28.51168 46 THR D CA 1
ATOM 6277 C C . THR D 1 46 ? 58.94100 37.44400 -2.36200 1.000 26.04280 46 THR D C 1
ATOM 6278 O O . THR D 1 46 ? 59.44900 38.56400 -2.25600 1.000 28.60310 46 THR D O 1
ATOM 6282 N N . GLN D 1 47 ? 58.71900 36.87300 -3.54800 1.000 22.31536 47 GLN D N 1
ATOM 6283 C CA . GLN D 1 47 ? 58.79300 37.59800 -4.81600 1.000 22.06365 47 GLN D CA 1
ATOM 6284 C C . GLN D 1 47 ? 57.53400 37.27700 -5.61300 1.000 20.54805 47 GLN D C 1
ATOM 6285 O O . GLN D 1 47 ? 57.37700 36.15300 -6.10000 1.000 19.11593 47 GLN D O 1
ATOM 6291 N N . ARG D 1 48 ? 56.64900 38.26500 -5.76100 1.000 18.22233 48 ARG D N 1
ATOM 6292 C CA . ARG D 1 48 ? 55.36500 38.02700 -6.41200 1.000 17.69253 48 ARG D CA 1
ATOM 6293 C C . ARG D 1 48 ? 55.46800 37.96800 -7.93500 1.000 16.97291 48 ARG D C 1
ATOM 6294 O O . ARG D 1 48 ? 54.61000 37.35500 -8.57300 1.000 15.54430 48 ARG D O 1
ATOM 6302 N N . TYR D 1 49 ? 56.50100 38.57100 -8.52100 1.000 16.06291 49 TYR D N 1
ATOM 6303 C CA . TYR D 1 49 ? 56.66100 38.63600 -9.96500 1.000 15.36826 49 TYR D CA 1
ATOM 6304 C C . TYR D 1 49 ? 57.49100 37.45800 -10.46800 1.000 16.77760 49 TYR D C 1
ATOM 6305 O O . TYR D 1 49 ? 58.45100 37.04000 -9.81400 1.000 18.79566 49 TYR D O 1
ATOM 6314 N N . SER D 1 50 ? 57.10300 36.90700 -11.62000 1.000 16.60868 50 SER D N 1
ATOM 6315 C CA . SER D 1 50 ? 57.75800 35.71200 -12.14800 1.000 17.95311 50 SER D CA 1
ATOM 6316 C C . SER D 1 50 ? 57.49400 35.61200 -13.64400 1.000 15.48022 50 SER D C 1
ATOM 6317 O O . SER D 1 50 ? 56.74400 36.40100 -14.22400 1.000 14.47189 50 SER D O 1
ATOM 6320 N N . TYR D 1 51 ? 58.11400 34.60900 -14.26100 1.000 14.69115 51 TYR D N 1
ATOM 6321 C CA . TYR D 1 51 ? 58.02500 34.38700 -15.69500 1.000 17.13559 51 TYR D CA 1
ATOM 6322 C C . TYR D 1 51 ? 57.30400 33.08200 -15.99500 1.000 16.39163 51 TYR D C 1
ATOM 6323 O O . TYR D 1 51 ? 57.38400 32.10800 -15.23100 1.000 16.07018 51 TYR D O 1
ATOM 6332 N N . ILE D 1 52 ? 56.61800 33.06700 -17.13500 1.000 16.76072 52 ILE D N 1
ATOM 6333 C CA . ILE D 1 52 ? 56.10700 31.84300 -17.74100 1.000 14.69940 52 ILE D CA 1
ATOM 6334 C C . ILE D 1 52 ? 56.56600 31.81500 -19.18800 1.000 15.63200 52 ILE D C 1
ATOM 6335 O O . ILE D 1 52 ? 56.41900 32.81000 -19.90900 1.000 14.67865 52 ILE D O 1
ATOM 6340 N N . ASP D 1 53 ? 57.08900 30.67500 -19.62300 1.000 15.37795 53 ASP D N 1
ATOM 6341 C CA . ASP D 1 53 ? 57.57800 30.52000 -20.98300 1.000 14.30723 53 ASP D CA 1
ATOM 6342 C C . ASP D 1 53 ? 56.54200 29.82100 -21.86100 1.000 15.40362 53 ASP D C 1
ATOM 6343 O O . ASP D 1 53 ? 55.86200 28.88400 -21.42600 1.000 17.91275 53 ASP D O 1
ATOM 6348 N N . LEU D 1 54 ? 56.42300 30.29900 -23.09600 1.000 14.36284 54 LEU D N 1
ATOM 6349 C CA . LEU D 1 54 ? 55.55700 29.72700 -24.12200 1.000 16.16270 54 LEU D CA 1
ATOM 6350 C C . LEU D 1 54 ? 56.46000 29.39500 -25.30600 1.000 18.43150 54 LEU D C 1
ATOM 6351 O O . LEU D 1 54 ? 56.76800 30.26600 -26.12800 1.000 15.65476 54 LEU D O 1
ATOM 6356 N N . ILE D 1 55 ? 56.88500 28.13300 -25.38000 1.000 17.70579 55 ILE D N 1
ATOM 6357 C CA . ILE D 1 55 ? 57.94600 27.70800 -26.28700 1.000 19.17620 55 ILE D CA 1
ATOM 6358 C C . ILE D 1 55 ? 57.34300 27.22500 -27.59700 1.000 19.63256 55 ILE D C 1
ATOM 6359 O O . ILE D 1 55 ? 56.46500 26.35200 -27.61100 1.000 16.88923 55 ILE D O 1
ATOM 6364 N N . VAL D 1 56 ? 57.82500 27.79000 -28.70400 1.000 18.64246 56 VAL D N 1
ATOM 6365 C CA . VAL D 1 56 ? 57.42000 27.36800 -30.03500 1.000 19.24905 56 VAL D CA 1
ATOM 6366 C C . VAL D 1 56 ? 58.50300 26.48400 -30.63900 1.000 22.92475 56 VAL D C 1
ATOM 6367 O O . VAL D 1 56 ? 58.21300 25.60100 -31.45500 1.000 23.67285 56 VAL D O 1
ATOM 6371 N N . SER D 1 57 ? 59.75700 26.71600 -30.24900 1.000 22.49039 57 SER D N 1
ATOM 6372 C CA . SER D 1 57 ? 60.87700 25.93400 -30.75800 1.000 27.27631 57 SER D CA 1
ATOM 6373 C C . SER D 1 57 ? 62.07300 26.16500 -29.84800 1.000 28.01707 57 SER D C 1
ATOM 6374 O O . SER D 1 57 ? 62.03900 27.01700 -28.95400 1.000 25.58458 57 SER D O 1
ATOM 6377 N N . SER D 1 58 ? 63.14300 25.39500 -30.09200 1.000 30.48178 58 SER D N 1
ATOM 6378 C CA . SER D 1 58 ? 64.34500 25.53800 -29.27400 1.000 30.74551 58 SER D CA 1
ATOM 6379 C C . SER D 1 58 ? 64.90700 26.95400 -29.34500 1.000 29.90927 58 SER D C 1
ATOM 6380 O O . SER D 1 58 ? 65.51500 27.43200 -28.37900 1.000 30.45990 58 SER D O 1
ATOM 6383 N N . THR D 1 59 ? 64.69600 27.64800 -30.46100 1.000 27.37927 59 THR D N 1
ATOM 6384 C CA . THR D 1 59 ? 65.22400 28.99400 -30.63400 1.000 29.86165 59 THR D CA 1
ATOM 6385 C C . THR D 1 59 ? 64.19700 30.09600 -30.40000 1.000 27.31636 59 THR D C 1
ATOM 6386 O O . THR D 1 59 ? 64.59400 31.25800 -30.24300 1.000 26.35506 59 THR D O 1
ATOM 6390 N N . GLN D 1 60 ? 62.90400 29.77300 -30.35500 1.000 23.75445 60 GLN D N 1
ATOM 6391 C CA . GLN D 1 60 ? 61.86000 30.79100 -30.29200 1.000 22.32068 60 GLN D CA 1
ATOM 6392 C C . GLN D 1 60 ? 60.89100 30.49700 -29.15800 1.000 21.24498 60 GLN D C 1
ATOM 6393 O O . GLN D 1 60 ? 60.21600 29.46200 -29.15800 1.000 22.19842 60 GLN D O 1
ATOM 6399 N N . LYS D 1 61 ? 60.83300 31.40500 -28.18900 1.000 21.42900 61 LYS D N 1
ATOM 6400 C CA . LYS D 1 61 ? 59.78300 31.40400 -27.18400 1.000 17.49175 61 LYS D CA 1
ATOM 6401 C C . LYS D 1 61 ? 59.41100 32.84500 -26.86700 1.000 18.48371 61 LYS D C 1
ATOM 6402 O O . LYS D 1 61 ? 60.15400 33.78300 -27.17000 1.000 17.81284 61 LYS D O 1
ATOM 6408 N N . ILE D 1 62 ? 58.24600 33.00800 -26.24900 1.000 16.00897 62 ILE D N 1
ATOM 6409 C CA . ILE D 1 62 ? 57.82700 34.27100 -25.65300 1.000 17.58657 62 ILE D CA 1
ATOM 6410 C C . ILE D 1 62 ? 57.71200 34.04800 -24.15600 1.000 15.69252 62 ILE D C 1
ATOM 6411 O O . ILE D 1 62 ? 57.15700 33.03400 -23.71000 1.000 14.95242 62 ILE D O 1
ATOM 6416 N N . THR D 1 63 ? 58.24500 34.97900 -23.38200 1.000 13.90342 63 THR D N 1
ATOM 6417 C CA . THR D 1 63 ? 58.17100 34.91200 -21.93300 1.000 15.24408 63 THR D CA 1
ATOM 6418 C C . THR D 1 63 ? 57.14400 35.92000 -21.42800 1.000 16.84269 63 THR D C 1
ATOM 6419 O O . THR D 1 63 ? 57.21400 37.10600 -21.77100 1.000 17.44009 63 THR D O 1
ATOM 6423 N N . LEU D 1 64 ? 56.20600 35.45500 -20.60600 1.000 14.79023 64 LEU D N 1
ATOM 6424 C CA . LEU D 1 64 ? 55.20100 36.33000 -20.01600 1.000 15.63414 64 LEU D CA 1
ATOM 6425 C C . LEU D 1 64 ? 55.70800 36.93800 -18.71700 1.000 16.17888 64 LEU D C 1
ATOM 6426 O O . LEU D 1 64 ? 56.36600 36.26700 -17.92000 1.000 16.80252 64 LEU D O 1
ATOM 6431 N N . ALA D 1 65 ? 55.38700 38.20900 -18.50600 1.000 15.43315 65 ALA D N 1
ATOM 6432 C CA . ALA D 1 65 ? 55.58300 38.86100 -17.22200 1.000 15.27172 65 ALA D CA 1
ATOM 6433 C C . ALA D 1 65 ? 54.32900 38.62200 -16.38600 1.000 14.59766 65 ALA D C 1
ATOM 6434 O O . ALA D 1 65 ? 53.21600 38.97500 -16.80100 1.000 14.83736 65 ALA D O 1
ATOM 6436 N N . ILE D 1 66 ? 54.50000 38.00100 -15.23000 1.000 14.17150 66 ILE D N 1
ATOM 6437 C CA . ILE D 1 66 ? 53.38300 37.50500 -14.43500 1.000 14.54016 66 ILE D CA 1
ATOM 6438 C C . ILE D 1 66 ? 53.46000 38.11200 -13.04900 1.000 15.47589 66 ILE D C 1
ATOM 6439 O O . ILE D 1 66 ? 54.54600 38.19900 -12.46400 1.000 14.34356 66 ILE D O 1
ATOM 6444 N N . ASP D 1 67 ? 52.30400 38.52000 -12.52300 1.000 14.32194 67 ASP D N 1
ATOM 6445 C CA . ASP D 1 67 ? 52.14300 38.88400 -11.12100 1.000 14.74232 67 ASP D CA 1
ATOM 6446 C C . ASP D 1 67 ? 51.35200 37.76200 -10.46300 1.000 14.87528 67 ASP D C 1
ATOM 6447 O O . ASP D 1 67 ? 50.14400 37.63700 -10.68700 1.000 13.85835 67 ASP D O 1
ATOM 6452 N N . MET D 1 68 ? 52.03000 36.96000 -9.64400 1.000 13.64158 68 MET D N 1
ATOM 6453 C CA . MET D 1 68 ? 51.39500 35.78600 -9.05900 1.000 13.57179 68 MET D CA 1
ATOM 6454 C C . MET D 1 68 ? 50.33500 36.14100 -8.03200 1.000 15.53215 68 MET D C 1
ATOM 6455 O O . MET D 1 68 ? 49.50700 35.28200 -7.70300 1.000 13.21092 68 MET D O 1
ATOM 6460 N N . ALA D 1 69 ? 50.35200 37.37300 -7.50300 1.000 12.66429 69 ALA D N 1
ATOM 6461 C CA . ALA D 1 69 ? 49.34700 37.75400 -6.51400 1.000 15.77722 69 ALA D CA 1
ATOM 6462 C C . ALA D 1 69 ? 47.94000 37.60700 -7.06800 1.000 17.29981 69 ALA D C 1
ATOM 6463 O O . ALA D 1 69 ? 47.00200 37.31600 -6.31700 1.000 17.88190 69 ALA D O 1
ATOM 6465 N N . ASP D 1 70 ? 47.78400 37.78700 -8.37900 1.000 15.76333 70 ASP D N 1
ATOM 6466 C CA . ASP D 1 70 ? 46.47800 37.80100 -9.02200 1.000 16.06984 70 ASP D CA 1
ATOM 6467 C C . ASP D 1 70 ? 46.52600 37.15800 -10.40200 1.000 15.86467 70 ASP D C 1
ATOM 6468 O O . ASP D 1 70 ? 45.57200 37.31300 -11.16900 1.000 16.89909 70 ASP D O 1
ATOM 6473 N N . LEU D 1 71 ? 47.62100 36.46500 -10.74100 1.000 15.14050 71 LEU D N 1
ATOM 6474 C CA . LEU D 1 71 ? 47.86900 35.90400 -12.07700 1.000 14.65575 71 LEU D CA 1
ATOM 6475 C C . LEU D 1 71 ? 47.64600 36.92600 -13.19500 1.000 16.12261 71 LEU D C 1
ATOM 6476 O O . LEU D 1 71 ? 47.27800 36.57600 -14.31700 1.000 17.46595 71 LEU D O 1
ATOM 6481 N N . TYR D 1 72 ? 47.89500 38.19900 -12.92500 1.000 16.18828 72 TYR D N 1
ATOM 6482 C CA . TYR D 1 72 ? 47.84200 39.18100 -13.99700 1.000 17.16863 72 TYR D CA 1
ATOM 6483 C C . TYR D 1 72 ? 49.00900 38.97000 -14.94800 1.000 14.79890 72 TYR D C 1
ATOM 6484 O O . TYR D 1 72 ? 50.14800 38.76700 -14.51600 1.000 14.63953 72 TYR D O 1
ATOM 6493 N N . VAL D 1 73 ? 48.72400 39.00400 -16.24500 1.000 15.24566 73 VAL D N 1
ATOM 6494 C CA . VAL D 1 73 ? 49.76200 39.05400 -17.26500 1.000 14.69845 73 VAL D CA 1
ATOM 6495 C C . VAL D 1 73 ? 50.08100 40.51400 -17.52900 1.000 15.96172 73 VAL D C 1
ATOM 6496 O O . VAL D 1 73 ? 49.18800 41.29600 -17.87400 1.000 16.44553 73 VAL D O 1
ATOM 6500 N N . LEU D 1 74 ? 51.35000 40.88600 -17.36100 1.000 16.07007 74 LEU D N 1
ATOM 6501 C CA . LEU D 1 74 ? 51.75600 42.28300 -17.43600 1.000 15.13492 74 LEU D CA 1
ATOM 6502 C C . LEU D 1 74 ? 52.47600 42.62900 -18.72700 1.000 16.27789 74 LEU D C 1
ATOM 6503 O O . LEU D 1 74 ? 52.55700 43.81300 -19.08100 1.000 15.97101 74 LEU D O 1
ATOM 6508 N N . GLY D 1 75 ? 52.98200 41.62600 -19.43000 1.000 15.56851 75 GLY D N 1
ATOM 6509 C CA . GLY D 1 75 ? 53.63100 41.85000 -20.69900 1.000 16.99463 75 GLY D CA 1
ATOM 6510 C C . GLY D 1 75 ? 54.29900 40.57400 -21.16400 1.000 15.50696 75 GLY D C 1
ATOM 6511 O O . GLY D 1 75 ? 54.07500 39.50000 -20.60700 1.000 14.79320 75 GLY D O 1
ATOM 6512 N N . TYR D 1 76 ? 55.12700 40.71900 -22.19800 1.000 15.68926 76 TYR D N 1
ATOM 6513 C CA . TYR D 1 76 ? 55.83500 39.59400 -22.79100 1.000 16.01156 76 TYR D CA 1
ATOM 6514 C C . TYR D 1 76 ? 57.15900 40.08200 -23.36600 1.000 17.80796 76 TYR D C 1
ATOM 6515 O O . TYR D 1 76 ? 57.29400 41.25300 -23.73200 1.000 16.63208 76 TYR D O 1
ATOM 6524 N N . SER D 1 77 ? 58.13000 39.16700 -23.45100 1.000 17.33554 77 SER D N 1
ATOM 6525 C CA . SER D 1 77 ? 59.39800 39.41600 -24.11800 1.000 16.98889 77 SER D CA 1
ATOM 6526 C C . SER D 1 77 ? 59.61700 38.44900 -25.28100 1.000 17.46731 77 SER D C 1
ATOM 6527 O O . SER D 1 77 ? 59.25000 37.26800 -25.20100 1.000 15.50581 77 SER D O 1
ATOM 6530 N N . ASP D 1 78 ? 60.21500 38.96000 -26.35100 1.000 16.83132 78 ASP D N 1
ATOM 6531 C CA . ASP D 1 78 ? 60.69500 38.13800 -27.45900 1.000 17.59919 78 ASP D CA 1
ATOM 6532 C C . ASP D 1 78 ? 62.13300 38.56200 -27.75900 1.000 20.79899 78 ASP D C 1
ATOM 6533 O O . ASP D 1 78 ? 62.80600 39.21500 -26.95100 1.000 21.49097 78 ASP D O 1
ATOM 6538 N N . ILE D 1 79 ? 62.62900 38.18600 -28.93700 1.000 19.66735 79 ILE D N 1
ATOM 6539 C CA . ILE D 1 79 ? 63.92900 38.629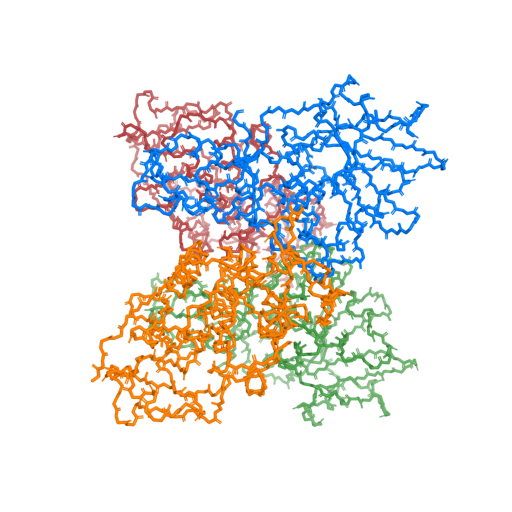00 -29.42900 1.000 23.44356 79 ILE D CA 1
ATOM 6540 C C . ILE D 1 79 ? 63.71900 39.32700 -30.76500 1.000 21.30746 79 ILE D C 1
ATOM 6541 O O . ILE D 1 79 ? 63.10500 38.76100 -31.67300 1.000 20.76215 79 ILE D O 1
ATOM 6546 N N . ALA D 1 80 ? 64.24500 40.54000 -30.89400 1.000 24.43613 80 ALA D N 1
ATOM 6547 C CA . ALA D 1 80 ? 64.22400 41.22300 -32.18200 1.000 28.07881 80 ALA D CA 1
ATOM 6548 C C . ALA D 1 80 ? 65.57600 41.86400 -32.44400 1.000 29.44375 80 ALA D C 1
ATOM 6549 O O . ALA D 1 80 ? 66.12100 42.55300 -31.57100 1.000 29.36239 80 ALA D O 1
ATOM 6551 N N . ASN D 1 81 ? 66.09400 41.65500 -33.65500 1.000 29.48472 81 ASN D N 1
ATOM 6552 C CA . ASN D 1 81 ? 67.38600 42.21100 -34.06200 1.000 32.98400 81 ASN D CA 1
ATOM 6553 C C . ASN D 1 81 ? 68.47400 41.84800 -33.04800 1.000 32.88057 81 ASN D C 1
ATOM 6554 O O . ASN D 1 81 ? 69.23100 42.70400 -32.58000 1.000 30.36821 81 ASN D O 1
ATOM 6559 N N . ASN D 1 82 ? 68.51300 40.56100 -32.68100 1.000 28.82135 82 ASN D N 1
ATOM 6560 C CA . ASN D 1 82 ? 69.57000 39.95300 -31.87600 1.000 30.18898 82 ASN D CA 1
ATOM 6561 C C . ASN D 1 82 ? 69.57600 40.42400 -30.43200 1.000 31.11247 82 ASN D C 1
ATOM 6562 O O . ASN D 1 82 ? 70.60700 40.32400 -29.75300 1.000 32.13449 82 ASN D O 1
ATOM 6567 N N . LYS D 1 83 ? 68.45400 40.93100 -29.93300 1.000 30.74954 83 LYS D N 1
ATOM 6568 C CA . LYS D 1 83 ? 68.44600 41.58200 -28.63500 1.000 29.29778 83 LYS D CA 1
ATOM 6569 C C . LYS D 1 83 ? 67.12700 41.31300 -27.93700 1.000 26.93203 83 LYS D C 1
ATOM 6570 O O . LYS D 1 83 ? 66.08900 41.12200 -28.58000 1.000 25.46722 83 LYS D O 1
ATOM 6576 N N . GLY D 1 84 ? 67.18100 41.29200 -26.61100 1.000 28.43444 84 GLY D N 1
ATOM 6577 C CA . GLY D 1 84 ? 65.96600 41.12400 -25.83900 1.000 26.60627 84 GLY D CA 1
ATOM 6578 C C . GLY D 1 84 ? 65.05600 42.32800 -26.00400 1.000 24.60492 84 GLY D C 1
ATOM 6579 O O . GLY D 1 84 ? 65.50600 43.47400 -26.04200 1.000 24.56390 84 GLY D O 1
ATOM 6580 N N . ARG D 1 85 ? 63.76000 42.05800 -26.10900 1.000 22.43376 85 ARG D N 1
ATOM 6581 C CA . ARG D 1 85 ? 62.75800 43.09300 -26.32000 1.000 20.43547 85 ARG D CA 1
ATOM 6582 C C . ARG D 1 85 ? 61.57400 42.80200 -25.40900 1.000 19.84536 85 ARG D C 1
ATOM 6583 O O . ARG D 1 85 ? 61.08000 41.67200 -25.37600 1.000 19.45002 85 ARG D O 1
ATOM 6591 N N . ALA D 1 86 ? 61.12900 43.80900 -24.66600 1.000 18.28360 86 ALA D N 1
ATOM 6592 C CA . ALA D 1 86 ? 60.04600 43.65300 -23.71300 1.000 18.36597 86 ALA D CA 1
ATOM 6593 C C . ALA D 1 86 ? 58.86600 44.54000 -24.09600 1.000 20.10199 86 ALA D C 1
ATOM 6594 O O . ALA D 1 86 ? 59.04200 45.66800 -24.57300 1.000 18.85165 86 ALA D O 1
ATOM 6596 N N . PHE D 1 87 ? 57.66000 44.01600 -23.89900 1.000 16.90632 87 PHE D N 1
ATOM 6597 C CA . PHE D 1 87 ? 56.42700 44.75800 -24.12000 1.000 16.86130 87 PHE D CA 1
ATOM 6598 C C . PHE D 1 87 ? 55.62500 44.74500 -22.82700 1.000 17.98407 87 PHE D C 1
ATOM 6599 O O . PHE D 1 87 ? 55.47600 43.69200 -22.19800 1.000 19.28296 87 PHE D O 1
ATOM 6607 N N . PHE D 1 88 ? 55.13700 45.90500 -22.41100 1.000 15.65059 88 PHE D N 1
ATOM 6608 C CA . PHE D 1 88 ? 54.38100 46.01000 -21.17100 1.000 18.62442 88 PHE D CA 1
ATOM 6609 C C . PHE D 1 88 ? 53.02900 46.65000 -21.43900 1.000 17.94373 88 PHE D C 1
ATOM 6610 O O . PHE D 1 88 ? 52.93100 47.59400 -22.22800 1.000 17.90992 88 PHE D O 1
ATOM 6618 N N . PHE D 1 89 ? 51.99100 46.13000 -20.78800 1.000 15.14545 89 PHE D N 1
ATOM 6619 C CA . PHE D 1 89 ? 50.67200 46.73700 -20.91500 1.000 18.09964 89 PHE D CA 1
ATOM 6620 C C . PHE D 1 89 ? 50.72300 48.20500 -20.50500 1.000 19.04469 89 PHE D C 1
ATOM 6621 O O . PHE D 1 89 ? 51.46800 48.59800 -19.60200 1.000 18.02114 89 PHE D O 1
ATOM 6629 N N . LYS D 1 90 ? 49.91300 49.01100 -21.20000 1.000 19.07027 90 LYS D N 1
ATOM 6630 C CA . LYS D 1 90 ? 50.04400 50.46800 -21.14900 1.000 18.53700 90 LYS D CA 1
ATOM 6631 C C . LYS D 1 90 ? 49.87900 51.01200 -19.73800 1.000 18.02126 90 LYS D C 1
ATOM 6632 O O . LYS D 1 90 ? 50.48500 52.03400 -19.39400 1.000 19.04969 90 LYS D O 1
ATOM 6638 N N . ASP D 1 91 ? 49.06500 50.35400 -18.91700 1.000 18.26981 91 ASP D N 1
ATOM 6639 C CA . ASP D 1 91 ? 48.77100 50.79400 -17.55700 1.000 19.65265 91 ASP D CA 1
ATOM 6640 C C . ASP D 1 91 ? 49.73800 50.24500 -16.51200 1.000 19.30798 91 ASP D C 1
ATOM 6641 O O . ASP D 1 91 ? 49.53900 50.48900 -15.31800 1.000 21.05313 91 ASP D O 1
ATOM 6646 N N . VAL D 1 92 ? 50.76600 49.51200 -16.91100 1.000 17.14897 92 VAL D N 1
ATOM 6647 C CA . VAL D 1 92 ? 51.71900 48.98500 -15.94200 1.000 22.16685 92 VAL D CA 1
ATOM 6648 C C . VAL D 1 92 ? 52.74700 50.07000 -15.64300 1.000 22.08059 92 VAL D C 1
ATOM 6649 O O . VAL D 1 92 ? 53.39900 50.58600 -16.55700 1.000 21.31095 92 VAL D O 1
ATOM 6653 N N . THR D 1 93 ? 52.89100 50.41800 -14.36500 1.000 21.49935 93 THR D N 1
ATOM 6654 C CA . THR D 1 93 ? 53.82500 51.46200 -13.96900 1.000 22.67558 93 THR D CA 1
ATOM 6655 C C . THR D 1 93 ? 55.26600 51.03700 -14.23000 1.000 20.66039 93 THR D C 1
ATOM 6656 O O . THR D 1 93 ? 55.58800 49.84900 -14.34300 1.000 17.79687 93 THR D O 1
ATOM 6660 N N . GLU D 1 94 ? 56.14900 52.03600 -14.31000 1.000 21.81097 94 GLU D N 1
ATOM 6661 C CA . GLU D 1 94 ? 57.55400 51.73600 -14.55000 1.000 21.81046 94 GLU D CA 1
ATOM 6662 C C . GLU D 1 94 ? 58.13800 50.91300 -13.41300 1.000 19.95296 94 GLU D C 1
ATOM 6663 O O . GLU D 1 94 ? 58.89000 49.96200 -13.65300 1.000 18.64337 94 GLU D O 1
ATOM 6669 N N . ALA D 1 95 ? 57.80900 51.28000 -12.17000 1.000 18.36324 95 ALA D N 1
ATOM 6670 C CA . ALA D 1 95 ? 58.28700 50.54500 -11.00600 1.000 20.16094 95 ALA D CA 1
ATOM 6671 C C . ALA D 1 95 ? 57.99600 49.05200 -11.12600 1.000 20.00540 95 ALA D C 1
ATOM 6672 O O . ALA D 1 95 ? 58.87800 48.21900 -10.89300 1.000 20.13272 95 ALA D O 1
ATOM 6674 N N . VAL D 1 96 ? 56.76200 48.69200 -11.49900 1.000 20.64296 96 VAL D N 1
ATOM 6675 C CA . VAL D 1 96 ? 56.42500 47.28100 -11.69000 1.000 17.24544 96 VAL D CA 1
ATOM 6676 C C . VAL D 1 96 ? 57.20300 46.70000 -12.86900 1.000 17.75234 96 VAL D C 1
ATOM 6677 O O . VAL D 1 96 ? 57.89500 45.68300 -12.73800 1.000 19.22031 96 VAL D O 1
ATOM 6681 N N . ALA D 1 97 ? 57.11200 47.34300 -14.03600 1.000 19.17419 97 ALA D N 1
ATOM 6682 C CA . ALA D 1 97 ? 57.76100 46.81400 -15.23700 1.000 19.00860 97 ALA D CA 1
ATOM 6683 C C . ALA D 1 97 ? 59.26300 46.61200 -15.04700 1.000 21.07588 97 ALA D C 1
ATOM 6684 O O . ALA D 1 97 ? 59.83900 45.68000 -15.62500 1.000 18.44609 97 ALA D O 1
ATOM 6686 N N . ASN D 1 98 ? 59.90700 47.46000 -14.23300 1.000 19.70675 98 ASN D N 1
ATOM 6687 C CA . ASN D 1 98 ? 61.33900 47.35800 -13.96400 1.000 21.04709 98 ASN D CA 1
ATOM 6688 C C . ASN D 1 98 ? 61.73800 46.02700 -13.33700 1.000 21.95246 98 ASN D C 1
ATOM 6689 O O . ASN D 1 98 ? 62.93300 45.71600 -13.30700 1.000 22.76848 98 ASN D O 1
ATOM 6694 N N . ASN D 1 99 ? 60.78600 45.23700 -12.83500 1.000 20.58975 99 ASN D N 1
ATOM 6695 C CA . ASN D 1 99 ? 61.12300 43.93300 -12.27700 1.000 20.53004 99 ASN D CA 1
ATOM 6696 C C . ASN D 1 99 ? 61.41800 42.88200 -13.33100 1.000 19.44783 99 ASN D C 1
ATOM 6697 O O . ASN D 1 99 ? 61.90900 41.80800 -12.97600 1.000 22.00297 99 ASN D O 1
ATOM 6702 N N . PHE D 1 100 ? 61.14100 43.14900 -14.60200 1.000 19.38584 100 PHE D N 1
ATOM 6703 C CA . PHE D 1 100 ? 61.07900 42.10200 -15.61200 1.000 20.30176 100 PHE D CA 1
ATOM 6704 C C . PHE D 1 100 ? 62.06900 42.34500 -16.73400 1.000 19.12949 100 PHE D C 1
ATOM 6705 O O . PHE D 1 100 ? 62.29500 43.48700 -17.14500 1.000 21.56831 100 PHE D O 1
ATOM 6713 N N . PHE D 1 101 ? 62.62100 41.25400 -17.23900 1.000 19.80020 101 PHE D N 1
ATOM 6714 C CA . PHE D 1 101 ? 63.35600 41.23000 -18.49300 1.000 21.19147 101 PHE D CA 1
ATOM 6715 C C . PHE D 1 101 ? 64.56300 42.15600 -18.42300 1.000 23.23004 101 PHE D C 1
ATOM 6716 O O . PHE D 1 101 ? 64.57400 43.19500 -19.09200 1.000 22.07885 101 PHE D O 1
ATOM 6724 N N . PRO D 1 102 ? 65.59000 41.83100 -17.63200 1.000 24.12291 102 PRO D N 1
ATOM 6725 C CA . PRO D 1 102 ? 66.79500 42.68000 -17.62300 1.000 25.40836 102 PRO D CA 1
ATOM 6726 C C . PRO D 1 102 ? 67.54500 42.70000 -18.95600 1.000 23.60658 102 PRO D C 1
ATOM 6727 O O . PRO D 1 102 ? 68.32900 43.62600 -19.19600 1.000 21.86626 102 PRO D O 1
ATOM 6731 N N . GLY D 1 103 ? 67.32900 41.71800 -19.83000 1.000 25.30195 103 GLY D N 1
ATOM 6732 C CA . GLY D 1 103 ? 67.98600 41.69900 -21.12200 1.000 25.06539 103 GLY D CA 1
ATOM 6733 C C . GLY D 1 103 ? 67.38500 42.60200 -22.17600 1.000 26.37729 103 GLY D C 1
ATOM 6734 O O . GLY D 1 103 ? 67.85600 42.61900 -23.31800 1.000 23.95285 103 GLY D O 1
ATOM 6735 N N . ALA D 1 104 ? 66.33900 43.34300 -21.82400 1.000 26.01510 104 ALA D N 1
ATOM 6736 C CA . ALA D 1 104 ? 65.70500 44.30900 -22.70900 1.000 23.12091 104 ALA D CA 1
ATOM 6737 C C . ALA D 1 104 ? 65.93600 45.69200 -22.11800 1.000 23.24691 104 ALA D C 1
ATOM 6738 O O . ALA D 1 104 ? 65.48200 45.97600 -21.00600 1.000 23.18699 104 ALA D O 1
ATOM 6740 N N . THR D 1 105 ? 66.66500 46.53400 -22.84100 1.000 21.97656 105 THR D N 1
ATOM 6741 C CA . THR D 1 105 ? 67.08400 47.82700 -22.32300 1.000 26.10538 105 THR D CA 1
ATOM 6742 C C . THR D 1 105 ? 66.74000 48.91200 -23.33000 1.000 23.87713 105 THR D C 1
ATOM 6743 O O . THR D 1 105 ? 66.36600 48.64000 -24.47200 1.000 21.95212 105 THR D O 1
ATOM 6747 N N . GLY D 1 106 ? 66.86400 50.15000 -22.87800 1.000 23.35291 106 GLY D N 1
ATOM 6748 C CA . GLY D 1 106 ? 66.72500 51.27800 -23.78000 1.000 25.54500 106 GLY D CA 1
ATOM 6749 C C . GLY D 1 106 ? 65.33700 51.34300 -24.37300 1.000 25.92296 106 GLY D C 1
ATOM 6750 O O . GLY D 1 106 ? 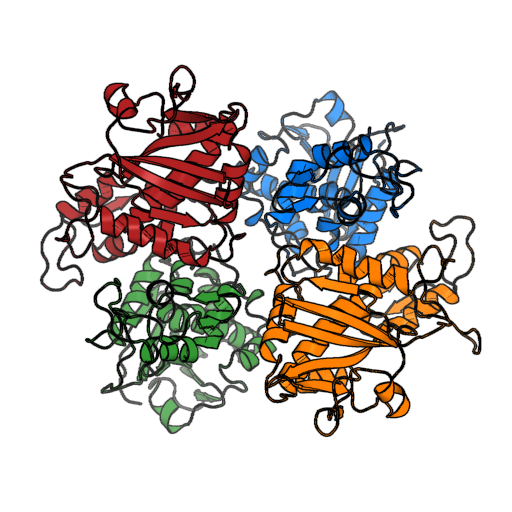64.32200 51.21200 -23.67700 1.000 24.74234 106 GLY D O 1
ATOM 6751 N N . THR D 1 107 ? 65.29700 51.54000 -25.68700 1.000 28.53930 107 THR D N 1
ATOM 6752 C CA . THR D 1 107 ? 64.05800 51.58000 -26.44600 1.000 26.61797 107 THR D CA 1
ATOM 6753 C C . THR D 1 107 ? 63.49200 50.19100 -26.73200 1.000 26.75591 107 THR D C 1
ATOM 6754 O O . THR D 1 107 ? 62.40200 50.08900 -27.30500 1.000 26.14125 107 THR D O 1
ATOM 6758 N N . ASN D 1 108 ? 64.20000 49.12400 -26.35800 1.000 25.08199 108 ASN D N 1
ATOM 6759 C CA . ASN D 1 108 ? 63.65600 47.77400 -26.44800 1.000 24.54753 108 ASN D CA 1
ATOM 6760 C C . ASN D 1 108 ? 62.70100 47.45200 -25.30900 1.000 23.35965 108 ASN D C 1
ATOM 6761 O O . ASN D 1 108 ? 62.23900 46.31000 -25.20300 1.000 21.27225 108 ASN D O 1
ATOM 6766 N N . ARG D 1 109 ? 62.43100 48.41500 -24.44200 1.000 23.93842 109 ARG D N 1
ATOM 6767 C CA . ARG D 1 109 ? 61.41900 48.30100 -23.40400 1.000 21.73807 109 ARG D CA 1
ATOM 6768 C C . ARG D 1 109 ? 60.28300 49.20000 -23.84300 1.000 22.76054 109 ARG D C 1
ATOM 6769 O O . ARG D 1 109 ? 60.44100 50.42600 -23.87200 1.000 16.57157 109 ARG D O 1
ATOM 6777 N N . ILE D 1 110 ? 59.15200 48.58600 -24.19100 1.000 21.09173 110 ILE D N 1
ATOM 6778 C CA . ILE D 1 110 ? 58.15500 49.18400 -25.06700 1.000 20.30779 110 ILE D CA 1
ATOM 6779 C C . ILE D 1 110 ? 56.80600 49.18300 -24.36100 1.000 20.37012 110 ILE D C 1
ATOM 6780 O O . ILE D 1 110 ? 56.39500 48.16700 -23.79100 1.000 19.02831 110 ILE D O 1
ATOM 6785 N N . LYS D 1 111 ? 56.12600 50.32500 -24.39100 1.000 20.01322 111 LYS D N 1
ATOM 6786 C CA . LYS D 1 111 ? 54.78800 50.44200 -23.83000 1.000 19.44722 111 LYS D CA 1
ATOM 6787 C C . LYS D 1 111 ? 53.77500 50.02800 -24.89600 1.000 19.25086 111 LYS D C 1
ATOM 6788 O O . LYS D 1 111 ? 53.71500 50.63100 -25.97400 1.000 17.94061 111 LYS D O 1
ATOM 6794 N N . LEU D 1 112 ? 53.01100 48.97700 -24.61500 1.000 17.72853 112 LEU D N 1
ATOM 6795 C CA . LEU D 1 112 ? 51.94200 48.58600 -25.51600 1.000 17.59015 112 LEU D CA 1
ATOM 6796 C C . LEU D 1 112 ? 50.90000 49.70200 -25.61900 1.000 18.53396 112 LEU D C 1
ATOM 6797 O O . LEU D 1 112 ? 50.77200 50.55500 -24.73900 1.000 17.51988 112 LEU D O 1
ATOM 6802 N N . THR D 1 113 ? 50.15300 49.69600 -26.71700 1.000 18.54447 113 THR D N 1
ATOM 6803 C CA . THR D 1 113 ? 49.15600 50.73300 -26.95900 1.000 18.55822 113 THR D CA 1
ATOM 6804 C C . THR D 1 113 ? 47.79700 50.40200 -26.35200 1.000 19.12113 113 THR D C 1
ATOM 6805 O O . THR D 1 113 ? 46.82700 51.12500 -26.60400 1.000 18.99802 113 THR D O 1
ATOM 6809 N N . PHE D 1 114 ? 47.71500 49.34500 -25.54400 1.000 18.25214 114 PHE D N 1
ATOM 6810 C CA . PHE D 1 114 ? 46.47200 48.93300 -24.90300 1.000 18.51076 114 PHE D CA 1
ATOM 6811 C C . PHE D 1 114 ? 46.80100 48.26700 -23.57100 1.000 18.35879 114 PHE D C 1
ATOM 6812 O O . PHE D 1 114 ? 47.95800 47.95000 -23.28400 1.000 19.20448 114 PHE D O 1
ATOM 6820 N N . THR D 1 115 ? 45.77300 48.06600 -22.75100 1.000 17.32311 115 THR D N 1
ATOM 6821 C CA . THR D 1 115 ? 45.92000 47.33600 -21.50700 1.000 17.92435 115 THR D CA 1
ATOM 6822 C C . THR D 1 115 ? 45.39900 45.91600 -21.68700 1.000 17.17342 115 THR D C 1
ATOM 6823 O O . THR D 1 115 ? 44.92400 45.52300 -22.75700 1.000 17.84191 115 THR D O 1
ATOM 6827 N N . GLY D 1 116 ? 45.49700 45.13900 -20.61800 1.000 17.00846 116 GLY D N 1
ATOM 6828 C CA . GLY D 1 116 ? 45.09400 43.75000 -20.62200 1.000 16.04495 116 GLY D CA 1
ATOM 6829 C C . GLY D 1 116 ? 43.64000 43.50600 -20.29900 1.000 15.47889 116 GLY D C 1
ATOM 6830 O O . GLY D 1 116 ? 43.24400 42.34800 -20.15200 1.000 16.38777 116 GLY D O 1
ATOM 6831 N N . SER D 1 117 ? 42.82500 44.55300 -20.17400 1.000 17.37046 117 SER D N 1
ATOM 6832 C CA . SER D 1 117 ? 41.39300 44.34500 -20.00600 1.000 15.56535 117 SER D CA 1
ATOM 6833 C C . SER D 1 117 ? 40.80500 43.73900 -21.27800 1.000 15.05343 117 SER D C 1
ATOM 6834 O O . SER D 1 117 ? 41.27600 43.99800 -22.38800 1.000 14.91275 117 SER D O 1
ATOM 6837 N N . TYR D 1 118 ? 39.78000 42.89800 -21.10900 1.000 14.39268 118 TYR D N 1
ATOM 6838 C CA . TYR D 1 118 ? 39.15600 42.27700 -22.27500 1.000 16.53289 118 TYR D CA 1
ATOM 6839 C C . TYR D 1 118 ? 38.54600 43.31100 -23.21600 1.000 15.02831 118 TYR D C 1
ATOM 6840 O O . TYR D 1 118 ? 38.52200 43.10100 -24.43200 1.000 15.79405 118 TYR D O 1
ATOM 6849 N N . GLY D 1 119 ? 38.06700 44.43500 -22.69000 1.000 15.26935 119 GLY D N 1
ATOM 6850 C CA . GLY D 1 119 ? 37.55900 45.47700 -23.57000 1.000 17.66604 119 GLY D CA 1
ATOM 6851 C C . GLY D 1 119 ? 38.62800 46.02300 -24.49800 1.000 15.25408 119 GLY D C 1
ATOM 6852 O O . GLY D 1 119 ? 38.40000 46.19000 -25.70000 1.000 14.30410 119 GLY D O 1
ATOM 6853 N N . ASP D 1 120 ? 39.82000 46.29300 -23.95100 1.000 14.94532 120 ASP D N 1
ATOM 6854 C CA . ASP D 1 120 ? 40.93500 46.74900 -24.77700 1.000 16.03321 120 ASP D CA 1
ATOM 6855 C C . ASP D 1 120 ? 41.39000 45.67200 -25.75400 1.000 15.42912 120 ASP D C 1
ATOM 6856 O O . ASP D 1 120 ? 41.67100 45.96300 -26.92300 1.000 16.37939 120 ASP D O 1
ATOM 6861 N N . LEU D 1 121 ? 41.47700 44.42600 -25.29000 1.000 14.71002 121 LEU D N 1
ATOM 6862 C CA . LEU D 1 121 ? 41.94900 43.35500 -26.16100 1.000 15.31488 121 LEU D CA 1
ATOM 6863 C C . LEU D 1 121 ? 40.96700 43.10100 -27.29400 1.000 14.52986 121 LEU D C 1
ATOM 6864 O O . LEU D 1 121 ? 41.37900 42.87800 -28.43800 1.000 13.90228 121 LEU D O 1
ATOM 6869 N N . GLU D 1 122 ? 39.66600 43.17600 -27.00500 1.000 14.61196 122 GLU D N 1
ATOM 6870 C CA . GLU D 1 122 ? 38.67100 42.94800 -28.04800 1.000 14.60879 122 GLU D CA 1
ATOM 6871 C C . GLU D 1 122 ? 38.61700 44.10800 -29.03600 1.000 14.12789 122 GLU D C 1
ATOM 6872 O O . GLU D 1 122 ? 38.43700 43.88600 -30.23800 1.000 14.25168 122 GLU D O 1
ATOM 6878 N N . LYS D 1 123 ? 38.78100 45.34700 -28.55900 1.000 14.98558 123 LYS D N 1
ATOM 6879 C CA . LYS D 1 123 ? 38.85200 46.48100 -29.47500 1.000 15.29044 123 LYS D CA 1
ATOM 6880 C C . LYS D 1 123 ? 39.95200 46.28700 -30.50900 1.000 16.49632 123 LYS D C 1
ATOM 6881 O O . LYS D 1 123 ? 39.75400 46.55400 -31.69700 1.000 17.02664 123 LYS D O 1
ATOM 6887 N N . ASN D 1 124 ? 41.11700 45.81500 -30.07400 1.000 15.65945 124 ASN D N 1
ATOM 6888 C CA . ASN D 1 124 ? 42.27000 45.66300 -30.94600 1.000 16.53070 124 ASN D CA 1
ATOM 6889 C C . ASN D 1 124 ? 42.30100 44.32400 -31.68500 1.000 17.23366 124 ASN D C 1
ATOM 6890 O O . ASN D 1 124 ? 42.82700 44.25600 -32.80500 1.000 16.33726 124 ASN D O 1
ATOM 6895 N N . GLY D 1 125 ? 41.75000 43.26300 -31.09800 1.000 13.89443 125 GLY D N 1
ATOM 6896 C CA . GLY D 1 125 ? 41.95500 41.93300 -31.63700 1.000 15.24146 125 GLY D CA 1
ATOM 6897 C C . GLY D 1 125 ? 40.69500 41.14600 -31.92900 1.000 16.06642 125 GLY D C 1
ATOM 6898 O O . GLY D 1 125 ? 40.77200 39.97300 -32.31800 1.000 18.16993 125 GLY D O 1
ATOM 6899 N N . GLY D 1 126 ? 39.53500 41.76500 -31.74300 1.000 15.26730 126 GLY D N 1
ATOM 6900 C CA . GLY D 1 126 ? 38.27400 41.12400 -32.04100 1.000 14.06862 126 GLY D CA 1
ATOM 6901 C C . GLY D 1 126 ? 37.63700 40.47400 -30.82000 1.000 13.92131 126 GLY D C 1
ATOM 6902 O O . GLY D 1 126 ? 38.28200 40.20600 -29.80200 1.000 14.80708 126 GLY D O 1
ATOM 6903 N N . LEU D 1 127 ? 36.33700 40.22000 -30.93600 1.000 12.82889 127 LEU D N 1
ATOM 6904 C CA . LEU D 1 127 ? 35.58000 39.62000 -29.84900 1.000 13.28698 127 LEU D CA 1
ATOM 6905 C C . LEU D 1 127 ? 36.20400 38.29000 -29.42200 1.000 14.91327 127 LEU D C 1
ATOM 6906 O O . LEU D 1 127 ? 36.82600 37.57900 -30.21900 1.000 14.23859 127 LEU D O 1
ATOM 6911 N N . ARG D 1 128 ? 36.04400 37.96500 -28.13600 1.000 14.74741 128 ARG D N 1
ATOM 6912 C CA . ARG D 1 128 ? 36.53300 36.68400 -27.64100 1.000 13.66792 128 ARG D CA 1
ATOM 6913 C C . ARG D 1 128 ? 35.92500 35.51700 -28.41800 1.000 14.99233 128 ARG D C 1
ATOM 6914 O O . ARG D 1 128 ? 36.62100 34.54300 -28.72900 1.000 15.90494 128 ARG D O 1
ATOM 6922 N N . LYS D 1 129 ? 34.64100 35.60900 -28.77400 1.000 13.34811 129 LYS D N 1
ATOM 6923 C CA . LYS D 1 129 ? 34.00100 34.50500 -29.48400 1.000 15.80133 129 LYS D CA 1
ATOM 6924 C C . LYS D 1 129 ? 34.56500 34.30400 -30.89200 1.000 16.17088 129 LYS D C 1
ATOM 6925 O O . LYS D 1 129 ? 34.37600 33.23300 -31.47900 1.000 14.66699 129 LYS D O 1
ATOM 6931 N N . ASP D 1 130 ? 35.25100 35.30000 -31.44500 1.000 15.22152 130 ASP D N 1
ATOM 6932 C CA . ASP D 1 130 ? 35.85800 35.18900 -32.76300 1.000 15.28323 130 ASP D CA 1
ATOM 6933 C C . ASP D 1 130 ? 37.33600 34.83500 -32.69400 1.000 14.19571 130 ASP D C 1
ATOM 6934 O O . ASP D 1 130 ? 38.02800 34.91900 -33.71000 1.000 13.80716 130 ASP D O 1
ATOM 6939 N N . ASN D 1 131 ? 37.82900 34.43500 -31.52300 1.000 14.99371 131 ASN D N 1
ATOM 6940 C CA . ASN D 1 131 ? 39.24100 34.11200 -31.30500 1.000 15.19164 131 ASN D CA 1
ATOM 6941 C C . ASN D 1 131 ? 39.31500 32.79400 -30.54300 1.000 16.32224 131 ASN D C 1
ATOM 6942 O O . ASN D 1 131 ? 39.62300 32.77200 -29.34300 1.000 13.74720 131 ASN D O 1
ATOM 6947 N N . PRO D 1 132 ? 39.06300 31.66900 -31.21500 1.000 16.58274 132 PRO D N 1
ATOM 6948 C CA . PRO D 1 132 ? 38.99300 30.39000 -30.49700 1.000 16.35691 132 PRO D CA 1
ATOM 6949 C C . PRO D 1 132 ? 40.31700 30.02100 -29.83900 1.000 15.43766 132 PRO D C 1
ATOM 6950 O O . PRO D 1 132 ? 41.40100 30.33200 -30.34000 1.000 15.16685 132 PRO D O 1
ATOM 6954 N N . LEU D 1 133 ? 40.21100 29.35200 -28.69500 1.000 14.83586 133 LEU D N 1
ATOM 6955 C CA . LEU D 1 133 ? 41.37900 28.86100 -27.97600 1.000 15.02860 133 LEU D CA 1
ATOM 6956 C C . LEU D 1 133 ? 41.84600 27.53800 -28.58400 1.000 15.82537 133 LEU D C 1
ATOM 6957 O O . LEU D 1 133 ? 41.09400 26.84800 -29.27600 1.000 16.32803 133 LEU D O 1
ATOM 6962 N N . GLY D 1 134 ? 43.10000 27.18500 -28.31500 1.000 16.20805 134 GLY D N 1
ATOM 6963 C CA . GLY D 1 134 ? 43.67700 25.98400 -28.88800 1.000 13.39585 134 GLY D CA 1
ATOM 6964 C C . GLY D 1 134 ? 45.18700 26.02100 -28.81800 1.000 15.48064 134 GLY D C 1
ATOM 6965 O O . GLY D 1 134 ? 45.77800 27.10600 -28.85000 1.000 14.09534 134 GLY D O 1
ATOM 6966 N N . ILE D 1 135 ? 45.82800 24.84800 -28.72000 1.000 14.85038 135 ILE D N 1
ATOM 6967 C CA . ILE D 1 135 ? 47.28100 24.80700 -28.55100 1.000 14.12881 135 ILE D CA 1
ATOM 6968 C C . ILE D 1 135 ? 47.97800 25.42100 -29.76400 1.000 15.54933 135 ILE D C 1
ATOM 6969 O O . ILE D 1 135 ? 48.80000 26.33900 -29.63500 1.000 13.78198 135 ILE D O 1
ATOM 6974 N N . PHE D 1 136 ? 47.66200 24.92200 -30.96300 1.000 14.73144 136 PHE D N 1
ATOM 6975 C CA . PHE D 1 136 ? 48.28400 25.48400 -32.15500 1.000 15.96476 136 PHE D CA 1
ATOM 6976 C C . PHE D 1 136 ? 47.87800 26.93800 -32.37200 1.000 17.09268 136 PHE D C 1
ATOM 6977 O O . PHE D 1 136 ? 48.69700 27.74400 -32.82900 1.000 16.72520 136 PHE D O 1
ATOM 6985 N N . ARG D 1 137 ? 46.62200 27.29300 -32.07500 1.000 15.64020 137 ARG D N 1
ATOM 6986 C CA . ARG D 1 137 ? 46.21800 28.69700 -32.16100 1.000 18.10927 137 ARG D CA 1
ATOM 6987 C C . ARG D 1 137 ? 47.18100 29.58000 -31.38400 1.000 16.18404 137 ARG D C 1
ATOM 6988 O O . ARG D 1 137 ? 47.67400 30.59500 -31.88800 1.000 15.82956 137 ARG D O 1
ATOM 6996 N N . LEU D 1 138 ? 47.46400 29.18900 -30.14400 1.000 17.15400 138 LEU D N 1
ATOM 6997 C CA . LEU D 1 138 ? 48.41800 29.92200 -29.32600 1.000 14.82063 138 LEU D CA 1
ATOM 6998 C C . LEU D 1 138 ? 49.80100 29.91800 -29.95600 1.000 14.92241 138 LEU D C 1
ATOM 6999 O O . LEU D 1 138 ? 50.49400 30.93900 -29.95600 1.000 14.29645 138 LEU D O 1
ATOM 7004 N N . GLU D 1 139 ? 50.23200 28.77000 -30.48200 1.000 14.93410 139 GLU D N 1
ATOM 7005 C CA . GLU D 1 139 ? 51.53800 28.71800 -31.12300 1.000 16.68477 139 GLU D CA 1
ATOM 7006 C C . GLU D 1 139 ? 51.58000 29.63300 -32.34000 1.000 16.20872 139 GLU D C 1
ATOM 7007 O O . GLU D 1 139 ? 52.54400 30.38100 -32.53500 1.000 16.79440 139 GLU D O 1
ATOM 7013 N N . ASN D 1 140 ? 50.52900 29.58800 -33.15900 1.000 16.34844 140 ASN D N 1
ATOM 7014 C CA . ASN D 1 140 ? 50.44000 30.41700 -34.35000 1.000 16.22538 140 ASN D CA 1
ATOM 7015 C C . ASN D 1 140 ? 50.45200 31.89200 -33.97800 1.000 17.91033 140 ASN D C 1
ATOM 7016 O O . ASN D 1 140 ? 51.10700 32.70300 -34.64100 1.000 16.46200 140 ASN D O 1
ATOM 7021 N N . SER D 1 141 ? 49.75500 32.24800 -32.89700 1.000 17.73395 141 SER D N 1
ATOM 7022 C CA . SER D 1 141 ? 49.72900 33.63700 -32.46400 1.000 17.30553 141 SER D CA 1
ATOM 7023 C C . SER D 1 141 ? 51.11100 34.10300 -32.00800 1.000 16.10582 141 SER D C 1
ATOM 7024 O O . SER D 1 141 ? 51.46700 35.27000 -32.19700 1.000 13.71968 141 SER D O 1
ATOM 7027 N N . ILE D 1 142 ? 51.90400 33.20200 -31.43100 1.000 15.79431 142 ILE D N 1
ATOM 7028 C CA . ILE D 1 142 ? 53.26500 33.55200 -31.04000 1.000 14.71778 142 ILE D CA 1
ATOM 7029 C C . ILE D 1 142 ? 54.13300 33.75900 -32.27300 1.000 17.21389 142 ILE D C 1
ATOM 7030 O O . ILE D 1 142 ? 54.84100 34.76800 -32.38900 1.000 17.27151 142 ILE D O 1
ATOM 7035 N N . VAL D 1 143 ? 54.08900 32.80000 -33.20700 1.000 16.87622 143 VAL D N 1
ATOM 7036 C CA . VAL D 1 143 ? 54.84700 32.89500 -34.45600 1.000 17.50132 143 VAL D CA 1
ATOM 7037 C C . VAL D 1 143 ? 54.52400 34.19000 -35.18500 1.000 16.81844 143 VAL D C 1
ATOM 7038 O O . VAL D 1 143 ? 55.40400 34.82000 -35.77900 1.000 17.98397 143 VAL D O 1
ATOM 7042 N N . ASN D 1 144 ? 53.26000 34.61800 -35.13600 1.000 17.23357 144 ASN D N 1
ATOM 7043 C CA . ASN D 1 144 ? 52.85500 35.80700 -35.87300 1.000 16.51533 144 ASN D CA 1
ATOM 7044 C C . ASN D 1 144 ? 53.40500 37.09700 -35.27900 1.000 16.78256 144 ASN D C 1
ATOM 7045 O O . ASN D 1 144 ? 53.37100 38.12600 -35.96000 1.000 19.22624 144 ASN D O 1
ATOM 7050 N N . ILE D 1 145 ? 53.91100 37.08100 -34.04600 1.000 16.07486 145 ILE D N 1
ATOM 7051 C CA . ILE D 1 145 ? 54.44200 38.29900 -33.44300 1.000 15.62492 145 ILE D CA 1
ATOM 7052 C C . ILE D 1 145 ? 55.91400 38.20300 -33.04100 1.000 16.90598 145 ILE D C 1
ATOM 7053 O O . ILE D 1 145 ? 56.55500 39.25500 -32.87500 1.000 15.99943 145 ILE D O 1
ATOM 7058 N N . TYR D 1 146 ? 56.48200 37.00900 -32.85700 1.000 16.28755 146 TYR D N 1
ATOM 7059 C CA . TYR D 1 146 ? 57.85300 36.90800 -32.35600 1.000 15.94197 146 TYR D CA 1
ATOM 7060 C C . TYR D 1 146 ? 58.83800 37.52900 -33.34600 1.000 15.24764 146 TYR D C 1
ATOM 7061 O O . TYR D 1 146 ? 58.89300 37.14000 -34.51500 1.000 13.55463 146 TYR D O 1
ATOM 7070 N N . GLY D 1 147 ? 59.61700 38.49500 -32.86000 1.000 16.40068 147 GLY D N 1
ATOM 7071 C CA . GLY D 1 147 ? 60.62400 39.16700 -33.65600 1.000 17.21960 147 GLY D CA 1
ATOM 7072 C C . GLY D 1 147 ? 60.10000 40.00400 -34.80000 1.000 17.72744 147 GLY D C 1
ATOM 7073 O O . GLY D 1 147 ? 60.86800 40.34800 -35.70200 1.000 18.69921 147 GLY D O 1
ATOM 7074 N N . LYS D 1 148 ? 58.81800 40.34700 -34.79900 1.000 17.29815 148 LYS D N 1
ATOM 7075 C CA . LYS D 1 148 ? 58.23200 41.08300 -35.90900 1.000 17.83810 148 LYS D CA 1
ATOM 7076 C C . LYS D 1 148 ? 57.97200 42.53000 -35.51000 1.000 18.64100 148 LYS D C 1
ATOM 7077 O O . LYS D 1 148 ? 58.00700 42.89800 -34.33400 1.000 19.40286 148 LYS D O 1
ATOM 7083 N N . ALA D 1 149 ? 57.75200 43.36500 -36.51700 1.000 21.36447 149 ALA D N 1
ATOM 7084 C CA . ALA D 1 149 ? 57.37100 44.74000 -36.25100 1.000 20.69554 149 ALA D CA 1
ATOM 7085 C C . ALA D 1 149 ? 56.04500 44.75100 -35.50600 1.000 19.14316 149 ALA D C 1
ATOM 7086 O O . ALA D 1 149 ? 55.18500 43.90000 -35.73600 1.000 18.03765 149 ALA D O 1
ATOM 7088 N N . GLY D 1 150 ? 55.89600 45.69900 -34.58600 1.000 20.45899 150 GLY D N 1
ATOM 7089 C CA . GLY D 1 150 ? 54.66200 45.82800 -33.83600 1.000 19.47902 150 GLY D CA 1
ATOM 7090 C C . GLY D 1 150 ? 53.41300 45.79200 -34.69600 1.000 17.86683 150 GLY D C 1
ATOM 7091 O O . GLY D 1 150 ? 53.35100 46.41800 -35.75900 1.000 18.61772 150 GLY D O 1
ATOM 7092 N N . ASP D 1 151 ? 52.42500 45.02200 -34.25000 1.000 18.12159 151 ASP D N 1
ATOM 7093 C CA . ASP D 1 151 ? 51.13500 44.88400 -34.91800 1.000 18.85545 151 ASP D CA 1
ATOM 7094 C C . ASP D 1 151 ? 50.09000 44.76000 -33.81300 1.000 18.27539 151 ASP D C 1
ATOM 7095 O O . ASP D 1 151 ? 50.02900 43.72500 -33.14100 1.000 15.75470 151 ASP D O 1
ATOM 7100 N N . VAL D 1 152 ? 49.29000 45.81400 -33.58800 1.000 18.15691 152 VAL D N 1
ATOM 7101 C CA . VAL D 1 152 ? 48.39600 45.78900 -32.42600 1.000 17.29593 152 VAL D CA 1
ATOM 7102 C C . VAL D 1 152 ? 47.36200 44.67500 -32.55200 1.000 17.00363 152 VAL D C 1
ATOM 7103 O O . VAL D 1 152 ? 46.92200 44.11500 -31.54000 1.000 15.97222 152 VAL D O 1
ATOM 7107 N N . LYS D 1 153 ? 46.97500 44.31400 -33.78100 1.000 18.22786 153 LYS D N 1
ATOM 7108 C CA . LYS D 1 153 ? 46.00200 43.23400 -33.95500 1.000 18.35105 153 LYS D CA 1
ATOM 7109 C C . LYS D 1 153 ? 46.59000 41.88300 -33.54300 1.000 16.92050 153 LYS D C 1
ATOM 7110 O O . LYS D 1 153 ? 45.96000 41.12500 -32.79500 1.000 15.42897 153 LYS D O 1
ATOM 7116 N N . LYS D 1 154 ? 47.80400 41.56400 -34.00800 1.000 16.71272 154 LYS D N 1
ATOM 7117 C CA . LYS D 1 154 ? 48.38900 40.27300 -33.65100 1.000 14.56744 154 LYS D CA 1
ATOM 7118 C C . LYS D 1 154 ? 48.86500 40.25300 -32.20500 1.000 14.37227 154 LYS D C 1
ATOM 7119 O O . LYS D 1 154 ? 48.80300 39.20400 -31.56100 1.000 14.60549 154 LYS D O 1
ATOM 7125 N N . GLN D 1 155 ? 49.34300 41.38800 -31.67500 1.000 14.37910 155 GLN D N 1
ATOM 7126 C CA . GLN D 1 155 ? 49.68300 41.45000 -30.25200 1.000 14.78636 155 GLN D CA 1
ATOM 7127 C C . GLN D 1 155 ? 48.45700 41.18000 -29.39000 1.000 13.52288 155 GLN D C 1
ATOM 7128 O O . GLN D 1 155 ? 48.51300 40.38700 -28.44800 1.000 13.30587 155 GLN D O 1
ATOM 7134 N N . ALA D 1 156 ? 47.33500 41.83900 -29.70600 1.000 14.41382 156 ALA D N 1
ATOM 7135 C CA . ALA D 1 156 ? 46.09300 41.60700 -28.97700 1.000 15.83380 156 ALA D CA 1
ATOM 7136 C C . ALA D 1 156 ? 45.61100 40.16500 -29.12900 1.000 12.01583 156 ALA D C 1
ATOM 7137 O O . ALA D 1 156 ? 45.17600 39.54700 -28.15600 1.000 12.40054 156 ALA D O 1
ATOM 7139 N N . LYS D 1 157 ? 45.67900 39.61700 -30.34700 1.000 13.66649 157 LYS D N 1
ATOM 7140 C CA . LYS D 1 157 ? 45.24900 38.24000 -30.56500 1.000 13.87359 157 LYS D CA 1
ATOM 7141 C C . LYS D 1 157 ? 46.12500 37.26900 -29.79000 1.000 13.29034 157 LYS D C 1
ATOM 7142 O O . LYS D 1 157 ? 45.64800 36.24000 -29.29900 1.000 15.25033 157 LYS D O 1
ATOM 7148 N N . PHE D 1 158 ? 47.41100 37.58400 -29.66400 1.000 11.88919 158 PHE D N 1
ATOM 7149 C CA . PHE D 1 158 ? 48.26600 36.79500 -28.79400 1.000 14.04948 158 PHE D CA 1
ATOM 7150 C C . PHE D 1 158 ? 47.80300 36.88100 -27.34400 1.000 11.98319 158 PHE D C 1
ATOM 7151 O O . PHE D 1 158 ? 47.69800 35.86400 -26.65700 1.000 12.21785 158 PHE D O 1
ATOM 7159 N N . PHE D 1 159 ? 47.54200 38.09500 -26.84700 1.000 12.72808 159 PHE D N 1
ATOM 7160 C CA . PHE D 1 159 ? 47.22000 38.21900 -25.43000 1.000 11.60739 159 PHE D CA 1
ATOM 7161 C C . PHE D 1 159 ? 45.89200 37.55300 -25.10800 1.000 10.67202 159 PHE D C 1
ATOM 7162 O O . PHE D 1 159 ? 45.73800 36.96100 -24.03400 1.000 12.01037 159 PHE D O 1
ATOM 7170 N N . LEU D 1 160 ? 44.92300 37.63100 -26.02000 1.000 10.80369 160 LEU D N 1
ATOM 7171 C CA . LEU D 1 160 ? 43.65100 36.94600 -25.80500 1.000 10.70156 160 LEU D CA 1
ATOM 7172 C C . LEU D 1 160 ? 43.87100 35.46200 -25.52800 1.000 11.22056 160 LEU D C 1
ATOM 7173 O O . LEU D 1 160 ? 43.36800 34.92800 -24.54100 1.000 12.27285 160 LEU D O 1
ATOM 7178 N N . LEU D 1 161 ? 44.65500 34.79300 -26.37900 1.000 10.85649 161 LEU D N 1
ATOM 7179 C CA . LEU D 1 161 ? 44.94400 33.37900 -26.17900 1.000 11.20642 161 LEU D CA 1
ATOM 7180 C C . LEU D 1 161 ? 45.82900 33.16100 -24.95500 1.000 11.55055 161 LEU D C 1
ATOM 7181 O O . LEU D 1 161 ? 45.61300 32.21100 -24.19400 1.000 11.65553 161 LEU D O 1
ATOM 7186 N N . ALA D 1 162 ? 46.83000 34.02900 -24.74700 1.000 10.77441 162 ALA D N 1
ATOM 7187 C CA . ALA D 1 162 ? 47.77500 33.80900 -23.65300 1.000 10.42726 162 ALA D CA 1
ATOM 7188 C C . ALA D 1 162 ? 47.09400 33.97200 -22.30600 1.000 9.84620 162 ALA D C 1
ATOM 7189 O O . ALA D 1 162 ? 47.20200 33.10600 -21.43900 1.000 11.79822 162 ALA D O 1
ATOM 7191 N N . ILE D 1 163 ? 46.37300 35.07800 -22.11700 1.000 10.64100 163 ILE D N 1
ATOM 7192 C CA . ILE D 1 163 ? 45.66200 35.30200 -20.85900 1.000 11.19517 163 ILE D CA 1
ATOM 7193 C C . ILE D 1 163 ? 44.64400 34.18800 -20.60800 1.000 11.02417 163 ILE D C 1
ATOM 7194 O O . ILE D 1 163 ? 44.55400 33.64300 -19.50200 1.000 11.27972 163 ILE D O 1
ATOM 7199 N N . GLN D 1 164 ? 43.88200 33.80700 -21.63900 1.000 10.89607 164 GLN D N 1
ATOM 7200 C CA . GLN D 1 164 ? 42.84200 32.80800 -21.42200 1.000 10.64916 164 GLN D CA 1
ATOM 7201 C C . GLN D 1 164 ? 43.43300 31.42200 -21.15300 1.000 11.12829 164 GLN D C 1
ATOM 7202 O O . GLN D 1 164 ? 42.98300 30.72900 -20.23500 1.000 10.21530 164 GLN D O 1
ATOM 7208 N N . MET D 1 165 ? 44.44600 31.00600 -21.92500 1.000 10.24145 165 MET D N 1
ATOM 7209 C CA . MET D 1 165 ? 44.98600 29.65000 -21.83300 1.000 8.92684 165 MET D CA 1
ATOM 7210 C C . MET D 1 165 ? 46.12000 29.50700 -20.82900 1.000 10.33093 165 MET D C 1
ATOM 7211 O O . MET D 1 165 ? 46.69600 28.42100 -20.72000 1.000 10.12294 165 MET D O 1
ATOM 7216 N N . VAL D 1 166 ? 46.49200 30.57800 -20.13600 1.000 10.98266 166 VAL D N 1
ATOM 7217 C CA . VAL D 1 166 ? 47.50400 30.49100 -19.09500 1.000 10.20717 166 VAL D CA 1
ATOM 7218 C C . VAL D 1 166 ? 46.88500 31.00100 -17.80400 1.000 10.62649 166 VAL D C 1
ATOM 7219 O O . VAL D 1 166 ? 46.48100 30.20600 -16.95000 1.000 13.00781 166 VAL D O 1
ATOM 7223 N N . SER D 1 167 ? 46.76400 32.32400 -17.67700 1.000 11.72290 167 SER D N 1
ATOM 7224 C CA . SER D 1 167 ? 46.22400 32.92300 -16.46000 1.000 11.54021 167 SER D CA 1
ATOM 7225 C C . SER D 1 167 ? 44.86700 32.34200 -16.09400 1.000 10.99557 167 SER D C 1
ATOM 7226 O O . SER D 1 167 ? 44.69400 31.73600 -15.03100 1.000 11.53562 167 SER D O 1
ATOM 7229 N N . GLN D 1 168 ? 43.87700 32.55000 -16.94900 1.000 11.64512 168 GLN D N 1
ATOM 7230 C CA . GLN D 1 168 ? 42.53800 32.15900 -16.55500 1.000 11.63175 168 GLN D CA 1
ATOM 7231 C C . GLN D 1 168 ? 42.32300 30.65700 -16.67900 1.000 11.52365 168 GLN D C 1
ATOM 7232 O O . GLN D 1 168 ? 41.42700 30.11300 -16.02000 1.000 12.31009 168 GLN D O 1
ATOM 7238 N N . ALA D 1 169 ? 43.15000 29.96900 -17.46700 1.000 10.76766 169 ALA D N 1
ATOM 7239 C CA . ALA D 1 169 ? 43.12000 28.50700 -17.45300 1.000 12.14724 169 ALA D CA 1
ATOM 7240 C C . ALA D 1 169 ? 43.49600 27.96100 -16.08200 1.000 11.07804 169 ALA D C 1
ATOM 7241 O O . ALA D 1 169 ? 42.95100 26.94200 -15.64500 1.000 11.66200 169 ALA D O 1
ATOM 7243 N N . ALA D 1 170 ? 44.44800 28.60900 -15.39800 1.000 10.57771 170 ALA D N 1
ATOM 7244 C CA . ALA D 1 170 ? 44.77800 28.20200 -14.03300 1.000 12.70413 170 ALA D CA 1
ATOM 7245 C C . ALA D 1 170 ? 43.67000 28.59200 -13.06600 1.000 12.67803 170 ALA D C 1
ATOM 7246 O O . ALA D 1 170 ? 43.36900 27.84800 -12.12400 1.000 12.28345 170 ALA D O 1
ATOM 7248 N N . GLN D 1 171 ? 43.05200 29.75600 -13.29200 1.000 11.40623 171 GLN D N 1
ATOM 7249 C CA . GLN D 1 171 ? 41.92900 30.18900 -12.46900 1.000 11.44966 171 GLN D CA 1
ATOM 7250 C C . GLN D 1 171 ? 40.71000 29.27800 -12.61100 1.000 12.34661 171 GLN D C 1
ATOM 7251 O O . GLN D 1 171 ? 39.96100 29.11500 -11.64400 1.000 12.04790 171 GLN D O 1
ATOM 7257 N N . PHE D 1 172 ? 40.49000 28.68500 -13.79200 1.000 11.85551 172 PHE D N 1
ATOM 7258 C CA . PHE D 1 172 ? 39.23900 27.99400 -14.11000 1.000 12.20936 172 PHE D CA 1
ATOM 7259 C C . PHE D 1 172 ? 39.53500 26.64000 -14.73600 1.000 12.23453 172 PHE D C 1
ATOM 7260 O O . PHE D 1 172 ? 39.99300 26.57000 -15.88200 1.000 12.43804 172 PHE D O 1
ATOM 7268 N N . LYS D 1 173 ? 39.25000 25.56900 -13.98700 1.000 11.53955 173 LYS D N 1
ATOM 7269 C CA . LYS D 1 173 ? 39.22200 24.23300 -14.56900 1.000 13.50291 173 LYS D CA 1
ATOM 7270 C C . LYS D 1 173 ? 38.34000 24.19200 -15.80400 1.000 13.73600 173 LYS D C 1
ATOM 7271 O O . LYS D 1 173 ? 38.62000 23.44800 -16.74100 1.000 14.04273 173 LYS D O 1
ATOM 7277 N N . TYR D 1 174 ? 37.26600 24.97700 -15.81600 1.000 13.29520 174 TYR D N 1
ATOM 7278 C CA . TYR D 1 174 ? 36.35900 24.95400 -16.95400 1.000 14.40678 174 TYR D CA 1
ATOM 7279 C C . TYR D 1 174 ? 37.09600 25.28700 -18.24700 1.000 14.32348 174 TYR D C 1
ATOM 7280 O O . TYR D 1 174 ? 36.86700 24.65700 -19.28800 1.000 14.24355 174 TYR D O 1
ATOM 7289 N N . ILE D 1 175 ? 38.00300 26.25900 -18.19100 1.000 12.64243 175 ILE D N 1
ATOM 7290 C CA . ILE D 1 175 ? 38.77300 26.63200 -19.36900 1.000 12.50396 175 ILE D CA 1
ATOM 7291 C C . ILE D 1 175 ? 39.87100 25.60400 -19.63800 1.000 12.69226 175 ILE D C 1
ATOM 7292 O O . ILE D 1 175 ? 39.93800 25.00600 -20.71700 1.000 12.90260 175 ILE D O 1
ATOM 7297 N N . SER D 1 176 ? 40.72500 25.36100 -18.64100 1.000 12.52368 176 SER D N 1
ATOM 7298 C CA . SER D 1 176 ? 41.88000 24.48800 -18.84200 1.000 12.67389 176 SER D CA 1
ATOM 7299 C C . SER D 1 176 ? 41.46600 23.09500 -19.31700 1.000 12.30019 176 SER D C 1
ATOM 7300 O O . SER D 1 176 ? 42.10800 22.52400 -20.20900 1.000 13.36065 176 SER D O 1
ATOM 7303 N N . ASP D 1 177 ? 40.39300 22.53800 -18.74600 1.000 12.08468 177 ASP D N 1
ATOM 7304 C CA . ASP D 1 177 ? 39.98200 21.16800 -19.05700 1.000 13.39008 177 ASP D CA 1
ATOM 7305 C C . ASP D 1 177 ? 39.31700 21.04200 -20.41600 1.000 13.64650 177 ASP D C 1
ATOM 7306 O O . ASP D 1 177 ? 39.03200 19.91900 -20.84100 1.000 14.59407 177 ASP D O 1
ATOM 7311 N N . LYS D 1 178 ? 39.03300 22.15000 -21.08100 1.000 12.80704 178 LYS D N 1
ATOM 7312 C CA . LYS D 1 178 ? 38.42800 22.10100 -22.39600 1.000 13.29448 178 LYS D CA 1
ATOM 7313 C C . LYS D 1 178 ? 39.45100 22.07400 -23.52400 1.000 14.46583 178 LYS D C 1
ATOM 7314 O O . LYS D 1 178 ? 39.09800 21.69500 -24.65200 1.000 15.25856 178 LYS D O 1
ATOM 7320 N N . ILE D 1 179 ? 40.69900 22.44700 -23.25100 1.000 13.19063 179 ILE D N 1
ATOM 7321 C CA . ILE D 1 179 ? 41.71100 22.55600 -24.30000 1.000 16.45133 179 ILE D CA 1
ATOM 7322 C C . ILE D 1 179 ? 42.12300 21.16600 -24.77800 1.000 14.23099 179 ILE D C 1
ATOM 7323 O O . ILE D 1 179 ? 42.59700 20.35100 -23.98300 1.000 14.51490 179 ILE D O 1
ATOM 7328 N N . PRO D 1 180 ? 41.97400 20.86200 -26.05600 1.000 16.10657 180 PRO D N 1
ATOM 7329 C CA . PRO D 1 180 ? 42.27000 19.50700 -26.53500 1.000 16.83562 180 PRO D CA 1
ATOM 7330 C C . PRO D 1 180 ? 43.75800 19.29000 -26.75400 1.000 15.20675 180 PRO D C 1
ATOM 7331 O O . PRO D 1 180 ? 44.47900 20.18600 -27.19500 1.000 15.31042 180 PRO D O 1
ATOM 7335 N N . SER D 1 181 ? 44.21600 18.07000 -26.46200 1.000 14.41726 181 SER D N 1
ATOM 7336 C CA . SER D 1 181 ? 45.59400 17.72800 -26.81100 1.000 16.72816 181 SER D CA 1
ATOM 7337 C C . SER D 1 181 ? 45.72900 17.26000 -28.25000 1.000 15.79738 181 SER D C 1
ATOM 7338 O O . SER D 1 181 ? 46.82000 16.85300 -28.65700 1.000 17.18449 181 SER D O 1
ATOM 7341 N N . GLU D 1 182 ? 44.65200 17.29400 -29.02200 1.000 16.89538 182 GLU D N 1
ATOM 7342 C CA . GLU D 1 182 ? 44.75900 17.33900 -30.47700 1.000 16.72570 182 GLU D CA 1
ATOM 7343 C C . GLU D 1 182 ? 44.98300 18.81300 -30.79800 1.000 16.26053 182 GLU D C 1
ATOM 7344 O O . GLU D 1 182 ? 44.06300 19.62300 -30.70700 1.000 14.90378 182 GLU D O 1
ATOM 7350 N N . LYS D 1 183 ? 46.22700 19.16800 -31.13100 1.000 16.78678 183 LYS D N 1
ATOM 7351 C CA . LYS D 1 183 ? 46.67100 20.55700 -31.07700 1.000 15.41867 183 LYS D CA 1
ATOM 7352 C C . LYS D 1 183 ? 45.92700 21.46100 -32.05700 1.000 17.20160 183 LYS D C 1
ATOM 7353 O O . LYS D 1 183 ? 45.88700 22.68200 -31.85500 1.000 14.83805 183 LYS D O 1
ATOM 7359 N N . TYR D 1 184 ? 45.33000 20.89900 -33.10200 1.000 14.83949 184 TYR D N 1
ATOM 7360 C CA . TYR D 1 184 ? 44.63700 21.72900 -34.07200 1.000 18.42696 184 TYR D CA 1
ATOM 7361 C C . TYR D 1 184 ? 43.19800 22.01100 -33.67900 1.000 17.18349 184 TYR D C 1
ATOM 7362 O O . TYR D 1 184 ? 42.56700 22.87400 -34.29100 1.000 18.94473 184 TYR D O 1
ATOM 7371 N N . GLU D 1 185 ? 42.67100 21.33800 -32.66400 1.000 15.99776 185 GLU D N 1
ATOM 7372 C CA . GLU D 1 185 ? 41.27400 21.52800 -32.30300 1.000 18.76115 185 GLU D CA 1
ATOM 7373 C C . GLU D 1 185 ? 41.13800 22.76400 -31.43400 1.000 17.65775 185 GLU D C 1
ATOM 7374 O O . GLU D 1 185 ? 42.01800 23.07000 -30.62900 1.000 16.71401 185 GLU D O 1
ATOM 7380 N N . GLU D 1 186 ? 40.02700 23.47700 -31.60700 1.000 18.40057 186 GLU D N 1
ATOM 7381 C CA . GLU D 1 186 ? 39.83100 24.78500 -31.00200 1.000 17.61324 186 GLU D CA 1
ATOM 7382 C C . GLU D 1 186 ? 38.57400 24.79200 -30.14600 1.000 15.70293 186 GLU D C 1
ATOM 7383 O O . GLU D 1 186 ? 37.63800 24.02100 -30.37600 1.000 16.09370 186 GLU D O 1
ATOM 7389 N N . VAL D 1 187 ? 38.54700 25.66900 -29.15400 1.000 15.22425 187 VAL D N 1
ATOM 7390 C CA . VAL D 1 187 ? 37.37500 25.80600 -28.30600 1.000 15.30297 187 VAL D CA 1
ATOM 7391 C C . VAL D 1 187 ? 36.81400 27.21000 -28.48400 1.000 16.33483 187 VAL D C 1
ATOM 7392 O O . VAL D 1 187 ? 37.55600 28.20400 -28.46500 1.000 14.96863 187 VAL D O 1
ATOM 7396 N N . THR D 1 188 ? 35.51700 27.27000 -28.73400 1.000 15.99425 188 THR D N 1
ATOM 7397 C CA . THR D 1 188 ? 34.81200 28.52400 -28.91100 1.000 15.71441 188 THR D CA 1
ATOM 7398 C C . THR D 1 188 ? 34.59200 29.15100 -27.54400 1.000 16.05980 188 THR D C 1
ATOM 7399 O O . THR D 1 188 ? 34.19400 28.46200 -26.59700 1.000 16.44285 188 THR D O 1
ATOM 7403 N N . VAL D 1 189 ? 34.89700 30.44000 -27.42500 1.000 13.99146 189 VAL D N 1
ATOM 7404 C CA . VAL D 1 189 ? 34.76600 31.14200 -26.13600 1.000 15.48384 189 VAL D CA 1
ATOM 7405 C C . VAL D 1 189 ? 33.39700 31.77900 -26.14900 1.000 16.61424 189 VAL D C 1
ATOM 7406 O O . VAL D 1 189 ? 33.20700 32.95100 -26.49400 1.000 15.58209 189 VAL D O 1
ATOM 7410 N N . ASP D 1 190 ? 32.38600 30.99400 -25.77100 1.000 16.02211 190 ASP D N 1
ATOM 7411 C CA . ASP D 1 190 ? 30.99600 31.41100 -25.79800 1.000 17.89196 190 ASP D CA 1
ATOM 7412 C C . ASP D 1 190 ? 30.63900 32.13200 -24.49900 1.000 18.46724 190 ASP D C 1
ATOM 7413 O O . ASP D 1 190 ? 31.50500 32.45700 -23.68100 1.000 16.91314 190 ASP D O 1
ATOM 7418 N N . GLU D 1 191 ? 29.33700 32.33700 -24.27900 1.000 18.88115 191 GLU D N 1
ATOM 7419 C CA . GLU D 1 191 ? 28.87700 33.07200 -23.10700 1.000 22.66543 191 GLU D CA 1
ATOM 7420 C C . GLU D 1 191 ? 29.20400 32.34900 -21.79800 1.000 18.74596 191 GLU D C 1
ATOM 7421 O O . GLU D 1 191 ? 29.37500 32.99900 -20.76700 1.000 19.09774 191 GLU D O 1
ATOM 7427 N N . TYR D 1 192 ? 29.27600 31.01900 -21.80400 1.000 17.12105 192 TYR D N 1
ATOM 7428 C CA . TYR D 1 192 ? 29.60600 30.32300 -20.56700 1.000 17.66262 192 TYR D CA 1
ATOM 7429 C C . TYR D 1 192 ? 31.03600 30.60800 -20.15200 1.000 15.15215 192 TYR D C 1
ATOM 7430 O O . TYR D 1 192 ? 31.32300 30.78600 -18.96200 1.000 13.25688 192 TYR D O 1
ATOM 7439 N N . MET D 1 193 ? 31.93800 30.68200 -21.12800 1.000 14.50042 193 MET D N 1
ATOM 7440 C CA . MET D 1 193 ? 33.33800 30.91700 -20.81800 1.000 13.67995 193 MET D CA 1
ATOM 7441 C C . MET D 1 193 ? 33.59600 32.37900 -20.46300 1.000 14.40668 193 MET D C 1
ATOM 7442 O O . MET D 1 193 ? 34.25400 32.65600 -19.45900 1.000 14.52643 193 MET D O 1
ATOM 7447 N N . THR D 1 194 ? 33.06500 33.33300 -21.25000 1.000 15.08545 194 THR D N 1
ATOM 7448 C CA . THR D 1 194 ? 33.28000 34.74400 -20.91400 1.000 15.79301 194 THR D CA 1
ATOM 7449 C C . THR D 1 194 ? 32.66400 35.08500 -19.56000 1.000 16.62817 194 THR D C 1
ATOM 7450 O O . THR D 1 194 ? 33.23600 35.86100 -18.78700 1.000 16.59160 194 THR D O 1
ATOM 7454 N N . ALA D 1 195 ? 31.50100 34.51100 -19.25500 1.000 17.19421 195 ALA D N 1
ATOM 7455 C CA . ALA D 1 195 ? 30.86900 34.76100 -17.96300 1.000 20.12510 195 ALA D CA 1
ATOM 7456 C C . ALA D 1 195 ? 31.78800 34.36800 -16.81100 1.000 18.13907 195 ALA D C 1
ATOM 7457 O O . ALA D 1 195 ? 31.90800 35.10500 -15.82800 1.000 15.95838 195 ALA D O 1
ATOM 7459 N N . LEU D 1 196 ? 32.44100 33.20700 -16.90700 1.000 14.60960 196 LEU D N 1
ATOM 7460 C CA . LEU D 1 196 ? 33.39600 32.84600 -15.87100 1.000 16.24696 196 LEU D CA 1
ATOM 7461 C C . LEU D 1 196 ? 34.58800 33.79200 -15.89100 1.000 14.88090 196 LEU D C 1
ATOM 7462 O O . LEU D 1 196 ? 34.98500 34.31900 -14.84700 1.000 16.52757 196 LEU D O 1
ATOM 7467 N N . GLU D 1 197 ? 35.13700 34.05600 -17.08100 1.000 14.43762 197 GLU D N 1
ATOM 7468 C CA . GLU D 1 197 ? 36.30300 34.93400 -17.19800 1.000 14.86206 197 GLU D CA 1
ATOM 7469 C C . GLU D 1 197 ? 36.04900 36.31800 -16.61000 1.000 15.40592 197 GLU D C 1
ATOM 7470 O O . GLU D 1 197 ? 36.95100 36.90500 -15.99500 1.000 16.79178 197 GLU D O 1
ATOM 7476 N N . ASN D 1 198 ? 34.84400 36.87100 -16.81500 1.000 16.23429 198 ASN D N 1
ATOM 7477 C CA . ASN D 1 198 ? 34.54800 38.22500 -16.35600 1.000 17.12689 198 ASN D CA 1
ATOM 7478 C C . ASN D 1 198 ? 34.27300 38.29800 -14.86300 1.000 17.80208 198 ASN D C 1
ATOM 7479 O O . ASN D 1 198 ? 34.27800 39.40100 -14.31000 1.000 21.11254 198 ASN D O 1
ATOM 7484 N N . ASN D 1 199 ? 34.02100 37.17400 -14.19500 1.000 16.69562 199 ASN D N 1
ATOM 7485 C CA . ASN D 1 199 ? 33.48600 37.21100 -12.83800 1.000 18.67956 199 ASN D CA 1
ATOM 7486 C C . ASN D 1 199 ? 34.33100 36.41100 -11.86900 1.000 15.39952 199 ASN D C 1
ATOM 7487 O O . ASN D 1 199 ? 33.80800 35.76800 -10.96100 1.000 15.32778 199 ASN D O 1
ATOM 7492 N N . TRP D 1 200 ? 35.65500 36.45900 -12.02400 1.000 15.91845 200 TRP D N 1
ATOM 7493 C CA . TRP D 1 200 ? 36.53200 35.65000 -11.18100 1.000 14.18763 200 TRP D CA 1
ATOM 7494 C C . TRP D 1 200 ? 36.49300 36.11600 -9.72900 1.000 15.20137 200 TRP D C 1
ATOM 7495 O O . TRP D 1 200 ? 36.36800 35.30000 -8.80600 1.000 12.91263 200 TRP D O 1
ATOM 7506 N N . ALA D 1 201 ? 36.61900 37.42900 -9.50800 1.000 14.07048 201 ALA D N 1
ATOM 7507 C CA . ALA D 1 201 ? 36.54800 37.96300 -8.15300 1.000 15.85401 201 ALA D CA 1
ATOM 7508 C C . ALA D 1 201 ? 35.16800 37.73800 -7.54900 1.000 14.08669 201 ALA D C 1
ATOM 7509 O O . ALA D 1 201 ? 35.05000 37.36700 -6.37700 1.000 13.59484 201 ALA D O 1
ATOM 7511 N N . LYS D 1 202 ? 34.10900 37.95100 -8.33200 1.000 14.49278 202 LYS D N 1
ATOM 7512 C CA . LYS D 1 202 ? 32.76700 37.74400 -7.79600 1.000 15.85103 202 LYS D CA 1
ATOM 7513 C C . LYS D 1 202 ? 32.56000 36.29000 -7.39400 1.000 15.41743 202 LYS D C 1
ATOM 7514 O O . LYS D 1 202 ? 31.97800 35.99800 -6.34200 1.000 14.77857 202 LYS D O 1
ATOM 7520 N N . LEU D 1 203 ? 33.03800 35.36300 -8.20700 1.000 13.13822 203 LEU D N 1
ATOM 7521 C CA . LEU D 1 203 ? 32.86200 33.96000 -7.84700 1.000 15.97315 203 LEU D CA 1
ATOM 7522 C C . LEU D 1 203 ? 33.68600 33.60600 -6.61400 1.000 14.89652 203 LEU D C 1
ATOM 7523 O O . LEU D 1 203 ? 33.20500 32.89300 -5.72700 1.000 14.18213 203 LEU D O 1
ATOM 7528 N N . SER D 1 204 ? 34.90900 34.14200 -6.52100 1.000 14.68555 204 SER D N 1
ATOM 7529 C CA . SER D 1 204 ? 35.76800 33.87900 -5.36700 1.000 14.93469 204 SER D CA 1
ATOM 7530 C C . SER D 1 204 ? 35.15500 34.42600 -4.08800 1.000 15.09193 204 SER D C 1
ATOM 7531 O O . SER D 1 204 ? 35.19000 33.76400 -3.04100 1.000 14.58311 204 SER D O 1
ATOM 7534 N N . THR D 1 205 ? 34.60200 35.64000 -4.15700 1.000 13.98767 205 THR D N 1
ATOM 7535 C CA . THR D 1 205 ? 33.90800 36.23200 -3.01800 1.000 16.08052 205 THR D CA 1
ATOM 7536 C C . THR D 1 205 ? 32.73700 35.36700 -2.58300 1.000 16.75938 205 THR D C 1
ATOM 7537 O O . THR D 1 205 ? 32.49600 35.18500 -1.38100 1.000 15.92670 205 THR D O 1
ATOM 7541 N N . ALA D 1 206 ? 31.99100 34.83700 -3.55300 1.000 15.30932 206 ALA D N 1
ATOM 7542 C CA . ALA D 1 206 ? 30.88200 33.95100 -3.23100 1.000 14.95567 206 ALA D CA 1
ATOM 7543 C C . ALA D 1 206 ? 31.36400 32.73800 -2.45400 1.000 15.98344 206 ALA D C 1
ATOM 7544 O O . ALA D 1 206 ? 30.62000 32.19800 -1.62800 1.000 17.74488 206 ALA D O 1
ATOM 7546 N N . VAL D 1 207 ? 32.60100 32.30000 -2.69800 1.000 16.04332 207 VAL D N 1
ATOM 7547 C CA . VAL D 1 207 ? 33.13200 31.14300 -1.98400 1.000 15.29211 207 VAL D CA 1
ATOM 7548 C C . VAL D 1 207 ? 33.52500 31.52200 -0.56700 1.000 16.59607 207 VAL D C 1
ATOM 7549 O O . VAL D 1 207 ? 33.19300 30.81700 0.39200 1.000 17.89307 207 VAL D O 1
ATOM 7553 N N . TYR D 1 208 ? 34.25300 32.63300 -0.41600 1.000 16.65442 208 TYR D N 1
ATOM 7554 C CA . TYR D 1 208 ? 34.65600 33.09000 0.91000 1.000 17.04185 208 TYR D CA 1
ATOM 7555 C C . TYR D 1 208 ? 33.45100 33.41600 1.79400 1.000 18.70594 208 TYR D C 1
ATOM 7556 O O . TYR D 1 208 ? 33.47200 33.15400 3.00200 1.000 17.84517 208 TYR D O 1
ATOM 7565 N N . ASN D 1 209 ? 32.39400 33.98900 1.21800 1.000 17.18578 209 ASN D N 1
ATOM 7566 C CA . ASN D 1 209 ? 31.21300 34.31300 2.00700 1.000 19.82838 209 ASN D CA 1
ATOM 7567 C C . ASN D 1 209 ? 30.35600 33.08900 2.30700 1.000 19.47784 209 ASN D C 1
ATOM 7568 O O . ASN D 1 209 ? 29.40500 33.19600 3.08800 1.000 20.16851 209 ASN D O 1
ATOM 7573 N N . SER D 1 210 ? 30.67500 31.94000 1.71800 1.000 18.89294 210 SER D N 1
ATOM 7574 C CA . SER D 1 210 ? 29.93200 30.71300 1.98100 1.000 20.16986 210 SER D CA 1
ATOM 7575 C C . SER D 1 210 ? 30.04200 30.31100 3.45100 1.000 19.37107 210 SER D C 1
ATOM 7576 O O . SER D 1 210 ? 30.99500 30.66500 4.16000 1.000 17.57873 210 SER D O 1
ATOM 7579 N N . LYS D 1 211 ? 29.05300 29.54700 3.89800 1.000 19.00939 211 LYS D N 1
ATOM 7580 C CA . LYS D 1 211 ? 28.93500 29.09100 5.27500 1.000 20.43922 211 LYS D CA 1
ATOM 7581 C C . LYS D 1 211 ? 29.34900 27.63600 5.38800 1.000 17.91178 211 LYS D C 1
ATOM 7582 O O . LYS D 1 211 ? 29.40300 26.92300 4.38700 1.000 18.66395 211 LYS D O 1
ATOM 7588 N N . PRO D 1 212 ? 29.66400 27.16200 6.59100 1.000 17.99258 212 PRO D N 1
ATOM 7589 C CA . PRO D 1 212 ? 30.00400 25.74400 6.75400 1.000 17.96331 212 PRO D CA 1
ATOM 7590 C C . PRO D 1 212 ? 28.80700 24.82900 6.53200 1.000 19.28912 212 PRO D C 1
ATOM 7591 O O . PRO D 1 212 ? 27.65000 25.22500 6.69300 1.000 18.34683 212 PRO D O 1
ATOM 7595 N N . SER D 1 213 ? 29.11200 23.58400 6.15300 1.000 17.72956 213 SER D N 1
ATOM 7596 C CA . SER D 1 213 ? 28.14600 22.49300 6.08600 1.000 19.24007 213 SER D CA 1
ATOM 7597 C C . SER D 1 213 ? 28.80000 21.21600 6.57900 1.000 19.34395 213 SER D C 1
ATOM 7598 O O . SER D 1 213 ? 29.98800 20.99200 6.33600 1.000 18.71760 213 SER D O 1
ATOM 7601 N N . THR D 1 214 ? 28.02400 20.37800 7.26500 1.000 19.10281 214 THR D N 1
ATOM 7602 C CA . THR D 1 214 ? 28.48700 19.05600 7.66500 1.000 20.38228 214 THR D CA 1
ATOM 7603 C C . THR D 1 214 ? 28.10700 17.97100 6.66500 1.000 22.89397 214 THR D C 1
ATOM 7604 O O . THR D 1 214 ? 28.45800 16.80400 6.87500 1.000 19.89084 214 THR D O 1
ATOM 7608 N N . THR D 1 215 ? 27.38000 18.30800 5.60500 1.000 20.94970 215 THR D N 1
ATOM 7609 C CA . THR D 1 215 ? 26.91800 17.29100 4.66900 1.000 20.99182 215 THR D CA 1
ATOM 7610 C C . THR D 1 215 ? 27.52500 17.40900 3.28200 1.000 21.23843 215 THR D C 1
ATOM 7611 O O . THR D 1 215 ? 27.89500 16.39400 2.69600 1.000 22.30019 215 THR D O 1
ATOM 7615 N N . THR D 1 216 ? 27.65100 18.61900 2.74500 1.000 21.62293 216 THR D N 1
ATOM 7616 C CA . THR D 1 216 ? 28.10400 18.78400 1.37500 1.000 21.54044 216 THR D CA 1
ATOM 7617 C C . THR D 1 216 ? 29.54800 18.32700 1.21700 1.000 19.54484 216 THR D C 1
ATOM 7618 O O . THR D 1 216 ? 30.31700 18.24300 2.17800 1.000 20.96437 216 THR D O 1
ATOM 7622 N N . ALA D 1 217 ? 29.91800 18.05700 -0.03100 1.000 19.05183 217 ALA D N 1
ATOM 7623 C CA . ALA D 1 217 ? 31.25300 17.53900 -0.31200 1.000 19.16652 217 ALA D CA 1
ATOM 7624 C C . ALA D 1 217 ? 32.32700 18.57900 -0.02500 1.000 19.84723 217 ALA D C 1
ATOM 7625 O O . ALA D 1 217 ? 33.41400 18.24000 0.45900 1.000 21.50073 217 ALA D O 1
ATOM 7627 N N . THR D 1 218 ? 32.04900 19.85000 -0.32500 1.000 19.46218 218 THR D N 1
ATOM 7628 C CA . THR D 1 218 ? 33.00200 20.91400 -0.04800 1.000 17.69842 218 THR D CA 1
ATOM 7629 C C . THR D 1 218 ? 33.01300 21.32800 1.41500 1.000 16.96528 218 THR D C 1
ATOM 7630 O O . THR D 1 218 ? 33.88100 22.11500 1.79900 1.000 18.83059 218 THR D O 1
ATOM 7634 N N . LYS D 1 219 ? 32.06500 20.83400 2.21700 1.000 17.15894 219 LYS D N 1
ATOM 7635 C CA . LYS D 1 219 ? 31.81300 21.31300 3.57900 1.000 17.46779 219 LYS D CA 1
ATOM 7636 C C . LYS D 1 219 ? 31.46300 22.80500 3.60000 1.000 17.16269 219 LYS D C 1
ATOM 7637 O O . LYS D 1 219 ? 31.71100 23.50200 4.58700 1.000 17.23354 219 LYS D O 1
ATOM 7643 N N . CYS D 1 220 ? 30.89400 23.31000 2.51400 1.000 15.89576 220 CYS D N 1
ATOM 7644 C CA . CYS D 1 220 ? 30.37700 24.66700 2.47000 1.000 16.25571 220 CYS D CA 1
ATOM 7645 C C . CYS D 1 220 ? 28.99200 24.66900 1.84200 1.000 17.54927 220 CYS D C 1
ATOM 7646 O O . CYS D 1 220 ? 28.59200 23.72000 1.16400 1.000 18.55333 220 CYS D O 1
ATOM 7649 N N . GLN D 1 221 ? 28.26000 25.75000 2.09400 1.000 19.01380 221 GLN D N 1
ATOM 7650 C CA . GLN D 1 221 ? 26.99800 26.05400 1.43700 1.000 19.34010 221 GLN D CA 1
ATOM 7651 C C . GLN D 1 221 ? 26.99700 27.54200 1.12600 1.000 19.96145 221 GLN D C 1
ATOM 7652 O O . GLN D 1 221 ? 27.52500 28.33900 1.90500 1.000 20.75922 221 GLN D O 1
ATOM 7658 N N . LEU D 1 222 ? 26.42200 27.91600 -0.01300 1.000 22.29089 222 LEU D N 1
ATOM 7659 C CA . LEU D 1 222 ? 26.42100 29.32100 -0.40600 1.000 23.06226 222 LEU D CA 1
ATOM 7660 C C . LEU D 1 222 ? 25.70200 30.14700 0.64400 1.000 25.34523 222 LEU D C 1
ATOM 7661 O O . LEU D 1 222 ? 24.71700 29.69400 1.22500 1.000 24.54272 222 LEU D O 1
ATOM 7666 N N . ALA D 1 223 ? 26.21200 31.35800 0.90000 1.000 26.58981 223 ALA D N 1
ATOM 7667 C CA . ALA D 1 223 ? 25.50100 32.28800 1.77200 1.000 26.57785 223 ALA D CA 1
ATOM 7668 C C . ALA D 1 223 ? 24.11400 32.59800 1.22500 1.000 30.69738 223 ALA D C 1
ATOM 7669 O O . ALA D 1 223 ? 23.14800 32.70500 1.98700 1.000 36.07133 223 ALA D O 1
ATOM 7671 N N . THR D 1 224 ? 23.99200 32.76000 -0.08800 1.000 31.65909 224 THR D N 1
ATOM 7672 C CA . THR D 1 224 ? 22.69100 32.98400 -0.70700 1.000 34.30272 224 THR D CA 1
ATOM 7673 C C . THR D 1 224 ? 22.60400 32.16200 -1.98000 1.000 29.91264 224 THR D C 1
ATOM 7674 O O . THR D 1 224 ? 23.52100 32.19800 -2.80600 1.000 29.47895 224 THR D O 1
ATOM 7678 N N . SER D 1 225 ? 21.51200 31.41300 -2.12800 1.000 33.07022 225 SER D N 1
ATOM 7679 C CA . SER D 1 225 ? 21.32500 30.58300 -3.30900 1.000 30.29720 225 SER D CA 1
ATOM 7680 C C . SER D 1 225 ? 20.22300 31.14900 -4.18300 1.000 29.52886 225 SER D C 1
ATOM 7681 O O . SER D 1 225 ? 19.13400 31.46200 -3.68700 1.000 30.32672 225 SER D O 1
ATOM 7684 N N . PRO D 1 226 ? 20.46100 31.25900 -5.48200 1.000 29.36360 226 PRO D N 1
ATOM 7685 C CA . PRO D 1 226 ? 21.69600 30.86600 -6.15500 1.000 25.63924 226 PRO D CA 1
ATOM 7686 C C . PRO D 1 226 ? 22.66600 32.02900 -6.22700 1.000 26.21355 226 PRO D C 1
ATOM 7687 O O . PRO D 1 226 ? 22.33200 33.14500 -5.85500 1.000 24.89022 226 PRO D O 1
ATOM 7691 N N . VAL D 1 227 ? 23.88800 31.77900 -6.67600 1.000 23.60294 227 VAL D N 1
ATOM 7692 C CA . VAL D 1 227 ? 24.77100 32.82500 -7.16700 1.000 22.88498 227 VAL D CA 1
ATOM 7693 C C . VAL D 1 227 ? 24.68100 32.79600 -8.69000 1.000 23.54399 227 VAL D C 1
ATOM 7694 O O . VAL D 1 227 ? 25.11300 31.83300 -9.33400 1.000 20.61477 227 VAL D O 1
ATOM 7698 N N . THR D 1 228 ? 24.10600 33.84200 -9.27400 1.000 22.75089 228 THR D N 1
ATOM 7699 C CA . THR D 1 228 ? 23.84700 33.88600 -10.70600 1.000 23.16082 228 THR D CA 1
ATOM 7700 C C . THR D 1 228 ? 24.95000 34.68000 -11.38900 1.000 24.17012 228 THR D C 1
ATOM 7701 O O . THR D 1 228 ? 25.08000 35.88600 -11.15200 1.000 22.16764 228 THR D O 1
ATOM 7705 N N . ILE D 1 229 ? 25.72700 34.02000 -12.24300 1.000 20.37924 229 ILE D N 1
ATOM 7706 C CA . ILE D 1 229 ? 26.60700 34.72400 -13.17800 1.000 22.38356 229 ILE D CA 1
ATOM 7707 C C . ILE D 1 229 ? 26.18600 34.27600 -14.57900 1.000 21.11270 229 ILE D C 1
ATOM 7708 O O . ILE D 1 229 ? 26.67600 33.29400 -15.15400 1.000 21.77407 229 ILE D O 1
ATOM 7713 N N . SER D 1 230 ? 25.22900 35.00700 -15.13600 1.000 22.78599 230 SER D N 1
ATOM 7714 C CA . SER D 1 230 ? 24.51200 34.56900 -16.32300 1.000 23.32875 230 SER D CA 1
ATOM 7715 C C . SER D 1 230 ? 25.49000 34.16600 -17.42500 1.000 22.91359 230 SER D C 1
ATOM 7716 O O . SER D 1 230 ? 26.42700 34.91800 -17.71300 1.000 24.02562 230 SER D O 1
ATOM 7719 N N . PRO D 1 231 ? 25.29600 33.01000 -18.07600 1.000 21.14443 231 PRO D N 1
ATOM 7720 C CA . PRO D 1 231 ? 24.16100 32.07600 -17.96700 1.000 21.72379 231 PRO D CA 1
ATOM 7721 C C . PRO D 1 231 ? 24.24500 31.05000 -16.84500 1.000 21.11171 231 PRO D C 1
ATOM 7722 O O . PRO D 1 231 ? 23.37800 30.18100 -16.76600 1.000 19.39492 231 PRO D O 1
ATOM 7726 N N . TRP D 1 232 ? 25.27400 31.09200 -16.00400 1.000 19.63407 232 TRP D N 1
ATOM 7727 C CA . TRP D 1 232 ? 25.43100 30.12000 -14.92500 1.000 20.28221 232 TRP D CA 1
ATOM 7728 C C . TRP D 1 232 ? 24.51500 30.44900 -13.75200 1.000 19.50718 232 TRP D C 1
ATOM 7729 O O . TRP D 1 232 ? 24.35700 31.61700 -13.37600 1.000 20.36543 232 TRP D O 1
ATOM 7740 N N . ILE D 1 233 ? 23.95400 29.40200 -13.14400 1.000 19.48017 233 ILE D N 1
ATOM 7741 C CA . ILE D 1 233 ? 23.11200 29.51900 -11.95000 1.000 20.28317 233 ILE D CA 1
ATOM 7742 C C . ILE D 1 233 ? 23.68100 28.54200 -10.92000 1.000 19.99705 233 ILE D C 1
ATOM 7743 O O . ILE D 1 233 ? 23.35000 27.34900 -10.91900 1.000 19.56966 233 ILE D O 1
ATOM 7748 N N . PHE D 1 234 ? 24.54500 29.03900 -10.03400 1.000 17.46250 234 PHE D N 1
ATOM 7749 C CA . PHE D 1 234 ? 25.23800 28.19200 -9.07300 1.000 19.24687 234 PHE D CA 1
ATOM 7750 C C . PHE D 1 234 ? 24.38900 28.07300 -7.81300 1.000 19.91209 234 PHE D C 1
ATOM 7751 O O . PHE D 1 234 ? 24.18000 29.05400 -7.09200 1.000 21.47735 234 PHE D O 1
ATOM 7759 N N . LYS D 1 235 ? 23.90200 26.86800 -7.54900 1.000 18.09278 235 LYS D N 1
ATOM 7760 C CA . LYS D 1 235 ? 23.13500 26.60000 -6.34500 1.000 19.81937 235 LYS D CA 1
ATOM 7761 C C . LYS D 1 235 ? 23.96800 25.98500 -5.22700 1.000 18.84780 235 LYS D C 1
ATOM 7762 O O . LYS D 1 235 ? 23.52400 25.99200 -4.07900 1.000 19.30427 235 LYS D O 1
ATOM 7768 N N . THR D 1 236 ? 25.15100 25.44700 -5.52900 1.000 17.02909 236 THR D N 1
ATOM 7769 C CA . THR D 1 236 ? 25.98700 24.82200 -4.51500 1.000 18.22290 236 THR D CA 1
ATOM 7770 C C . THR D 1 236 ? 27.43500 25.22900 -4.73200 1.000 17.09262 236 THR D C 1
ATOM 7771 O O . THR D 1 236 ? 27.83900 25.60600 -5.83500 1.000 15.70429 236 THR D O 1
ATOM 7775 N N . VAL D 1 237 ? 28.23300 25.10100 -3.67000 1.000 17.03872 237 VAL D N 1
ATOM 7776 C CA . VAL D 1 237 ? 29.65500 25.37100 -3.82000 1.000 16.81209 237 VAL D CA 1
ATOM 7777 C C . VAL D 1 237 ? 30.35800 24.22500 -4.53500 1.000 15.72168 237 VAL D C 1
ATOM 7778 O O . VAL D 1 237 ? 31.42600 24.43100 -5.12500 1.000 14.76359 237 VAL D O 1
ATOM 7782 N N . GLU D 1 238 ? 29.77500 23.02300 -4.52500 1.000 16.47385 238 GLU D N 1
ATOM 7783 C CA . GLU D 1 238 ? 30.31300 21.94300 -5.35000 1.000 15.17203 238 GLU D CA 1
ATOM 7784 C C . GLU D 1 238 ? 30.24100 22.29500 -6.82400 1.000 15.97373 238 GLU D C 1
ATOM 7785 O O . GLU D 1 238 ? 31.11400 21.89600 -7.60000 1.000 15.49674 238 GLU D O 1
ATOM 7791 N N . GLU D 1 239 ? 29.20100 23.03000 -7.23200 1.000 15.16243 239 GLU D N 1
ATOM 7792 C CA . GLU D 1 239 ? 29.08700 23.42400 -8.63100 1.000 15.31607 239 GLU D CA 1
ATOM 7793 C C . GLU D 1 239 ? 30.14600 24.45600 -8.98100 1.000 16.32360 239 GLU D C 1
ATOM 7794 O O . GLU D 1 239 ? 30.71400 24.42800 -10.08000 1.000 13.53198 239 GLU D O 1
ATOM 7800 N N . ILE D 1 240 ? 30.42600 25.36800 -8.04700 1.000 14.58888 240 ILE D N 1
ATOM 7801 C CA . ILE D 1 240 ? 31.47300 26.36000 -8.25900 1.000 14.25163 240 ILE D CA 1
ATOM 7802 C C . ILE D 1 240 ? 32.82800 25.67600 -8.32500 1.000 14.62710 240 ILE D C 1
ATOM 7803 O O . ILE D 1 240 ? 33.65800 25.99600 -9.18500 1.000 14.08290 240 ILE D O 1
ATOM 7808 N N . LYS D 1 241 ? 33.04400 24.68400 -7.45300 1.000 13.74832 241 LYS D N 1
ATOM 7809 C CA . LYS D 1 241 ? 34.30100 23.94000 -7.41700 1.000 16.12104 241 LYS D CA 1
ATOM 7810 C C . LYS D 1 241 ? 34.58600 23.24800 -8.74300 1.000 17.20884 241 LYS D C 1
ATOM 7811 O O . LYS D 1 241 ? 35.75000 23.12000 -9.14600 1.000 15.50983 241 LYS D O 1
ATOM 7817 N N . LEU D 1 242 ? 33.53900 22.79300 -9.43000 1.000 15.48081 242 LEU D N 1
ATOM 7818 C CA . LEU D 1 242 ? 33.73400 22.12500 -10.70600 1.000 15.93470 242 LEU D CA 1
ATOM 7819 C C . LEU D 1 242 ? 34.40000 23.04300 -11.72200 1.000 15.64981 242 LEU D C 1
ATOM 7820 O O . LEU D 1 242 ? 35.21900 22.58800 -12.52800 1.000 20.10958 242 LEU D O 1
ATOM 7825 N N . VAL D 1 243 ? 34.07900 24.33700 -11.69500 1.000 12.55494 243 VAL D N 1
ATOM 7826 C CA . VAL D 1 243 ? 34.59100 25.23600 -12.72500 1.000 14.50641 243 VAL D CA 1
ATOM 7827 C C . VAL D 1 243 ? 35.88100 25.95700 -12.33900 1.000 13.92538 243 VAL D C 1
ATOM 7828 O O . VAL D 1 243 ? 36.57700 26.46100 -13.22700 1.000 13.96059 243 VAL D O 1
ATOM 7832 N N . MET D 1 244 ? 36.22900 26.01500 -11.05600 1.000 11.86723 244 MET D N 1
ATOM 7833 C CA . MET D 1 244 ? 37.29500 26.88800 -10.58700 1.000 13.99118 244 MET D CA 1
ATOM 7834 C C . MET D 1 244 ? 38.55100 26.09800 -10.25400 1.000 13.03310 244 MET D C 1
ATOM 7835 O O . MET D 1 244 ? 38.49500 25.10300 -9.52600 1.000 15.68958 244 MET D O 1
ATOM 7840 N N . GLY D 1 245 ? 39.68000 26.55500 -10.77900 1.000 12.30517 245 GLY D N 1
ATOM 7841 C CA . GLY D 1 245 ? 40.96400 26.00000 -10.41100 1.000 13.17578 245 GLY D CA 1
ATOM 7842 C C . GLY D 1 245 ? 41.64000 26.77400 -9.30000 1.000 13.92509 245 GLY D C 1
ATOM 7843 O O . GLY D 1 245 ? 42.42700 26.21000 -8.53000 1.000 15.01085 245 GLY D O 1
ATOM 7844 N N . LEU D 1 246 ? 41.34300 28.07100 -9.20100 1.000 13.51466 246 LEU D N 1
ATOM 7845 C CA . LEU D 1 246 ? 41.95400 28.91800 -8.18100 1.000 14.35247 246 LEU D CA 1
ATOM 7846 C C . LEU D 1 246 ? 40.98800 30.02300 -7.77700 1.000 13.75707 246 LEU D C 1
ATOM 7847 O O . LEU D 1 246 ? 40.42900 30.69400 -8.64400 1.000 14.12672 246 LEU D O 1
ATOM 7852 N N . LEU D 1 247 ? 40.81100 30.22900 -6.47400 1.000 13.93864 247 LEU D N 1
ATOM 7853 C CA . LEU D 1 247 ? 40.14300 31.43700 -6.01200 1.000 15.73397 247 LEU D CA 1
ATOM 7854 C C . LEU D 1 247 ? 41.12500 32.60400 -5.97300 1.000 16.53662 247 LEU D C 1
ATOM 7855 O O . LEU D 1 247 ? 42.31400 32.43700 -5.68200 1.000 14.89762 247 LEU D O 1
ATOM 7860 N N . LYS D 1 248 ? 40.62000 33.79200 -6.27900 1.000 16.77766 248 LYS D N 1
ATOM 7861 C CA . LYS D 1 248 ? 41.33100 35.01100 -5.92300 1.000 16.34103 248 LYS D CA 1
ATOM 7862 C C . LYS D 1 248 ? 41.54300 35.02500 -4.41300 1.000 16.96864 248 LYS D C 1
ATOM 7863 O O . LYS D 1 248 ? 40.69800 34.53900 -3.66000 1.000 18.92583 248 LYS D O 1
ATOM 7869 N N . SER D 1 249 ? 42.69600 35.52500 -3.96200 1.000 19.27851 249 SER D N 1
ATOM 7870 C CA . SER D 1 249 ? 42.92700 35.61300 -2.52100 1.000 19.86380 249 SER D CA 1
ATOM 7871 C C . SER D 1 249 ? 41.96200 36.62100 -1.89700 1.000 21.86378 249 SER D C 1
ATOM 7872 O O . SER D 1 249 ? 41.48600 37.54300 -2.55900 1.000 20.48963 249 SER D O 1
ATOM 7875 N N . SER D 1 250 ? 41.65900 36.43300 -0.61600 1.000 26.71217 250 SER D N 1
ATOM 7876 C CA . SER D 1 250 ? 40.73300 37.34100 0.06800 1.000 26.64596 250 SER D CA 1
ATOM 7877 C C . SER D 1 250 ? 41.50600 38.39000 0.85600 1.000 32.87887 250 SER D C 1
ATOM 7878 O O . SER D 1 250 ? 42.69800 38.22100 1.12100 1.000 30.93862 250 SER D O 1
#

Foldseek 3Di:
DAAAQAEDALVQLVCLVVRLVSLLVVFWDPDDQLRATAGDQDDPDQWHWYWYDDDPQFIKIFIARSLQRDTQWIWADAPNAIAIEGEQPDDVVSVVVDDPRHDDPRYYYDPHHLDQVGLCVQQNHQQVLWEFSQSLSVLRVVPHNDDDDRRSVSSNSSHCCQSHRVLQFWVQRVVPHDSPRPDTGGCDLVNVLCVVCLQVLLVQSVQWDAAPPDPSRTFGPDAFDDSPPDTRGGVVVSSNTGNYHNHD/DDDAAQQFEDALVQLVCQVVRLVSLLVVFWDPDAFLPATAGDQDDPDQWHWYWYHLDPQWIKIFIARSLQRDTFWIWAAAPNFIATEGEQPDDPVSPVVDDPRQDDPSDYYDPHHLDQVRLCVQANHQQVQWEFSVSLSVLRVVPHNDDDRSRSVSSNSSRCCQSHRVVLFWVQRVVPHDSPRPDTGGCDPVNVLCVVCQQVLLVQSVQWAAAPPDDSRTFGPDAWDDSPPDGRGGVVVSSNTGNYHNDDPPPDDD/DDDAAAQFEDALVQLLCQVVRLVSLLVVQWDPDAQLPATAGDQDDPDQWHWYWYDLDPQFIKIFIARSLQRDTFWIWAAAPNFIAIEGEQPDDPVSVVVDDPRQDDPRYYYDPHHLPQVRLCVQANHLQVLWEASQSLSVLSVVPHNDPDDRHSVSSNSSRCCQSHVVVLFWVQRVVPHDSDRPDTDGCDPVNVLCVVCLQVLLVQSVQWDAADPDPSRTAGPDAWDDSPPDGRHGVVVVSNTGNYHNHD/DDDAAAQAEDALVQLVCQVVRLVSLLVVQWDPDDFLPATAGDQDDPDQWHWYWYHLDPQWIKIWIARSLQRDTFWIWADAPNFIAIEGEQPDDPVSVVVDDPRQDDPSDYYQPHHLDQVRLCVQANHQQVQWEFSVSLSVLRVVPHRDDDDSHSRSSNSSRCCQSHRVVLFWVQRVVVHDSVRPDTHGCDPVNVLCVVCQQVLLVQRVQWDAAPPDPSRTFGPDAWDDSPPDGRRGVVVVSNTGNYHNDD

Organism: Mirabilis jalapa (NCBI:txid3538)

Secondary structure (DSSP, 8-state):
---EEEEEETT-GGGHHHHHHHHHHHHB-SS-BTTB-BB-S--SS-EEEEEEEEETTEEEEEEEETTTTEEEEEEEEETTEEEEEE-TTS-HHHHTTS-TT--TT-EEE-SS-SSHHHHHHHH--GGGS-B-HHHHHHHHHTTTTSPP-HHHHHHHHHHHIIIIIIHHHBHHHHTTS-SSTT--B---HHHHHHHHTHHHHHHHHHT-EE-SSSTTSEE-SSS-EEETTEEE-SHHHHHHHBS-BPP-/-----EEEEEETT-GGGHHHHHHHHHHHHB-SS-BTTB-BB-S--SS-EEEEEEEEETTEEEEEEEETTTTEEEEEEEEETTEEEEEE-TT--HHHHTTS-TTEEEEEEEE-SS-SSHHHHHHHH--GGGS-B-HHHHHHHHHTTTTSPP-HHHHHHHHHHHIIIIIHHHHBHHHHTTS-SSTT--B---HHHHHHHTTHHHHHHHHHTPEE-SSSTTSEE-SSS-EEETTEEE-SHHHHHTTBS-BPP--S-S--/-----EEEEEETT-GGGHHHHHHHHHHHHB-SS-BTTB-BB-S--S--EEEEEEEEETTEEEEEEEETTTTEEEEEEEEETTEEEEEE-TT--HHHHTTS-TT--TT-EEE-SS-SSHHHHHHHH--GGGS-B-HHHHHHHHHTTTTPPP-HHHHHHHHHHHIIIIIHHHHBHHHHTTS-SSTT--B---HHHHHHHHTHHHHHHHHHTPEE-SSSTTSEE-SSS-EEETTEEE-SHHHHHHHBS-BPP-/-----EEEEEETT-GGGHHHHHHHHHHHHB-SS-BTTB-BB-S--SS-EEEEEEESSSS-EEEEEEETTTTEEEEEEEEETTEEEEEE-TT--HHHHTTS-TT--GGGEEE-SS-SSHHHHHHHH--GGGS-B-HHHHHHHHHTTTTS---HHHHHHHHHHHIIIIIHHHH-HHHHTT--SSTT--B---HHHHHHHHTHHHHHHHHHTPEE-SSSTTSEE-SSS-EEETTEEE-SHHHHHHH-S-BPP-

InterPro domains:
  IPR001574 Ribosome-inactivating protein [PF00161] (44-235)
  IPR001574 Ribosome-inactivating protein [PTHR33453] (35-242)
  IPR016138 Ribosome-inactivating protein, subdomain 1 [G3DSA:3.40.420.10] (35-199)
  IPR016139 Ribosome-inactivating protein, subdomain 2 [G3DSA:4.10.470.10] (200-278)
  IPR017988 Ribosome-inactivating protein conserved site [PS00275] (191-207)
  IPR017989 Ribosome-inactivating protein type 1/2 [PR00396] (44-57)
  IPR017989 Ribosome-inactivating protein type 1/2 [PR00396] (89-104)
  IPR017989 Ribosome-inactivating protein type 1/2 [PR00396] (156-170)
  IPR017989 Ribosome-inactivating protein type 1/2 [PR00396] (187-207)
  IPR017989 Ribosome-inactivating protein type 1/2 [PR00396] (219-236)
  IPR036041 Ribosome-inactivating protein superfamily [SSF56371] (40-276)